Protein 9KV6 (pdb70)

Nearest PDB structures (foldseek):
  7vvn-assembly1_G  TM=9.449E-01  e=5.419E-08  Bos taurus
  7yj4-assembly1_G  TM=9.491E-01  e=1.463E-07  Bos taurus
  7wbj-assembly1_G  TM=9.262E-01  e=2.610E-07  Bos taurus
  6dde-assembly1_C  TM=9.721E-01  e=5.971E-07  Homo sapiens
  6wi9-assembly1_G  TM=8.819E-01  e=1.257E-06  Homo sapiens

Structure (mmCIF, N/CA/C/O backbone):
data_9KV6
#
_entry.id   9KV6
#
_cell.length_a   1.00
_cell.length_b   1.00
_cell.length_c   1.00
_cell.angle_alpha   90.00
_cell.angle_beta   90.00
_cell.angle_gamma   90.00
#
_symmetry.space_group_name_H-M   'P 1'
#
loop_
_entity.id
_entity.type
_entity.pdbx_description
1 polymer 'VGF-derived peptide TLQP-21'
2 polymer 'Muscarinic acetylcholine receptor M4,C3a anaphylatoxin chemotactic receptor'
3 polymer 'Guanine nucleotide-binding protein G(o) subunit alpha'
4 polymer 'Guanine nucleotide-binding protein G(I)/G(S)/G(T) subunit beta-1'
5 polymer 'Guanine nucleotide-binding protein G(I)/G(S)/G(O) subunit gamma-2'
6 polymer 'Antibody fragment - ScFv16'
#
loop_
_atom_site.group_PDB
_atom_site.id
_atom_site.type_symbol
_atom_site.label_atom_id
_atom_site.label_alt_id
_atom_site.label_comp_id
_atom_site.label_asym_id
_atom_site.label_entity_id
_atom_site.label_seq_id
_atom_site.pdbx_PDB_ins_code
_atom_site.Cartn_x
_atom_site.Cartn_y
_atom_site.Cartn_z
_atom_site.occupancy
_atom_site.B_iso_or_equiv
_atom_site.auth_seq_id
_atom_site.auth_comp_id
_atom_site.auth_asym_id
_atom_site.auth_atom_id
_atom_site.pdbx_PDB_model_num
ATOM 1 N N . ARG A 1 9 ? 146.213 154.565 213.199 1.00 158.46 9 ARG D N 1
ATOM 2 C CA . ARG A 1 9 ? 146.075 155.787 212.415 1.00 158.46 9 ARG D CA 1
ATOM 3 C C . ARG A 1 9 ? 147.293 156.006 211.525 1.00 158.46 9 ARG D C 1
ATOM 4 O O . ARG A 1 9 ? 147.190 155.977 210.298 1.00 158.46 9 ARG D O 1
ATOM 6 N N . ARG A 1 10 ? 148.450 156.229 212.154 1.00 161.17 10 ARG D N 1
ATOM 7 C CA . ARG A 1 10 ? 149.678 156.444 211.396 1.00 161.17 10 ARG D CA 1
ATOM 8 C C . ARG A 1 10 ? 150.135 155.166 210.703 1.00 161.17 10 ARG D C 1
ATOM 9 O O . ARG A 1 10 ? 150.675 155.216 209.591 1.00 161.17 10 ARG D O 1
ATOM 11 N N . ARG A 1 11 ? 149.936 154.013 211.345 1.00 162.33 11 ARG D N 1
ATOM 12 C CA . ARG A 1 11 ? 150.334 152.750 210.733 1.00 162.33 11 ARG D CA 1
ATOM 13 C C . ARG A 1 11 ? 149.532 152.462 209.470 1.00 162.33 11 ARG D C 1
ATOM 14 O O . ARG A 1 11 ? 150.062 151.869 208.524 1.00 162.33 11 ARG D O 1
ATOM 16 N N . HIS A 1 12 ? 148.262 152.870 209.436 1.00 160.61 12 HIS D N 1
ATOM 17 C CA . HIS A 1 12 ? 147.460 152.691 208.231 1.00 160.61 12 HIS D CA 1
ATOM 18 C C . HIS A 1 12 ? 148.039 153.480 207.063 1.00 160.61 12 HIS D C 1
ATOM 19 O O . HIS A 1 12 ? 148.093 152.982 205.933 1.00 160.61 12 HIS D O 1
ATOM 26 N N . PHE A 1 13 ? 148.476 154.716 207.317 1.00 160.92 13 PHE D N 1
ATOM 27 C CA . PHE A 1 13 ? 149.139 155.492 206.275 1.00 160.92 13 PHE D CA 1
ATOM 28 C C . PHE A 1 13 ? 150.484 154.888 205.898 1.00 160.92 13 PHE D C 1
ATOM 29 O O . PHE A 1 13 ? 150.881 154.941 204.728 1.00 160.92 13 PHE D O 1
ATOM 37 N N . HIS A 1 14 ? 151.198 154.319 206.871 1.00 155.35 14 HIS D N 1
ATOM 38 C CA . HIS A 1 14 ? 152.471 153.671 206.574 1.00 155.35 14 HIS D CA 1
ATOM 39 C C . HIS A 1 14 ? 152.274 152.490 205.632 1.00 155.35 14 HIS D C 1
ATOM 40 O O . HIS A 1 14 ? 153.045 152.296 204.685 1.00 155.35 14 HIS D O 1
ATOM 47 N N . HIS A 1 15 ? 151.236 151.690 205.876 1.00 154.77 15 HIS D N 1
ATOM 48 C CA . HIS A 1 15 ? 150.988 150.492 205.087 1.00 154.77 15 HIS D CA 1
ATOM 49 C C . HIS A 1 15 ? 150.346 150.793 203.740 1.00 154.77 15 HIS D C 1
ATOM 50 O O . HIS A 1 15 ? 150.299 149.905 202.881 1.00 154.77 15 HIS D O 1
ATOM 57 N N . ALA A 1 16 ? 149.864 152.016 203.534 1.00 144.67 16 ALA D N 1
ATOM 58 C CA . ALA A 1 16 ? 149.323 152.464 202.252 1.00 144.67 16 ALA D CA 1
ATOM 59 C C . ALA A 1 16 ? 150.361 153.250 201.469 1.00 144.67 16 ALA D C 1
ATOM 60 O O . ALA A 1 16 ? 150.044 154.233 200.793 1.00 144.67 16 ALA D O 1
ATOM 62 N N . LEU A 1 17 ? 151.616 152.825 201.565 1.00 131.85 17 LEU D N 1
ATOM 63 C CA . LEU A 1 17 ? 152.726 153.604 201.040 1.00 131.85 17 LEU D CA 1
ATOM 64 C C . LEU A 1 17 ? 152.596 153.772 199.529 1.00 131.85 17 LEU D C 1
ATOM 65 O O . LEU A 1 17 ? 152.373 152.785 198.814 1.00 131.85 17 LEU D O 1
ATOM 70 N N . PRO A 1 18 ? 152.714 154.995 199.012 1.00 119.57 18 PRO D N 1
ATOM 71 C CA . PRO A 1 18 ? 152.470 155.213 197.592 1.00 119.57 18 PRO D CA 1
ATOM 72 C C . PRO A 1 18 ? 153.504 154.496 196.744 1.00 119.57 18 PRO D C 1
ATOM 73 O O . PRO A 1 18 ? 154.648 154.286 197.179 1.00 119.57 18 PRO D O 1
ATOM 77 N N . PRO A 1 19 ? 153.134 154.075 195.535 1.00 119.04 19 PRO D N 1
ATOM 78 C CA . PRO A 1 19 ? 154.125 153.475 194.630 1.00 119.04 19 PRO D CA 1
ATOM 79 C C . PRO A 1 19 ? 155.231 154.428 194.222 1.00 119.04 19 PRO D C 1
ATOM 80 O O . PRO A 1 19 ? 156.329 153.969 193.888 1.00 119.04 19 PRO D O 1
ATOM 84 N N . ALA A 1 20 ? 154.979 155.739 194.231 1.00 105.93 20 ALA D N 1
ATOM 85 C CA . ALA A 1 20 ? 156.013 156.700 193.867 1.00 105.93 20 ALA D CA 1
ATOM 86 C C . ALA A 1 20 ? 157.178 156.694 194.845 1.00 105.93 20 ALA D C 1
ATOM 87 O O . ALA A 1 20 ? 158.325 156.868 194.425 1.00 105.93 20 ALA D O 1
ATOM 89 N N . ARG A 1 21 ? 156.913 156.504 196.130 1.00 107.58 21 ARG D N 1
ATOM 90 C CA . ARG A 1 21 ? 157.968 156.457 197.129 1.00 107.58 21 ARG D CA 1
ATOM 91 C C . ARG A 1 21 ? 158.659 155.098 197.116 1.00 107.58 21 ARG D C 1
ATOM 92 O O . ARG A 1 21 ? 158.077 154.104 196.689 1.00 107.58 21 ARG D O 1
ATOM 101 N N . LEU B 2 74 ? 136.344 161.430 207.360 1.00 156.76 18 LEU E N 1
ATOM 102 C CA . LEU B 2 74 ? 136.516 160.439 206.305 1.00 156.76 18 LEU E CA 1
ATOM 103 C C . LEU B 2 74 ? 137.807 160.691 205.532 1.00 156.76 18 LEU E C 1
ATOM 104 O O . LEU B 2 74 ? 138.403 159.765 204.981 1.00 156.76 18 LEU E O 1
ATOM 109 N N . PHE B 2 75 ? 138.233 161.952 205.497 1.00 153.00 19 PHE E N 1
ATOM 110 C CA . PHE B 2 75 ? 139.454 162.339 204.808 1.00 153.00 19 PHE E CA 1
ATOM 111 C C . PHE B 2 75 ? 140.090 163.512 205.539 1.00 153.00 19 PHE E C 1
ATOM 112 O O . PHE B 2 75 ? 139.407 164.290 206.210 1.00 153.00 19 PHE E O 1
ATOM 120 N N . GLN B 2 76 ? 141.422 163.629 205.400 1.00 143.99 20 GLN E N 1
ATOM 121 C CA . GLN B 2 76 ? 142.183 164.733 205.961 1.00 143.99 20 GLN E CA 1
ATOM 122 C C . GLN B 2 76 ? 142.293 165.868 204.948 1.00 143.99 20 GLN E C 1
ATOM 123 O O . GLN B 2 76 ? 142.366 165.622 203.740 1.00 143.99 20 GLN E O 1
ATOM 129 N N . PRO B 2 77 ? 142.292 167.122 205.410 1.00 144.81 21 PRO E N 1
ATOM 130 C CA . PRO B 2 77 ? 142.402 168.242 204.457 1.00 144.81 21 PRO E CA 1
ATOM 131 C C . PRO B 2 77 ? 143.665 168.185 203.617 1.00 144.81 21 PRO E C 1
ATOM 132 O O . PRO B 2 77 ? 143.625 168.483 202.417 1.00 144.81 21 PRO E O 1
ATOM 136 N N . GLN B 2 78 ? 144.789 167.790 204.219 1.00 144.97 22 GLN E N 1
ATOM 137 C CA . GLN B 2 78 ? 146.022 167.631 203.455 1.00 144.97 22 GLN E CA 1
ATOM 138 C C . GLN B 2 78 ? 145.906 166.495 202.445 1.00 144.97 22 GLN E C 1
ATOM 139 O O . GLN B 2 78 ? 146.434 166.590 201.332 1.00 144.97 22 GLN E O 1
ATOM 145 N N . ASP B 2 79 ? 145.214 165.413 202.811 1.00 141.87 23 ASP E N 1
ATOM 146 C CA . ASP B 2 79 ? 145.011 164.316 201.869 1.00 141.87 23 ASP E CA 1
ATOM 147 C C . ASP B 2 79 ? 144.157 164.753 200.685 1.00 141.87 23 ASP E C 1
ATOM 148 O O . ASP B 2 79 ? 144.435 164.384 199.539 1.00 141.87 23 ASP E O 1
ATOM 153 N N . ILE B 2 80 ? 143.108 165.536 200.942 1.00 143.16 24 ILE E N 1
ATOM 154 C CA . ILE B 2 80 ? 142.267 166.019 199.852 1.00 143.16 24 ILE E CA 1
ATOM 155 C C . ILE B 2 80 ? 143.040 166.999 198.979 1.00 143.16 24 ILE E C 1
ATOM 156 O O . ILE B 2 80 ? 142.878 167.023 197.750 1.00 143.16 24 ILE E O 1
ATOM 161 N N . ALA B 2 81 ? 143.893 167.823 199.595 1.00 134.99 25 ALA E N 1
ATOM 162 C CA . ALA B 2 81 ? 144.753 168.710 198.819 1.00 134.99 25 ALA E CA 1
ATOM 163 C C . ALA B 2 81 ? 145.702 167.914 197.933 1.00 134.99 25 ALA E C 1
ATOM 164 O O . ALA B 2 81 ? 145.908 168.255 196.764 1.00 134.99 25 ALA E O 1
ATOM 166 N N . SER B 2 82 ? 146.283 166.841 198.471 1.00 131.65 26 SER E N 1
ATOM 167 C CA . SER B 2 82 ? 147.153 165.994 197.665 1.00 131.65 26 SER E CA 1
ATOM 168 C C . SER B 2 82 ? 146.384 165.340 196.527 1.00 131.65 26 SER E C 1
ATOM 169 O O . SER B 2 82 ? 146.892 165.237 195.407 1.00 131.65 26 SER E O 1
ATOM 172 N N . MET B 2 83 ? 145.159 164.884 196.797 1.00 135.67 27 MET E N 1
ATOM 173 C CA . MET B 2 83 ? 144.346 164.267 195.752 1.00 135.67 27 MET E CA 1
ATOM 174 C C . MET B 2 83 ? 144.056 165.252 194.627 1.00 135.67 27 MET E C 1
ATOM 175 O O . MET B 2 83 ? 144.204 164.924 193.443 1.00 135.67 27 MET E O 1
ATOM 180 N N . VAL B 2 84 ? 143.645 166.472 194.979 1.00 129.01 28 VAL E N 1
ATOM 181 C CA . VAL B 2 84 ? 143.308 167.444 193.945 1.00 129.01 28 VAL E CA 1
ATOM 182 C C . VAL B 2 84 ? 144.558 167.875 193.186 1.00 129.01 28 VAL E C 1
ATOM 183 O O . VAL B 2 84 ? 144.513 168.082 191.967 1.00 129.01 28 VAL E O 1
ATOM 187 N N . ILE B 2 85 ? 145.698 167.997 193.877 1.00 122.80 29 ILE E N 1
ATOM 188 C CA . ILE B 2 85 ? 146.929 168.367 193.186 1.00 122.80 29 ILE E CA 1
ATOM 189 C C . ILE B 2 85 ? 147.363 167.257 192.240 1.00 122.80 29 ILE E C 1
ATOM 190 O O . ILE B 2 85 ? 147.803 167.523 191.118 1.00 122.80 29 ILE E O 1
ATOM 195 N N . LEU B 2 86 ? 147.240 165.998 192.668 1.00 122.74 30 LEU E N 1
ATOM 196 C CA . LEU B 2 86 ? 147.585 164.881 191.795 1.00 122.74 30 LEU E CA 1
ATOM 197 C C . LEU B 2 86 ? 146.683 164.838 190.569 1.00 122.74 30 LEU E C 1
ATOM 198 O O . LEU B 2 86 ? 147.156 164.608 189.450 1.00 122.74 30 LEU E O 1
ATOM 203 N N . GLY B 2 87 ? 145.379 165.050 190.760 1.00 127.32 31 GLY E N 1
ATOM 204 C CA . GLY B 2 87 ? 144.472 165.059 189.623 1.00 127.32 31 GLY E CA 1
ATOM 205 C C . GLY B 2 87 ? 144.770 166.189 188.656 1.00 127.32 31 GLY E C 1
ATOM 206 O O . GLY B 2 87 ? 144.814 165.989 187.438 1.00 127.32 31 GLY E O 1
ATOM 207 N N . LEU B 2 88 ? 144.985 167.394 189.191 1.00 123.40 32 LEU E N 1
ATOM 208 C CA . LEU B 2 88 ? 145.337 168.529 188.348 1.00 123.40 32 LEU E CA 1
ATOM 209 C C . LEU B 2 88 ? 146.630 168.265 187.592 1.00 123.40 32 LEU E C 1
ATOM 210 O O . LEU B 2 88 ? 146.727 168.543 186.390 1.00 123.40 32 LEU E O 1
ATOM 215 N N . THR B 2 89 ? 147.632 167.719 188.285 1.00 125.92 33 THR E N 1
ATOM 216 C CA . THR B 2 89 ? 148.909 167.422 187.653 1.00 125.92 33 THR E CA 1
ATOM 217 C C . THR B 2 89 ? 148.737 166.421 186.525 1.00 125.92 33 THR E C 1
ATOM 218 O O . THR B 2 89 ? 149.216 166.643 185.414 1.00 125.92 33 THR E O 1
ATOM 222 N N . CYS B 2 90 ? 148.041 165.315 186.788 1.00 124.57 34 CYS E N 1
ATOM 223 C CA . CYS B 2 90 ? 147.844 164.316 185.744 1.00 124.57 34 CYS E CA 1
ATOM 224 C C . CYS B 2 90 ? 147.136 164.923 184.540 1.00 124.57 34 CYS E C 1
ATOM 225 O O . CYS B 2 90 ? 147.627 164.834 183.408 1.00 124.57 34 CYS E O 1
ATOM 228 N N . LEU B 2 91 ? 146.009 165.602 184.777 1.00 125.76 35 LEU E N 1
ATOM 229 C CA . LEU B 2 91 ? 145.210 166.126 183.673 1.00 125.76 35 LEU E CA 1
ATOM 230 C C . LEU B 2 91 ? 145.994 167.136 182.842 1.00 125.76 35 LEU E C 1
ATOM 231 O O . LEU B 2 91 ? 146.044 167.035 181.610 1.00 125.76 35 LEU E O 1
ATOM 236 N N . LEU B 2 92 ? 146.619 168.119 183.495 1.00 128.63 36 LEU E N 1
ATOM 237 C CA . LEU B 2 92 ? 147.316 169.157 182.743 1.00 128.63 36 LEU E CA 1
ATOM 238 C C . LEU B 2 92 ? 148.606 168.630 182.125 1.00 128.63 36 LEU E C 1
ATOM 239 O O . LEU B 2 92 ? 148.908 168.924 180.960 1.00 128.63 36 LEU E O 1
ATOM 241 N N . GLY B 2 93 ? 149.384 167.864 182.893 1.00 124.43 37 GLY E N 1
ATOM 242 C CA . GLY B 2 93 ? 150.668 167.396 182.413 1.00 124.43 37 GLY E CA 1
ATOM 243 C C . GLY B 2 93 ? 150.556 166.411 181.271 1.00 124.43 37 GLY E C 1
ATOM 244 O O . GLY B 2 93 ? 151.385 166.421 180.363 1.00 124.43 37 GLY E O 1
ATOM 245 N N . LEU B 2 94 ? 149.543 165.539 181.294 1.00 126.22 38 LEU E N 1
ATOM 246 C CA . LEU B 2 94 ? 149.380 164.612 180.180 1.00 126.22 38 LEU E CA 1
ATOM 247 C C . LEU B 2 94 ? 149.155 165.369 178.879 1.00 126.22 38 LEU E C 1
ATOM 248 O O . LEU B 2 94 ? 149.815 165.099 177.871 1.00 126.22 38 LEU E O 1
ATOM 253 N N . LEU B 2 95 ? 148.265 166.362 178.900 1.00 129.01 39 LEU E N 1
ATOM 254 C CA . LEU B 2 95 ? 148.008 167.153 177.701 1.00 129.01 39 LEU E CA 1
ATOM 255 C C . LEU B 2 95 ? 149.251 167.922 177.268 1.00 129.01 39 LEU E C 1
ATOM 256 O O . LEU B 2 95 ? 149.626 167.904 176.089 1.00 129.01 39 LEU E O 1
ATOM 258 N N . GLY B 2 96 ? 149.913 168.596 178.212 1.00 125.82 40 GLY E N 1
ATOM 259 C CA . GLY B 2 96 ? 151.072 169.400 177.850 1.00 125.82 40 GLY E CA 1
ATOM 260 C C . GLY B 2 96 ? 152.223 168.567 177.317 1.00 125.82 40 GLY E C 1
ATOM 261 O O . GLY B 2 96 ? 152.819 168.892 176.285 1.00 125.82 40 GLY E O 1
ATOM 262 N N . ASN B 2 97 ? 152.546 167.474 178.011 1.00 123.62 41 ASN E N 1
ATOM 263 C CA . ASN B 2 97 ? 153.640 166.613 177.588 1.00 123.62 41 ASN E CA 1
ATOM 264 C C . ASN B 2 97 ? 153.312 165.900 176.284 1.00 123.62 41 ASN E C 1
ATOM 265 O O . ASN B 2 97 ? 154.195 165.712 175.445 1.00 123.62 41 ASN E O 1
ATOM 270 N N . GLY B 2 98 ? 152.055 165.493 176.090 1.00 126.04 42 GLY E N 1
ATOM 271 C CA . GLY B 2 98 ? 151.676 164.913 174.816 1.00 126.04 42 GLY E CA 1
ATOM 272 C C . GLY B 2 98 ? 151.813 165.898 173.674 1.00 126.04 42 GLY E C 1
ATOM 273 O O . GLY B 2 98 ? 152.316 165.553 172.602 1.00 126.04 42 GLY E O 1
ATOM 274 N N . LEU B 2 99 ? 151.386 167.143 173.893 1.00 130.22 43 LEU E N 1
ATOM 275 C CA . LEU B 2 99 ? 151.551 168.170 172.871 1.00 130.22 43 LEU E CA 1
ATOM 276 C C . LEU B 2 99 ? 153.021 168.376 172.537 1.00 130.22 43 LEU E C 1
ATOM 277 O O . LEU B 2 99 ? 153.409 168.388 171.363 1.00 130.22 43 LEU E O 1
ATOM 282 N N . VAL B 2 100 ? 153.858 168.528 173.565 1.00 129.23 44 VAL E N 1
ATOM 283 C CA . VAL B 2 100 ? 155.275 168.790 173.331 1.00 129.23 44 VAL E CA 1
ATOM 284 C C . VAL B 2 100 ? 155.932 167.608 172.631 1.00 129.23 44 VAL E C 1
ATOM 285 O O . VAL B 2 100 ? 156.706 167.782 171.681 1.00 129.23 44 VAL E O 1
ATOM 289 N N . LEU B 2 101 ? 155.642 166.390 173.091 1.00 125.32 45 LEU E N 1
ATOM 290 C CA . LEU B 2 101 ? 156.237 165.202 172.493 1.00 125.32 45 LEU E CA 1
ATOM 291 C C . LEU B 2 101 ? 155.808 165.041 171.042 1.00 125.32 45 LEU E C 1
ATOM 292 O O . LEU B 2 101 ? 156.640 164.758 170.174 1.00 125.32 45 LEU E O 1
ATOM 297 N N . TRP B 2 102 ? 154.517 165.225 170.755 1.00 137.57 46 TRP E N 1
ATOM 298 C CA . TRP B 2 102 ? 154.050 165.112 169.379 1.00 137.57 46 TRP E CA 1
ATOM 299 C C . TRP B 2 102 ? 154.695 166.168 168.495 1.00 137.57 46 TRP E C 1
ATOM 300 O O . TRP B 2 102 ? 155.135 165.866 167.380 1.00 137.57 46 TRP E O 1
ATOM 311 N N . VAL B 2 103 ? 154.781 167.408 168.982 1.00 137.40 47 VAL E N 1
ATOM 312 C CA . VAL B 2 103 ? 155.385 168.471 168.187 1.00 137.40 47 VAL E CA 1
ATOM 313 C C . VAL B 2 103 ? 156.842 168.144 167.887 1.00 137.40 47 VAL E C 1
ATOM 314 O O . VAL B 2 103 ? 157.275 168.162 166.729 1.00 137.40 47 VAL E O 1
ATOM 318 N N . ALA B 2 104 ? 157.607 167.793 168.923 1.00 134.61 48 ALA E N 1
ATOM 319 C CA . ALA B 2 104 ? 159.035 167.563 168.753 1.00 134.61 48 ALA E CA 1
ATOM 320 C C . ALA B 2 104 ? 159.344 166.255 168.039 1.00 134.61 48 ALA E C 1
ATOM 321 O O . ALA B 2 104 ? 160.469 166.079 167.562 1.00 134.61 48 ALA E O 1
ATOM 323 N N . GLY B 2 105 ? 158.386 165.335 167.954 1.00 129.65 49 GLY E N 1
ATOM 324 C CA . GLY B 2 105 ? 158.637 164.080 167.277 1.00 129.65 49 GLY E CA 1
ATOM 325 C C . GLY B 2 105 ? 158.013 163.965 165.902 1.00 129.65 49 GLY E C 1
ATOM 326 O O . GLY B 2 105 ? 158.291 163.004 165.179 1.00 129.65 49 GLY E O 1
ATOM 327 N N . VAL B 2 106 ? 157.164 164.922 165.522 1.00 135.29 50 VAL E N 1
ATOM 328 C CA . VAL B 2 106 ? 156.509 164.917 164.220 1.00 135.29 50 VAL E CA 1
ATOM 329 C C . VAL B 2 106 ? 156.756 166.216 163.461 1.00 135.29 50 VAL E C 1
ATOM 330 O O . VAL B 2 106 ? 157.243 166.202 162.326 1.00 135.29 50 VAL E O 1
ATOM 334 N N . LYS B 2 107 ? 156.423 167.351 164.071 1.00 138.06 51 LYS E N 1
ATOM 335 C CA . LYS B 2 107 ? 156.452 168.634 163.381 1.00 138.06 51 LYS E CA 1
ATOM 336 C C . LYS B 2 107 ? 157.774 169.373 163.538 1.00 138.06 51 LYS E C 1
ATOM 337 O O . LYS B 2 107 ? 157.898 170.499 163.044 1.00 138.06 51 LYS E O 1
ATOM 339 N N . MET B 2 108 ? 158.759 168.778 164.207 1.00 129.73 52 MET E N 1
ATOM 340 C CA . MET B 2 108 ? 160.040 169.430 164.427 1.00 129.73 52 MET E CA 1
ATOM 341 C C . MET B 2 108 ? 161.162 168.420 164.244 1.00 129.73 52 MET E C 1
ATOM 342 O O . MET B 2 108 ? 160.959 167.208 164.338 1.00 129.73 52 MET E O 1
ATOM 347 N N . LYS B 2 109 ? 162.353 168.942 163.968 1.00 115.89 53 LYS E N 1
ATOM 348 C CA . LYS B 2 109 ? 163.541 168.122 163.793 1.00 115.89 53 LYS E CA 1
ATOM 349 C C . LYS B 2 109 ? 164.249 167.913 165.126 1.00 115.89 53 LYS E C 1
ATOM 350 O O . LYS B 2 109 ? 164.225 168.775 166.009 1.00 115.89 53 LYS E O 1
ATOM 356 N N . THR B 2 110 ? 164.891 166.753 165.260 1.00 115.28 54 THR E N 1
ATOM 357 C CA . THR B 2 110 ? 165.589 166.386 166.492 1.00 115.28 54 THR E CA 1
ATOM 358 C C . THR B 2 110 ? 166.974 167.042 166.555 1.00 115.28 54 THR E C 1
ATOM 359 O O . THR B 2 110 ? 168.016 166.395 166.668 1.00 115.28 54 THR E O 1
ATOM 363 N N . THR B 2 111 ? 166.962 168.373 166.518 1.00 110.82 55 THR E N 1
ATOM 364 C CA . THR B 2 111 ? 168.194 169.145 166.566 1.00 110.82 55 THR E CA 1
ATOM 365 C C . THR B 2 111 ? 168.901 168.941 167.906 1.00 110.82 55 THR E C 1
ATOM 366 O O . THR B 2 111 ? 168.349 168.381 168.855 1.00 110.82 55 THR E O 1
ATOM 370 N N . VAL B 2 112 ? 170.147 169.417 167.973 1.00 106.88 56 VAL E N 1
ATOM 371 C CA . VAL B 2 112 ? 170.970 169.192 169.160 1.00 106.88 56 VAL E CA 1
ATOM 372 C C . VAL B 2 112 ? 170.322 169.811 170.390 1.00 106.88 56 VAL E C 1
ATOM 373 O O . VAL B 2 112 ? 170.378 169.247 171.490 1.00 106.88 56 VAL E O 1
ATOM 377 N N . ASN B 2 113 ? 169.694 170.975 170.228 1.00 100.58 57 ASN E N 1
ATOM 378 C CA . ASN B 2 113 ? 169.085 171.644 171.369 1.00 100.58 57 ASN E CA 1
ATOM 379 C C . ASN B 2 113 ? 167.790 170.968 171.800 1.00 100.58 57 ASN E C 1
ATOM 380 O O . ASN B 2 113 ? 167.462 170.970 172.991 1.00 100.58 57 ASN E O 1
ATOM 385 N N . THR B 2 114 ? 167.048 170.387 170.860 1.00 100.72 58 THR E N 1
ATOM 386 C CA . THR B 2 114 ? 165.737 169.827 171.156 1.00 100.72 58 THR E CA 1
ATOM 387 C C . THR B 2 114 ? 165.784 168.399 171.686 1.00 100.72 58 THR E C 1
ATOM 388 O O . THR B 2 114 ? 164.765 167.914 172.185 1.00 100.72 58 THR E O 1
ATOM 392 N N . VAL B 2 115 ? 166.926 167.715 171.590 1.00 98.58 59 VAL E N 1
ATOM 393 C CA . VAL B 2 115 ? 166.997 166.323 172.026 1.00 98.58 59 VAL E CA 1
ATOM 394 C C . VAL B 2 115 ? 166.782 166.221 173.531 1.00 98.58 59 VAL E C 1
ATOM 395 O O . VAL B 2 115 ? 166.037 165.358 174.014 1.00 98.58 59 VAL E O 1
ATOM 399 N N . TRP B 2 116 ? 167.439 167.097 174.294 1.00 90.49 60 TRP E N 1
ATOM 400 C CA . TRP B 2 116 ? 167.279 167.081 175.743 1.00 90.49 60 TRP E CA 1
ATOM 401 C C . TRP B 2 116 ? 165.840 167.377 176.137 1.00 90.49 60 TRP E C 1
ATOM 402 O O . TRP B 2 116 ? 165.278 166.712 177.016 1.00 90.49 60 TRP E O 1
ATOM 413 N N . PHE B 2 117 ? 165.227 168.372 175.493 1.00 97.73 61 PHE E N 1
ATOM 414 C CA . PHE B 2 117 ? 163.839 168.701 175.795 1.00 97.73 61 PHE E CA 1
ATOM 415 C C . PHE B 2 117 ? 162.921 167.532 175.477 1.00 97.73 61 PHE E C 1
ATOM 416 O O . PHE B 2 117 ? 162.012 167.222 176.252 1.00 97.73 61 PHE E O 1
ATOM 424 N N . LEU B 2 118 ? 163.146 166.868 174.342 1.00 102.78 62 LEU E N 1
ATOM 425 C CA . LEU B 2 118 ? 162.306 165.738 173.961 1.00 102.78 62 LEU E CA 1
ATOM 426 C C . LEU B 2 118 ? 162.431 164.596 174.962 1.00 102.78 62 LEU E C 1
ATOM 427 O O . LEU B 2 118 ? 161.425 164.017 175.386 1.00 102.78 62 LEU E O 1
ATOM 432 N N . HIS B 2 119 ? 163.662 164.264 175.361 1.00 95.49 63 HIS E N 1
ATOM 433 C CA . HIS B 2 119 ? 163.853 163.191 176.334 1.00 95.49 63 HIS E CA 1
ATOM 434 C C . HIS B 2 119 ? 163.207 163.533 177.671 1.00 95.49 63 HIS E C 1
ATOM 435 O O . HIS B 2 119 ? 162.528 162.694 178.281 1.00 95.49 63 HIS E O 1
ATOM 442 N N . LEU B 2 120 ? 163.410 164.765 178.142 1.00 94.62 64 LEU E N 1
ATOM 443 C CA . LEU B 2 120 ? 162.841 165.172 179.420 1.00 94.62 64 LEU E CA 1
ATOM 444 C C . LEU B 2 120 ? 161.320 165.156 179.377 1.00 94.62 64 LEU E C 1
ATOM 445 O O . LEU B 2 120 ? 160.670 164.715 180.332 1.00 94.62 64 LEU E O 1
ATOM 450 N N . THR B 2 121 ? 160.729 165.626 178.276 1.00 102.47 65 THR E N 1
ATOM 451 C CA . THR B 2 121 ? 159.276 165.636 178.182 1.00 102.47 65 THR E CA 1
ATOM 452 C C . THR B 2 121 ? 158.715 164.232 178.036 1.00 102.47 65 THR E C 1
ATOM 453 O O . THR B 2 121 ? 157.614 163.962 178.516 1.00 102.47 65 THR E O 1
ATOM 457 N N . LEU B 2 122 ? 159.449 163.323 177.393 1.00 101.53 66 LEU E N 1
ATOM 458 C CA . LEU B 2 122 ? 159.015 161.931 177.369 1.00 101.53 66 LEU E CA 1
ATOM 459 C C . LEU B 2 122 ? 159.014 161.335 178.771 1.00 101.53 66 LEU E C 1
ATOM 460 O O . LEU B 2 122 ? 158.070 160.631 179.157 1.00 101.53 66 LEU E O 1
ATOM 465 N N . ALA B 2 123 ? 160.059 161.614 179.555 1.00 96.94 67 ALA E N 1
ATOM 466 C CA . ALA B 2 123 ? 160.090 161.127 180.932 1.00 96.94 67 ALA E CA 1
ATOM 467 C C . ALA B 2 123 ? 158.947 161.714 181.752 1.00 96.94 67 ALA E C 1
ATOM 468 O O . ALA B 2 123 ? 158.298 161.006 182.533 1.00 96.94 67 ALA E O 1
ATOM 470 N N . ASP B 2 124 ? 158.686 163.011 181.583 1.00 109.60 68 ASP E N 1
ATOM 471 C CA . ASP B 2 124 ? 157.591 163.655 182.303 1.00 109.60 68 ASP E CA 1
ATOM 472 C C . ASP B 2 124 ? 156.241 163.094 181.879 1.00 109.60 68 ASP E C 1
ATOM 473 O O . ASP B 2 124 ? 155.340 162.938 182.708 1.00 109.60 68 ASP E O 1
ATOM 478 N N . PHE B 2 125 ? 156.075 162.807 180.587 1.00 114.06 69 PHE E N 1
ATOM 479 C CA . PHE B 2 125 ? 154.839 162.201 180.109 1.00 114.06 69 PHE E CA 1
ATOM 480 C C . PHE B 2 125 ? 154.633 160.825 180.720 1.00 114.06 69 PHE E C 1
ATOM 481 O O . PHE B 2 125 ? 153.516 160.476 181.111 1.00 114.06 69 PHE E O 1
ATOM 489 N N . LEU B 2 126 ? 155.696 160.024 180.798 1.00 103.73 70 LEU E N 1
ATOM 490 C CA . LEU B 2 126 ? 155.577 158.711 181.425 1.00 103.73 70 LEU E CA 1
ATOM 491 C C . LEU B 2 126 ? 155.212 158.837 182.898 1.00 103.73 70 LEU E C 1
ATOM 492 O O . LEU B 2 126 ? 154.369 158.085 183.404 1.00 103.73 70 LEU E O 1
ATOM 497 N N . CYS B 2 127 ? 155.822 159.794 183.601 1.00 112.38 71 CYS E N 1
ATOM 498 C CA . CYS B 2 127 ? 155.480 160.004 185.007 1.00 112.38 71 CYS E CA 1
ATOM 499 C C . CYS B 2 127 ? 154.028 160.444 185.171 1.00 112.38 71 CYS E C 1
ATOM 500 O O . CYS B 2 127 ? 153.320 159.957 186.062 1.00 112.38 71 CYS E O 1
ATOM 503 N N . CYS B 2 128 ? 153.564 161.365 184.323 1.00 117.13 72 CYS E N 1
ATOM 504 C CA . CYS B 2 128 ? 152.179 161.821 184.403 1.00 117.13 72 CYS E CA 1
ATOM 505 C C . CYS B 2 128 ? 151.205 160.696 184.076 1.00 117.13 72 CYS E C 1
ATOM 506 O O . CYS B 2 128 ? 150.149 160.579 184.707 1.00 117.13 72 CYS E O 1
ATOM 509 N N . LEU B 2 129 ? 151.539 159.867 183.087 1.00 117.08 73 LEU E N 1
ATOM 510 C CA . LEU B 2 129 ? 150.703 158.724 182.746 1.00 117.08 73 LEU E CA 1
ATOM 511 C C . LEU B 2 129 ? 150.653 157.709 183.878 1.00 117.08 73 LEU E C 1
ATOM 512 O O . LEU B 2 129 ? 149.625 157.052 184.073 1.00 117.08 73 LEU E O 1
ATOM 517 N N . SER B 2 130 ? 151.750 157.550 184.6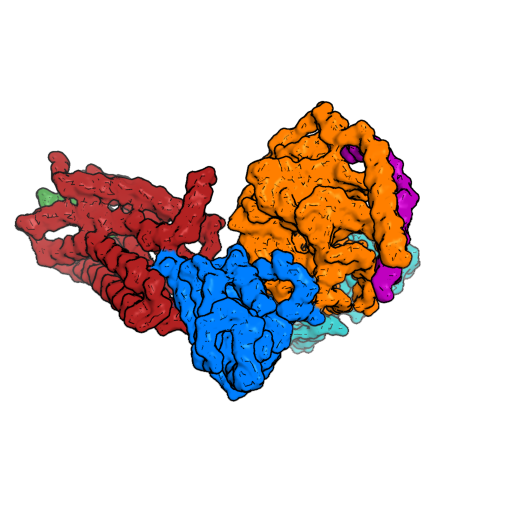18 1.00 113.66 74 SER E N 1
ATOM 518 C CA . SER B 2 130 ? 151.750 156.657 185.770 1.00 113.66 74 SER E CA 1
ATOM 519 C C . SER B 2 130 ? 151.077 157.265 186.993 1.00 113.66 74 SER E C 1
ATOM 520 O O . SER B 2 130 ? 150.689 156.523 187.902 1.00 113.66 74 SER E O 1
ATOM 523 N N . LEU B 2 131 ? 150.942 158.589 187.036 1.00 120.46 75 LEU E N 1
ATOM 524 C CA . LEU B 2 131 ? 150.350 159.245 188.201 1.00 120.46 75 LEU E CA 1
ATOM 525 C C . LEU B 2 131 ? 148.948 158.762 188.568 1.00 120.46 75 LEU E C 1
ATOM 526 O O . LEU B 2 131 ? 148.673 158.639 189.776 1.00 120.46 75 LEU E O 1
ATOM 531 N N . PRO B 2 132 ? 148.024 158.508 187.633 1.00 122.77 76 PRO E N 1
ATOM 532 C CA . PRO B 2 132 ? 146.688 158.051 188.048 1.00 122.77 76 PRO E CA 1
ATOM 533 C C . PRO B 2 132 ? 146.705 156.775 188.865 1.00 122.77 76 PRO E C 1
ATOM 534 O O . PRO B 2 132 ? 145.778 156.557 189.650 1.00 122.77 76 PRO E O 1
ATOM 538 N N . PHE B 2 133 ? 147.724 155.927 188.718 1.00 122.36 77 PHE E N 1
ATOM 539 C CA . PHE B 2 133 ? 147.843 154.770 189.598 1.00 122.36 77 PHE E CA 1
ATOM 540 C C . PHE B 2 133 ? 147.996 155.206 191.050 1.00 122.36 77 PHE E C 1
ATOM 541 O O . PHE B 2 133 ? 147.311 154.693 191.943 1.00 122.36 77 PHE E O 1
ATOM 549 N N . SER B 2 134 ? 148.884 156.171 191.302 1.00 126.77 78 SER E N 1
ATOM 550 C CA . SER B 2 134 ? 149.049 156.692 192.656 1.00 126.77 78 SER E CA 1
ATOM 551 C C . SER B 2 134 ? 147.788 157.402 193.126 1.00 126.77 78 SER E C 1
ATOM 552 O O . SER B 2 134 ? 147.418 157.310 194.303 1.00 126.77 78 SER E O 1
ATOM 555 N N . LEU B 2 135 ? 147.118 158.119 192.221 1.00 130.01 79 LEU E N 1
ATOM 556 C CA . LEU B 2 135 ? 145.870 158.784 192.586 1.00 130.01 79 LEU E CA 1
ATOM 557 C C . LEU B 2 135 ? 144.815 157.777 193.026 1.00 130.01 79 LEU E C 1
ATOM 558 O O . LEU B 2 135 ? 144.132 157.981 194.037 1.00 130.01 79 LEU E O 1
ATOM 563 N N . ALA B 2 136 ? 144.672 156.681 192.279 1.00 136.94 80 ALA E N 1
ATOM 564 C CA . ALA B 2 136 ? 143.712 155.647 192.644 1.00 136.94 80 ALA E CA 1
ATOM 565 C C . ALA B 2 136 ? 144.105 154.967 193.947 1.00 136.94 80 ALA E C 1
ATOM 566 O O . ALA B 2 136 ? 143.240 154.650 194.773 1.00 136.94 80 ALA E O 1
ATOM 568 N N . HIS B 2 137 ? 145.403 154.734 194.150 1.00 140.20 81 HIS E N 1
ATOM 569 C CA . HIS B 2 137 ? 145.857 154.154 195.409 1.00 140.20 81 HIS E CA 1
ATOM 570 C C . HIS B 2 137 ? 145.492 155.048 196.586 1.00 140.20 81 HIS E C 1
ATOM 571 O O . HIS B 2 137 ? 145.049 154.562 197.633 1.00 140.20 81 HIS E O 1
ATOM 578 N N . LEU B 2 138 ? 145.676 156.359 196.431 1.00 139.15 82 LEU E N 1
ATOM 579 C CA . LEU B 2 138 ? 145.293 157.293 197.485 1.00 139.15 82 LEU E CA 1
ATOM 580 C C . LEU B 2 138 ? 143.784 157.295 197.701 1.00 139.15 82 LEU E C 1
ATOM 581 O O . LEU B 2 138 ? 143.316 157.346 198.844 1.00 139.15 82 LEU E O 1
ATOM 586 N N . ILE B 2 139 ? 143.010 157.247 196.616 1.00 144.00 83 ILE E N 1
ATOM 587 C CA . ILE B 2 139 ? 141.555 157.266 196.735 1.00 144.00 83 ILE E CA 1
ATOM 588 C C . ILE B 2 139 ? 141.061 156.001 197.426 1.00 144.00 83 ILE E C 1
ATOM 589 O O . ILE B 2 139 ? 140.235 156.055 198.345 1.00 144.00 83 ILE E O 1
ATOM 594 N N . LEU B 2 140 ? 141.574 154.846 197.011 1.00 146.54 84 LEU E N 1
ATOM 595 C CA . LEU B 2 140 ? 141.157 153.574 197.585 1.00 146.54 84 LEU E CA 1
ATOM 596 C C . LEU B 2 140 ? 141.715 153.343 198.981 1.00 146.54 84 LEU E C 1
ATOM 597 O O . LEU B 2 140 ? 141.341 152.352 199.618 1.00 146.54 84 LEU E O 1
ATOM 602 N N . GLN B 2 141 ? 142.594 154.223 199.464 1.00 148.30 85 GLN E N 1
ATOM 603 C CA . GLN B 2 141 ? 143.194 154.096 200.792 1.00 148.30 85 GLN E CA 1
ATOM 604 C C . GLN B 2 141 ? 143.906 152.754 200.942 1.00 148.30 85 GLN E C 1
ATOM 605 O O . GLN B 2 141 ? 143.849 152.110 201.992 1.00 148.30 85 GLN E O 1
ATOM 611 N N . GLY B 2 142 ? 144.588 152.334 199.880 1.00 147.35 86 GLY E N 1
ATOM 612 C CA . GLY B 2 142 ? 145.183 151.015 199.823 1.00 147.35 86 GLY E CA 1
ATOM 613 C C . GLY B 2 142 ? 144.392 150.099 198.913 1.00 147.35 86 GLY E C 1
ATOM 614 O O . GLY B 2 142 ? 143.930 150.527 197.851 1.00 147.35 86 GLY E O 1
ATOM 615 N N . HIS B 2 143 ? 144.226 148.840 199.321 1.00 149.47 87 HIS E N 1
ATOM 616 C CA . HIS B 2 143 ? 143.402 147.870 198.601 1.00 149.47 87 HIS E CA 1
ATOM 617 C C . HIS B 2 143 ? 143.879 147.714 197.154 1.00 149.47 87 HIS E C 1
ATOM 618 O O . HIS B 2 143 ? 143.175 148.038 196.197 1.00 149.47 87 HIS E O 1
ATOM 625 N N . TRP B 2 144 ? 145.103 147.218 197.017 1.00 148.51 88 TRP E N 1
ATOM 626 C CA . TRP B 2 144 ? 145.708 147.028 195.706 1.00 148.51 88 TRP E CA 1
ATOM 627 C C . TRP B 2 144 ? 144.906 146.010 194.904 1.00 148.51 88 TRP E C 1
ATOM 628 O O . TRP B 2 144 ? 144.747 144.865 195.354 1.00 148.51 88 TRP E O 1
ATOM 639 N N . PRO B 2 145 ? 144.385 146.375 193.731 1.00 151.94 89 PRO E N 1
ATOM 640 C CA . PRO B 2 145 ? 143.562 145.434 192.963 1.00 151.94 89 PRO E CA 1
ATOM 641 C C . PRO B 2 145 ? 144.361 144.672 191.920 1.00 151.94 89 PRO E C 1
ATOM 642 O O . PRO B 2 145 ? 143.857 143.730 191.301 1.00 151.94 89 PRO E O 1
ATOM 646 N N . TYR B 2 146 ? 145.609 145.072 191.722 1.00 148.06 90 TYR E N 1
ATOM 647 C CA . TYR B 2 146 ? 146.435 144.530 190.658 1.00 148.06 90 TYR E CA 1
ATOM 648 C C . TYR B 2 146 ? 147.281 143.366 191.170 1.00 148.06 90 TYR E C 1
ATOM 649 O O . TYR B 2 146 ? 147.330 143.071 192.366 1.00 148.06 90 TYR E O 1
ATOM 658 N N . GLY B 2 147 ? 147.961 142.704 190.236 1.00 142.67 91 GLY E N 1
ATOM 659 C CA . GLY B 2 147 ? 148.741 141.528 190.552 1.00 142.67 91 GLY E CA 1
ATOM 660 C C . GLY B 2 147 ? 150.116 141.856 191.099 1.00 142.67 91 GLY E C 1
ATOM 661 O O . GLY B 2 147 ? 150.482 143.009 191.323 1.00 142.67 91 GLY E O 1
ATOM 662 N N . LEU B 2 148 ? 150.890 140.792 191.324 1.00 136.43 92 LEU E N 1
ATOM 663 C CA . LEU B 2 148 ? 152.231 140.952 191.875 1.00 136.43 92 LEU E CA 1
ATOM 664 C C . LEU B 2 148 ? 153.154 141.658 190.892 1.00 136.43 92 LEU E C 1
ATOM 665 O O . LEU B 2 148 ? 153.985 142.480 191.293 1.00 136.43 92 LEU E O 1
ATOM 670 N N . PHE B 2 149 ? 153.030 141.350 189.600 1.00 130.11 93 PHE E N 1
ATOM 671 C CA . PHE B 2 149 ? 153.909 141.979 188.622 1.00 130.11 93 PHE E CA 1
ATOM 672 C C . PHE B 2 149 ? 153.677 143.481 188.541 1.00 130.11 93 PHE E C 1
ATOM 673 O O . PHE B 2 149 ? 154.618 144.237 188.291 1.00 130.11 93 PHE E O 1
ATOM 681 N N . LEU B 2 150 ? 152.441 143.940 188.749 1.00 133.46 94 LEU E N 1
ATOM 682 C CA . LEU B 2 150 ? 152.205 145.380 188.786 1.00 133.46 94 LEU E CA 1
ATOM 683 C C . LEU B 2 150 ? 152.724 145.992 190.086 1.00 133.46 94 LEU E C 1
ATOM 684 O O . LEU B 2 150 ? 153.389 147.034 190.058 1.00 133.46 94 LEU E O 1
ATOM 689 N N . CYS B 2 151 ? 152.606 145.234 191.176 1.00 133.66 95 CYS E N 1
ATOM 690 C CA . CYS B 2 151 ? 153.133 145.702 192.471 1.00 133.66 95 CYS E CA 1
ATOM 691 C C . CYS B 2 151 ? 154.646 145.653 192.383 1.00 133.66 95 CYS E C 1
ATOM 692 O O . CYS B 2 151 ? 155.284 146.061 193.357 1.00 133.66 95 CYS E O 1
ATOM 695 N N . LYS B 2 152 ? 155.199 145.116 191.293 1.00 128.05 96 LYS E N 1
ATOM 696 C CA . LYS B 2 152 ? 156.638 145.144 191.075 1.00 128.05 96 LYS E CA 1
ATOM 697 C C . LYS B 2 152 ? 157.074 146.197 190.065 1.00 128.05 96 LYS E C 1
ATOM 698 O O . LYS B 2 152 ? 158.146 146.792 190.226 1.00 128.05 96 LYS E O 1
ATOM 704 N N . LEU B 2 153 ? 156.277 146.440 189.029 1.00 118.94 97 LEU E N 1
ATOM 705 C CA . LEU B 2 153 ? 156.692 147.296 187.924 1.00 118.94 97 LEU E CA 1
ATOM 706 C C . LEU B 2 153 ? 156.189 148.727 188.033 1.00 118.94 97 LEU E C 1
ATOM 707 O O . LEU B 2 153 ? 156.932 149.653 187.698 1.00 118.94 97 LEU E O 1
ATOM 712 N N . ILE B 2 154 ? 154.945 148.946 188.471 1.00 118.43 98 ILE E N 1
ATOM 713 C CA . ILE B 2 154 ? 154.425 150.313 188.539 1.00 118.43 98 ILE E CA 1
ATOM 714 C C . ILE B 2 154 ? 155.255 151.187 189.473 1.00 118.43 98 ILE E C 1
ATOM 715 O O . ILE B 2 154 ? 155.681 152.274 189.046 1.00 118.43 98 ILE E O 1
ATOM 720 N N . PRO B 2 155 ? 155.537 150.793 190.721 1.00 113.13 99 PRO E N 1
ATOM 721 C CA . PRO B 2 155 ? 156.425 151.620 191.551 1.00 113.13 99 PRO E CA 1
ATOM 722 C C . PRO B 2 155 ? 157.813 151.782 190.969 1.00 113.13 99 PRO E C 1
ATOM 723 O O . PRO B 2 155 ? 158.454 152.807 191.221 1.00 113.13 99 PRO E O 1
ATOM 727 N N . SER B 2 156 ? 158.301 150.807 190.204 1.00 109.67 100 SER E N 1
ATOM 728 C CA . SER B 2 156 ? 159.599 150.958 189.558 1.00 109.67 100 SER E CA 1
ATOM 729 C C . SER B 2 156 ? 159.535 151.934 188.390 1.00 109.67 100 SER E C 1
ATOM 730 O O . SER B 2 156 ? 160.430 152.770 188.230 1.00 109.67 100 SER E O 1
ATOM 733 N N . ILE B 2 157 ? 158.488 151.843 187.569 1.00 109.67 101 ILE E N 1
ATOM 734 C CA . ILE B 2 157 ? 158.355 152.743 186.426 1.00 109.67 101 ILE E CA 1
ATOM 735 C C . ILE B 2 157 ? 158.186 154.182 186.894 1.00 109.67 101 ILE E C 1
ATOM 736 O O . ILE B 2 157 ? 158.761 155.110 186.312 1.00 109.67 101 ILE E O 1
ATOM 741 N N . ILE B 2 158 ? 157.399 154.393 187.952 1.00 102.48 102 ILE E N 1
ATOM 742 C CA . ILE B 2 158 ? 157.187 155.748 188.457 1.00 102.48 102 ILE E CA 1
ATOM 743 C C . ILE B 2 158 ? 158.509 156.368 188.893 1.00 102.48 102 ILE E C 1
ATOM 744 O O . ILE B 2 158 ? 158.845 157.496 188.507 1.00 102.48 102 ILE E O 1
ATOM 749 N N . ILE B 2 159 ? 159.281 155.638 189.699 1.00 89.21 103 ILE E N 1
ATOM 750 C CA . ILE B 2 159 ? 160.541 156.172 190.203 1.00 89.21 103 ILE E CA 1
ATOM 751 C C . ILE B 2 159 ? 161.533 156.365 189.066 1.00 89.21 103 ILE E C 1
ATOM 752 O O . ILE B 2 159 ? 162.296 157.339 189.049 1.00 89.21 103 ILE E O 1
ATOM 757 N N . LEU B 2 160 ? 161.537 155.452 188.093 1.00 93.07 104 LEU E N 1
ATOM 758 C CA . LEU B 2 160 ? 162.416 155.612 186.942 1.00 93.07 104 LEU E CA 1
ATOM 759 C C . LEU B 2 160 ? 162.096 156.896 186.198 1.00 93.07 104 LEU E C 1
ATOM 760 O O . LEU B 2 160 ? 162.998 157.661 185.852 1.00 93.07 104 LEU E O 1
ATOM 765 N N . ASN B 2 161 ? 160.812 157.159 185.960 1.00 93.72 105 ASN E N 1
ATOM 766 C CA . ASN B 2 161 ? 160.433 158.369 185.239 1.00 93.72 105 ASN E CA 1
ATOM 767 C C . ASN B 2 161 ? 160.793 159.620 186.031 1.00 93.72 105 ASN E C 1
ATOM 768 O O . ASN B 2 161 ? 161.328 160.585 185.472 1.00 93.72 105 ASN E O 1
ATOM 773 N N . MET B 2 162 ? 160.532 159.611 187.340 1.00 86.59 106 MET E N 1
ATOM 774 C CA . MET B 2 162 ? 160.820 160.785 188.160 1.00 86.59 106 MET E CA 1
ATOM 775 C C . MET B 2 162 ? 162.314 161.096 188.181 1.00 86.59 106 MET E C 1
ATOM 776 O O . MET B 2 162 ? 162.735 162.232 187.916 1.00 86.59 106 MET E O 1
ATOM 781 N N . PHE B 2 163 ? 163.140 160.092 188.474 1.00 78.00 107 PHE E N 1
ATOM 782 C CA . PHE B 2 163 ? 164.570 160.352 188.569 1.00 78.00 107 PHE E CA 1
ATOM 783 C C . PHE B 2 163 ? 165.203 160.543 187.198 1.00 78.00 107 PHE E C 1
ATOM 784 O O . PHE B 2 163 ? 166.229 161.220 187.088 1.00 78.00 107 PHE E O 1
ATOM 792 N N . ALA B 2 164 ? 164.606 159.993 186.140 1.00 72.81 108 ALA E N 1
ATOM 793 C CA . ALA B 2 164 ? 165.069 160.314 184.798 1.00 72.81 108 ALA E CA 1
ATOM 794 C C . ALA B 2 164 ? 164.798 161.770 184.471 1.00 72.81 108 ALA E C 1
ATOM 795 O O . ALA B 2 164 ? 165.629 162.433 183.846 1.00 72.81 108 ALA E O 1
ATOM 797 N N . SER B 2 165 ? 163.644 162.288 184.892 1.00 77.29 109 SER E N 1
ATOM 798 C CA . SER B 2 165 ? 163.380 163.712 184.733 1.00 77.29 109 SER E CA 1
ATOM 799 C C . SER B 2 165 ? 164.400 164.543 185.499 1.00 77.29 109 SER E C 1
ATOM 800 O O . SER B 2 165 ? 164.909 165.545 184.984 1.00 77.29 109 SER E O 1
ATOM 803 N N . VAL B 2 166 ? 164.726 164.131 186.725 1.00 66.82 110 VAL E N 1
ATOM 804 C CA . VAL B 2 166 ? 165.708 164.874 187.518 1.00 66.82 110 VAL E CA 1
ATOM 805 C C . VAL B 2 166 ? 167.068 164.884 186.824 1.00 66.82 110 VAL E C 1
ATOM 806 O O . VAL B 2 166 ? 167.701 165.938 186.663 1.00 66.82 110 VAL E O 1
ATOM 810 N N . PHE B 2 167 ? 167.539 163.711 186.395 1.00 63.07 111 PHE E N 1
ATOM 811 C CA . PHE B 2 167 ? 168.859 163.636 185.778 1.00 63.07 111 PHE E CA 1
ATOM 812 C C . PHE B 2 167 ? 168.887 164.328 184.425 1.00 63.07 111 PHE E C 1
ATOM 813 O O . PHE B 2 167 ? 169.928 164.852 184.025 1.00 63.07 111 PHE E O 1
ATOM 821 N N . LEU B 2 168 ? 167.769 164.339 183.700 1.00 59.64 112 LEU E N 1
ATOM 822 C CA . LEU B 2 168 ? 167.734 165.069 182.442 1.00 59.64 112 LEU E CA 1
ATOM 823 C C . LEU B 2 168 ? 167.733 166.570 182.674 1.00 59.64 112 LEU E C 1
ATOM 824 O O . LEU B 2 168 ? 168.313 167.313 181.880 1.00 59.64 112 LEU E O 1
ATOM 829 N N . LEU B 2 169 ? 167.109 167.037 183.758 1.00 63.52 113 LEU E N 1
ATOM 830 C CA . LEU B 2 169 ? 167.269 168.436 184.141 1.00 63.52 113 LEU E CA 1
ATOM 831 C C . LEU B 2 169 ? 168.730 168.755 184.431 1.00 63.52 113 LEU E C 1
ATOM 832 O O . LEU B 2 169 ? 169.253 169.793 184.001 1.00 63.52 113 LEU E O 1
ATOM 837 N N . THR B 2 170 ? 169.405 167.864 185.157 1.00 57.42 114 THR E N 1
ATOM 838 C CA . THR B 2 170 ? 170.828 168.049 185.432 1.00 57.42 114 THR E CA 1
ATOM 839 C C . THR B 2 170 ? 171.647 168.094 184.146 1.00 57.42 114 THR E C 1
ATOM 840 O O . THR B 2 170 ? 172.542 168.934 183.998 1.00 57.42 114 THR E O 1
ATOM 844 N N . ALA B 2 171 ? 171.359 167.193 183.206 1.00 60.08 115 ALA E N 1
ATOM 845 C CA . ALA B 2 171 ? 172.102 167.162 181.951 1.00 60.08 115 ALA E CA 1
ATOM 846 C C . ALA B 2 171 ? 171.823 168.402 181.113 1.00 60.08 115 ALA E C 1
ATOM 847 O O . ALA B 2 171 ? 172.709 168.890 180.406 1.00 60.08 115 ALA E O 1
ATOM 849 N N . ILE B 2 172 ? 170.596 168.921 181.170 1.00 63.14 116 ILE E N 1
ATOM 850 C CA . ILE B 2 172 ? 170.290 170.174 180.488 1.00 63.14 116 ILE E CA 1
ATOM 851 C C . ILE B 2 172 ? 171.108 171.311 181.081 1.00 63.14 116 ILE E C 1
ATOM 852 O O . ILE B 2 172 ? 171.642 172.154 180.354 1.00 63.14 116 ILE E O 1
ATOM 857 N N . SER B 2 173 ? 171.214 171.356 182.410 1.00 59.64 117 SER E N 1
ATOM 858 C CA . SER B 2 173 ? 172.045 172.380 183.037 1.00 59.64 117 SER E CA 1
ATOM 859 C C . SER B 2 173 ? 173.502 172.250 182.608 1.00 59.64 117 SER E C 1
ATOM 860 O O . SER B 2 173 ? 174.165 173.253 182.316 1.00 59.64 117 SER E O 1
ATOM 863 N N . LEU B 2 174 ? 174.017 171.020 182.563 1.00 62.66 118 LEU E N 1
ATOM 864 C CA . LEU B 2 174 ? 175.400 170.814 182.143 1.00 62.66 118 LEU E CA 1
ATOM 865 C C . LEU B 2 174 ? 175.613 171.253 180.701 1.00 62.66 118 LEU E C 1
ATOM 866 O O . LEU B 2 174 ? 176.611 171.909 180.387 1.00 62.66 118 LEU E O 1
ATOM 871 N N . ASP B 2 175 ? 174.680 170.913 179.809 1.00 63.42 119 ASP E N 1
ATOM 872 C CA . ASP B 2 175 ? 174.805 171.318 178.413 1.00 63.42 119 ASP E CA 1
ATOM 873 C C . ASP B 2 175 ? 174.720 172.832 178.259 1.00 63.42 119 ASP E C 1
ATOM 874 O O . ASP B 2 175 ? 175.431 173.418 177.436 1.00 63.42 119 ASP E O 1
ATOM 879 N N . ARG B 2 176 ? 173.838 173.478 179.023 1.00 67.27 120 ARG E N 1
ATOM 880 C CA . ARG B 2 176 ? 173.723 174.929 178.951 1.00 67.27 120 ARG E CA 1
ATOM 881 C C . ARG B 2 176 ? 174.993 175.606 179.442 1.00 67.27 120 ARG E C 1
ATOM 882 O O . ARG B 2 176 ? 175.413 176.627 178.890 1.00 67.27 120 ARG E O 1
ATOM 890 N N . CYS B 2 177 ? 175.614 175.061 180.487 1.00 64.84 121 CYS E N 1
ATOM 891 C CA . CYS B 2 177 ? 176.901 175.594 180.920 1.00 64.84 121 CYS E CA 1
ATOM 892 C C . CYS B 2 177 ? 177.982 175.338 179.877 1.00 64.84 121 CYS E C 1
ATOM 893 O O . CYS B 2 177 ? 178.889 176.159 179.699 1.00 64.84 121 CYS E O 1
ATOM 896 N N . LEU B 2 178 ? 177.902 174.203 179.183 1.00 67.62 122 LEU E N 1
ATOM 897 C CA . LEU B 2 178 ? 178.950 173.832 178.240 1.00 67.62 122 LEU E CA 1
ATOM 898 C C . LEU B 2 178 ? 178.898 174.679 176.974 1.00 67.62 122 LEU E C 1
ATOM 899 O O . LEU B 2 178 ? 179.942 175.054 176.430 1.00 67.62 122 LEU E O 1
ATOM 904 N N . ILE B 2 179 ? 177.699 174.989 176.489 1.00 65.86 123 ILE E N 1
ATOM 905 C CA . ILE B 2 179 ? 177.554 175.741 175.245 1.00 65.86 123 ILE E CA 1
ATOM 906 C C . ILE B 2 179 ? 177.920 177.200 175.475 1.00 65.86 123 ILE E C 1
ATOM 907 O O . ILE B 2 179 ? 177.814 178.028 174.565 1.00 65.86 123 ILE E O 1
ATOM 912 N N . VAL B 2 180 ? 178.338 177.525 176.692 1.00 63.46 124 VAL E N 1
ATOM 913 C CA . VAL B 2 180 ? 178.734 178.875 177.063 1.00 63.46 124 VAL E CA 1
ATOM 914 C C . VAL B 2 180 ? 180.211 178.935 177.434 1.00 63.46 124 VAL E C 1
ATOM 915 O O . VAL B 2 180 ? 180.960 179.758 176.908 1.00 63.46 124 VAL E O 1
ATOM 919 N N . HIS B 2 181 ? 180.646 178.073 178.351 1.00 79.41 125 HIS E N 1
ATOM 920 C CA . HIS B 2 181 ? 182.039 178.092 178.775 1.00 79.41 125 HIS E CA 1
ATOM 921 C C . HIS B 2 181 ? 182.962 177.431 177.762 1.00 79.41 125 HIS E C 1
ATOM 922 O O . HIS B 2 181 ? 184.148 177.769 177.702 1.00 79.41 125 HIS E O 1
ATOM 929 N N . LYS B 2 182 ? 182.450 176.494 176.970 1.00 72.52 126 LYS E N 1
ATOM 930 C CA . LYS B 2 182 ? 183.243 175.766 175.981 1.00 72.52 126 LYS E CA 1
ATOM 931 C C . LYS B 2 182 ? 182.537 175.817 174.632 1.00 72.52 126 LYS E C 1
ATOM 932 O O . LYS B 2 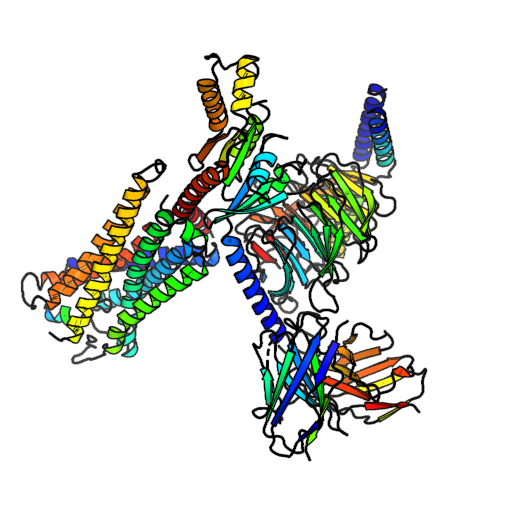182 ? 181.979 174.816 174.169 1.00 72.52 126 LYS E O 1
ATOM 934 N N . PRO B 2 183 ? 182.548 176.976 173.968 1.00 68.47 127 PRO E N 1
ATOM 935 C CA . PRO B 2 183 ? 181.847 177.076 172.681 1.00 68.47 127 PRO E CA 1
ATOM 936 C C . PRO B 2 183 ? 182.568 176.384 171.542 1.00 68.47 127 PRO E C 1
ATOM 937 O O . PRO B 2 183 ? 181.907 175.883 170.625 1.00 68.47 127 PRO E O 1
ATOM 941 N N . ILE B 2 184 ? 183.902 176.355 171.557 1.00 73.37 128 ILE E N 1
ATOM 942 C CA . ILE B 2 184 ? 184.641 175.690 170.489 1.00 73.37 128 ILE E CA 1
ATOM 943 C C . ILE B 2 184 ? 184.379 174.193 170.523 1.00 73.37 128 ILE E C 1
ATOM 944 O O . ILE B 2 184 ? 184.066 173.574 169.500 1.00 73.37 128 ILE E O 1
ATOM 949 N N . TRP B 2 185 ? 184.500 173.590 171.708 1.00 67.15 129 TRP E N 1
ATOM 950 C CA . TRP B 2 185 ? 184.288 172.155 171.842 1.00 67.15 129 TRP E CA 1
ATOM 951 C C . TRP B 2 185 ? 182.859 171.770 171.493 1.00 67.15 129 TRP E C 1
ATOM 952 O O . TRP B 2 185 ? 182.619 170.673 170.979 1.00 67.15 129 TRP E O 1
ATOM 963 N N . CYS B 2 186 ? 181.902 172.656 171.754 1.00 75.84 130 CYS E N 1
ATOM 964 C CA . CYS B 2 186 ? 180.507 172.405 171.424 1.00 75.84 130 CYS E CA 1
ATOM 965 C C . CYS B 2 186 ? 180.208 172.570 169.942 1.00 75.84 130 CYS E C 1
ATOM 966 O O . CYS B 2 186 ? 179.095 172.250 169.513 1.00 75.84 130 CYS E O 1
ATOM 969 N N . GLN B 2 187 ? 181.155 173.070 169.153 1.00 69.02 131 GLN E N 1
ATOM 970 C CA . GLN B 2 187 ? 180.973 173.171 167.712 1.00 69.02 131 GLN E CA 1
ATOM 971 C C . GLN B 2 187 ? 181.502 171.959 166.965 1.00 69.02 131 GLN E C 1
ATOM 972 O O . GLN B 2 187 ? 180.916 171.563 165.954 1.00 69.02 131 GLN E O 1
ATOM 978 N N . ASN B 2 188 ? 182.580 171.351 167.450 1.00 78.17 132 ASN E N 1
ATOM 979 C CA . ASN B 2 188 ? 183.187 170.194 166.808 1.00 78.17 132 ASN E CA 1
ATOM 980 C C . ASN B 2 188 ? 182.706 168.869 167.381 1.00 78.17 132 ASN E C 1
ATOM 981 O O . ASN B 2 188 ? 182.470 167.924 166.622 1.00 78.17 132 ASN E O 1
ATOM 986 N N . HIS B 2 189 ? 182.546 168.774 168.699 1.00 76.57 133 HIS E N 1
ATOM 987 C CA . HIS B 2 189 ? 182.268 167.507 169.363 1.00 76.57 133 HIS E CA 1
ATOM 988 C C . HIS B 2 189 ? 180.925 167.515 170.083 1.00 76.57 133 HIS E C 1
ATOM 989 O O . HIS B 2 189 ? 180.776 166.890 171.132 1.00 76.57 133 HIS E O 1
ATOM 996 N N . ARG B 2 190 ? 179.938 168.220 169.536 1.00 77.38 134 ARG E N 1
ATOM 997 C CA . ARG B 2 190 ? 178.589 168.236 170.104 1.00 77.38 134 ARG E CA 1
ATOM 998 C C . ARG B 2 190 ? 177.603 168.086 168.952 1.00 77.38 134 ARG E C 1
ATOM 999 O O . ARG B 2 190 ? 177.245 169.072 168.301 1.00 77.38 134 ARG E O 1
ATOM 1007 N N . ASN B 2 191 ? 177.171 166.859 168.706 1.00 88.21 135 ASN E N 1
ATOM 1008 C CA . ASN B 2 191 ? 176.273 166.537 167.610 1.00 88.21 135 ASN E CA 1
ATOM 1009 C C . ASN B 2 191 ? 174.983 165.951 168.167 1.00 88.21 135 ASN E C 1
ATOM 1010 O O . ASN B 2 191 ? 174.819 165.784 169.377 1.00 88.21 135 ASN E O 1
ATOM 1015 N N . VAL B 2 192 ? 174.057 165.639 167.260 1.00 93.05 136 VAL E N 1
ATOM 1016 C CA . VAL B 2 192 ? 172.817 164.984 167.660 1.00 93.05 136 VAL E CA 1
ATOM 1017 C C . VAL B 2 192 ? 173.109 163.599 168.220 1.00 93.05 136 VAL E C 1
ATOM 1018 O O . VAL B 2 192 ? 172.495 163.164 169.204 1.00 93.05 136 VAL E O 1
ATOM 1022 N N . ARG B 2 193 ? 174.052 162.884 167.601 1.00 91.60 137 ARG E N 1
ATOM 1023 C CA . ARG B 2 193 ? 174.432 161.569 168.101 1.00 91.60 137 ARG E CA 1
ATOM 1024 C C . ARG B 2 193 ? 174.987 161.658 169.514 1.00 91.60 137 ARG E C 1
ATOM 1025 O O . ARG B 2 193 ? 174.685 160.810 170.359 1.00 91.60 137 ARG E O 1
ATOM 1033 N N . THR B 2 194 ? 175.802 162.677 169.790 1.00 90.90 138 THR E N 1
ATOM 1034 C CA . THR B 2 194 ? 176.338 162.846 171.137 1.00 90.90 138 THR E CA 1
ATOM 1035 C C . THR B 2 194 ? 175.232 163.152 172.139 1.00 90.90 138 THR E C 1
ATOM 1036 O O . THR B 2 194 ? 175.257 162.655 173.273 1.00 90.90 138 THR E O 1
ATOM 1040 N N . ALA B 2 195 ? 174.255 163.972 171.745 1.00 89.54 139 ALA E N 1
ATOM 1041 C CA . ALA B 2 195 ? 173.140 164.269 172.637 1.00 89.54 139 ALA E CA 1
ATOM 1042 C C . ALA B 2 195 ? 172.338 163.014 172.956 1.00 89.54 139 ALA E C 1
ATOM 1043 O O . ALA B 2 195 ? 171.994 162.770 174.119 1.00 89.54 139 ALA E O 1
ATOM 1045 N N . PHE B 2 196 ? 172.036 162.200 171.939 1.00 100.17 140 PHE E N 1
ATOM 1046 C CA . PHE B 2 196 ? 171.349 160.938 172.202 1.00 100.17 140 PHE E CA 1
ATOM 1047 C C . PHE B 2 196 ? 172.193 160.002 173.056 1.00 100.17 140 PHE E C 1
ATOM 1048 O O . PHE B 2 196 ? 171.658 159.287 173.907 1.00 100.17 140 PHE E O 1
ATOM 1056 N N . ALA B 2 197 ? 173.509 159.983 172.845 1.00 99.42 141 ALA E N 1
ATOM 1057 C CA . ALA B 2 197 ? 174.362 159.125 173.660 1.00 99.42 141 ALA E CA 1
ATOM 1058 C C . ALA B 2 197 ? 174.309 159.534 175.126 1.00 99.42 141 ALA E C 1
ATOM 1059 O O . ALA B 2 197 ? 174.169 158.683 176.014 1.00 99.42 141 ALA E O 1
ATOM 1061 N N . ILE B 2 198 ? 174.396 160.836 175.398 1.00 97.77 142 ILE E N 1
ATOM 1062 C CA . ILE B 2 198 ? 174.355 161.302 176.781 1.00 97.77 142 ILE E CA 1
ATOM 1063 C C . ILE B 2 198 ? 172.984 161.044 177.395 1.00 97.77 142 ILE E C 1
ATOM 1064 O O . ILE B 2 198 ? 172.879 160.629 178.556 1.00 97.77 142 ILE E O 1
ATOM 1069 N N . CYS B 2 199 ? 171.912 161.282 176.634 1.00 97.13 143 CYS E N 1
ATOM 1070 C CA . CYS B 2 199 ? 170.573 161.035 177.160 1.00 97.13 143 CYS E CA 1
ATOM 1071 C C . CYS B 2 199 ? 170.357 159.554 177.443 1.00 97.13 143 CYS E C 1
ATOM 1072 O O . CYS B 2 199 ? 169.723 159.190 178.440 1.00 97.13 143 CYS E O 1
ATOM 1075 N N . GLY B 2 200 ? 170.878 158.683 176.578 1.00 98.94 144 GLY E N 1
ATOM 1076 C CA . GLY B 2 200 ? 170.793 157.257 176.837 1.00 98.94 144 GLY E CA 1
ATOM 1077 C C . GLY B 2 200 ? 171.578 156.845 178.065 1.00 98.94 144 GLY E C 1
ATOM 1078 O O . GLY B 2 200 ? 171.139 155.989 178.834 1.00 98.94 144 GLY E O 1
ATOM 1079 N N . CYS B 2 201 ? 172.752 157.447 178.266 1.00 99.93 145 CYS E N 1
ATOM 1080 C CA . CYS B 2 201 ? 173.512 157.175 179.483 1.00 99.93 145 CYS E CA 1
ATOM 1081 C C . CYS B 2 201 ? 172.737 157.617 180.718 1.00 99.93 145 CYS E C 1
ATOM 1082 O O . CYS B 2 201 ? 172.749 156.936 181.751 1.00 99.93 145 CYS E O 1
ATOM 1085 N N . VAL B 2 202 ? 172.056 158.760 180.627 1.00 92.22 146 VAL E N 1
ATOM 1086 C CA . VAL B 2 202 ? 171.226 159.237 181.730 1.00 92.22 146 VAL E CA 1
ATOM 1087 C C . VAL B 2 202 ? 170.093 158.258 182.016 1.00 92.22 146 VAL E C 1
ATOM 1088 O O . VAL B 2 202 ? 169.804 157.939 183.178 1.00 92.22 146 VAL E O 1
ATOM 1092 N N . TRP B 2 203 ? 169.430 157.773 180.964 1.00 95.30 147 TRP E N 1
ATOM 1093 C CA . TRP B 2 203 ? 168.367 156.787 181.146 1.00 95.30 147 TRP E CA 1
ATOM 1094 C C . TRP B 2 203 ? 168.909 155.504 181.767 1.00 95.30 147 TRP E C 1
ATOM 1095 O O . TRP B 2 203 ? 168.245 154.877 182.600 1.00 95.30 147 TRP E O 1
ATOM 1106 N N . VAL B 2 204 ? 170.114 155.097 181.364 1.00 102.53 148 VAL E N 1
ATOM 1107 C CA . VAL B 2 204 ? 170.741 153.907 181.934 1.00 102.53 148 VAL E CA 1
ATOM 1108 C C . VAL B 2 204 ? 171.002 154.101 183.421 1.00 102.53 148 VAL E C 1
ATOM 1109 O O . VAL B 2 204 ? 170.761 153.199 184.233 1.00 102.53 148 VAL E O 1
ATOM 1113 N N . VAL B 2 205 ? 171.508 155.276 183.801 1.00 103.99 149 VAL E N 1
ATOM 1114 C CA . VAL B 2 205 ? 171.747 155.557 185.215 1.00 103.99 149 VAL E CA 1
ATOM 1115 C C . VAL B 2 205 ? 170.435 155.529 185.987 1.00 103.99 149 VAL E C 1
ATOM 1116 O O . VAL B 2 205 ? 170.365 155.005 187.106 1.00 103.99 149 VAL E O 1
ATOM 1120 N N . ALA B 2 206 ? 169.374 156.091 185.401 1.00 107.81 150 ALA E N 1
ATOM 1121 C CA . ALA B 2 206 ? 168.069 156.064 186.054 1.00 107.81 150 ALA E CA 1
ATOM 1122 C C . ALA B 2 206 ? 167.584 154.635 186.257 1.00 107.81 150 ALA E C 1
ATOM 1123 O O . ALA B 2 206 ? 167.066 154.293 187.326 1.00 107.81 150 ALA E O 1
ATOM 1125 N N . PHE B 2 207 ? 167.749 153.783 185.243 1.00 115.70 151 PHE E N 1
ATOM 1126 C CA . PHE B 2 207 ? 167.334 152.388 185.370 1.00 115.70 151 PHE E CA 1
ATOM 1127 C C . PHE B 2 207 ? 168.150 151.660 186.433 1.00 115.70 151 PHE E C 1
ATOM 1128 O O . PHE B 2 207 ? 167.609 150.857 187.203 1.00 115.70 151 PHE E O 1
ATOM 1130 N N . VAL B 2 208 ? 169.456 151.924 186.485 1.00 117.72 152 VAL E N 1
ATOM 1131 C CA . VAL B 2 208 ? 170.302 151.286 187.489 1.00 117.72 152 VAL E CA 1
ATOM 1132 C C . VAL B 2 208 ? 169.894 151.730 188.887 1.00 117.72 152 VAL E C 1
ATOM 1133 O O . VAL B 2 208 ? 169.923 150.942 189.839 1.00 117.72 152 VAL E O 1
ATOM 1135 N N . MET B 2 209 ? 169.514 152.999 189.034 1.00 114.92 153 MET E N 1
ATOM 1136 C CA . MET B 2 209 ? 169.106 153.494 190.344 1.00 114.92 153 MET E CA 1
ATOM 1137 C C . MET B 2 209 ? 167.719 152.998 190.733 1.00 114.92 153 MET E C 1
ATOM 1138 O O . MET B 2 209 ? 167.414 152.889 191.926 1.00 114.92 153 MET E O 1
ATOM 1143 N N . CYS B 2 210 ? 166.865 152.704 189.755 1.00 119.90 154 CYS E N 1
ATOM 1144 C CA . CYS B 2 210 ? 165.484 152.332 190.033 1.00 119.90 154 CYS E CA 1
ATOM 1145 C C . CYS B 2 210 ? 165.218 150.841 189.873 1.00 119.90 154 CYS E C 1
ATOM 1146 O O . CYS B 2 210 ? 164.059 150.421 189.936 1.00 119.90 154 CYS E O 1
ATOM 1149 N N . VAL B 2 211 ? 166.249 150.037 189.644 1.00 121.09 155 VAL E N 1
ATOM 1150 C CA . VAL B 2 211 ? 166.101 148.583 189.708 1.00 121.09 155 VAL E CA 1
ATOM 1151 C C . VAL B 2 211 ? 165.908 148.055 191.134 1.00 121.09 155 VAL E C 1
ATOM 1152 O O . VAL B 2 211 ? 165.262 147.006 191.286 1.00 121.09 155 VAL E O 1
ATOM 1156 N N . PRO B 2 212 ? 166.435 148.681 192.204 1.00 122.24 156 PRO E N 1
ATOM 1157 C CA . PRO B 2 212 ? 166.219 148.091 193.538 1.00 122.24 156 PRO E CA 1
ATOM 1158 C C . PRO B 2 212 ? 164.763 147.983 193.945 1.00 122.24 156 PRO E C 1
ATOM 1159 O O . PRO B 2 212 ? 164.401 147.021 194.630 1.00 122.24 156 PRO E O 1
ATOM 1163 N N . VAL B 2 213 ? 163.912 148.936 193.561 1.00 122.15 157 VAL E N 1
ATOM 1164 C CA . VAL B 2 213 ? 162.501 148.826 193.916 1.00 122.15 157 VAL E CA 1
ATOM 1165 C C . VAL B 2 213 ? 161.860 147.655 193.181 1.00 122.15 157 VAL E C 1
ATOM 1166 O O . VAL B 2 213 ? 161.066 146.905 193.759 1.00 122.15 157 VAL E O 1
ATOM 1170 N N . PHE B 2 214 ? 162.215 147.459 191.909 1.00 128.08 158 PHE E N 1
ATOM 1171 C CA . PHE B 2 214 ? 161.711 146.306 191.171 1.00 128.08 158 PHE E CA 1
ATOM 1172 C C . PHE B 2 214 ? 162.183 145.003 191.801 1.00 128.08 158 PHE E C 1
ATOM 1173 O O . PHE B 2 214 ? 161.431 144.025 191.861 1.00 128.08 158 PHE E O 1
ATOM 1181 N N . VAL B 2 215 ? 163.430 144.969 192.272 1.00 128.17 159 VAL E N 1
ATOM 1182 C CA . VAL B 2 215 ? 163.937 143.772 192.937 1.00 128.17 159 VAL E CA 1
ATOM 1183 C C . VAL B 2 215 ? 163.181 143.521 194.236 1.00 128.17 159 VAL E C 1
ATOM 1184 O O . VAL B 2 215 ? 162.791 142.388 194.539 1.00 128.17 159 VAL E O 1
ATOM 1188 N N . TYR B 2 216 ? 162.939 144.577 195.009 1.00 121.93 160 TYR E N 1
ATOM 1189 C CA . TYR B 2 216 ? 162.459 144.453 196.377 1.00 121.93 160 TYR E CA 1
ATOM 1190 C C . TYR B 2 216 ? 160.969 144.728 196.528 1.00 121.93 160 TYR E C 1
ATOM 1191 O O . TYR B 2 216 ? 160.513 144.973 197.645 1.00 121.93 160 TYR E O 1
ATOM 1200 N N . ARG B 2 217 ? 160.201 144.705 195.445 1.00 132.89 161 ARG E N 1
ATOM 1201 C CA . ARG B 2 217 ? 158.756 144.838 195.568 1.00 132.89 161 ARG E CA 1
ATOM 1202 C C . ARG B 2 217 ? 158.134 143.458 195.757 1.00 132.89 161 ARG E C 1
ATOM 1203 O O . ARG B 2 217 ? 158.524 142.498 195.086 1.00 132.89 161 ARG E O 1
ATOM 1211 N N . ASP B 2 218 ? 157.179 143.355 196.680 1.00 147.84 162 ASP E N 1
ATOM 1212 C CA . ASP B 2 218 ? 156.503 142.090 196.931 1.00 147.84 162 ASP E CA 1
ATOM 1213 C C . ASP B 2 218 ? 155.048 142.354 197.291 1.00 147.84 162 ASP E C 1
ATOM 1214 O O . ASP B 2 218 ? 154.735 143.294 198.027 1.00 147.84 162 ASP E O 1
ATOM 1219 N N . LEU B 2 219 ? 154.160 141.504 196.770 1.00 144.29 163 LEU E N 1
ATOM 1220 C CA . LEU B 2 219 ? 152.719 141.661 196.961 1.00 144.29 163 LEU E CA 1
ATOM 1221 C C . LEU B 2 219 ? 152.268 140.762 198.108 1.00 144.29 163 LEU E C 1
ATOM 1222 O O . LEU B 2 219 ? 151.847 139.621 197.921 1.00 144.29 163 LEU E O 1
ATOM 1227 N N . PHE B 2 220 ? 152.364 141.297 199.319 1.00 150.27 164 PHE E N 1
ATOM 1228 C CA . PHE B 2 220 ? 151.801 140.622 200.474 1.00 150.27 164 PHE E CA 1
ATOM 1229 C C . PHE B 2 220 ? 150.343 141.022 200.662 1.00 150.27 164 PHE E C 1
ATOM 1230 O O . PHE B 2 220 ? 149.864 142.011 200.102 1.00 150.27 164 PHE E O 1
ATOM 1238 N N . ILE B 2 221 ? 149.632 140.229 201.459 1.00 152.37 165 ILE E N 1
ATOM 1239 C CA . ILE B 2 221 ? 148.225 140.496 201.723 1.00 152.37 165 ILE E CA 1
ATOM 1240 C C . ILE B 2 221 ? 148.028 140.717 203.217 1.00 152.37 165 ILE E C 1
ATOM 1241 O O . ILE B 2 221 ? 147.649 141.812 203.647 1.00 152.37 165 ILE E O 1
ATOM 1246 N N . MET B 2 222 ? 148.275 139.678 204.014 1.00 148.55 166 MET E N 1
ATOM 1247 C CA . MET B 2 222 ? 148.312 139.734 205.475 1.00 148.55 166 MET E CA 1
ATOM 1248 C C . MET B 2 222 ? 147.032 140.288 206.094 1.00 148.55 166 MET E C 1
ATOM 1249 O O . MET B 2 222 ? 146.993 140.530 207.307 1.00 148.55 166 MET E O 1
ATOM 1251 N N . ASP B 2 223 ? 145.984 140.488 205.306 1.00 151.39 167 ASP E N 1
ATOM 1252 C CA . ASP B 2 223 ? 144.762 141.152 205.753 1.00 151.39 167 ASP E CA 1
ATOM 1253 C C . ASP B 2 223 ? 143.685 140.884 204.708 1.00 151.39 167 ASP E C 1
ATOM 1254 O O . ASP B 2 223 ? 143.855 140.037 203.823 1.00 151.39 167 ASP E O 1
ATOM 1256 N N . ASN B 2 224 ? 142.560 141.592 204.820 1.00 151.54 168 ASN E N 1
ATOM 1257 C CA . ASN B 2 224 ? 141.495 141.471 203.832 1.00 151.54 168 ASN E CA 1
ATOM 1258 C C . ASN B 2 224 ? 141.850 142.113 202.497 1.00 151.54 168 ASN E C 1
ATOM 1259 O O . ASN B 2 224 ? 141.119 141.913 201.521 1.00 151.54 168 ASN E O 1
ATOM 1261 N N . ARG B 2 225 ? 142.943 142.871 202.430 1.00 152.16 169 ARG E N 1
ATOM 1262 C CA . ARG B 2 225 ? 143.372 143.535 201.209 1.00 152.16 169 ARG E CA 1
ATOM 1263 C C . ARG B 2 225 ? 144.861 143.302 200.995 1.00 152.16 169 ARG E C 1
ATOM 1264 O O . ARG B 2 225 ? 145.595 142.944 201.920 1.00 152.16 169 ARG E O 1
ATOM 1266 N N . SER B 2 226 ? 145.299 143.498 199.753 1.00 152.18 170 SER E N 1
ATOM 1267 C CA . SER B 2 226 ? 146.716 143.391 199.432 1.00 152.18 170 SER E CA 1
ATOM 1268 C C . SER B 2 226 ? 147.495 144.500 200.128 1.00 152.18 170 SER E C 1
ATOM 1269 O O . SER B 2 226 ? 147.044 145.647 200.198 1.00 152.18 170 SER E O 1
ATOM 1272 N N . ILE B 2 227 ? 148.669 144.152 200.651 1.00 149.03 171 ILE E N 1
ATOM 1273 C CA . ILE B 2 227 ? 149.433 145.066 201.492 1.00 149.03 171 ILE E CA 1
ATOM 1274 C C . ILE B 2 227 ? 150.825 145.303 200.904 1.00 149.03 171 ILE E C 1
ATOM 1275 O O . ILE B 2 227 ? 151.801 145.504 201.638 1.00 149.03 171 ILE E O 1
ATOM 1280 N N . CYS B 2 228 ? 150.854 145.487 199.571 1.00 144.27 172 CYS E N 1
ATOM 1281 C CA . CYS B 2 228 ? 152.124 145.726 198.812 1.00 144.27 172 CYS E CA 1
ATOM 1282 C C . CYS B 2 228 ? 152.894 146.902 199.400 1.00 144.27 172 CYS E C 1
ATOM 1283 O O . CYS B 2 228 ? 152.479 148.034 199.157 1.00 144.27 172 CYS E O 1
ATOM 1286 N N . ARG B 2 229 ? 154.014 146.550 200.047 1.00 145.89 173 ARG E N 1
ATOM 1287 C CA . ARG B 2 229 ? 154.894 147.536 200.700 1.00 145.89 173 ARG E CA 1
ATOM 1288 C C . ARG B 2 229 ? 156.293 147.407 200.095 1.00 145.89 173 ARG E C 1
ATOM 1289 O O . ARG B 2 229 ? 156.441 147.516 198.878 1.00 145.89 173 ARG E O 1
ATOM 1297 N N . TYR B 2 230 ? 157.198 146.817 200.861 1.00 30.00 174 TYR E N 1
ATOM 1298 C CA . TYR B 2 230 ? 158.554 146.589 200.322 1.00 30.00 174 TYR E CA 1
ATOM 1299 C C . TYR B 2 230 ? 159.064 145.208 200.734 1.00 30.00 174 TYR E C 1
ATOM 1300 O O . TYR B 2 230 ? 159.425 144.370 199.907 1.00 30.00 174 TYR E O 1
ATOM 1309 N N . VAL B 2 378 ? 165.717 150.119 211.596 1.00 125.29 322 VAL E N 1
ATOM 1310 C CA . VAL B 2 378 ? 165.307 150.213 210.201 1.00 125.29 322 VAL E CA 1
ATOM 1311 C C . VAL B 2 378 ? 166.174 149.301 209.341 1.00 125.29 322 VAL E C 1
ATOM 1312 O O . VAL B 2 378 ? 167.340 149.064 209.663 1.00 125.29 322 VAL E O 1
ATOM 1316 N N . PRO B 2 379 ? 165.602 148.765 208.263 1.00 127.31 323 PRO E N 1
ATOM 1317 C CA . PRO B 2 379 ? 166.389 147.915 207.363 1.00 127.31 323 PRO E CA 1
ATOM 1318 C C . PRO B 2 379 ? 167.553 148.681 206.756 1.00 127.31 323 PRO E C 1
ATOM 1319 O O . PRO B 2 379 ? 167.439 149.858 206.408 1.00 127.31 323 PRO E O 1
ATOM 1323 N N . THR B 2 380 ? 168.688 147.997 206.632 1.00 126.28 324 THR E N 1
ATOM 1324 C CA . THR B 2 380 ? 169.853 148.618 206.013 1.00 126.28 324 THR E CA 1
ATOM 1325 C C . THR B 2 380 ? 169.712 148.791 204.498 1.00 126.28 324 THR E C 1
ATOM 1326 O O . THR B 2 380 ? 170.219 149.788 203.970 1.00 126.28 324 THR E O 1
ATOM 1330 N N . PRO B 2 381 ? 169.041 147.902 203.747 1.00 126.42 325 PRO E N 1
ATOM 1331 C CA . PRO B 2 381 ? 168.893 148.202 202.315 1.00 126.42 325 PRO E CA 1
ATOM 1332 C C . PRO B 2 381 ? 167.839 149.259 202.039 1.00 126.42 325 PRO E C 1
ATOM 1333 O O . PRO B 2 381 ? 167.987 150.032 201.086 1.00 126.42 325 PRO E O 1
ATOM 1337 N N . LEU B 2 382 ? 166.781 149.327 202.851 1.00 121.60 326 LEU E N 1
ATOM 1338 C CA . LEU B 2 382 ? 165.835 150.433 202.733 1.00 121.60 326 LEU E CA 1
ATOM 1339 C C . LEU B 2 382 ? 166.496 151.764 203.069 1.00 121.60 326 LEU E C 1
ATOM 1340 O O . LEU B 2 382 ? 166.289 152.767 202.371 1.00 121.60 326 LEU E O 1
ATOM 1345 N N . MET B 2 383 ? 167.301 151.789 204.132 1.00 119.65 327 MET E N 1
ATOM 1346 C CA . MET B 2 383 ? 168.064 152.990 204.443 1.00 119.65 327 MET E CA 1
ATOM 1347 C C . MET B 2 383 ? 169.003 153.343 203.299 1.00 119.65 327 MET E C 1
ATOM 1348 O O . MET B 2 383 ? 169.130 154.515 202.929 1.00 119.65 327 MET E O 1
ATOM 1353 N N . ALA B 2 384 ? 169.654 152.337 202.712 1.00 115.02 328 ALA E N 1
ATOM 1354 C CA . ALA B 2 384 ? 170.567 152.592 201.605 1.00 115.02 328 ALA E CA 1
ATOM 1355 C C . ALA B 2 384 ? 169.837 153.183 200.407 1.00 115.02 328 ALA E C 1
ATOM 1356 O O . ALA B 2 384 ? 170.310 154.152 199.805 1.00 115.02 328 ALA E O 1
ATOM 1358 N N . ILE B 2 385 ? 168.685 152.615 200.042 1.00 114.44 329 ILE E N 1
ATOM 1359 C CA . ILE B 2 385 ? 167.978 153.111 198.866 1.00 114.44 329 ILE E CA 1
ATOM 1360 C C . ILE B 2 385 ? 167.468 154.527 199.105 1.00 114.44 329 ILE E C 1
ATOM 1361 O O . ILE B 2 385 ? 167.605 155.395 198.237 1.00 114.44 329 ILE E O 1
ATOM 1366 N N . THR B 2 386 ? 166.909 154.805 200.288 1.00 109.93 330 THR E N 1
ATOM 1367 C CA . THR B 2 386 ? 166.402 156.155 200.518 1.00 109.93 330 THR E CA 1
ATOM 1368 C C . THR B 2 386 ? 167.540 157.168 200.604 1.00 109.93 330 THR E C 1
ATOM 1369 O O . THR B 2 386 ? 167.405 158.297 200.116 1.00 109.93 330 THR E O 1
ATOM 1373 N N . ILE B 2 387 ? 168.683 156.778 201.175 1.00 101.23 331 ILE E N 1
ATOM 1374 C CA . ILE B 2 387 ? 169.799 157.709 201.296 1.00 101.23 331 ILE E CA 1
ATOM 1375 C C . ILE B 2 387 ? 170.430 157.980 199.935 1.00 101.23 331 ILE E C 1
ATOM 1376 O O . ILE B 2 387 ? 170.753 159.127 199.608 1.00 101.23 331 ILE E O 1
ATOM 1381 N N . THR B 2 388 ? 170.628 156.938 199.122 1.00 104.15 332 THR E N 1
ATOM 1382 C CA . THR B 2 388 ? 171.182 157.163 197.792 1.00 104.15 332 THR E CA 1
ATOM 1383 C C . THR B 2 388 ? 170.206 157.933 196.915 1.00 104.15 332 THR E C 1
ATOM 1384 O O . THR B 2 388 ? 170.633 158.742 196.084 1.00 104.15 332 THR E O 1
ATOM 1388 N N . ARG B 2 389 ? 168.900 157.724 197.104 1.00 98.04 333 ARG E N 1
ATOM 1389 C CA . ARG B 2 389 ? 167.919 158.520 196.383 1.00 98.04 333 ARG E CA 1
ATOM 1390 C C . ARG B 2 389 ? 168.033 159.985 196.769 1.00 98.04 333 ARG E C 1
ATOM 1391 O O . ARG B 2 389 ? 168.138 160.853 195.899 1.00 98.04 333 ARG E O 1
ATOM 1399 N N . LEU B 2 390 ? 168.056 160.273 198.074 1.00 93.35 334 LEU E N 1
ATOM 1400 C CA . LEU B 2 390 ? 168.305 161.637 198.528 1.00 93.35 334 LEU E CA 1
ATOM 1401 C C . LEU B 2 390 ? 169.547 162.214 197.869 1.00 93.35 334 LEU E C 1
ATOM 1402 O O . LEU B 2 390 ? 169.476 163.232 197.175 1.00 93.35 334 LEU E O 1
ATOM 1407 N N . VAL B 2 391 ? 170.689 161.544 198.037 1.00 89.34 335 VAL E N 1
ATOM 1408 C CA . VAL B 2 391 ? 171.959 162.101 197.579 1.00 89.34 335 VAL E CA 1
ATOM 1409 C C . VAL B 2 391 ? 171.916 162.358 196.079 1.00 89.34 335 VAL E C 1
ATOM 1410 O O . VAL B 2 391 ? 171.908 163.510 195.634 1.00 89.34 335 VAL E O 1
ATOM 1414 N N . VAL B 2 392 ? 171.791 161.292 195.282 1.00 89.76 336 VAL E N 1
ATOM 1415 C CA . VAL B 2 392 ? 171.959 161.419 193.836 1.00 89.76 336 VAL E CA 1
ATOM 1416 C C . VAL B 2 392 ? 170.693 161.890 193.135 1.00 89.76 336 VAL E C 1
ATOM 1417 O O . VAL B 2 392 ? 170.682 161.993 191.904 1.00 89.76 336 VAL E O 1
ATOM 1421 N N . GLY B 2 393 ? 169.635 162.228 193.867 1.00 82.24 337 GLY E N 1
ATOM 1422 C CA . GLY B 2 393 ? 168.475 162.788 193.214 1.00 82.24 337 GLY E CA 1
ATOM 1423 C C . GLY B 2 393 ? 168.242 164.229 193.601 1.00 82.24 337 GLY E C 1
ATOM 1424 O O . GLY B 2 393 ? 167.610 164.980 192.854 1.00 82.24 337 GLY E O 1
ATOM 1425 N N . PHE B 2 394 ? 168.750 164.639 194.762 1.00 73.26 338 PHE E N 1
ATOM 1426 C CA . PHE B 2 394 ? 168.626 166.018 195.202 1.00 73.26 338 PHE E CA 1
ATOM 1427 C C . PHE B 2 394 ? 169.979 166.704 195.299 1.00 73.26 338 PHE E C 1
ATOM 1428 O O . PHE B 2 394 ? 170.206 167.691 194.599 1.00 73.26 338 PHE E O 1
ATOM 1436 N N . LEU B 2 395 ? 170.907 166.185 196.105 1.00 78.66 339 LEU E N 1
ATOM 1437 C CA . LEU B 2 395 ? 172.102 166.956 196.421 1.00 78.66 339 LEU E CA 1
ATOM 1438 C C . LEU B 2 395 ? 172.995 167.118 195.199 1.00 78.66 339 LEU E C 1
ATOM 1439 O O . LEU B 2 395 ? 173.415 168.233 194.872 1.00 78.66 339 LEU E O 1
ATOM 1444 N N . VAL B 2 396 ? 173.293 166.025 194.506 1.00 72.32 340 VAL E N 1
ATOM 1445 C CA . VAL B 2 396 ? 174.118 166.102 193.302 1.00 72.32 340 VAL E CA 1
ATOM 1446 C C . VAL B 2 396 ? 173.392 166.868 192.198 1.00 72.32 340 VAL E C 1
ATOM 1447 O O . VAL B 2 396 ? 173.980 167.797 191.626 1.00 72.32 340 VAL E O 1
ATOM 1451 N N . PRO B 2 397 ? 172.139 166.539 191.851 1.00 74.47 341 PRO E N 1
ATOM 1452 C CA . PRO B 2 397 ? 171.463 167.332 190.810 1.00 74.47 341 PRO E CA 1
ATOM 1453 C C . PRO B 2 397 ? 171.269 168.792 191.176 1.00 74.47 341 PRO E C 1
ATOM 1454 O O . PRO B 2 397 ? 171.482 169.665 190.327 1.00 74.47 341 PRO E O 1
ATOM 1458 N N . PHE B 2 398 ? 170.873 169.091 192.415 1.00 72.22 342 PHE E N 1
ATOM 1459 C CA . PHE B 2 398 ? 170.660 170.485 192.789 1.00 72.22 342 PHE E CA 1
ATOM 1460 C C . PHE B 2 398 ? 171.965 171.264 192.770 1.00 72.22 342 PHE E C 1
ATOM 1461 O O . PHE B 2 398 ? 172.012 172.391 192.267 1.00 72.22 342 PHE E O 1
ATOM 1469 N N . PHE B 2 399 ? 173.040 170.683 193.307 1.00 73.55 343 PHE E N 1
ATOM 1470 C CA . PHE B 2 399 ? 174.327 171.370 193.272 1.00 73.55 343 PHE E CA 1
ATOM 1471 C C . PHE B 2 399 ? 174.819 171.565 191.846 1.00 73.55 343 PHE E C 1
ATOM 1472 O O . PHE B 2 399 ? 175.328 172.637 191.509 1.00 73.55 343 PHE E O 1
ATOM 1480 N N . ILE B 2 400 ? 174.678 170.549 190.993 1.00 65.33 344 ILE E N 1
ATOM 1481 C CA . ILE B 2 400 ? 175.112 170.701 189.607 1.00 65.33 344 ILE E CA 1
ATOM 1482 C C . ILE B 2 400 ? 174.324 171.807 188.924 1.00 65.33 344 ILE E C 1
ATOM 1483 O O . ILE B 2 400 ? 174.888 172.633 188.201 1.00 65.33 344 ILE E O 1
ATOM 1488 N N . MET B 2 401 ? 173.009 171.840 189.137 1.00 68.99 345 MET E N 1
ATOM 1489 C CA . MET B 2 401 ? 172.184 172.857 188.497 1.00 68.99 345 MET E CA 1
ATOM 1490 C C . MET B 2 401 ? 172.537 174.254 188.994 1.00 68.99 345 MET E C 1
ATOM 1491 O O . MET B 2 401 ? 172.659 175.193 188.196 1.00 68.99 345 MET E O 1
ATOM 1496 N N . VAL B 2 402 ? 172.721 174.407 190.308 1.00 66.73 346 VAL E N 1
ATOM 1497 C CA . VAL B 2 402 ? 173.088 175.706 190.862 1.00 66.73 346 VAL E CA 1
ATOM 1498 C C . VAL B 2 402 ? 174.441 176.148 190.325 1.00 66.73 346 VAL E C 1
ATOM 1499 O O . VAL B 2 402 ? 174.618 177.302 189.928 1.00 66.73 346 VAL E O 1
ATOM 1503 N N . ILE B 2 403 ? 175.412 175.234 190.294 1.00 65.96 347 ILE E N 1
ATOM 1504 C CA . ILE B 2 403 ? 176.748 175.584 189.824 1.00 65.96 347 ILE E CA 1
ATOM 1505 C C . ILE B 2 403 ? 176.716 175.966 188.351 1.00 65.96 347 ILE E C 1
ATOM 1506 O O . ILE B 2 403 ? 177.326 176.958 187.943 1.00 65.96 347 ILE E O 1
ATOM 1511 N N . CYS B 2 404 ? 175.995 175.198 187.531 1.00 70.55 348 CYS E N 1
ATOM 1512 C CA . CYS B 2 404 ? 175.953 175.478 186.100 1.00 70.55 348 CYS E CA 1
ATOM 1513 C C . CYS B 2 404 ? 175.285 176.816 185.817 1.00 70.55 348 CYS E C 1
ATOM 1514 O O . CYS B 2 404 ? 175.795 177.622 185.032 1.00 70.55 348 CYS E O 1
ATOM 1517 N N . TYR B 2 405 ? 174.145 177.081 186.456 1.00 71.68 349 TYR E N 1
ATOM 1518 C CA . TYR B 2 405 ? 173.460 178.340 186.185 1.00 71.68 349 TYR E CA 1
ATOM 1519 C C . TYR B 2 405 ? 174.200 179.525 186.794 1.00 71.68 349 TYR E C 1
ATOM 1520 O O . TYR B 2 405 ? 174.225 180.610 186.199 1.00 71.68 349 TYR E O 1
ATOM 1529 N N . SER B 2 406 ? 174.832 179.336 187.953 1.00 77.94 350 SER E N 1
ATOM 1530 C CA . SER B 2 406 ? 175.668 180.381 188.525 1.00 77.94 350 SER E CA 1
ATOM 1531 C C . SER B 2 406 ? 176.847 180.696 187.617 1.00 77.94 350 SER E C 1
ATOM 1532 O O . SER B 2 406 ? 177.207 181.864 187.440 1.00 77.94 350 SER E O 1
ATOM 1535 N N . LEU B 2 407 ? 177.462 179.668 187.030 1.00 75.78 351 LEU E N 1
ATOM 1536 C CA . LEU B 2 407 ? 178.568 179.892 186.108 1.00 75.78 351 LEU E CA 1
ATOM 1537 C C . LEU B 2 407 ? 178.098 180.573 184.830 1.00 75.78 351 LEU E C 1
ATOM 1538 O O . LEU B 2 407 ? 178.815 181.406 184.268 1.00 75.78 351 LEU E O 1
ATOM 1543 N N . ILE B 2 408 ? 176.902 180.230 184.350 1.00 80.94 352 ILE E N 1
ATOM 1544 C CA . ILE B 2 408 ? 176.359 180.908 183.175 1.00 80.94 352 ILE E CA 1
ATOM 1545 C C . ILE B 2 408 ? 176.140 182.386 183.472 1.00 80.94 352 ILE E C 1
ATOM 1546 O O . ILE B 2 408 ? 176.468 183.256 182.655 1.00 80.94 352 ILE E O 1
ATOM 1551 N N . VAL B 2 409 ? 175.591 182.694 184.648 1.00 88.53 353 VAL E N 1
ATOM 1552 C CA . VAL B 2 409 ? 175.394 184.090 185.034 1.00 88.53 353 VAL E CA 1
ATOM 1553 C C . VAL B 2 409 ? 176.734 184.806 185.164 1.00 88.53 353 VAL E C 1
ATOM 1554 O O . VAL B 2 409 ? 176.903 185.930 184.677 1.00 88.53 353 VAL E O 1
ATOM 1558 N N . PHE B 2 410 ? 177.708 184.163 185.812 1.00 88.98 354 PHE E N 1
ATOM 1559 C CA . PHE B 2 410 ? 179.015 184.781 186.015 1.00 88.98 354 PHE E CA 1
ATOM 1560 C C . PHE B 2 410 ? 179.719 185.042 184.690 1.00 88.98 354 PHE E C 1
ATOM 1561 O O . PHE B 2 410 ? 180.377 186.074 184.522 1.00 88.98 354 PHE E O 1
ATOM 1569 N N . ARG B 2 411 ? 179.605 184.111 183.741 1.00 96.34 355 ARG E N 1
ATOM 1570 C CA . ARG B 2 411 ? 180.169 184.331 182.414 1.00 96.34 355 ARG E CA 1
ATOM 1571 C C . ARG B 2 411 ? 179.439 185.449 181.683 1.00 96.34 355 ARG E C 1
ATOM 1572 O O . ARG B 2 411 ? 180.066 186.250 180.981 1.00 96.34 355 ARG E O 1
ATOM 1580 N N . MET B 2 412 ? 178.115 185.524 181.830 1.00 98.74 356 MET E N 1
ATOM 1581 C CA . MET B 2 412 ? 177.375 186.600 181.184 1.00 98.74 356 MET E CA 1
ATOM 1582 C C . MET B 2 412 ? 177.647 187.955 181.819 1.00 98.74 356 MET E C 1
ATOM 1583 O O . MET B 2 412 ? 177.317 188.983 181.218 1.00 98.74 356 MET E O 1
ATOM 1588 N N . ARG B 2 413 ? 178.238 187.984 183.008 1.00 102.14 357 ARG E N 1
ATOM 1589 C CA . ARG B 2 413 ? 178.557 189.237 183.675 1.00 102.14 357 ARG E CA 1
ATOM 1590 C C . ARG B 2 413 ? 179.863 189.851 183.189 1.00 102.14 357 ARG E C 1
ATOM 1591 O O . ARG B 2 413 ? 180.393 190.741 183.863 1.00 102.14 357 ARG E O 1
ATOM 1599 N N . LYS B 2 414 ? 180.401 189.402 182.055 1.00 112.68 358 LYS E N 1
ATOM 1600 C CA . LYS B 2 414 ? 181.664 189.947 181.568 1.00 112.68 358 LYS E CA 1
ATOM 1601 C C . LYS B 2 414 ? 181.457 191.067 180.551 1.00 112.68 358 LYS E C 1
ATOM 1602 O O . LYS B 2 414 ? 181.806 192.222 180.814 1.00 112.68 358 LYS E O 1
ATOM 1608 N N . THR B 2 415 ? 180.870 190.746 179.399 1.00 114.19 359 THR E N 1
ATOM 1609 C CA . THR B 2 415 ? 180.716 191.672 178.278 1.00 114.19 359 THR E CA 1
ATOM 1610 C C . THR B 2 415 ? 179.917 190.950 177.201 1.00 114.19 359 THR E C 1
ATOM 1611 O O . THR B 2 415 ? 179.867 189.717 177.172 1.00 114.19 359 THR E O 1
ATOM 1615 N N . ASN B 2 416 ? 179.277 191.731 176.329 1.00 115.38 360 ASN E N 1
ATOM 1616 C CA . ASN B 2 416 ? 178.590 191.282 175.120 1.00 115.38 360 ASN E CA 1
ATOM 1617 C C . ASN B 2 416 ? 177.308 190.517 175.412 1.00 115.38 360 ASN E C 1
ATOM 1618 O O . ASN B 2 416 ? 176.638 190.080 174.469 1.00 115.38 360 ASN E O 1
ATOM 1623 N N . PHE B 2 417 ? 176.939 190.339 176.676 1.00 109.10 361 PHE E N 1
ATOM 1624 C CA . PHE B 2 417 ? 175.705 189.666 177.059 1.00 109.10 361 PHE E CA 1
ATOM 1625 C C . PHE B 2 417 ? 174.661 190.671 177.536 1.00 109.10 361 PHE E C 1
ATOM 1626 O O . PHE B 2 417 ? 173.905 190.408 178.471 1.00 109.10 361 PHE E O 1
ATOM 1634 N N . THR B 2 418 ? 174.623 191.845 176.901 1.00 115.54 362 THR E N 1
ATOM 1635 C CA . THR B 2 418 ? 173.681 192.882 177.311 1.00 115.54 362 THR E CA 1
ATOM 1636 C C . THR B 2 418 ? 172.239 192.443 177.092 1.00 115.54 362 THR E C 1
ATOM 1637 O O . THR B 2 418 ? 171.375 192.677 177.946 1.00 115.54 362 THR E O 1
ATOM 1641 N N . LYS B 2 419 ? 171.956 191.813 175.950 1.00 113.16 363 LYS E N 1
ATOM 1642 C CA . LYS B 2 419 ? 170.607 191.317 175.700 1.00 113.16 363 LYS E CA 1
ATOM 1643 C C . LYS B 2 419 ? 170.249 190.193 176.662 1.00 113.16 363 LYS E C 1
ATOM 1644 O O . LYS B 2 419 ? 169.103 190.097 177.118 1.00 113.16 363 LYS E O 1
ATOM 1650 N N . SER B 2 420 ? 171.212 189.335 176.978 1.00 111.18 364 SER E N 1
ATOM 1651 C CA . SER B 2 420 ? 171.012 188.252 177.925 1.00 111.18 364 SER E CA 1
ATOM 1652 C C . SER B 2 420 ? 171.334 188.749 179.335 1.00 111.18 364 SER E C 1
ATOM 1653 O O . SER B 2 420 ? 171.391 189.955 179.589 1.00 111.18 364 SER E O 1
ATOM 1656 N N . ARG B 2 421 ? 171.490 187.812 180.275 1.00 107.20 365 ARG E N 1
ATOM 1657 C CA . ARG B 2 421 ? 171.836 188.087 181.669 1.00 107.20 365 ARG E CA 1
ATOM 1658 C C . ARG B 2 421 ? 170.652 188.703 182.408 1.00 107.20 365 ARG E C 1
ATOM 1659 O O . ARG B 2 421 ? 170.703 188.908 183.624 1.00 107.20 365 ARG E O 1
ATOM 1667 N N . ASN B 2 422 ? 169.573 188.983 181.684 1.00 106.67 366 ASN E N 1
ATOM 1668 C CA . ASN B 2 422 ? 168.329 189.441 182.285 1.00 106.67 366 ASN E CA 1
ATOM 1669 C C . ASN B 2 422 ? 167.203 188.444 182.083 1.00 106.67 366 ASN E C 1
ATOM 1670 O O . ASN B 2 422 ? 166.526 188.075 183.049 1.00 106.67 366 ASN E O 1
ATOM 1675 N N . LYS B 2 423 ? 166.980 187.995 180.847 1.00 103.18 367 LYS E N 1
ATOM 1676 C CA . LYS B 2 423 ? 166.069 186.879 180.629 1.00 103.18 367 LYS E CA 1
ATOM 1677 C C . LYS B 2 423 ? 166.705 185.568 181.070 1.00 103.18 367 LYS E C 1
ATOM 1678 O O . LYS B 2 423 ? 166.025 184.693 181.616 1.00 103.18 367 LYS E O 1
ATOM 1684 N N . THR B 2 424 ? 168.012 185.417 180.840 1.00 98.02 368 THR E N 1
ATOM 1685 C CA . THR B 2 424 ? 168.707 184.210 181.273 1.00 98.02 368 THR E CA 1
ATOM 1686 C C . THR B 2 424 ? 168.717 184.090 182.791 1.00 98.02 368 THR E C 1
ATOM 1687 O O . THR B 2 424 ? 168.493 183.004 183.335 1.00 98.02 368 THR E O 1
ATOM 1691 N N . PHE B 2 425 ? 168.987 185.192 183.492 1.00 93.12 369 PHE E N 1
ATOM 1692 C CA . PHE B 2 425 ? 169.003 185.147 184.950 1.00 93.12 369 PHE E CA 1
ATOM 1693 C C . PHE B 2 425 ? 167.626 184.797 185.495 1.00 93.12 369 PHE E C 1
ATOM 1694 O O . PHE B 2 425 ? 167.501 183.985 186.421 1.00 93.12 369 PHE E O 1
ATOM 1702 N N . ARG B 2 426 ? 166.578 185.394 184.922 1.00 93.52 370 ARG E N 1
ATOM 1703 C CA . ARG B 2 426 ? 165.221 185.082 185.353 1.00 93.52 370 ARG E CA 1
ATOM 1704 C C . ARG B 2 426 ? 164.881 183.624 185.087 1.00 93.52 370 ARG E C 1
ATOM 1705 O O . ARG B 2 426 ? 164.296 182.953 185.943 1.00 93.52 370 ARG E O 1
ATOM 1707 N N . VAL B 2 427 ? 165.255 183.109 183.914 1.00 92.74 371 VAL E N 1
ATOM 1708 C CA . VAL B 2 427 ? 164.985 181.709 183.596 1.00 92.74 371 VAL E CA 1
ATOM 1709 C C . VAL B 2 427 ? 165.705 180.791 184.573 1.00 92.74 371 VAL E C 1
ATOM 1710 O O . VAL B 2 427 ? 165.128 179.822 185.081 1.00 92.74 371 VAL E O 1
ATOM 1714 N N . ALA B 2 428 ? 166.975 181.083 184.854 1.00 83.31 372 ALA E N 1
ATOM 1715 C CA . ALA B 2 428 ? 167.756 180.231 185.742 1.00 83.31 372 ALA E CA 1
ATOM 1716 C C . ALA B 2 428 ? 167.174 180.220 187.148 1.00 83.31 372 ALA E C 1
ATOM 1717 O O . ALA B 2 428 ? 166.987 179.152 187.747 1.00 83.31 372 ALA E O 1
ATOM 1719 N N . VAL B 2 429 ? 166.874 181.401 187.695 1.00 83.69 373 VAL E N 1
ATOM 1720 C CA . VAL B 2 429 ? 166.345 181.440 189.053 1.00 83.69 373 VAL E CA 1
ATOM 1721 C C . VAL B 2 429 ? 164.968 180.794 189.102 1.00 83.69 373 VAL E C 1
ATOM 1722 O O . VAL B 2 429 ? 164.646 180.075 190.054 1.00 83.69 373 VAL E O 1
ATOM 1726 N N . ALA B 2 430 ? 164.153 180.993 188.063 1.00 80.85 374 ALA E N 1
ATOM 1727 C CA . ALA B 2 430 ? 162.830 180.385 188.036 1.00 80.85 374 ALA E CA 1
ATOM 1728 C C . ALA B 2 430 ? 162.925 178.868 188.031 1.00 80.85 374 ALA E C 1
ATOM 1729 O O . ALA B 2 430 ? 162.236 178.192 188.801 1.00 80.85 374 ALA E O 1
ATOM 1731 N N . VAL B 2 431 ? 163.788 178.312 187.180 1.00 80.38 375 VAL E N 1
ATOM 1732 C CA . VAL B 2 431 ? 163.842 176.860 187.054 1.00 80.38 375 VAL E CA 1
ATOM 1733 C C . VAL B 2 431 ? 164.451 176.230 188.302 1.00 80.38 375 VAL E C 1
ATOM 1734 O O . VAL B 2 431 ? 163.985 175.184 188.772 1.00 80.38 375 VAL E O 1
ATOM 1738 N N . VAL B 2 432 ? 165.479 176.859 188.880 1.00 73.64 376 VAL E N 1
ATOM 1739 C CA . VAL B 2 432 ? 166.072 176.304 190.092 1.00 73.64 376 VAL E CA 1
ATOM 1740 C C . VAL B 2 432 ? 165.091 176.391 191.256 1.00 73.64 376 VAL E C 1
ATOM 1741 O O . VAL B 2 432 ? 164.976 175.457 192.058 1.00 73.64 376 VAL E O 1
ATOM 1745 N N . THR B 2 433 ? 164.359 177.504 191.365 1.00 78.75 377 THR E N 1
ATOM 1746 C CA . THR B 2 433 ? 163.367 177.629 192.425 1.00 78.75 377 THR E CA 1
ATOM 1747 C C . THR B 2 433 ? 162.239 176.623 192.248 1.00 78.75 377 THR E C 1
ATOM 1748 O O . THR B 2 433 ? 161.747 176.060 193.232 1.00 78.75 377 THR E O 1
ATOM 1752 N N . VAL B 2 434 ? 161.807 176.390 191.008 1.00 78.79 378 VAL E N 1
ATOM 1753 C CA . VAL B 2 434 ? 160.761 175.401 190.764 1.00 78.79 378 VAL E CA 1
ATOM 1754 C C . VAL B 2 434 ? 161.244 174.018 191.171 1.00 78.79 378 VAL E C 1
ATOM 1755 O O . VAL B 2 434 ? 160.532 173.268 191.847 1.00 78.79 378 VAL E O 1
ATOM 1759 N N . PHE B 2 435 ? 162.471 173.666 190.777 1.00 70.56 379 PHE E N 1
ATOM 1760 C CA . PHE B 2 435 ? 163.032 172.377 191.168 1.00 70.56 379 PHE E CA 1
ATOM 1761 C C . PHE B 2 435 ? 163.067 172.244 192.684 1.00 70.56 379 PHE E C 1
ATOM 1762 O O . PHE B 2 435 ? 162.638 171.226 193.239 1.00 70.56 379 PHE E O 1
ATOM 1770 N N . PHE B 2 436 ? 163.553 173.279 193.370 1.00 68.78 380 PHE E N 1
ATOM 1771 C CA . PHE B 2 436 ? 163.665 173.223 194.824 1.00 68.78 380 PHE E CA 1
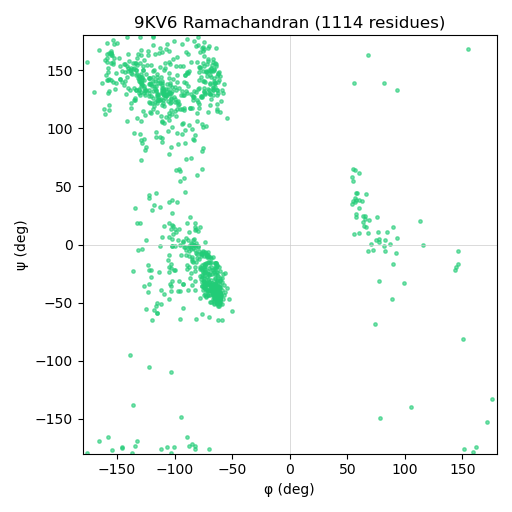ATOM 1772 C C . PHE B 2 436 ? 162.301 173.047 195.474 1.00 68.78 380 PHE E C 1
ATOM 1773 O O . PHE B 2 436 ? 162.093 172.122 196.267 1.00 68.78 380 PHE E O 1
ATOM 1781 N N . ILE B 2 437 ? 161.347 173.911 195.125 1.00 77.51 381 ILE E N 1
ATOM 1782 C CA . ILE B 2 437 ? 160.027 173.864 195.746 1.00 77.51 381 ILE E CA 1
ATOM 1783 C C . ILE B 2 437 ? 159.358 172.525 195.477 1.00 77.51 381 ILE E C 1
ATOM 1784 O O . ILE B 2 437 ? 158.737 171.934 196.367 1.00 77.51 381 ILE E O 1
ATOM 1789 N N . CYS B 2 438 ? 159.487 172.016 194.252 1.00 82.61 382 CYS E N 1
ATOM 1790 C CA . CYS B 2 438 ? 158.767 170.808 193.879 1.00 82.61 382 CYS E CA 1
ATOM 1791 C C . CYS B 2 438 ? 159.380 169.565 194.509 1.00 82.61 382 CYS E C 1
ATOM 1792 O O . CYS B 2 438 ? 158.652 168.647 194.905 1.00 82.61 382 CYS E O 1
ATOM 1795 N N . TRP B 2 439 ? 160.708 169.510 194.624 1.00 75.29 383 TRP E N 1
ATOM 1796 C CA . TRP B 2 439 ? 161.351 168.269 195.029 1.00 75.29 383 TRP E CA 1
ATOM 1797 C C . TRP B 2 439 ? 161.758 168.220 196.494 1.00 75.29 383 TRP E C 1
ATOM 1798 O O . TRP B 2 439 ? 161.909 167.118 197.029 1.00 75.29 383 TRP E O 1
ATOM 1809 N N . THR B 2 440 ? 161.933 169.360 197.162 1.00 75.07 384 THR E N 1
ATOM 1810 C CA . THR B 2 440 ? 162.380 169.332 198.553 1.00 75.07 384 THR E CA 1
ATOM 1811 C C . THR B 2 440 ? 161.421 168.616 199.495 1.00 75.07 384 THR E C 1
ATOM 1812 O O . THR B 2 440 ? 161.898 167.845 200.345 1.00 75.07 384 THR E O 1
ATOM 1816 N N . PRO B 2 441 ? 160.099 168.840 199.452 1.00 84.24 385 PRO E N 1
ATOM 1817 C CA . PRO B 2 441 ? 159.232 168.155 200.426 1.00 84.24 385 PRO E CA 1
ATOM 1818 C C . PRO B 2 441 ? 159.279 166.642 200.322 1.00 84.24 385 PRO E C 1
ATOM 1819 O O . PRO B 2 441 ? 159.232 165.953 201.349 1.00 84.24 385 PRO E O 1
ATOM 1823 N N . TYR B 2 442 ? 159.397 166.104 199.106 1.00 86.10 386 TYR E N 1
ATOM 1824 C CA . TYR B 2 442 ? 159.436 164.656 198.938 1.00 86.10 386 TYR E CA 1
ATOM 1825 C C . TYR B 2 442 ? 160.644 164.052 199.641 1.00 86.10 386 TYR E C 1
ATOM 1826 O O . TYR B 2 442 ? 160.507 163.128 200.450 1.00 86.10 386 TYR E O 1
ATOM 1835 N N . HIS B 2 443 ? 161.838 164.574 199.356 1.00 83.42 387 HIS E N 1
ATOM 1836 C CA . HIS B 2 443 ? 163.040 164.038 199.981 1.00 83.42 387 HIS E CA 1
ATOM 1837 C C . HIS B 2 443 ? 163.083 164.340 201.470 1.00 83.42 387 HIS E C 1
ATOM 1838 O O . HIS B 2 443 ? 163.567 163.513 202.249 1.00 83.42 387 HIS E O 1
ATOM 1845 N N . LEU B 2 444 ? 162.574 165.499 201.887 1.00 91.45 388 LEU E N 1
ATOM 1846 C CA . LEU B 2 444 ? 162.524 165.810 203.311 1.00 91.45 388 LEU E CA 1
ATOM 1847 C C . LEU B 2 444 ? 161.674 164.793 204.062 1.00 91.45 388 LEU E C 1
ATOM 1848 O O . LEU B 2 444 ? 162.084 164.272 205.108 1.00 91.45 388 LEU E O 1
ATOM 1853 N N . VAL B 2 445 ? 160.488 164.485 203.534 1.00 98.41 389 VAL E N 1
ATOM 1854 C CA . VAL B 2 445 ? 159.639 163.485 204.171 1.00 98.41 389 VAL E CA 1
ATOM 1855 C C . VAL B 2 445 ? 160.309 162.120 204.128 1.00 98.41 389 VAL E C 1
ATOM 1856 O O . VAL B 2 445 ? 160.308 161.381 205.119 1.00 98.41 389 VAL E O 1
ATOM 1860 N N . GLY B 2 446 ? 160.905 161.771 202.986 1.00 93.99 390 GLY E N 1
ATOM 1861 C CA . GLY B 2 446 ? 161.533 160.467 202.860 1.00 93.99 390 GLY E CA 1
ATOM 1862 C C . GLY B 2 446 ? 162.656 160.253 203.854 1.00 93.99 390 GLY E C 1
ATOM 1863 O O . GLY B 2 446 ? 162.847 159.145 204.360 1.00 93.99 390 GLY E O 1
ATOM 1864 N N . VAL B 2 447 ? 163.415 161.306 204.150 1.00 99.33 391 VAL E N 1
ATOM 1865 C CA . VAL B 2 447 ? 164.525 161.143 205.081 1.00 99.33 391 VAL E CA 1
ATOM 1866 C C . VAL B 2 447 ? 164.042 161.218 206.525 1.00 99.33 391 VAL E C 1
ATOM 1867 O O . VAL B 2 447 ? 164.503 160.455 207.384 1.00 99.33 391 VAL E O 1
ATOM 1871 N N . LEU B 2 448 ? 163.090 162.107 206.823 1.00 109.96 392 LEU E N 1
ATOM 1872 C CA . LEU B 2 448 ? 162.680 162.264 208.213 1.00 109.96 392 LEU E CA 1
ATOM 1873 C C . LEU B 2 448 ? 161.826 161.091 208.679 1.00 109.96 392 LEU E C 1
ATOM 1874 O O . LEU B 2 448 ? 161.872 160.729 209.860 1.00 109.96 392 LEU E O 1
ATOM 1879 N N . LEU B 2 449 ? 161.047 160.484 207.779 1.00 120.47 393 LEU E N 1
ATOM 1880 C CA . LEU B 2 449 ? 160.257 159.320 208.160 1.00 120.47 393 LEU E CA 1
ATOM 1881 C C . LEU B 2 449 ? 161.151 158.175 208.616 1.00 120.47 393 LEU E C 1
ATOM 1882 O O . LEU B 2 449 ? 160.858 157.505 209.613 1.00 120.47 393 LEU E O 1
ATOM 1887 N N . LEU B 2 450 ? 162.248 157.935 207.899 1.00 118.29 394 LEU E N 1
ATOM 1888 C CA . LEU B 2 450 ? 163.216 156.949 208.358 1.00 118.29 394 LEU E CA 1
ATOM 1889 C C . LEU B 2 450 ? 163.913 157.421 209.628 1.00 118.29 394 LEU E C 1
ATOM 1890 O O . LEU B 2 450 ? 164.232 156.613 210.507 1.00 118.29 394 LEU E O 1
ATOM 1895 N N . ILE B 2 451 ? 164.159 158.728 209.741 1.00 123.89 395 ILE E N 1
ATOM 1896 C CA . ILE B 2 451 ? 164.858 159.246 210.913 1.00 123.89 395 ILE E CA 1
ATOM 1897 C C . ILE B 2 451 ? 163.983 159.203 212.163 1.00 123.89 395 ILE E C 1
ATOM 1898 O O . ILE B 2 451 ? 164.469 158.867 213.250 1.00 123.89 395 ILE E O 1
ATOM 1900 N N . THR B 2 452 ? 162.697 159.525 212.042 1.00 127.35 396 THR E N 1
ATOM 1901 C CA . THR B 2 452 ? 161.822 159.721 213.191 1.00 127.35 396 THR E CA 1
ATOM 1902 C C . THR B 2 452 ? 160.802 158.595 213.270 1.00 127.35 396 THR E C 1
ATOM 1903 O O . THR B 2 452 ? 160.149 158.270 212.274 1.00 127.35 396 THR E O 1
ATOM 1907 N N . ASP B 2 453 ? 160.671 158.007 214.457 1.00 138.37 397 ASP E N 1
ATOM 1908 C CA . ASP B 2 453 ? 159.713 156.935 214.664 1.00 138.37 397 ASP E CA 1
ATOM 1909 C C . ASP B 2 453 ? 158.285 157.471 214.580 1.00 138.37 397 ASP E C 1
ATOM 1910 O O . ASP B 2 453 ? 158.035 158.644 214.869 1.00 138.37 397 ASP E O 1
ATOM 1915 N N . PRO B 2 454 ? 157.329 156.628 214.185 1.00 146.71 398 PRO E N 1
ATOM 1916 C CA . PRO B 2 454 ? 155.935 157.084 214.089 1.00 146.71 398 PRO E CA 1
ATOM 1917 C C . PRO B 2 454 ? 155.305 157.345 215.448 1.00 146.71 398 PRO E C 1
ATOM 1918 O O . PRO B 2 454 ? 155.974 157.252 216.483 1.00 146.71 398 PRO E O 1
ATOM 1922 N N . GLU B 2 455 ? 154.014 157.680 215.444 1.00 148.29 399 GLU E N 1
ATOM 1923 C CA . GLU B 2 455 ? 153.254 157.980 216.658 1.00 148.29 399 GLU E CA 1
ATOM 1924 C C . GLU B 2 455 ? 153.865 159.167 217.405 1.00 148.29 399 GLU E C 1
ATOM 1925 O O . GLU B 2 455 ? 154.314 159.063 218.549 1.00 148.29 399 GLU E O 1
ATOM 1931 N N . SER B 2 456 ? 153.879 160.308 216.722 1.00 143.48 400 SER E N 1
ATOM 1932 C CA . SER B 2 456 ? 154.338 161.559 217.304 1.00 143.48 400 SER E CA 1
ATOM 1933 C C . SER B 2 456 ? 153.634 162.703 216.589 1.00 143.48 400 SER E C 1
ATOM 1934 O O . SER B 2 456 ? 152.918 162.500 215.605 1.00 143.48 400 SER E O 1
ATOM 1937 N N . SER B 2 457 ? 153.835 163.917 217.104 1.00 141.39 401 SER E N 1
ATOM 1938 C CA . SER B 2 457 ? 153.241 165.093 216.479 1.00 141.39 401 SER E CA 1
ATOM 1939 C C . SER B 2 457 ? 153.764 165.276 215.060 1.00 141.39 401 SER E C 1
ATOM 1940 O O . SER B 2 457 ? 153.014 165.162 214.079 1.00 141.39 401 SER E O 1
ATOM 1943 N N . LEU B 2 458 ? 155.061 165.539 214.927 1.00 146.31 402 LEU E N 1
ATOM 1944 C CA . LEU B 2 458 ? 155.657 165.635 213.599 1.00 146.31 402 LEU E CA 1
ATOM 1945 C C . LEU B 2 458 ? 156.183 164.280 213.142 1.00 146.31 402 LEU E C 1
ATOM 1946 O O . LEU B 2 458 ? 157.294 164.149 212.634 1.00 146.31 402 LEU E O 1
ATOM 1948 N N . GLY B 2 459 ? 155.362 163.254 213.343 1.00 140.93 403 GLY E N 1
ATOM 1949 C CA . GLY B 2 459 ? 155.439 162.032 212.575 1.00 140.93 403 GLY E CA 1
ATOM 1950 C C . GLY B 2 459 ? 154.085 161.836 211.937 1.00 140.93 403 GLY E C 1
ATOM 1951 O O . GLY B 2 459 ? 153.969 161.392 210.792 1.00 140.93 403 GLY E O 1
ATOM 1952 N N . GLU B 2 460 ? 153.047 162.256 212.666 1.00 142.15 404 GLU E N 1
ATOM 1953 C CA . GLU B 2 460 ? 151.707 162.294 212.096 1.00 142.15 404 GLU E CA 1
ATOM 1954 C C . GLU B 2 460 ? 151.609 163.371 211.027 1.00 142.15 404 GLU E C 1
ATOM 1955 O O . GLU B 2 460 ? 151.043 163.138 209.952 1.00 142.15 404 GLU E O 1
ATOM 1957 N N . ALA B 2 461 ? 152.176 164.551 211.296 1.00 137.77 405 ALA E N 1
ATOM 1958 C CA . ALA B 2 461 ? 152.222 165.589 210.272 1.00 137.77 405 ALA E CA 1
ATOM 1959 C C . ALA B 2 461 ? 153.045 165.138 209.073 1.00 137.77 405 ALA E C 1
ATOM 1960 O O . ALA B 2 461 ? 152.716 165.459 207.925 1.00 137.77 405 ALA E O 1
ATOM 1962 N N . VAL B 2 462 ? 154.119 164.386 209.320 1.00 131.49 406 VAL E N 1
ATOM 1963 C CA . VAL B 2 462 ? 154.972 163.913 208.235 1.00 131.49 406 VAL E CA 1
ATOM 1964 C C . VAL B 2 462 ? 154.224 162.919 207.355 1.00 131.49 406 VAL E C 1
ATOM 1965 O O . VAL B 2 462 ? 154.264 163.005 206.121 1.00 131.49 406 VAL E O 1
ATOM 1969 N N . MET B 2 463 ? 153.541 161.954 207.973 1.00 130.34 407 MET E N 1
ATOM 1970 C CA . MET B 2 463 ? 152.712 161.036 207.204 1.00 130.34 407 MET E CA 1
ATOM 1971 C C . MET B 2 463 ? 151.605 161.767 206.462 1.00 130.34 407 MET E C 1
ATOM 1972 O O . MET B 2 463 ? 151.281 161.394 205.330 1.00 130.34 407 MET E O 1
ATOM 1977 N N . SER B 2 464 ? 151.031 162.806 207.069 1.00 133.46 408 SER E N 1
ATOM 1978 C CA . SER B 2 464 ? 150.002 163.592 206.403 1.00 133.46 408 SER E CA 1
ATOM 1979 C C . SER B 2 464 ? 150.544 164.301 205.170 1.00 133.46 408 SER E C 1
ATOM 1980 O O . SER B 2 464 ? 149.879 164.340 204.130 1.00 133.46 408 SER E O 1
ATOM 1983 N N . TRP B 2 465 ? 151.745 164.859 205.264 1.00 123.66 409 TRP E N 1
ATOM 1984 C CA . TRP B 2 465 ? 152.293 165.672 204.190 1.00 123.66 409 TRP E CA 1
ATOM 1985 C C . TRP B 2 465 ? 153.103 164.870 203.182 1.00 123.66 409 TRP E C 1
ATOM 1986 O O . TRP B 2 465 ? 153.557 165.441 202.186 1.00 123.66 409 TRP E O 1
ATOM 1997 N N . ASP B 2 466 ? 153.303 163.572 203.423 1.00 112.24 410 ASP E N 1
ATOM 1998 C CA . ASP B 2 466 ? 153.929 162.711 202.421 1.00 112.24 410 ASP E CA 1
ATOM 1999 C C . ASP B 2 466 ? 153.224 162.819 201.075 1.00 112.24 410 ASP E C 1
ATOM 2000 O O . ASP B 2 466 ? 153.871 162.965 200.027 1.00 112.24 410 ASP E O 1
ATOM 2005 N N . HIS B 2 467 ? 151.895 162.743 201.090 1.00 120.57 411 HIS E N 1
ATOM 2006 C CA . HIS B 2 467 ? 151.136 162.717 199.849 1.00 120.57 411 HIS E CA 1
ATOM 2007 C C . HIS B 2 467 ? 151.197 164.061 199.135 1.00 120.57 411 HIS E C 1
ATOM 2008 O O . HIS B 2 467 ? 151.308 164.110 197.907 1.00 120.57 411 HIS E O 1
ATOM 2015 N N . MET B 2 468 ? 151.146 165.164 199.887 1.00 110.34 412 MET E N 1
ATOM 2016 C CA . MET B 2 468 ? 151.316 166.480 199.277 1.00 110.34 412 MET E CA 1
ATOM 2017 C C . MET B 2 468 ? 152.722 166.661 198.717 1.00 110.34 412 MET E C 1
ATOM 2018 O O . MET B 2 468 ? 152.898 167.326 197.690 1.00 110.34 412 MET E O 1
ATOM 2020 N N . SER B 2 469 ? 153.730 166.088 199.378 1.00 102.61 413 SER E N 1
ATOM 2021 C CA . SER B 2 469 ? 155.093 166.151 198.859 1.00 102.61 413 SER E CA 1
ATOM 2022 C C . SER B 2 469 ? 155.199 165.437 197.519 1.00 102.61 413 SER E C 1
ATOM 2023 O O . SER B 2 469 ? 155.785 165.960 196.562 1.00 102.61 413 SER E O 1
ATOM 2026 N N . ILE B 2 470 ? 154.627 164.234 197.434 1.00 99.03 414 ILE E N 1
ATOM 2027 C CA . ILE B 2 470 ? 154.610 163.523 196.158 1.00 99.03 414 ILE E CA 1
ATOM 2028 C C . ILE B 2 470 ? 153.802 164.299 195.129 1.00 99.03 414 ILE E C 1
ATOM 2029 O O . ILE B 2 470 ? 154.143 164.317 193.941 1.00 99.03 414 ILE E O 1
ATOM 2034 N N . ALA B 2 471 ? 152.731 164.962 195.566 1.00 99.23 415 ALA E N 1
ATOM 2035 C CA . ALA B 2 471 ? 151.919 165.757 194.655 1.00 99.23 415 ALA E CA 1
ATOM 2036 C C . ALA B 2 471 ? 152.727 166.895 194.045 1.00 99.23 415 ALA E C 1
ATOM 2037 O O . ALA B 2 471 ? 152.654 167.146 192.839 1.00 99.23 415 ALA E O 1
ATOM 2039 N N . LEU B 2 472 ? 153.507 167.596 194.869 1.00 98.68 416 LEU E N 1
ATOM 2040 C CA . LEU B 2 472 ? 154.339 168.682 194.356 1.00 98.68 416 LEU E CA 1
ATOM 2041 C C . LEU B 2 472 ? 155.442 168.155 193.444 1.00 98.68 416 LEU E C 1
ATOM 2042 O O . LEU B 2 472 ? 155.708 168.733 192.379 1.00 98.68 416 LEU E O 1
ATOM 2047 N N . ALA B 2 473 ? 156.100 167.062 193.842 1.00 78.53 417 ALA E N 1
ATOM 2048 C CA . ALA B 2 473 ? 157.147 166.499 192.997 1.00 78.53 417 ALA E CA 1
ATOM 2049 C C . ALA B 2 473 ? 156.593 166.037 191.657 1.00 78.53 417 ALA E C 1
ATOM 2050 O O . ALA B 2 473 ? 157.294 166.091 190.642 1.00 78.53 417 ALA E O 1
ATOM 2052 N N . SER B 2 474 ? 155.343 165.577 191.633 1.00 97.39 418 SER E N 1
ATOM 2053 C CA . SER B 2 474 ? 154.716 165.188 190.377 1.00 97.39 418 SER E CA 1
ATOM 2054 C C . SER B 2 474 ? 154.279 166.404 189.568 1.00 97.39 418 SER E C 1
ATOM 2055 O O . SER B 2 474 ? 154.349 166.389 188.335 1.00 97.39 418 SER E O 1
ATOM 2058 N N . ALA B 2 475 ? 153.822 167.462 190.242 1.00 98.81 419 ALA E N 1
ATOM 2059 C CA . ALA B 2 475 ? 153.503 168.709 189.559 1.00 98.81 419 ALA E CA 1
ATOM 2060 C C . ALA B 2 475 ? 154.732 169.333 188.923 1.00 98.81 419 ALA E C 1
ATOM 2061 O O . ALA B 2 475 ? 154.600 170.135 187.993 1.00 98.81 419 ALA E O 1
ATOM 2063 N N . ASN B 2 476 ? 155.920 169.000 189.426 1.00 95.81 420 ASN E N 1
ATOM 2064 C CA . ASN B 2 476 ? 157.144 169.368 188.719 1.00 95.81 420 ASN E CA 1
ATOM 2065 C C . ASN B 2 476 ? 157.113 168.868 187.278 1.00 95.81 420 ASN E C 1
ATOM 2066 O O . ASN B 2 476 ? 157.591 169.550 186.362 1.00 95.81 420 ASN E O 1
ATOM 2071 N N . SER B 2 477 ? 156.549 167.677 187.061 1.00 103.68 421 SER E N 1
ATOM 2072 C CA . SER B 2 477 ? 156.496 167.108 185.718 1.00 103.68 421 SER E CA 1
ATOM 2073 C C . SER B 2 477 ? 155.624 167.943 184.792 1.00 103.68 421 SER E C 1
ATOM 2074 O O . SER B 2 477 ? 155.957 168.127 183.617 1.00 103.68 421 SER E O 1
ATOM 2077 N N . CYS B 2 478 ? 154.491 168.440 185.290 1.00 109.35 422 CYS E N 1
ATOM 2078 C CA . CYS B 2 478 ? 153.653 169.296 184.460 1.00 109.35 422 CYS E CA 1
ATOM 2079 C C . CYS B 2 478 ? 154.253 170.685 184.300 1.00 109.35 422 CYS E C 1
ATOM 2080 O O . CYS B 2 478 ? 154.021 171.343 183.281 1.00 109.35 422 CYS E O 1
ATOM 2083 N N . PHE B 2 479 ? 155.016 171.146 185.293 1.00 102.39 423 PHE E N 1
ATOM 2084 C CA . PHE B 2 479 ? 155.686 172.437 185.177 1.00 102.39 423 PHE E CA 1
ATOM 2085 C C . PHE B 2 479 ? 156.759 172.411 184.095 1.00 102.39 423 PHE E C 1
ATOM 2086 O O . PHE B 2 479 ? 156.893 173.368 183.325 1.00 102.39 423 PHE E O 1
ATOM 2094 N N . ASN B 2 480 ? 157.524 171.321 184.023 1.00 102.30 424 ASN E N 1
ATOM 2095 C CA . ASN B 2 480 ? 158.738 171.311 183.208 1.00 102.30 424 ASN E CA 1
ATOM 2096 C C . ASN B 2 480 ? 158.533 171.643 181.733 1.00 102.30 424 ASN E C 1
ATOM 2097 O O . ASN B 2 480 ? 159.375 172.373 181.181 1.00 102.30 424 ASN E O 1
ATOM 2102 N N . PRO B 2 481 ? 157.513 171.134 181.029 1.00 106.74 425 PRO E N 1
ATOM 2103 C CA . PRO B 2 481 ? 157.372 171.516 179.612 1.00 106.74 425 PRO E CA 1
ATOM 2104 C C . PRO B 2 481 ? 157.214 173.010 179.409 1.00 106.74 425 PRO E C 1
ATOM 2105 O O . PRO B 2 481 ? 157.663 173.545 178.388 1.00 106.74 425 PRO E O 1
ATOM 2109 N N . PHE B 2 482 ? 156.584 173.704 180.357 1.00 107.93 426 PHE E N 1
ATOM 2110 C CA . PHE B 2 482 ? 156.447 175.150 180.247 1.00 107.93 426 PHE E CA 1
ATOM 2111 C C . PHE B 2 482 ? 157.761 175.875 180.494 1.00 107.93 426 PHE E C 1
ATOM 2112 O O . PHE B 2 482 ? 158.016 176.902 179.855 1.00 107.93 426 PHE E O 1
ATOM 2120 N N . LEU B 2 483 ? 158.600 175.368 181.398 1.00 96.58 427 LEU E N 1
ATOM 2121 C CA . LEU B 2 483 ? 159.868 176.013 181.708 1.00 96.58 427 LEU E CA 1
ATOM 2122 C C . LEU B 2 483 ? 160.970 175.681 180.716 1.00 96.58 427 LEU E C 1
ATOM 2123 O O . LEU B 2 483 ? 161.936 176.444 180.612 1.00 96.58 427 LEU E O 1
ATOM 2128 N N . TYR B 2 484 ? 160.862 174.565 179.998 1.00 93.83 428 TYR E N 1
ATOM 2129 C CA . TYR B 2 484 ? 161.930 174.132 179.106 1.00 93.83 428 TYR E CA 1
ATOM 2130 C C . TYR B 2 484 ? 161.512 174.139 177.643 1.00 93.83 428 TYR E C 1
ATOM 2131 O O . TYR B 2 484 ? 162.136 174.833 176.834 1.00 93.83 428 TYR E O 1
ATOM 2140 N N . ALA B 2 485 ? 160.469 173.396 177.276 1.00 110.31 429 ALA E N 1
ATOM 2141 C CA . ALA B 2 485 ? 160.086 173.319 175.872 1.00 110.31 429 ALA E CA 1
ATOM 2142 C C . ALA B 2 485 ? 159.322 174.559 175.431 1.00 110.31 429 ALA E C 1
ATOM 2143 O O . ALA B 2 485 ? 159.616 175.129 174.376 1.00 110.31 429 ALA E O 1
ATOM 2145 N N . LEU B 2 486 ? 158.351 174.998 176.231 1.00 117.83 430 LEU E N 1
ATOM 2146 C CA . LEU B 2 486 ? 157.580 176.191 175.907 1.00 117.83 430 LEU E CA 1
ATOM 2147 C C . LEU B 2 486 ? 158.374 177.473 176.089 1.00 117.83 430 LEU E C 1
ATOM 2148 O O . LEU B 2 486 ? 157.868 178.544 175.740 1.00 117.83 430 LEU E O 1
ATOM 2153 N N . LEU B 2 487 ? 159.586 177.399 176.641 1.00 113.60 431 LEU E N 1
ATOM 2154 C CA . LEU B 2 487 ? 160.419 178.590 176.751 1.00 113.60 431 LEU E CA 1
ATOM 2155 C C . LEU B 2 487 ? 160.822 179.112 175.376 1.00 113.60 431 LEU E C 1
ATOM 2156 O O . LEU B 2 487 ? 160.823 180.327 175.143 1.00 113.60 431 LEU E O 1
ATOM 2161 N N . GLY B 2 488 ? 161.168 178.214 174.458 1.00 123.50 432 GLY E N 1
ATOM 2162 C CA . GLY B 2 488 ? 161.560 178.610 173.120 1.00 123.50 432 GLY E CA 1
ATOM 2163 C C . GLY B 2 488 ? 160.459 179.306 172.349 1.00 123.50 432 GLY E C 1
ATOM 2164 O O . GLY B 2 488 ? 159.340 178.796 172.252 1.00 123.50 432 GLY E O 1
ATOM 2165 N N . LYS B 2 489 ? 160.770 180.480 171.794 1.00 134.58 433 LYS E N 1
ATOM 2166 C CA . LYS B 2 489 ? 159.783 181.215 171.011 1.00 134.58 433 LYS E CA 1
ATOM 2167 C C . LYS B 2 489 ? 159.399 180.451 169.750 1.00 134.58 433 LYS E C 1
ATOM 2168 O O . LYS B 2 489 ? 158.224 180.428 169.360 1.00 134.58 433 LYS E O 1
ATOM 2174 N N . ASP B 2 490 ? 160.380 179.824 169.096 1.00 138.21 434 ASP E N 1
ATOM 2175 C CA . ASP B 2 490 ? 160.082 179.010 167.923 1.00 138.21 434 ASP E CA 1
ATOM 2176 C C . ASP B 2 490 ? 159.184 177.836 168.288 1.00 138.21 434 ASP E C 1
ATOM 2177 O O . ASP B 2 490 ? 158.254 177.500 167.545 1.00 138.21 434 ASP E O 1
ATOM 2179 N N . PHE B 2 491 ? 159.446 177.197 169.430 1.00 131.43 435 PHE E N 1
ATOM 2180 C CA . PHE B 2 491 ? 158.565 176.125 169.878 1.00 131.43 435 PHE E CA 1
ATOM 2181 C C . PHE B 2 491 ? 157.180 176.655 170.219 1.00 131.43 435 PHE E C 1
ATOM 2182 O O . PHE B 2 491 ? 156.180 175.965 170.003 1.00 131.43 435 PHE E O 1
ATOM 2190 N N . ARG B 2 492 ? 157.100 177.870 170.766 1.00 137.62 436 ARG E N 1
ATOM 2191 C CA . ARG B 2 492 ? 155.794 178.472 171.013 1.00 137.62 436 ARG E CA 1
ATOM 2192 C C . ARG B 2 492 ? 155.021 178.654 169.714 1.00 137.62 436 ARG E C 1
ATOM 2193 O O . ARG B 2 492 ? 153.825 178.344 169.643 1.00 137.62 436 ARG E O 1
ATOM 2201 N N . LYS B 2 493 ? 155.692 179.151 168.672 1.00 144.62 437 LYS E N 1
ATOM 2202 C CA . LYS B 2 493 ? 155.035 179.311 167.379 1.00 144.62 437 LYS E CA 1
ATOM 2203 C C . LYS B 2 493 ? 154.608 177.964 166.808 1.00 144.62 437 LYS E C 1
ATOM 2204 O O . LYS B 2 493 ? 153.507 177.834 166.260 1.00 144.62 437 LYS E O 1
ATOM 2206 N N . LYS B 2 494 ? 155.469 176.950 166.927 1.00 145.38 438 LYS E N 1
ATOM 2207 C CA . LYS B 2 494 ? 155.126 175.626 166.418 1.00 145.38 438 LYS E CA 1
ATOM 2208 C C . LYS B 2 494 ? 153.924 175.045 167.152 1.00 145.38 438 LYS E C 1
ATOM 2209 O O . LYS B 2 494 ? 153.031 174.461 166.529 1.00 145.38 438 LYS E O 1
ATOM 2211 N N . ALA B 2 495 ? 153.886 175.194 168.478 1.00 147.36 439 ALA E N 1
ATOM 2212 C CA . ALA B 2 495 ? 152.756 174.697 169.254 1.00 147.36 439 ALA E CA 1
ATOM 2213 C C . ALA B 2 495 ? 151.474 175.442 168.907 1.00 147.36 439 ALA E C 1
ATOM 2214 O O . ALA B 2 495 ? 150.402 174.833 168.817 1.00 147.36 439 ALA E O 1
ATOM 2216 N N . ARG B 2 496 ? 151.560 176.761 168.717 1.00 149.91 440 ARG E N 1
ATOM 2217 C CA . ARG B 2 496 ? 150.381 177.523 168.318 1.00 149.91 440 ARG E CA 1
ATOM 2218 C C . ARG B 2 496 ? 149.875 177.075 166.953 1.00 149.91 440 ARG E C 1
ATOM 2219 O O . ARG B 2 496 ? 148.663 176.954 166.740 1.00 149.91 440 ARG E O 1
ATOM 2221 N N . GLN B 2 497 ? 150.791 176.826 166.014 1.00 153.49 441 GLN E N 1
ATOM 2222 C CA . GLN B 2 497 ? 150.389 176.347 164.695 1.00 153.49 441 GLN E CA 1
ATOM 2223 C C . GLN B 2 497 ? 149.764 174.959 164.773 1.00 153.49 441 GLN E C 1
ATOM 2224 O O . GLN B 2 497 ? 148.782 174.674 164.079 1.00 153.49 441 GLN E O 1
ATOM 2226 N N . SER B 2 498 ? 150.316 174.084 165.610 1.00 150.22 442 SER E N 1
ATOM 2227 C CA . SER B 2 498 ? 149.829 172.718 165.740 1.00 150.22 442 SER E CA 1
ATOM 2228 C C . SER B 2 498 ? 148.625 172.599 166.664 1.00 150.22 442 SER E C 1
ATOM 2229 O O . SER B 2 498 ? 148.072 171.503 166.798 1.00 150.22 442 SER E O 1
ATOM 2232 N N . ILE B 2 499 ? 148.215 173.692 167.312 1.00 155.02 443 ILE E N 1
ATOM 2233 C CA . ILE B 2 499 ? 147.020 173.654 168.147 1.00 155.02 443 ILE E CA 1
ATOM 2234 C C . ILE B 2 499 ? 145.742 173.664 167.321 1.00 155.02 443 ILE E C 1
ATOM 2235 O O . ILE B 2 499 ? 144.690 173.242 167.817 1.00 155.02 443 ILE E O 1
ATOM 2237 N N . LYS B 2 500 ? 145.800 174.134 166.077 1.00 158.79 444 LYS E N 1
ATOM 2238 C CA . LYS B 2 500 ? 144.640 174.185 165.198 1.00 158.79 444 LYS E CA 1
ATOM 2239 C C . LYS B 2 500 ? 144.568 172.993 164.253 1.00 158.79 444 LYS E C 1
ATOM 2240 O O . LYS B 2 500 ? 143.671 172.941 163.406 1.00 158.79 444 LYS E O 1
ATOM 2242 N N . GLY B 2 501 ? 145.485 172.039 164.378 1.00 156.70 445 GLY E N 1
ATOM 2243 C CA . GLY B 2 501 ? 145.491 170.870 163.520 1.00 156.70 445 GLY E CA 1
ATOM 2244 C C . GLY B 2 501 ? 144.585 169.763 164.018 1.00 156.70 445 GLY E C 1
ATOM 2245 O O . GLY B 2 501 ? 144.165 169.764 165.175 1.00 156.70 445 GLY E O 1
ATOM 2246 N N . SER C 3 18 ? 160.765 140.178 148.184 1.00 76.66 6 SER A N 1
ATOM 2247 C CA . SER C 3 18 ? 161.777 140.110 149.228 1.00 76.66 6 SER A CA 1
ATOM 2248 C C . SER C 3 18 ? 162.858 139.101 148.872 1.00 76.66 6 SER A C 1
ATOM 2249 O O . SER C 3 18 ? 163.475 138.501 149.749 1.00 76.66 6 SER A O 1
ATOM 2252 N N . ALA C 3 19 ? 163.084 138.912 147.573 1.00 64.92 7 ALA A N 1
ATOM 2253 C CA . ALA C 3 19 ? 164.144 138.014 147.132 1.00 64.92 7 ALA A CA 1
ATOM 2254 C C . ALA C 3 19 ? 165.500 138.706 147.177 1.00 64.92 7 ALA A C 1
ATOM 2255 O O . ALA C 3 19 ? 166.389 138.320 147.943 1.00 64.92 7 ALA A O 1
ATOM 2257 N N . GLU C 3 20 ? 165.664 139.738 146.355 1.00 67.89 8 GLU A N 1
ATOM 2258 C CA . GLU C 3 20 ? 166.817 140.617 146.399 1.00 67.89 8 GLU A CA 1
ATOM 2259 C C . GLU C 3 20 ? 166.436 142.019 146.838 1.00 67.89 8 GLU A C 1
ATOM 2260 O O . GLU C 3 20 ? 167.312 142.883 146.941 1.00 67.89 8 GLU A O 1
ATOM 2266 N N . GLU C 3 21 ? 165.150 142.269 147.094 1.00 69.73 9 GLU A N 1
ATOM 2267 C CA . GLU C 3 21 ? 164.733 143.518 147.713 1.00 69.73 9 GLU A CA 1
ATOM 2268 C C . GLU C 3 21 ? 165.247 143.640 149.139 1.00 69.73 9 GLU A C 1
ATOM 2269 O O . GLU C 3 21 ? 165.375 144.758 149.644 1.00 69.73 9 GLU A O 1
ATOM 2271 N N . ARG C 3 22 ? 165.544 142.518 149.797 1.00 63.66 10 ARG A N 1
ATOM 2272 C CA . ARG C 3 22 ? 166.243 142.582 151.075 1.00 63.66 10 ARG A CA 1
ATOM 2273 C C . ARG C 3 22 ? 167.614 143.223 150.911 1.00 63.66 10 ARG A C 1
ATOM 2274 O O . ARG C 3 22 ? 168.023 144.057 151.727 1.00 63.66 10 ARG A O 1
ATOM 2282 N N . ALA C 3 23 ? 168.338 142.852 149.855 1.00 63.94 11 ALA A N 1
ATOM 2283 C CA . ALA C 3 23 ? 169.644 143.448 149.611 1.00 63.94 11 ALA A CA 1
ATOM 2284 C C . ALA C 3 23 ? 169.526 144.899 149.165 1.00 63.94 11 ALA A C 1
ATOM 2285 O O . ALA C 3 23 ? 170.395 145.717 149.485 1.00 63.94 11 ALA A O 1
ATOM 2287 N N . ALA C 3 24 ? 168.463 145.240 148.436 1.00 63.32 12 ALA A N 1
ATOM 2288 C CA . ALA C 3 24 ? 168.220 146.641 148.110 1.00 63.32 12 ALA A CA 1
ATOM 2289 C C . ALA C 3 24 ? 167.969 147.456 149.370 1.00 63.32 12 ALA A C 1
ATOM 2290 O O . ALA C 3 24 ? 168.460 148.582 149.499 1.00 63.32 12 ALA A O 1
ATOM 2292 N N . LEU C 3 25 ? 167.210 146.900 150.315 1.00 62.58 13 LEU A N 1
ATOM 2293 C CA . LEU C 3 25 ? 166.990 147.583 151.585 1.00 62.58 13 LEU A CA 1
ATOM 2294 C C . LEU C 3 25 ? 168.283 147.699 152.381 1.00 62.58 13 LEU A C 1
ATOM 2295 O O . LEU C 3 25 ? 168.516 148.709 153.051 1.00 62.58 13 LEU A O 1
ATOM 2300 N N . GLU C 3 26 ? 169.132 146.672 152.327 1.00 62.66 14 GLU A N 1
ATOM 2301 C CA . GLU C 3 26 ? 170.427 146.750 152.996 1.00 62.66 14 GLU A CA 1
ATOM 2302 C C . GLU C 3 26 ? 171.288 147.862 152.410 1.00 62.66 14 GLU A C 1
ATOM 2303 O O . GLU C 3 26 ? 171.927 148.618 153.150 1.00 62.66 14 GLU A O 1
ATOM 2309 N N . ARG C 3 27 ? 171.313 147.979 151.081 1.00 57.24 15 ARG A N 1
ATOM 2310 C CA . ARG C 3 27 ? 172.049 149.067 150.439 1.00 57.24 15 ARG A CA 1
ATOM 2311 C C . ARG C 3 27 ? 171.466 150.425 150.812 1.00 57.24 15 ARG A C 1
ATOM 2312 O O . ARG C 3 27 ? 172.208 151.391 151.044 1.00 57.24 15 ARG A O 1
ATOM 2320 N N . SER C 3 28 ? 170.136 150.520 150.864 1.00 55.17 16 SER A N 1
ATOM 2321 C CA . SER C 3 28 ? 169.493 151.768 151.257 1.00 55.17 16 SER A CA 1
ATOM 2322 C C . SER C 3 28 ? 169.879 152.166 152.673 1.00 55.17 16 SER A C 1
ATOM 2323 O O . SER C 3 28 ? 170.176 153.335 152.937 1.00 55.17 16 SER A O 1
ATOM 2326 N N . LYS C 3 29 ? 169.887 151.203 153.595 1.00 68.30 17 LYS A N 1
ATOM 2327 C CA . LYS C 3 29 ? 170.298 151.486 154.967 1.00 68.30 17 LYS A CA 1
ATOM 2328 C C . LYS C 3 29 ? 171.765 151.889 155.031 1.00 68.30 17 LYS A C 1
ATOM 2329 O O . LYS C 3 29 ? 172.135 152.797 155.785 1.00 68.30 17 LYS A O 1
ATOM 2335 N N . ALA C 3 30 ? 172.616 151.230 154.242 1.00 63.99 18 ALA A N 1
ATOM 2336 C CA . ALA C 3 30 ? 174.034 151.570 154.236 1.00 63.99 18 ALA A CA 1
ATOM 2337 C C . ALA C 3 30 ? 174.252 153.011 153.797 1.00 63.99 18 ALA A C 1
ATOM 2338 O O . ALA C 3 30 ? 174.982 153.771 154.447 1.00 63.99 18 ALA A O 1
ATOM 2340 N N . ILE C 3 31 ? 173.609 153.419 152.702 1.00 62.78 19 ILE A N 1
ATOM 2341 C CA . ILE C 3 31 ? 173.849 154.780 152.234 1.00 62.78 19 ILE A CA 1
ATOM 2342 C C . ILE C 3 31 ? 173.078 155.812 153.048 1.00 62.78 19 ILE A C 1
ATOM 2343 O O . ILE C 3 31 ? 173.492 156.973 153.096 1.00 62.78 19 ILE A O 1
ATOM 2348 N N . GLU C 3 32 ? 172.009 155.420 153.747 1.00 55.47 20 GLU A N 1
ATOM 2349 C CA . GLU C 3 32 ? 171.411 156.325 154.727 1.00 55.47 20 GLU A CA 1
ATOM 2350 C C . GLU C 3 32 ? 172.357 156.574 155.897 1.00 55.47 20 GLU A C 1
ATOM 2351 O O . GLU C 3 32 ? 172.483 157.709 156.374 1.00 55.47 20 GLU A O 1
ATOM 2353 N N . LYS C 3 33 ? 173.031 155.524 156.370 1.00 68.39 21 LYS A N 1
ATOM 2354 C CA . LYS C 3 33 ? 174.040 155.702 157.410 1.00 68.39 21 LYS A CA 1
ATOM 2355 C C . LYS C 3 33 ? 175.175 156.593 156.924 1.00 68.39 21 LYS A C 1
ATOM 2356 O O . LYS C 3 33 ? 175.680 157.440 157.673 1.00 68.39 21 LYS A O 1
ATOM 2362 N N . ASN C 3 34 ? 175.594 156.408 155.672 1.00 65.16 22 ASN A N 1
ATOM 2363 C CA . ASN C 3 34 ? 176.637 157.265 155.117 1.00 65.16 22 ASN A CA 1
ATOM 2364 C C . ASN C 3 34 ? 176.180 158.718 155.041 1.00 65.16 22 ASN A C 1
ATOM 2365 O O . ASN C 3 34 ? 176.961 159.636 155.317 1.00 65.16 22 ASN A O 1
ATOM 2370 N N . LEU C 3 35 ? 174.919 158.948 154.665 1.00 72.43 23 LEU A N 1
ATOM 2371 C CA . LEU C 3 35 ? 174.389 160.309 154.647 1.00 72.43 23 LEU A CA 1
ATOM 2372 C C . LEU C 3 35 ? 174.389 160.918 156.041 1.00 72.43 23 LEU A C 1
ATOM 2373 O O . LEU C 3 35 ? 174.716 162.098 156.210 1.00 72.43 23 LEU A O 1
ATOM 2378 N N . LYS C 3 36 ? 174.008 160.133 157.051 1.00 69.65 24 LYS A N 1
ATOM 2379 C CA . LYS C 3 36 ? 174.013 160.639 158.421 1.00 69.65 24 LYS A CA 1
ATOM 2380 C C . LYS C 3 36 ? 175.422 161.019 158.864 1.00 69.65 24 LYS A C 1
ATOM 2381 O O . LYS C 3 36 ? 175.632 162.091 159.448 1.00 69.65 24 LYS A O 1
ATOM 2383 N N . GLU C 3 37 ? 176.401 160.157 158.583 1.00 64.02 25 GLU A N 1
ATOM 2384 C CA . GLU C 3 37 ? 177.780 160.463 158.952 1.00 64.02 25 GLU A CA 1
ATOM 2385 C C . GLU C 3 37 ? 178.282 161.710 158.235 1.00 64.02 25 GLU A C 1
ATOM 2386 O O . GLU C 3 37 ? 178.946 162.560 158.841 1.00 64.02 25 GLU A O 1
ATOM 2388 N N . ASP C 3 38 ? 177.973 161.838 156.942 1.00 75.58 26 ASP A N 1
ATOM 2389 C CA . ASP C 3 38 ? 178.423 163.002 156.185 1.00 75.58 26 ASP A CA 1
ATOM 2390 C C . ASP C 3 38 ? 177.782 164.284 156.700 1.00 75.58 26 ASP A C 1
ATOM 2391 O O . ASP C 3 38 ? 178.445 165.323 156.784 1.00 75.58 26 ASP A O 1
ATOM 2396 N N . GLY C 3 39 ? 176.494 164.236 157.044 1.00 74.59 27 GLY A N 1
ATOM 2397 C CA . GLY C 3 39 ? 175.848 165.413 157.602 1.00 74.59 27 GLY A CA 1
ATOM 2398 C C . GLY C 3 39 ? 176.422 165.811 158.946 1.00 74.59 27 GLY A C 1
ATOM 2399 O O . GLY C 3 39 ? 176.614 166.998 159.224 1.00 74.59 27 GLY A O 1
ATOM 2400 N N . ILE C 3 40 ? 176.710 164.824 159.798 1.00 73.81 28 ILE A N 1
ATOM 2401 C CA . ILE C 3 40 ? 177.345 165.120 161.079 1.00 73.81 28 ILE A CA 1
ATOM 2402 C C . ILE C 3 40 ? 178.705 165.770 160.861 1.00 73.81 28 ILE A C 1
ATOM 2403 O O . ILE C 3 40 ? 179.052 166.756 161.521 1.00 73.81 28 ILE A O 1
ATOM 2408 N N . SER C 3 41 ? 179.491 165.237 159.922 1.00 72.21 29 SER A N 1
ATOM 2409 C CA . SER C 3 41 ? 180.805 165.810 159.651 1.00 72.21 29 SER A CA 1
ATOM 2410 C C . SER C 3 41 ? 180.693 167.224 159.093 1.00 72.21 29 SER A C 1
ATOM 2411 O O . SER C 3 41 ? 181.529 168.084 159.390 1.00 72.21 29 SER A O 1
ATOM 2413 N N . ALA C 3 42 ? 179.675 167.481 158.269 1.00 68.01 30 ALA A N 1
ATOM 2414 C CA . ALA C 3 42 ? 179.518 168.805 157.678 1.00 68.01 30 ALA A CA 1
ATOM 2415 C C . ALA C 3 42 ? 178.987 169.819 158.681 1.00 68.01 30 ALA A C 1
ATOM 2416 O O . ALA C 3 42 ? 179.189 171.025 158.504 1.00 68.01 30 ALA A O 1
ATOM 2418 N N . ALA C 3 43 ? 178.293 169.358 159.724 1.00 70.53 31 ALA A N 1
ATOM 2419 C CA . ALA C 3 43 ? 177.783 170.278 160.736 1.00 70.53 31 ALA A CA 1
ATOM 2420 C C . ALA C 3 43 ? 178.891 170.935 161.552 1.00 70.53 31 ALA A C 1
ATOM 2421 O O . ALA C 3 43 ? 178.660 171.997 162.138 1.00 70.53 31 ALA A O 1
ATOM 2423 N N . LYS C 3 44 ? 180.082 170.333 161.606 1.00 68.16 32 LYS A N 1
ATOM 2424 C CA . LYS C 3 44 ? 181.160 170.893 162.416 1.00 68.16 32 LYS A CA 1
ATOM 2425 C C . LYS C 3 44 ? 181.700 172.190 161.832 1.00 68.16 32 LYS A C 1
ATOM 2426 O O . LYS C 3 44 ? 182.137 173.068 162.583 1.00 68.16 32 LYS A O 1
ATOM 2432 N N . ASP C 3 45 ? 181.692 172.326 160.510 1.00 68.22 33 ASP A N 1
ATOM 2433 C CA . ASP C 3 45 ? 182.272 173.500 159.875 1.00 68.22 33 ASP A CA 1
ATOM 2434 C C . ASP C 3 45 ? 181.445 174.746 160.169 1.00 68.22 33 ASP A C 1
ATOM 2435 O O . ASP C 3 45 ? 180.228 174.685 160.355 1.00 68.22 33 ASP A O 1
ATOM 2437 N N . VAL C 3 46 ? 182.127 175.884 160.218 1.00 59.93 34 VAL A N 1
ATOM 2438 C CA . VAL C 3 46 ? 181.495 177.180 160.424 1.00 59.93 34 VAL A CA 1
ATOM 2439 C C . VAL C 3 46 ? 181.370 177.858 159.069 1.00 59.93 34 VAL A C 1
ATOM 2440 O O . VAL C 3 46 ? 182.380 178.188 158.438 1.00 59.93 34 VAL A O 1
ATOM 2444 N N . LYS C 3 47 ? 180.138 178.071 158.620 1.00 63.02 35 LYS A N 1
ATOM 2445 C CA . LYS C 3 47 ? 179.890 178.678 157.321 1.00 63.02 35 LYS A CA 1
ATOM 2446 C C . LYS C 3 47 ? 179.905 180.193 157.457 1.00 63.02 35 LYS A C 1
ATOM 2447 O O . LYS C 3 47 ? 179.231 180.751 158.326 1.00 63.02 35 LYS A O 1
ATOM 2453 N N . LEU C 3 48 ? 180.678 180.854 156.603 1.00 53.20 36 LEU A N 1
ATOM 2454 C CA . LEU C 3 48 ? 180.766 182.305 156.589 1.00 53.20 36 LEU A CA 1
ATOM 2455 C C . LEU C 3 48 ? 180.525 182.807 155.177 1.00 53.20 36 LEU A C 1
ATOM 2456 O O . LEU C 3 48 ? 180.935 182.169 154.206 1.00 53.20 36 LEU A O 1
ATOM 2461 N N . LEU C 3 49 ? 179.866 183.953 155.066 1.00 52.96 37 LEU A N 1
ATOM 2462 C CA . LEU C 3 49 ? 179.539 184.544 153.777 1.00 52.96 37 LEU A CA 1
ATOM 2463 C C . LE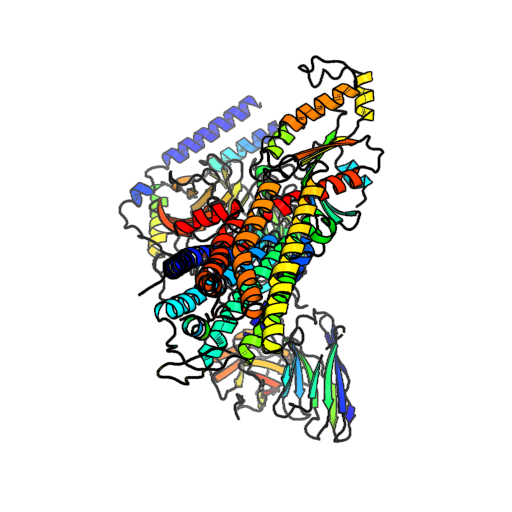U C 3 49 ? 180.279 185.866 153.633 1.00 52.96 37 LEU A C 1
ATOM 2464 O O . LEU C 3 49 ? 180.116 186.765 154.462 1.00 52.96 37 LEU A O 1
ATOM 2469 N N . LEU C 3 50 ? 181.089 185.979 152.584 1.00 58.58 38 LEU A N 1
ATOM 2470 C CA . LEU C 3 50 ? 181.801 187.212 152.280 1.00 58.58 38 LEU A CA 1
ATOM 2471 C C . LEU C 3 50 ? 180.951 188.082 151.368 1.00 58.58 38 LEU A C 1
ATOM 2472 O O . LEU C 3 50 ? 180.419 187.605 150.362 1.00 58.58 38 LEU A O 1
ATOM 2477 N N . LEU C 3 51 ? 180.829 189.357 151.721 1.00 50.24 39 LEU A N 1
ATOM 2478 C CA . LEU C 3 51 ? 180.076 190.311 150.928 1.00 50.24 39 LEU A CA 1
ATOM 2479 C C . LEU C 3 51 ? 180.778 191.657 150.984 1.00 50.24 39 LEU A C 1
ATOM 2480 O O . LEU C 3 51 ? 181.523 191.945 151.921 1.00 50.24 39 LEU A O 1
ATOM 2485 N N . GLY C 3 52 ? 180.544 192.471 149.970 1.00 72.03 40 GLY A N 1
ATOM 2486 C CA . GLY C 3 52 ? 181.160 193.778 149.909 1.00 72.03 40 GLY A CA 1
ATOM 2487 C C . GLY C 3 52 ? 181.116 194.326 148.500 1.00 72.03 40 GLY A C 1
ATOM 2488 O O . GLY C 3 52 ? 180.517 193.745 147.596 1.00 72.03 40 GLY A O 1
ATOM 2489 N N . ALA C 3 53 ? 181.767 195.473 148.336 1.00 81.73 41 ALA A N 1
ATOM 2490 C CA . ALA C 3 53 ? 181.849 196.108 147.034 1.00 81.73 41 ALA A CA 1
ATOM 2491 C C . ALA C 3 53 ? 182.921 195.437 146.179 1.00 81.73 41 ALA A C 1
ATOM 2492 O O . ALA C 3 53 ? 183.686 194.586 146.642 1.00 81.73 41 ALA A O 1
ATOM 2494 N N . ASP C 3 54 ? 182.966 195.827 144.908 1.00 84.97 42 ASP A N 1
ATOM 2495 C CA . ASP C 3 54 ? 183.978 195.300 144.004 1.00 84.97 42 ASP A CA 1
ATOM 2496 C C . ASP C 3 54 ? 185.350 195.840 144.387 1.00 84.97 42 ASP A C 1
ATOM 2497 O O . ASP C 3 54 ? 185.528 197.050 144.553 1.00 84.97 42 ASP A O 1
ATOM 2499 N N . ASN C 3 55 ? 186.321 194.933 144.524 1.00 92.37 43 ASN A N 1
ATOM 2500 C CA . ASN C 3 55 ? 187.682 195.276 144.939 1.00 92.37 43 ASN A CA 1
ATOM 2501 C C . ASN C 3 55 ? 187.693 196.033 146.263 1.00 92.37 43 ASN A C 1
ATOM 2502 O O . ASN C 3 55 ? 188.494 196.950 146.462 1.00 92.37 43 ASN A O 1
ATOM 2504 N N . SER C 3 56 ? 186.805 195.655 147.177 1.00 92.15 44 SER A N 1
ATOM 2505 C CA . SER C 3 56 ? 186.682 196.314 148.468 1.00 92.15 44 SER A CA 1
ATOM 2506 C C . SER C 3 56 ? 187.524 195.661 149.554 1.00 92.15 44 SER A C 1
ATOM 2507 O O . SER C 3 56 ? 187.479 196.109 150.703 1.00 92.15 44 SER A O 1
ATOM 2510 N N . GLY C 3 57 ? 188.286 194.623 149.225 1.00 95.36 45 GLY A N 1
ATOM 2511 C CA . GLY C 3 57 ? 189.147 193.960 150.190 1.00 95.36 45 GLY A CA 1
ATOM 2512 C C . GLY C 3 57 ? 188.789 192.518 150.482 1.00 95.36 45 GLY A C 1
ATOM 2513 O O . GLY C 3 57 ? 189.477 191.885 151.294 1.00 95.36 45 GLY A O 1
ATOM 2514 N N . LYS C 3 58 ? 187.737 191.969 149.870 1.00 94.14 46 LYS A N 1
ATOM 2515 C CA . LYS C 3 58 ? 187.406 190.564 150.077 1.00 94.14 46 LYS A CA 1
ATOM 2516 C C . LYS C 3 58 ? 188.535 189.662 149.602 1.00 94.14 46 LYS A C 1
ATOM 2517 O O . LYS C 3 58 ? 188.939 188.727 150.307 1.00 94.14 46 LYS A O 1
ATOM 2523 N N . SER C 3 59 ? 189.066 189.939 148.411 1.00 102.76 47 SER A N 1
ATOM 2524 C CA . SER C 3 59 ? 190.183 189.159 147.897 1.00 102.76 47 SER A CA 1
ATOM 2525 C C . SER C 3 59 ? 191.403 189.295 148.796 1.00 102.76 47 SER A C 1
ATOM 2526 O O . SER C 3 59 ? 192.110 188.314 149.049 1.00 102.76 47 SER A O 1
ATOM 2529 N N . THR C 3 60 ? 191.659 190.505 149.297 1.00 104.61 48 THR A N 1
ATOM 2530 C CA . THR C 3 60 ? 192.829 190.726 150.140 1.00 104.61 48 THR A CA 1
ATOM 2531 C C . THR C 3 60 ? 192.766 189.886 151.411 1.00 104.61 48 THR A C 1
ATOM 2532 O O . THR C 3 6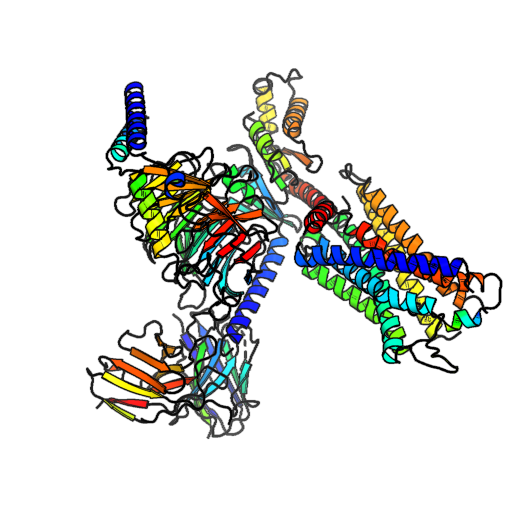0 ? 193.747 189.233 151.783 1.00 104.61 48 THR A O 1
ATOM 2536 N N . ILE C 3 61 ? 191.617 189.885 152.092 1.00 101.38 49 ILE A N 1
ATOM 2537 C CA . ILE C 3 61 ? 191.519 189.120 153.331 1.00 101.38 49 ILE A CA 1
ATOM 2538 C C . ILE C 3 61 ? 191.516 187.626 153.039 1.00 101.38 49 ILE A C 1
ATOM 2539 O O . ILE C 3 61 ? 192.126 186.841 153.774 1.00 101.38 49 ILE A O 1
ATOM 2544 N N . VAL C 3 62 ? 190.839 187.201 151.967 1.00 107.89 50 VAL A N 1
ATOM 2545 C CA . VAL C 3 62 ? 190.767 185.767 151.707 1.00 107.89 50 VAL A CA 1
ATOM 2546 C C . VAL C 3 62 ? 192.121 185.231 151.257 1.00 107.89 50 VAL A C 1
ATOM 2547 O O . VAL C 3 62 ? 192.419 184.045 151.444 1.00 107.89 50 VAL A O 1
ATOM 2551 N N . LYS C 3 63 ? 192.968 186.084 150.675 1.00 110.48 51 LYS A N 1
ATOM 2552 C CA . LYS C 3 63 ? 194.306 185.669 150.275 1.00 110.48 51 LYS A CA 1
ATOM 2553 C C . LYS C 3 63 ? 195.317 185.766 151.407 1.00 110.48 51 LYS A C 1
ATOM 2554 O O . LYS C 3 63 ? 196.225 184.930 151.487 1.00 110.48 51 LYS A O 1
ATOM 2556 N N . GLN C 3 64 ? 195.184 186.764 152.285 1.00 116.81 52 GLN A N 1
ATOM 2557 C CA . GLN C 3 64 ? 196.096 186.890 153.415 1.00 116.81 52 GLN A CA 1
ATOM 2558 C C . GLN C 3 64 ? 195.902 185.782 154.440 1.00 116.81 52 GLN A C 1
ATOM 2559 O O . GLN C 3 64 ? 196.775 185.580 155.291 1.00 116.81 52 GLN A O 1
ATOM 2561 N N . MET C 3 65 ? 194.778 185.070 154.383 1.00 105.07 53 MET A N 1
ATOM 2562 C CA . MET C 3 65 ? 194.520 183.927 155.246 1.00 105.07 53 MET A CA 1
ATOM 2563 C C . MET C 3 65 ? 194.664 182.604 154.503 1.00 105.07 53 MET A C 1
ATOM 2564 O O . MET C 3 65 ? 194.145 181.581 154.964 1.00 105.07 53 MET A O 1
ATOM 2569 N N . LYS C 3 66 ? 195.340 182.619 153.351 1.00 105.98 54 LYS A N 1
ATOM 2570 C CA . LYS C 3 66 ? 195.659 181.434 152.560 1.00 105.98 54 LYS A CA 1
ATOM 2571 C C . LYS C 3 66 ? 194.422 180.794 151.941 1.00 105.98 54 LYS A C 1
ATOM 2572 O O . LYS C 3 66 ? 193.290 181.073 152.352 1.00 105.98 54 LYS A O 1
ATOM 2574 N N . ILE C 3 67 ? 194.645 179.943 150.941 1.00 101.06 55 ILE A N 1
ATOM 2575 C CA . ILE C 3 67 ? 193.592 179.198 150.254 1.00 101.06 55 ILE A CA 1
ATOM 2576 C C . ILE C 3 67 ? 192.526 180.128 149.692 1.00 101.06 55 ILE A C 1
ATOM 2577 O O . ILE C 3 67 ? 192.088 179.965 148.552 1.00 101.06 55 ILE A O 1
ATOM 2582 N N . THR C 3 79 ? 183.152 182.255 136.429 1.00 81.22 183 THR A N 1
ATOM 2583 C CA . THR C 3 79 ? 183.241 183.013 137.671 1.00 81.22 183 THR A CA 1
ATOM 2584 C C . THR C 3 79 ? 182.052 182.719 138.573 1.00 81.22 183 THR A C 1
ATOM 2585 O O . THR C 3 79 ? 181.117 183.513 138.657 1.00 81.22 183 THR A O 1
ATOM 2589 N N . GLY C 3 80 ? 182.091 181.578 139.244 1.00 70.19 184 GLY A N 1
ATOM 2590 C CA . GLY C 3 80 ? 181.028 181.161 140.133 1.00 70.19 184 GLY A CA 1
ATOM 2591 C C . GLY C 3 80 ? 181.286 181.546 141.569 1.00 70.19 184 GLY A C 1
ATOM 2592 O O . GLY C 3 80 ? 181.908 182.571 141.864 1.00 70.19 184 GLY A O 1
ATOM 2593 N N . ILE C 3 81 ? 180.793 180.717 142.478 1.00 59.29 185 ILE A N 1
ATOM 2594 C CA . ILE C 3 81 ? 181.060 180.896 143.898 1.00 59.29 185 ILE A CA 1
ATOM 2595 C C . ILE C 3 81 ? 182.459 180.372 144.198 1.00 59.29 185 ILE A C 1
ATOM 2596 O O . ILE C 3 81 ? 182.859 179.313 143.702 1.00 59.29 185 ILE A O 1
ATOM 2601 N N . VAL C 3 82 ? 183.228 181.141 144.967 1.00 63.81 186 VAL A N 1
ATOM 2602 C CA . VAL C 3 82 ? 184.599 180.759 145.289 1.00 63.81 186 VAL A CA 1
ATOM 2603 C C . VAL C 3 82 ? 184.707 180.401 146.763 1.00 63.81 186 VAL A C 1
ATOM 2604 O O . VAL C 3 82 ? 184.966 181.267 147.604 1.00 63.81 186 VAL A O 1
ATOM 2608 N N . GLU C 3 83 ? 184.530 179.124 147.088 1.00 65.83 187 GLU A N 1
ATOM 2609 C CA . GLU C 3 83 ? 184.609 178.689 148.473 1.00 65.83 187 GLU A CA 1
ATOM 2610 C C . GLU C 3 83 ? 186.055 178.667 148.944 1.00 65.83 187 GLU A C 1
ATOM 2611 O O . GLU C 3 83 ? 186.962 178.283 148.203 1.00 65.83 187 GLU A O 1
ATOM 2617 N N . THR C 3 84 ? 186.264 179.092 150.186 1.00 76.11 188 THR A N 1
ATOM 2618 C CA . THR C 3 84 ? 187.569 179.058 150.828 1.00 76.11 188 THR A CA 1
ATOM 2619 C C . THR C 3 84 ? 187.400 178.481 152.222 1.00 76.11 188 THR A C 1
ATOM 2620 O O . THR C 3 84 ? 186.498 178.890 152.957 1.00 76.11 188 THR A O 1
ATOM 2624 N N . HIS C 3 85 ? 188.258 177.536 152.583 1.00 81.42 189 HIS A N 1
ATOM 2625 C CA . HIS C 3 85 ? 188.177 176.882 153.876 1.00 81.42 189 HIS A CA 1
ATOM 2626 C C . HIS C 3 85 ? 189.553 176.843 154.518 1.00 81.42 189 HIS A C 1
ATOM 2627 O O . HIS C 3 85 ? 190.571 176.719 153.836 1.00 81.42 189 HIS A O 1
ATOM 2634 N N . PHE C 3 86 ? 189.568 176.947 155.842 1.00 82.72 190 PHE A N 1
ATOM 2635 C CA . PHE C 3 86 ? 190.799 176.828 156.609 1.00 82.72 190 PHE A CA 1
ATOM 2636 C C . PHE C 3 86 ? 190.432 176.471 158.040 1.00 82.72 190 PHE A C 1
ATOM 2637 O O . PHE C 3 86 ? 189.258 176.435 158.411 1.00 82.72 190 PHE A O 1
ATOM 2645 N N . THR C 3 87 ? 191.455 176.193 158.838 1.00 77.12 191 THR A N 1
ATOM 2646 C CA . THR C 3 87 ? 191.287 175.893 160.251 1.00 77.12 191 THR A CA 1
ATOM 2647 C C . THR C 3 87 ? 192.039 176.931 161.067 1.00 77.12 191 THR A C 1
ATOM 2648 O O . THR C 3 87 ? 193.233 177.155 160.846 1.00 77.12 191 THR A O 1
ATOM 2652 N N . PHE C 3 88 ? 191.339 177.564 162.002 1.00 77.77 192 PHE A N 1
ATOM 2653 C CA . PHE C 3 88 ? 191.924 178.574 162.874 1.00 77.77 192 PHE A CA 1
ATOM 2654 C C . PHE C 3 88 ? 191.502 178.267 164.301 1.00 77.77 192 PHE A C 1
ATOM 2655 O O . PHE C 3 88 ? 190.335 178.453 164.657 1.00 77.77 192 PHE A O 1
ATOM 2663 N N . LYS C 3 89 ? 192.449 177.802 165.113 1.00 75.72 193 LYS A N 1
ATOM 2664 C CA . LYS C 3 89 ? 192.194 177.482 166.514 1.00 75.72 193 LYS A CA 1
ATOM 2665 C C . LYS C 3 89 ? 191.042 176.488 166.649 1.00 75.72 193 LYS A C 1
ATOM 2666 O O . LYS C 3 89 ? 190.054 176.734 167.341 1.00 75.72 193 LYS A O 1
ATOM 2672 N N . ASN C 3 90 ? 191.174 175.360 165.951 1.00 80.56 194 ASN A N 1
ATOM 2673 C CA . ASN C 3 90 ? 190.273 174.212 166.006 1.00 80.56 194 ASN A CA 1
ATOM 2674 C C . ASN C 3 90 ? 188.896 174.487 165.419 1.00 80.56 194 ASN A C 1
ATOM 2675 O O . ASN C 3 90 ? 187.995 173.655 165.573 1.00 80.56 194 ASN A O 1
ATOM 2680 N N . LEU C 3 91 ? 188.700 175.615 164.746 1.00 72.28 195 LEU A N 1
ATOM 2681 C CA . LEU C 3 91 ? 187.451 175.905 164.055 1.00 72.28 195 LEU A CA 1
ATOM 2682 C C . LEU C 3 91 ? 187.680 175.843 162.555 1.00 72.28 195 LEU A C 1
ATOM 2683 O O . LEU C 3 91 ? 188.602 176.481 162.039 1.00 72.28 195 LEU A O 1
ATOM 2688 N N . HIS C 3 92 ? 186.844 175.078 161.859 1.00 67.04 196 HIS A N 1
ATOM 2689 C CA . HIS C 3 92 ? 186.928 174.973 160.406 1.00 67.04 196 HIS A CA 1
ATOM 2690 C C . HIS C 3 92 ? 185.977 175.993 159.803 1.00 67.04 196 HIS A C 1
ATOM 2691 O O . HIS C 3 92 ? 184.762 175.791 159.783 1.00 67.04 196 HIS A O 1
ATOM 2698 N N . PHE C 3 93 ? 186.529 177.095 159.310 1.00 65.40 197 PHE A N 1
ATOM 2699 C CA . PHE C 3 93 ? 185.735 178.126 158.665 1.00 65.40 197 PHE A CA 1
ATOM 2700 C C . PHE C 3 93 ? 185.592 177.836 157.180 1.00 65.40 197 PHE A C 1
ATOM 2701 O O . PHE C 3 93 ? 186.488 177.278 156.546 1.00 65.40 197 PHE A O 1
ATOM 2709 N N . ARG C 3 94 ? 184.447 178.225 156.630 1.00 59.04 198 ARG A N 1
ATOM 2710 C CA . ARG C 3 94 ? 184.157 178.073 155.207 1.00 59.04 198 ARG A CA 1
ATOM 2711 C C . ARG C 3 94 ? 183.691 179.428 154.689 1.00 59.04 198 ARG A C 1
ATOM 2712 O O . ARG C 3 94 ? 182.571 179.855 154.980 1.00 59.04 198 ARG A O 1
ATOM 2720 N N . LEU C 3 95 ? 184.542 180.103 153.931 1.00 57.88 199 LEU A N 1
ATOM 2721 C CA . LEU C 3 95 ? 184.244 181.429 153.411 1.00 57.88 199 LEU A CA 1
ATOM 2722 C C . LEU C 3 95 ? 183.730 181.298 151.985 1.00 57.88 199 LEU A C 1
ATOM 2723 O O . LEU C 3 95 ? 184.443 180.800 151.108 1.00 57.88 199 LEU A O 1
ATOM 2728 N N . PHE C 3 96 ? 182.505 181.754 151.751 1.00 52.57 200 PHE A N 1
ATOM 2729 C CA . PHE C 3 96 ? 181.879 181.678 150.436 1.00 52.57 200 PHE A CA 1
ATOM 2730 C C . PHE C 3 96 ? 181.879 183.070 149.820 1.00 52.57 200 PHE A C 1
ATOM 2731 O O . PHE C 3 96 ? 181.000 183.884 150.104 1.00 52.57 200 PHE A O 1
ATOM 2739 N N . ASP C 3 97 ? 182.859 183.341 148.966 1.00 58.65 201 ASP A N 1
ATOM 2740 C CA . ASP C 3 97 ? 182.875 184.588 148.214 1.00 58.65 201 ASP A CA 1
ATOM 2741 C C . ASP C 3 97 ? 181.946 184.454 147.016 1.00 58.65 201 ASP A C 1
ATOM 2742 O O . ASP C 3 97 ? 182.104 183.539 146.201 1.00 58.65 201 ASP A O 1
ATOM 2747 N N . VAL C 3 98 ? 180.982 185.363 146.907 1.00 65.85 202 VAL A N 1
ATOM 2748 C CA . VAL C 3 98 ? 179.980 185.294 145.851 1.00 65.85 202 VAL A CA 1
ATOM 2749 C C . VAL C 3 98 ? 180.062 186.544 144.988 1.00 65.85 202 VAL A C 1
ATOM 2750 O O . VAL C 3 98 ? 179.060 186.986 144.418 1.00 65.85 202 VAL A O 1
ATOM 2754 N N . GLY C 3 99 ? 181.259 187.121 144.885 1.00 68.67 203 GLY A N 1
ATOM 2755 C CA . GLY C 3 99 ? 181.436 188.322 144.089 1.00 68.67 203 GLY A CA 1
ATOM 2756 C C . GLY C 3 99 ? 181.345 188.094 142.596 1.00 68.67 203 GLY A C 1
ATOM 2757 O O . GLY C 3 99 ? 181.058 189.037 141.853 1.00 68.67 203 GLY A O 1
ATOM 2758 N N . GLY C 3 100 ? 181.586 186.867 142.139 1.00 75.90 204 GLY A N 1
ATOM 2759 C CA . GLY C 3 100 ? 181.485 186.569 140.724 1.00 75.90 204 GLY A CA 1
ATOM 2760 C C . GLY C 3 100 ? 180.076 186.410 140.205 1.00 75.90 204 GLY A C 1
ATOM 2761 O O . GLY C 3 100 ? 179.880 186.334 138.989 1.00 75.90 204 GLY A O 1
ATOM 2762 N N . GLN C 3 101 ? 179.091 186.362 141.097 1.00 73.93 205 GLN A N 1
ATOM 2763 C CA . GLN C 3 101 ? 177.689 186.221 140.716 1.00 73.93 205 GLN A CA 1
ATOM 2764 C C . GLN C 3 101 ? 177.142 187.603 140.392 1.00 73.93 205 GLN A C 1
ATOM 2765 O O . GLN C 3 101 ? 176.636 188.315 141.259 1.00 73.93 205 GLN A O 1
ATOM 2771 N N . ARG C 3 102 ? 177.243 187.988 139.122 1.00 80.73 206 ARG A N 1
ATOM 2772 C CA . ARG C 3 102 ? 176.747 189.286 138.663 1.00 80.73 206 ARG A CA 1
ATOM 2773 C C . ARG C 3 102 ? 175.304 189.164 138.168 1.00 80.73 206 ARG A C 1
ATOM 2774 O O . ARG C 3 102 ? 174.968 189.499 137.034 1.00 80.73 206 ARG A O 1
ATOM 2776 N N . SER C 3 103 ? 174.442 188.677 139.058 1.00 74.34 207 SER A N 1
ATOM 2777 C CA . SER C 3 103 ? 173.038 188.446 138.741 1.00 74.34 207 SER A CA 1
ATOM 2778 C C . SER C 3 103 ? 172.191 188.996 139.884 1.00 74.34 207 SER A C 1
ATOM 2779 O O . SER C 3 103 ? 172.698 189.643 140.805 1.00 74.34 207 SER A O 1
ATOM 2782 N N . GLU C 3 104 ? 170.887 188.737 139.823 1.00 86.42 208 GLU A N 1
ATOM 2783 C CA . GLU C 3 104 ? 169.964 189.202 140.855 1.00 86.42 208 GLU A CA 1
ATOM 2784 C C . GLU C 3 104 ? 170.190 188.406 142.135 1.00 86.42 208 GLU A C 1
ATOM 2785 O O . GLU C 3 104 ? 169.930 187.200 142.179 1.00 86.42 208 GLU A O 1
ATOM 2787 N N . ARG C 3 105 ? 170.664 189.085 143.182 1.00 73.09 209 ARG A N 1
ATOM 2788 C CA . ARG C 3 105 ? 170.973 188.400 144.432 1.00 73.09 209 ARG A CA 1
ATOM 2789 C C . ARG C 3 105 ? 169.736 187.777 145.058 1.00 73.09 209 ARG A C 1
ATOM 2790 O O . ARG C 3 105 ? 169.836 186.744 145.728 1.00 73.09 209 ARG A O 1
ATOM 2798 N N . LYS C 3 106 ? 168.564 188.379 144.849 1.00 86.50 210 LYS A N 1
ATOM 2799 C CA . LYS C 3 106 ? 167.357 187.907 145.516 1.00 86.50 210 LYS A CA 1
ATOM 2800 C C . LYS C 3 106 ? 166.976 186.492 145.101 1.00 86.50 210 LYS A C 1
ATOM 2801 O O . LYS C 3 106 ? 166.170 185.855 145.788 1.00 86.50 210 LYS A O 1
ATOM 2807 N N . LYS C 3 107 ? 167.533 185.985 144.003 1.00 76.80 211 LYS A N 1
ATOM 2808 C CA . LYS C 3 107 ? 167.189 184.654 143.527 1.00 76.80 211 LYS A CA 1
ATOM 2809 C C . LYS C 3 107 ? 168.069 183.558 144.109 1.00 76.80 211 LYS A C 1
ATOM 2810 O O . LYS C 3 107 ? 167.681 182.387 144.060 1.00 76.80 211 LYS A O 1
ATOM 2816 N N . TRP C 3 108 ? 169.231 183.900 144.663 1.00 72.89 212 TRP A N 1
ATOM 2817 C CA . TRP C 3 108 ? 170.110 182.889 145.232 1.00 72.89 212 TRP A CA 1
ATOM 2818 C C . TRP C 3 108 ? 170.626 183.229 146.623 1.00 72.89 212 TRP A C 1
ATOM 2819 O O . TRP C 3 108 ? 171.294 182.387 147.229 1.00 72.89 212 TRP A O 1
ATOM 2830 N N . ILE C 3 109 ? 170.338 184.420 147.154 1.00 77.18 213 ILE A N 1
ATOM 2831 C CA . ILE C 3 109 ? 170.824 184.771 148.481 1.00 77.18 213 ILE A CA 1
ATOM 2832 C C . ILE C 3 109 ? 170.157 183.938 149.565 1.00 77.18 213 ILE A C 1
ATOM 2833 O O . ILE C 3 109 ? 170.688 183.836 150.676 1.00 77.18 213 ILE A O 1
ATOM 2838 N N . HIS C 3 110 ? 169.008 183.330 149.274 1.00 68.38 214 HIS A N 1
ATOM 2839 C CA . HIS C 3 110 ? 168.355 182.460 150.242 1.00 68.38 214 HIS A CA 1
ATOM 2840 C C . HIS C 3 110 ? 169.107 181.156 150.452 1.00 68.38 214 HIS A C 1
ATOM 2841 O O . HIS C 3 110 ? 168.777 180.414 151.382 1.00 68.38 214 HIS A O 1
ATOM 2848 N N . CYS C 3 111 ? 170.098 180.860 149.610 1.00 70.21 215 CYS A N 1
ATOM 2849 C CA . CYS C 3 111 ? 170.874 179.638 149.771 1.00 70.21 215 CYS A CA 1
ATOM 2850 C C . CYS C 3 111 ? 171.751 179.688 151.013 1.00 70.21 215 CYS A C 1
ATOM 2851 O O . CYS C 3 111 ? 172.103 178.639 151.563 1.00 70.21 215 CYS A O 1
ATOM 2854 N N . PHE C 3 112 ? 172.109 180.889 151.468 1.00 66.85 216 PHE A N 1
ATOM 2855 C CA . PHE C 3 112 ? 173.033 181.074 152.578 1.00 66.85 216 PHE A CA 1
ATOM 2856 C C . PHE C 3 112 ? 172.320 181.418 153.879 1.00 66.85 216 PHE A C 1
ATOM 2857 O O . PHE C 3 112 ? 172.901 182.070 154.750 1.00 66.85 216 PHE A O 1
ATOM 2865 N N . GLU C 3 113 ? 171.069 180.986 154.030 1.00 74.63 217 GLU A N 1
ATOM 2866 C CA . GLU C 3 113 ? 170.315 181.277 155.241 1.00 74.63 217 GLU A CA 1
ATOM 2867 C C . GLU C 3 113 ? 170.926 180.626 156.476 1.00 74.63 217 GLU A C 1
ATOM 2868 O O . GLU C 3 113 ? 170.667 181.081 157.594 1.00 74.63 217 GLU A O 1
ATOM 2874 N N . ASP C 3 114 ? 171.745 179.592 156.302 1.00 77.43 218 ASP A N 1
ATOM 2875 C CA . ASP C 3 114 ? 172.285 178.827 157.416 1.00 77.43 218 ASP A CA 1
ATOM 2876 C C . ASP C 3 114 ? 173.722 179.199 157.764 1.00 77.43 218 ASP A C 1
ATOM 2877 O O . ASP C 3 114 ? 174.350 178.502 158.567 1.00 77.43 218 ASP A O 1
ATOM 2882 N N . VAL C 3 115 ? 174.262 180.270 157.181 1.00 63.10 219 VAL A N 1
ATOM 2883 C CA . VAL C 3 115 ? 175.634 180.656 157.482 1.00 63.10 219 VAL A CA 1
ATOM 2884 C C . VAL C 3 115 ? 175.726 181.160 158.916 1.00 63.10 219 VAL A C 1
ATOM 2885 O O . VAL C 3 115 ? 174.769 181.716 159.469 1.00 63.10 219 VAL A O 1
ATOM 2889 N N . THR C 3 116 ? 176.888 180.946 159.534 1.00 59.95 220 THR A N 1
ATOM 2890 C CA . THR C 3 116 ? 177.087 181.401 160.905 1.00 59.95 220 THR A CA 1
ATOM 2891 C C . THR C 3 116 ? 177.116 182.921 160.985 1.00 59.95 220 THR A C 1
ATOM 2892 O O . THR C 3 116 ? 176.534 183.510 161.903 1.00 59.95 220 THR A O 1
ATOM 2896 N N . ALA C 3 117 ? 177.773 183.574 160.032 1.00 55.10 221 ALA A N 1
ATOM 2897 C CA . ALA C 3 117 ? 177.854 185.027 160.030 1.00 55.10 221 ALA A CA 1
ATOM 2898 C C . ALA C 3 117 ? 178.097 185.509 158.610 1.00 55.10 221 ALA A C 1
ATOM 2899 O O . ALA C 3 117 ? 178.501 184.741 157.735 1.00 55.10 221 ALA A O 1
ATOM 2901 N N . ILE C 3 118 ? 177.849 186.795 158.397 1.00 51.63 222 ILE A N 1
ATOM 2902 C CA . ILE C 3 118 ? 178.056 187.443 157.109 1.00 51.63 222 ILE A CA 1
ATOM 2903 C C . ILE C 3 118 ? 179.228 188.398 157.265 1.00 51.63 222 ILE A C 1
ATOM 2904 O O . ILE C 3 118 ? 179.091 189.467 157.869 1.00 51.63 222 ILE A O 1
ATOM 2909 N N . ILE C 3 119 ? 180.381 188.027 156.724 1.00 48.94 223 ILE A N 1
ATOM 2910 C CA . ILE C 3 119 ? 181.549 188.894 156.795 1.00 48.94 223 ILE A CA 1
ATOM 2911 C C . ILE C 3 119 ? 181.404 189.974 155.736 1.00 48.94 223 ILE A C 1
ATOM 2912 O O . ILE C 3 119 ? 181.357 189.680 154.538 1.00 48.94 223 ILE A O 1
ATOM 2917 N N . PHE C 3 120 ? 181.326 191.223 156.173 1.00 58.83 224 PHE A N 1
ATOM 2918 C CA . PHE C 3 120 ? 181.178 192.360 155.280 1.00 58.83 224 PHE A CA 1
ATOM 2919 C C . PHE C 3 120 ? 182.466 193.166 155.277 1.00 58.83 224 PHE A C 1
ATOM 2920 O O . PHE C 3 120 ? 182.929 193.604 156.333 1.00 58.83 224 PHE A O 1
ATOM 2928 N N . CYS C 3 121 ? 183.033 193.367 154.096 1.00 67.27 225 CYS A N 1
ATOM 2929 C CA . CYS C 3 121 ? 184.294 194.075 153.941 1.00 67.27 225 CYS A CA 1
ATOM 2930 C C . CYS C 3 121 ? 184.052 195.370 153.182 1.00 67.27 225 CYS A C 1
ATOM 2931 O O . CYS C 3 121 ? 183.436 195.360 152.113 1.00 67.27 225 CYS A O 1
ATOM 2934 N N . VAL C 3 122 ? 184.538 196.480 153.733 1.00 70.80 226 VAL A N 1
ATOM 2935 C CA . VAL C 3 122 ? 184.340 197.801 153.150 1.00 70.80 226 VAL A CA 1
ATOM 2936 C C . VAL C 3 122 ? 185.695 198.474 152.988 1.00 70.80 226 VAL A C 1
ATOM 2937 O O . VAL C 3 122 ? 186.523 198.441 153.905 1.00 70.80 226 VAL A O 1
ATOM 2941 N N . ASP C 3 123 ? 185.923 199.073 151.823 1.00 83.12 227 ASP A N 1
ATOM 2942 C CA . ASP C 3 123 ? 187.141 199.833 151.562 1.00 83.12 227 ASP A CA 1
ATOM 2943 C C . ASP C 3 123 ? 186.881 201.291 151.915 1.00 83.12 227 ASP A C 1
ATOM 2944 O O . ASP C 3 123 ? 186.021 201.940 151.312 1.00 83.12 227 ASP A O 1
ATOM 2946 N N . LEU C 3 124 ? 187.621 201.805 152.895 1.00 92.46 228 LEU A N 1
ATOM 2947 C CA . LEU C 3 124 ? 187.493 203.200 153.289 1.00 92.46 228 LEU A CA 1
ATOM 2948 C C . LEU C 3 124 ? 188.218 204.147 152.344 1.00 92.46 228 LEU A C 1
ATOM 2949 O O . LEU C 3 124 ? 188.114 205.365 152.514 1.00 92.46 228 LEU A O 1
ATOM 2954 N N . SER C 3 125 ? 188.953 203.622 151.363 1.00 95.94 229 SER A N 1
ATOM 2955 C CA . SER C 3 125 ? 189.641 204.488 150.413 1.00 95.94 229 SER A CA 1
ATOM 2956 C C . SER C 3 125 ? 188.685 205.075 149.382 1.00 95.94 229 SER A C 1
ATOM 2957 O O . SER C 3 125 ? 189.023 206.064 148.722 1.00 95.94 229 SER A O 1
ATOM 2959 N N . ASP C 3 126 ? 187.501 204.490 149.225 1.00 89.42 230 ASP A N 1
ATOM 2960 C CA . ASP C 3 126 ? 186.556 204.942 148.207 1.00 89.42 230 ASP A CA 1
ATOM 2961 C C . ASP C 3 126 ? 185.430 205.773 148.811 1.00 89.42 230 ASP A C 1
ATOM 2962 O O . ASP C 3 126 ? 184.774 206.545 148.111 1.00 89.42 230 ASP A O 1
ATOM 2964 N N . HIS C 3 141 ? 179.015 205.117 149.929 1.00 94.04 245 HIS A N 1
ATOM 2965 C CA . HIS C 3 141 ? 177.593 205.172 149.608 1.00 94.04 245 HIS A CA 1
ATOM 2966 C C . HIS C 3 141 ? 177.191 203.991 148.738 1.00 94.04 245 HIS A C 1
ATOM 2967 O O . HIS C 3 141 ? 176.062 203.509 148.810 1.00 94.04 245 HIS A O 1
ATOM 2969 N N . GLU C 3 142 ? 178.127 203.532 147.904 1.00 92.98 246 GLU A N 1
ATOM 2970 C CA . GLU C 3 142 ? 177.855 202.380 147.053 1.00 92.98 246 GLU A CA 1
ATOM 2971 C C . GLU C 3 142 ? 177.696 201.106 147.872 1.00 92.98 246 GLU A C 1
ATOM 2972 O O . GLU C 3 142 ? 176.911 200.226 147.501 1.00 92.98 246 GLU A O 1
ATOM 2978 N N . SER C 3 143 ? 178.426 200.989 148.981 1.00 88.78 247 SER A N 1
ATOM 2979 C CA . SER C 3 143 ? 178.323 199.832 149.856 1.00 88.78 247 SER A CA 1
ATOM 2980 C C . SER C 3 143 ? 177.269 200.001 150.937 1.00 88.78 247 SER A C 1
ATOM 2981 O O . SER C 3 143 ? 176.813 199.000 151.498 1.00 88.78 247 SER A O 1
ATOM 2984 N N . LEU C 3 144 ? 176.884 201.239 151.250 1.00 88.95 248 LEU A N 1
ATOM 2985 C CA . LEU C 3 144 ? 175.891 201.464 152.295 1.00 88.95 248 LEU A CA 1
ATOM 2986 C C . LEU C 3 144 ? 174.538 200.884 151.905 1.00 88.95 248 LEU A C 1
ATOM 2987 O O . LEU C 3 144 ? 173.863 200.251 152.726 1.00 88.95 248 LEU A O 1
ATOM 2992 N N . MET C 3 145 ? 174.125 201.086 150.652 1.00 89.91 249 MET A N 1
ATOM 2993 C CA . MET C 3 145 ? 172.857 200.531 150.193 1.00 89.91 249 MET A CA 1
ATOM 2994 C C . MET C 3 145 ? 172.888 199.010 150.211 1.00 89.91 249 MET A C 1
ATOM 2995 O O . MET C 3 145 ? 171.900 198.367 150.582 1.00 89.91 249 MET A O 1
ATOM 2997 N N . LEU C 3 146 ? 174.014 198.416 149.811 1.00 83.87 250 LEU A N 1
ATOM 2998 C CA . LEU C 3 146 ? 174.125 196.962 149.822 1.00 83.87 250 LEU A CA 1
ATOM 2999 C C . LEU C 3 146 ? 174.076 196.422 151.247 1.00 83.87 250 LEU A C 1
ATOM 3000 O O . LEU C 3 146 ? 173.447 195.389 151.504 1.00 83.87 250 LEU A O 1
ATOM 3005 N N . PHE C 3 147 ? 174.739 197.102 152.185 1.00 76.80 251 PHE A N 1
ATOM 3006 C CA . PHE C 3 147 ? 174.679 196.690 153.584 1.00 76.80 251 PHE A CA 1
ATOM 3007 C C . PHE C 3 147 ? 173.262 196.798 154.125 1.00 76.80 251 PHE A C 1
ATOM 3008 O O . PHE C 3 147 ? 172.813 195.934 154.885 1.00 76.80 251 PHE A O 1
ATOM 3016 N N . ASP C 3 148 ? 172.548 197.863 153.758 1.00 84.32 252 ASP A N 1
ATOM 3017 C CA . ASP C 3 148 ? 171.158 198.003 154.182 1.00 84.32 252 ASP A CA 1
ATOM 3018 C C . ASP C 3 148 ? 170.291 196.892 153.604 1.00 84.32 252 ASP A C 1
ATOM 3019 O O . ASP C 3 148 ? 169.403 196.368 154.285 1.00 84.32 252 ASP A O 1
ATOM 3024 N N . SER C 3 149 ? 170.522 196.534 152.341 1.00 79.70 253 SER A N 1
ATOM 3025 C CA . SER C 3 149 ? 169.756 195.461 151.718 1.00 79.70 253 SER A CA 1
ATOM 3026 C C . SER C 3 149 ? 170.033 194.119 152.381 1.00 79.70 253 SER A C 1
ATOM 3027 O O . SER C 3 149 ? 169.109 193.333 152.614 1.00 79.70 253 SER A O 1
ATOM 3030 N N . ILE C 3 150 ? 171.298 193.840 152.697 1.00 79.00 254 ILE A N 1
ATOM 3031 C CA . ILE C 3 150 ? 171.656 192.529 153.225 1.00 79.00 254 ILE A CA 1
ATOM 3032 C C . ILE C 3 150 ? 171.402 192.423 154.724 1.00 79.00 254 ILE A C 1
ATOM 3033 O O . ILE C 3 150 ? 171.290 191.310 155.250 1.00 79.00 254 ILE A O 1
ATOM 3038 N N . CYS C 3 151 ? 171.296 193.548 155.427 1.00 83.43 255 CYS A N 1
ATOM 3039 C CA . CYS C 3 151 ? 171.055 193.530 156.862 1.00 83.43 255 CYS A CA 1
ATOM 3040 C C . CYS C 3 151 ? 169.575 193.464 157.200 1.00 83.43 255 CYS A C 1
ATOM 3041 O O . CYS C 3 151 ? 169.208 192.927 158.251 1.00 83.43 255 CYS A O 1
ATOM 3044 N N . ASN C 3 152 ? 168.718 193.992 156.331 1.00 92.69 256 ASN A N 1
ATOM 3045 C CA . ASN C 3 152 ? 167.275 193.928 156.505 1.00 92.69 256 ASN A CA 1
ATOM 3046 C C . ASN C 3 152 ? 166.643 192.812 155.684 1.00 92.69 256 ASN A C 1
ATOM 3047 O O . ASN C 3 152 ? 165.417 192.770 155.552 1.00 92.69 256 ASN A O 1
ATOM 3052 N N . ASN C 3 153 ? 167.454 191.922 155.119 1.00 82.49 257 ASN A N 1
ATOM 3053 C CA . ASN C 3 153 ? 166.930 190.796 154.362 1.00 82.49 257 ASN A CA 1
ATOM 3054 C C . ASN C 3 153 ? 166.162 189.853 155.280 1.00 82.49 257 ASN A C 1
ATOM 3055 O O . ASN C 3 153 ? 166.566 189.603 156.418 1.00 82.49 257 ASN A O 1
ATOM 3060 N N . LYS C 3 154 ? 165.041 189.330 154.777 1.00 80.13 258 LYS A N 1
ATOM 3061 C CA . LYS C 3 154 ? 164.193 188.464 155.588 1.00 80.13 258 LYS A CA 1
ATOM 3062 C C . LYS C 3 154 ? 164.883 187.163 155.968 1.00 80.13 258 LYS A C 1
ATOM 3063 O O . LYS C 3 154 ? 164.517 186.552 156.978 1.00 80.13 258 LYS A O 1
ATOM 3069 N N . PHE C 3 155 ? 165.861 186.721 155.182 1.00 77.40 259 PHE A N 1
ATOM 3070 C CA . PHE C 3 155 ? 166.613 185.515 155.491 1.00 77.40 259 PHE A CA 1
ATOM 3071 C C . PHE C 3 155 ? 167.773 185.764 156.442 1.00 77.40 259 PHE A C 1
ATOM 3072 O O . PHE C 3 155 ? 168.319 184.803 156.992 1.00 77.40 259 PHE A O 1
ATOM 3080 N N . PHE C 3 156 ? 168.151 187.020 156.657 1.00 79.72 260 PHE A N 1
ATOM 3081 C CA . PHE C 3 156 ? 169.326 187.379 157.438 1.00 79.72 260 PHE A CA 1
ATOM 3082 C C . PHE C 3 156 ? 168.960 188.288 158.603 1.00 79.72 260 PHE A C 1
ATOM 3083 O O . PHE C 3 156 ? 169.672 189.243 158.917 1.00 79.72 260 PHE A O 1
ATOM 3091 N N . ILE C 3 157 ? 167.834 188.006 159.258 1.00 85.33 261 ILE A N 1
ATOM 3092 C CA . ILE C 3 157 ? 167.449 188.789 160.426 1.00 85.33 261 ILE A CA 1
ATOM 3093 C C . ILE C 3 157 ? 168.062 188.245 161.708 1.00 85.33 261 ILE A C 1
ATOM 3094 O O . ILE C 3 157 ? 168.142 188.973 162.704 1.00 85.33 261 ILE A O 1
ATOM 3099 N N . ASP C 3 158 ? 168.498 186.988 161.714 1.00 85.82 262 ASP A N 1
ATOM 3100 C CA . ASP C 3 158 ? 169.109 186.392 162.894 1.00 85.82 262 ASP A CA 1
ATOM 3101 C C . ASP C 3 158 ? 170.619 186.256 162.786 1.00 85.82 262 ASP A C 1
ATOM 3102 O O . ASP C 3 158 ? 171.297 186.192 163.816 1.00 85.82 262 ASP A O 1
ATOM 3104 N N . THR C 3 159 ? 171.161 186.207 161.572 1.00 78.25 263 THR A N 1
ATOM 3105 C CA . THR C 3 159 ? 172.595 186.023 161.40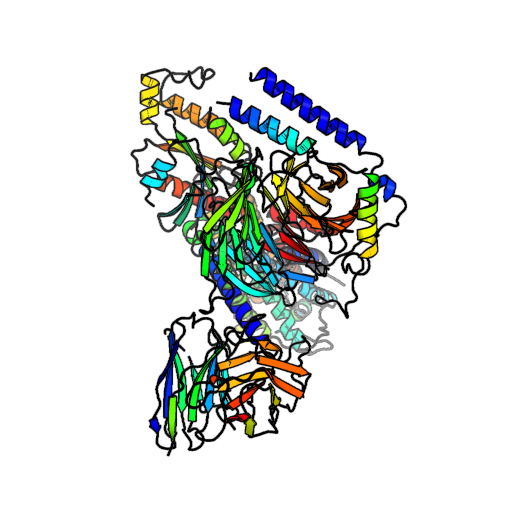0 1.00 78.25 263 THR A CA 1
ATOM 3106 C C . THR C 3 159 ? 173.330 187.328 161.673 1.00 78.25 263 THR A C 1
ATOM 3107 O O . THR C 3 159 ? 173.000 188.371 161.101 1.00 78.25 263 THR A O 1
ATOM 3111 N N . SER C 3 160 ? 174.330 187.266 162.545 1.00 66.96 264 SER A N 1
ATOM 3112 C CA . SER C 3 160 ? 175.138 188.433 162.856 1.00 66.96 264 SER A CA 1
ATOM 3113 C C . SER C 3 160 ? 176.040 188.772 161.681 1.00 66.96 264 SER A C 1
ATOM 3114 O O . SER C 3 160 ? 176.475 187.888 160.940 1.00 66.96 264 SER A O 1
ATOM 3117 N N . ILE C 3 161 ? 176.320 190.057 161.512 1.00 56.74 265 ILE A N 1
ATOM 3118 C CA . ILE C 3 161 ? 177.179 190.539 160.441 1.00 56.74 265 ILE A CA 1
ATOM 3119 C C . ILE C 3 161 ? 178.491 191.006 161.049 1.00 56.74 265 ILE A C 1
ATOM 3120 O O . ILE C 3 161 ? 178.497 191.723 162.055 1.00 56.74 265 ILE A O 1
ATOM 3122 N N . ILE C 3 162 ? 179.601 190.583 160.456 1.00 60.64 266 ILE A N 1
ATOM 3123 C CA . ILE C 3 162 ? 180.926 191.056 160.833 1.00 60.64 266 ILE A CA 1
ATOM 3124 C C . ILE C 3 162 ? 181.367 192.053 159.776 1.00 60.64 266 ILE A C 1
ATOM 3125 O O . ILE C 3 162 ? 181.543 191.691 158.608 1.00 60.64 266 ILE A O 1
ATOM 3130 N N . LEU C 3 163 ? 181.543 193.307 160.174 1.00 64.45 267 LEU A N 1
ATOM 3131 C CA . LEU C 3 163 ? 181.868 194.379 159.244 1.00 64.45 267 LEU A CA 1
ATOM 3132 C C . LEU C 3 163 ? 183.350 194.714 159.354 1.00 64.45 267 LEU A C 1
ATOM 3133 O O . LEU C 3 163 ? 183.837 195.048 160.437 1.00 64.45 267 LEU A O 1
ATOM 3138 N N . PHE C 3 164 ? 184.061 194.620 158.236 1.00 68.60 268 PHE A N 1
ATOM 3139 C CA . PHE C 3 164 ? 185.474 194.958 158.165 1.00 68.60 268 PHE A CA 1
ATOM 3140 C C . PHE C 3 164 ? 185.625 196.259 157.397 1.00 68.60 268 PHE A C 1
ATOM 3141 O O . PHE C 3 164 ? 185.096 196.393 156.288 1.00 68.60 268 PHE A O 1
ATOM 3149 N N . LEU C 3 165 ? 186.336 197.212 157.981 1.00 80.56 269 LEU A N 1
ATOM 3150 C CA . LEU C 3 165 ? 186.608 198.493 157.339 1.00 80.56 269 LEU A CA 1
ATOM 3151 C C . LEU C 3 165 ? 188.101 198.526 157.028 1.00 80.56 269 LEU A C 1
ATOM 3152 O O . LEU C 3 165 ? 188.908 199.003 157.825 1.00 80.56 269 LEU A O 1
ATOM 3157 N N . ASN C 3 166 ? 188.459 198.011 155.857 1.00 95.66 270 ASN A N 1
ATOM 3158 C CA . ASN C 3 166 ? 189.850 197.907 155.453 1.00 95.66 270 ASN A CA 1
ATOM 3159 C C . ASN C 3 166 ? 190.359 199.249 154.933 1.00 95.66 270 ASN A C 1
ATOM 3160 O O . ASN C 3 166 ? 189.628 200.240 154.856 1.00 95.66 270 ASN A O 1
ATOM 3165 N N . LYS C 3 167 ? 191.643 199.271 154.568 1.00 99.59 271 LYS A N 1
ATOM 3166 C CA . LYS C 3 167 ? 192.293 200.451 153.998 1.00 99.59 271 LYS A CA 1
ATOM 3167 C C . LYS C 3 167 ? 192.218 201.650 154.940 1.00 99.59 271 LYS A C 1
ATOM 3168 O O . LYS C 3 167 ? 191.932 202.772 154.524 1.00 99.59 271 LYS A O 1
ATOM 3174 N N . LYS C 3 168 ? 192.478 201.408 156.227 1.00 101.15 272 LYS A N 1
ATOM 3175 C CA . LYS C 3 168 ? 192.508 202.503 157.191 1.00 101.15 272 LYS A CA 1
ATOM 3176 C C . LYS C 3 168 ? 193.628 203.488 156.875 1.00 101.15 272 LYS A C 1
ATOM 3177 O O . LYS C 3 168 ? 193.425 204.706 156.919 1.00 101.15 272 LYS A O 1
ATOM 3179 N N . ASP C 3 169 ? 194.822 202.978 156.560 1.00 110.12 273 ASP A N 1
ATOM 3180 C CA . ASP C 3 169 ? 195.930 203.854 156.195 1.00 110.12 273 ASP A CA 1
ATOM 3181 C C . ASP C 3 169 ? 195.651 204.590 154.889 1.00 110.12 273 ASP A C 1
ATOM 3182 O O . ASP C 3 169 ? 195.963 205.782 154.759 1.00 110.12 273 ASP A O 1
ATOM 3187 N N . LEU C 3 170 ? 195.066 203.898 153.909 1.00 109.27 274 LEU A N 1
ATOM 3188 C CA . LEU C 3 170 ? 194.646 204.574 152.688 1.00 109.27 274 LEU A CA 1
ATOM 3189 C C . LEU C 3 170 ? 193.572 205.612 152.975 1.00 109.27 274 LEU A C 1
ATOM 3190 O O . LEU C 3 170 ? 193.534 206.660 152.325 1.00 109.27 274 LEU A O 1
ATOM 3195 N N . PHE C 3 171 ? 192.693 205.337 153.941 1.00 109.56 275 PHE A N 1
ATOM 3196 C CA . PHE C 3 171 ? 191.694 206.321 154.342 1.00 109.56 275 PHE A CA 1
ATOM 3197 C C . PHE C 3 171 ? 192.349 207.560 154.934 1.00 109.56 275 PHE A C 1
ATOM 3198 O O . PHE C 3 171 ? 191.938 208.689 154.641 1.00 109.56 275 PHE A O 1
ATOM 3206 N N . GLY C 3 172 ? 193.365 207.370 155.776 1.00 111.96 276 GLY A N 1
ATOM 3207 C CA . GLY C 3 172 ? 194.083 208.513 156.316 1.00 111.96 276 GLY A CA 1
ATOM 3208 C C . GLY C 3 172 ? 194.782 209.315 155.236 1.00 111.96 276 GLY A C 1
ATOM 3209 O O . GLY C 3 172 ? 194.762 210.549 155.250 1.00 111.96 276 GLY A O 1
ATOM 3210 N N . GLU C 3 173 ? 195.397 208.623 154.276 1.00 120.35 277 GLU A N 1
ATOM 3211 C CA . GLU C 3 173 ? 196.045 209.315 153.166 1.00 120.35 277 GLU A CA 1
ATOM 3212 C C . GLU C 3 173 ? 195.031 210.089 152.327 1.00 120.35 277 GLU A C 1
ATOM 3213 O O . GLU C 3 173 ? 195.300 211.219 151.901 1.00 120.35 277 GLU A O 1
ATOM 3219 N N . LYS C 3 174 ? 193.859 209.497 152.079 1.00 113.77 278 LYS A N 1
ATOM 3220 C CA . LYS C 3 174 ? 192.824 210.188 151.317 1.00 113.77 278 LYS A CA 1
ATOM 3221 C C . LYS C 3 174 ? 192.317 211.413 152.064 1.00 113.77 278 LYS A C 1
ATOM 3222 O O . LYS C 3 174 ? 192.082 212.463 151.456 1.00 113.77 278 LYS A O 1
ATOM 3228 N N . ILE C 3 175 ? 192.136 211.297 153.383 1.00 114.52 279 ILE A N 1
ATOM 3229 C CA . ILE C 3 175 ? 191.696 212.446 154.172 1.00 114.52 279 ILE A CA 1
ATOM 3230 C C . ILE C 3 175 ? 192.739 213.552 154.121 1.00 114.52 279 ILE A C 1
ATOM 3231 O O . ILE C 3 175 ? 192.405 214.738 154.005 1.00 114.52 279 ILE A O 1
ATOM 3236 N N . LYS C 3 176 ? 194.018 213.184 154.205 1.00 123.16 280 LYS A N 1
ATOM 3237 C CA . LYS C 3 176 ? 195.071 214.183 154.063 1.00 123.16 280 LYS A CA 1
ATOM 3238 C C . LYS C 3 176 ? 195.009 214.850 152.694 1.00 123.16 280 LYS A C 1
ATOM 3239 O O . LYS C 3 176 ? 195.165 216.071 152.582 1.00 123.16 280 LYS A O 1
ATOM 3241 N N . LYS C 3 177 ? 194.772 214.063 151.642 1.00 123.01 281 LYS A N 1
ATOM 3242 C CA . LYS C 3 177 ? 194.705 214.624 150.295 1.00 123.01 281 LYS A CA 1
ATOM 3243 C C . LYS C 3 177 ? 193.470 215.500 150.118 1.00 123.01 281 LYS A C 1
ATOM 3244 O O . LYS C 3 177 ? 193.566 216.634 149.635 1.00 123.01 281 LYS A O 1
ATOM 3246 N N . SER C 3 178 ? 192.301 214.995 150.502 1.00 127.54 282 SER A N 1
ATOM 3247 C CA . SER C 3 178 ? 191.051 215.726 150.367 1.00 127.54 282 SER A CA 1
ATOM 3248 C C . SER C 3 178 ? 190.161 215.441 151.566 1.00 127.54 282 SER A C 1
ATOM 3249 O O . SER C 3 178 ? 190.202 214.338 152.124 1.00 127.54 282 SER A O 1
ATOM 3252 N N . PRO C 3 179 ? 189.335 216.403 151.971 1.00 128.11 283 PRO A N 1
ATOM 3253 C CA . PRO C 3 179 ? 188.468 216.186 153.135 1.00 128.11 283 PRO A CA 1
ATOM 3254 C C . PRO C 3 179 ? 187.462 215.071 152.890 1.00 128.11 283 PRO A C 1
ATOM 3255 O O . PRO C 3 179 ? 187.090 214.775 151.753 1.00 128.11 283 PRO A O 1
ATOM 3259 N N . LEU C 3 180 ? 187.029 214.447 153.985 1.00 129.75 284 LEU A N 1
ATOM 3260 C CA . LEU C 3 180 ? 186.143 213.291 153.932 1.00 129.75 284 LEU A CA 1
ATOM 3261 C C . LEU C 3 180 ? 184.683 213.660 153.709 1.00 129.75 284 LEU A C 1
ATOM 3262 O O . LEU C 3 180 ? 183.841 212.760 153.628 1.00 129.75 284 LEU A O 1
ATOM 3264 N N . THR C 3 181 ? 184.359 214.949 153.618 1.00 137.05 285 THR A N 1
ATOM 3265 C CA . THR C 3 181 ? 182.979 215.363 153.398 1.00 137.05 285 THR A CA 1
ATOM 3266 C C . THR C 3 181 ? 182.518 215.154 151.962 1.00 137.05 285 THR A C 1
ATOM 3267 O O . THR C 3 181 ? 181.335 215.368 151.677 1.00 137.05 285 THR A O 1
ATOM 3271 N N . ILE C 3 182 ? 183.416 214.762 151.054 1.00 136.60 286 ILE A N 1
ATOM 3272 C CA . ILE C 3 182 ? 183.020 214.542 149.665 1.00 136.60 286 ILE A CA 1
ATOM 3273 C C . ILE C 3 182 ? 182.011 213.405 149.573 1.00 136.60 286 ILE A C 1
ATOM 3274 O O . ILE C 3 182 ? 180.943 213.545 148.966 1.00 136.60 286 ILE A O 1
ATOM 3279 N N . CYS C 3 183 ? 182.331 212.261 150.181 1.00 134.83 287 CYS A N 1
ATOM 3280 C CA . CYS C 3 183 ? 181.415 211.127 150.153 1.00 134.83 287 CYS A CA 1
ATOM 3281 C C . CYS C 3 183 ? 180.246 211.313 151.112 1.00 134.83 287 CYS A C 1
ATOM 3282 O O . CYS C 3 183 ? 179.171 210.747 150.887 1.00 134.83 287 CYS A O 1
ATOM 3285 N N . PHE C 3 184 ? 180.433 212.095 152.176 1.00 130.42 288 PHE A N 1
ATOM 3286 C CA . PHE C 3 184 ? 179.389 212.382 153.160 1.00 130.42 288 PHE A CA 1
ATOM 3287 C C . PHE C 3 184 ? 179.238 213.892 153.279 1.00 130.42 288 PHE A C 1
ATOM 3288 O O . PHE C 3 184 ? 179.842 214.517 154.165 1.00 130.42 288 PHE A O 1
ATOM 3296 N N . PRO C 3 185 ? 178.458 214.525 152.400 1.00 129.71 289 PRO A N 1
ATOM 3297 C CA . PRO C 3 185 ? 178.218 215.969 152.551 1.00 129.71 289 PRO A CA 1
ATOM 3298 C C . PRO C 3 185 ? 177.556 216.330 153.867 1.00 129.71 289 PRO A C 1
ATOM 3299 O O . PRO C 3 185 ? 177.806 217.418 154.402 1.00 129.71 289 PRO A O 1
ATOM 3303 N N . GLU C 3 186 ? 176.719 215.446 154.409 1.00 128.12 290 GLU A N 1
ATOM 3304 C CA . GLU C 3 186 ? 176.034 215.696 155.670 1.00 128.12 290 GLU A CA 1
ATOM 3305 C C . GLU C 3 186 ? 176.950 215.579 156.880 1.00 128.12 290 GLU A C 1
ATOM 3306 O O . GLU C 3 186 ? 176.536 215.941 157.986 1.00 128.12 290 GLU A O 1
ATOM 3312 N N . TYR C 3 187 ? 178.175 215.083 156.700 1.00 123.93 291 TYR A N 1
ATOM 3313 C CA . TYR C 3 187 ? 179.126 214.930 157.799 1.00 123.93 291 TYR A CA 1
ATOM 3314 C C . TYR C 3 187 ? 179.688 216.306 158.143 1.00 123.93 291 TYR A C 1
ATOM 3315 O O . TYR C 3 187 ? 180.786 216.694 157.736 1.00 123.93 291 TYR A O 1
ATOM 3324 N N . THR C 3 188 ? 178.903 217.062 158.909 1.00 127.53 292 THR A N 1
ATOM 3325 C CA . THR C 3 188 ? 179.331 218.370 159.402 1.00 127.53 292 THR A CA 1
ATOM 3326 C C . THR C 3 188 ? 180.111 218.146 160.695 1.00 127.53 292 THR A C 1
ATOM 3327 O O . THR C 3 188 ? 179.639 218.399 161.805 1.00 127.53 292 THR A O 1
ATOM 3331 N N . GLY C 3 189 ? 181.333 217.649 160.534 1.00 122.13 293 GLY A N 1
ATOM 3332 C CA . GLY C 3 189 ? 182.181 217.336 161.656 1.00 122.13 293 GLY A CA 1
ATOM 3333 C C . GLY C 3 189 ? 183.641 217.590 161.352 1.00 122.13 293 GLY A C 1
ATOM 3334 O O . GLY C 3 189 ? 183.995 218.119 160.294 1.00 122.13 293 GLY A O 1
ATOM 3335 N N . PRO C 3 190 ? 184.519 217.224 162.282 1.00 122.47 294 PRO A N 1
ATOM 3336 C CA . PRO C 3 190 ? 185.951 217.455 162.074 1.00 122.47 294 PRO A CA 1
ATOM 3337 C C . PRO C 3 190 ? 186.496 216.626 160.923 1.00 122.47 294 PRO A C 1
ATOM 3338 O O . PRO C 3 190 ? 186.001 215.539 160.613 1.00 122.47 294 PRO A O 1
ATOM 3342 N N . ASN C 3 191 ? 187.528 217.162 160.282 1.00 120.83 295 ASN A N 1
ATOM 3343 C CA . ASN C 3 191 ? 188.197 216.483 159.173 1.00 120.83 295 ASN A CA 1
ATOM 3344 C C . ASN C 3 191 ? 189.419 215.717 159.681 1.00 120.83 295 ASN A C 1
ATOM 3345 O O . ASN C 3 191 ? 190.565 216.000 159.330 1.00 120.83 295 ASN A O 1
ATOM 3350 N N . THR C 3 192 ? 189.152 214.727 160.529 1.00 119.96 296 THR A N 1
ATOM 3351 C CA . THR C 3 192 ? 190.189 213.907 161.135 1.00 119.96 296 THR A CA 1
ATOM 3352 C C . THR C 3 192 ? 189.840 212.434 160.979 1.00 119.96 296 THR A C 1
ATOM 3353 O O . THR C 3 192 ? 188.671 212.046 161.034 1.00 119.96 296 THR A O 1
ATOM 3357 N N . TYR C 3 193 ? 190.875 211.613 160.786 1.00 112.99 297 TYR A N 1
ATOM 3358 C CA . TYR C 3 193 ? 190.661 210.190 160.541 1.00 112.99 297 TYR A CA 1
ATOM 3359 C C . TYR C 3 193 ? 190.045 209.497 161.750 1.00 112.99 297 TYR A C 1
ATOM 3360 O O . TYR C 3 193 ? 189.198 208.609 161.596 1.00 112.99 297 TYR A O 1
ATOM 3369 N N . GLU C 3 194 ? 190.452 209.893 162.958 1.00 109.11 298 GLU A N 1
ATOM 3370 C CA . GLU C 3 194 ? 189.954 209.236 164.162 1.00 109.11 298 GLU A CA 1
ATOM 3371 C C . GLU C 3 194 ? 188.441 209.369 164.285 1.00 109.11 298 GLU A C 1
ATOM 3372 O O . GLU C 3 194 ? 187.752 208.403 164.630 1.00 109.11 298 GLU A O 1
ATOM 3374 N N . ASP C 3 195 ? 187.905 210.558 164.008 1.00 112.91 299 ASP A N 1
ATOM 3375 C CA . ASP C 3 195 ? 186.459 210.743 164.061 1.00 112.91 299 ASP A CA 1
ATOM 3376 C C . ASP C 3 195 ? 185.771 210.281 162.784 1.00 112.91 299 ASP A C 1
ATOM 3377 O O . ASP C 3 195 ? 184.621 209.834 162.837 1.00 112.91 299 ASP A O 1
ATOM 3382 N N . ALA C 3 196 ? 186.445 210.391 161.638 1.00 106.09 300 ALA A N 1
ATOM 3383 C CA . ALA C 3 196 ? 185.838 209.958 160.384 1.00 106.09 300 ALA A CA 1
ATOM 3384 C C . ALA C 3 196 ? 185.568 208.460 160.388 1.00 106.09 300 ALA A C 1
ATOM 3385 O O . ALA C 3 196 ? 184.516 208.011 159.918 1.00 106.09 300 ALA A O 1
ATOM 3387 N N . ALA C 3 197 ? 186.509 207.669 160.907 1.00 103.19 301 ALA A N 1
ATOM 3388 C CA . ALA C 3 197 ? 186.296 206.228 160.971 1.00 103.19 301 ALA A CA 1
ATOM 3389 C C . ALA C 3 197 ? 185.105 205.890 161.856 1.00 103.19 301 ALA A C 1
ATOM 3390 O O . ALA C 3 197 ? 184.285 205.034 161.506 1.00 103.19 301 ALA A O 1
ATOM 3392 N N . ALA C 3 198 ? 184.990 206.557 163.006 1.00 96.34 302 ALA A N 1
ATOM 3393 C CA . ALA C 3 198 ? 183.863 206.304 163.896 1.00 96.34 302 ALA A CA 1
ATOM 3394 C C . ALA C 3 198 ? 182.548 206.711 163.249 1.00 96.34 302 ALA A C 1
ATOM 3395 O O . ALA C 3 198 ? 181.538 206.011 163.385 1.00 96.34 302 ALA A O 1
ATOM 3397 N N . TYR C 3 199 ? 182.539 207.841 162.541 1.00 104.88 303 TYR A N 1
ATOM 3398 C CA . TYR C 3 199 ? 181.317 208.280 161.875 1.00 104.88 303 TYR A CA 1
ATOM 3399 C C . TYR C 3 199 ? 180.897 207.302 160.789 1.00 104.88 303 TYR A C 1
ATOM 3400 O O . TYR C 3 199 ? 179.710 206.990 160.652 1.00 104.88 303 TYR A O 1
ATOM 3409 N N . ILE C 3 200 ? 181.854 206.811 160.001 1.00 92.56 304 ILE A N 1
ATOM 3410 C CA . ILE C 3 200 ? 181.521 205.863 158.944 1.00 92.56 304 ILE A CA 1
ATOM 3411 C C . ILE C 3 200 ? 181.043 204.544 159.539 1.00 92.56 304 ILE A C 1
ATOM 3412 O O . ILE C 3 200 ? 180.099 203.924 159.031 1.00 92.56 304 ILE A O 1
ATOM 3417 N N . GLN C 3 201 ? 181.674 204.096 160.627 1.00 92.33 305 GLN A N 1
ATOM 3418 C CA . GLN C 3 201 ? 181.207 202.888 161.299 1.00 92.33 305 GLN A CA 1
ATOM 3419 C C . GLN C 3 201 ? 179.785 203.058 161.812 1.00 92.33 305 GLN A C 1
ATOM 3420 O O . GLN C 3 201 ? 178.959 202.149 161.681 1.00 92.33 305 GLN A O 1
ATOM 3426 N N . ALA C 3 202 ? 179.482 204.211 162.412 1.00 93.81 306 ALA A N 1
ATOM 3427 C CA . ALA C 3 202 ? 178.130 204.452 162.902 1.00 93.81 306 ALA A CA 1
ATOM 3428 C C . ALA C 3 202 ? 177.131 204.508 161.754 1.00 93.81 306 ALA A C 1
ATOM 3429 O O . ALA C 3 202 ? 176.014 203.993 161.868 1.00 93.81 306 ALA A O 1
ATOM 3431 N N . GLN C 3 203 ? 177.518 205.127 160.637 1.00 88.08 307 GLN A N 1
ATOM 3432 C CA . GLN C 3 203 ? 176.638 205.176 159.476 1.00 88.08 307 GLN A CA 1
ATOM 3433 C C . GLN C 3 203 ? 176.323 203.777 158.969 1.00 88.08 307 GLN A C 1
ATOM 3434 O O . GLN C 3 203 ? 175.168 203.464 158.666 1.00 88.08 307 GLN A O 1
ATOM 3440 N N . PHE C 3 204 ? 177.340 202.919 158.872 1.00 87.08 308 PHE A N 1
ATOM 3441 C CA . PHE C 3 204 ? 177.101 201.554 158.415 1.00 87.08 308 PHE A CA 1
ATOM 3442 C C . PHE C 3 204 ? 176.258 200.774 159.415 1.00 87.08 308 PHE A C 1
ATOM 3443 O O . PHE C 3 204 ? 175.330 200.058 159.026 1.00 87.08 308 PHE A O 1
ATOM 3451 N N . GLU C 3 205 ? 176.555 200.911 160.708 1.00 90.61 309 GLU A N 1
ATOM 3452 C CA . GLU C 3 205 ? 175.863 200.131 161.724 1.00 90.61 309 GLU A CA 1
ATOM 3453 C C . GLU C 3 205 ? 174.436 200.609 161.952 1.00 90.61 309 GLU A C 1
ATOM 3454 O O . GLU C 3 205 ? 173.624 199.856 162.498 1.00 90.61 309 GLU A O 1
ATOM 3460 N N . SER C 3 206 ? 174.107 201.837 161.543 1.00 93.34 310 SER A N 1
ATOM 3461 C CA . SER C 3 206 ? 172.750 202.333 161.725 1.00 93.34 310 SER A CA 1
ATOM 3462 C C . SER C 3 206 ? 171.728 201.519 160.947 1.00 93.34 310 SER A C 1
ATOM 3463 O O . SER C 3 206 ? 170.532 201.601 161.244 1.00 93.34 310 SER A O 1
ATOM 3465 N N . LYS C 3 207 ? 172.169 200.735 159.961 1.00 86.72 311 LYS A N 1
ATOM 3466 C CA . LYS C 3 207 ? 171.259 199.921 159.167 1.00 86.72 311 LYS A CA 1
ATOM 3467 C C . LYS C 3 207 ? 170.720 198.719 159.927 1.00 86.72 311 LYS A C 1
ATOM 3468 O O . LYS C 3 207 ? 169.825 198.039 159.416 1.00 86.72 311 LYS A O 1
ATOM 3474 N N . ASN C 3 208 ? 171.241 198.431 161.116 1.00 85.44 312 ASN A N 1
ATOM 3475 C CA . ASN C 3 208 ? 170.720 197.328 161.909 1.00 85.44 312 ASN A CA 1
ATOM 3476 C C . ASN C 3 208 ? 169.414 197.731 162.578 1.00 85.44 312 ASN A C 1
ATOM 3477 O O . ASN C 3 208 ? 169.348 198.749 163.273 1.00 85.44 312 ASN A O 1
ATOM 3482 N N . ARG C 3 209 ? 168.373 196.924 162.373 1.00 91.00 313 ARG A N 1
ATOM 3483 C CA . ARG C 3 209 ? 167.086 197.146 163.017 1.00 91.00 313 ARG A CA 1
ATOM 3484 C C . ARG C 3 209 ? 166.633 195.985 163.885 1.00 91.00 313 ARG A C 1
ATOM 3485 O O . ARG C 3 209 ? 165.807 196.198 164.779 1.00 91.00 313 ARG A O 1
ATOM 3493 N N . SER C 3 210 ? 167.140 194.784 163.664 1.00 90.32 314 SER A N 1
ATOM 3494 C CA . SER C 3 210 ? 166.744 193.633 164.463 1.00 90.32 314 SER A CA 1
ATOM 3495 C C . SER C 3 210 ? 167.570 193.578 165.739 1.00 90.32 314 SER A C 1
ATOM 3496 O O . SER C 3 210 ? 168.804 193.578 165.669 1.00 90.32 314 SER A O 1
ATOM 3498 N N . PRO C 3 211 ? 166.938 193.544 166.914 1.00 101.02 315 PRO A N 1
ATOM 3499 C CA . PRO C 3 211 ? 167.715 193.412 168.156 1.00 101.02 315 PRO A CA 1
ATOM 3500 C C . PRO C 3 211 ? 168.456 192.092 168.271 1.00 101.02 315 PRO A C 1
ATOM 3501 O O . PRO C 3 211 ? 169.412 192.007 169.050 1.00 101.02 315 PRO A O 1
ATOM 3505 N N . ASN C 3 212 ? 168.056 191.069 167.520 1.00 100.28 316 ASN A N 1
ATOM 3506 C CA . ASN C 3 212 ? 168.624 189.734 167.647 1.00 100.28 316 ASN A CA 1
ATOM 3507 C C . ASN C 3 212 ? 169.891 189.536 166.827 1.00 100.28 316 ASN A C 1
ATOM 3508 O O . ASN C 3 212 ? 170.500 188.465 166.911 1.00 100.28 316 ASN A O 1
ATOM 3510 N N . LYS C 3 213 ? 170.304 190.526 166.042 1.00 84.98 317 LYS A N 1
ATOM 3511 C CA . LYS C 3 213 ? 171.516 190.433 165.243 1.00 84.98 317 LYS A CA 1
ATOM 3512 C C . LYS C 3 213 ? 172.468 191.556 165.631 1.00 84.98 317 LYS A C 1
ATOM 3513 O O . LYS C 3 213 ? 172.048 192.696 165.854 1.00 84.98 317 LYS A O 1
ATOM 3519 N N . GLU C 3 214 ? 173.750 191.220 165.731 1.00 78.29 318 GLU A N 1
ATOM 3520 C CA . GLU C 3 214 ? 174.777 192.148 166.173 1.00 78.29 318 GLU A CA 1
ATOM 3521 C C . GLU C 3 214 ? 175.775 192.374 165.050 1.00 78.29 318 GLU A C 1
ATOM 3522 O O . GLU C 3 214 ? 176.132 191.439 164.328 1.00 78.29 318 GLU A O 1
ATOM 3528 N N . ILE C 3 215 ? 176.220 193.615 164.905 1.00 70.77 319 ILE A N 1
ATOM 3529 C CA . ILE C 3 215 ? 177.188 193.993 163.886 1.00 70.77 319 ILE A CA 1
ATOM 3530 C C . ILE C 3 215 ? 178.527 194.205 164.575 1.00 70.77 319 ILE A C 1
ATOM 3531 O O . ILE C 3 215 ? 178.687 195.137 165.368 1.00 70.77 319 ILE A O 1
ATOM 3536 N N . TYR C 3 216 ? 179.493 193.342 164.278 1.00 71.61 320 TYR A N 1
ATOM 3537 C CA . TYR C 3 216 ? 180.857 193.511 164.761 1.00 71.61 320 TYR A CA 1
ATOM 3538 C C . TYR C 3 216 ? 181.642 194.302 163.723 1.00 71.61 320 TYR A C 1
ATOM 3539 O O . TYR C 3 216 ? 181.843 193.830 162.599 1.00 71.61 320 TYR A O 1
ATOM 3548 N N . CYS C 3 217 ? 182.081 195.497 164.094 1.00 80.89 321 CYS A N 1
ATOM 3549 C CA . CYS C 3 217 ? 182.829 196.367 163.202 1.00 80.89 321 CYS A CA 1
ATOM 3550 C C . CYS C 3 217 ? 184.295 196.364 163.604 1.00 80.89 321 CYS A C 1
ATOM 3551 O O . CYS C 3 217 ? 184.624 196.486 164.787 1.00 80.89 321 CYS A O 1
ATOM 3554 N N . HIS C 3 218 ? 185.173 196.215 162.615 1.00 81.79 322 HIS A N 1
ATOM 3555 C CA . HIS C 3 218 ? 186.601 196.154 162.874 1.00 81.79 322 HIS A CA 1
ATOM 3556 C C . HIS C 3 218 ? 187.333 196.977 161.827 1.00 81.79 322 HIS A C 1
ATOM 3557 O O . HIS C 3 218 ? 186.865 197.132 160.698 1.00 81.79 322 HIS A O 1
ATOM 3564 N N . MET C 3 219 ? 188.487 197.503 162.222 1.00 90.42 323 MET A N 1
ATOM 3565 C CA . MET C 3 219 ? 189.324 198.336 161.373 1.00 90.42 323 MET A CA 1
ATOM 3566 C C . MET C 3 219 ? 190.586 197.571 161.003 1.00 90.42 323 MET A C 1
ATOM 3567 O O . MET C 3 219 ? 191.219 196.950 161.862 1.00 90.42 323 MET A O 1
ATOM 3572 N N . THR C 3 220 ? 190.953 197.617 159.725 1.00 103.26 324 THR A N 1
ATOM 3573 C CA . THR C 3 220 ? 192.132 196.912 159.248 1.00 103.26 324 THR A CA 1
ATOM 3574 C C . THR C 3 220 ? 192.888 197.791 158.262 1.00 103.26 324 THR A C 1
ATOM 3575 O O . THR C 3 220 ? 192.299 198.618 157.564 1.00 103.26 324 THR A O 1
ATOM 3577 N N . CYS C 3 221 ? 194.207 197.597 158.212 1.00 115.54 325 CYS A N 1
ATOM 3578 C CA . CYS C 3 221 ? 195.091 198.394 157.372 1.00 115.54 325 CYS A CA 1
ATOM 3579 C C . CYS C 3 221 ? 195.651 197.604 156.195 1.00 115.54 325 CYS A C 1
ATOM 3580 O O . CYS C 3 221 ? 196.638 198.031 155.586 1.00 115.54 325 CYS A O 1
ATOM 3582 N N . ALA C 3 222 ? 195.054 196.457 155.875 1.00 116.98 326 ALA A N 1
ATOM 3583 C CA . ALA C 3 222 ? 195.453 195.588 154.770 1.00 116.98 326 ALA A CA 1
ATOM 3584 C C . ALA C 3 222 ? 196.885 195.084 154.897 1.00 116.98 326 ALA A C 1
ATOM 3585 O O . ALA C 3 222 ? 197.416 194.496 153.948 1.00 116.98 326 ALA A O 1
ATOM 3587 N N . THR C 3 223 ? 197.526 195.297 156.047 1.00 116.05 327 THR A N 1
ATOM 3588 C CA . THR C 3 223 ? 198.872 194.800 156.296 1.00 116.05 327 THR A CA 1
ATOM 3589 C C . THR C 3 223 ? 198.963 194.150 157.670 1.00 116.05 327 THR A C 1
ATOM 3590 O O . THR C 3 223 ? 200.015 194.197 158.316 1.00 116.05 327 THR A O 1
ATOM 3592 N N . ASP C 3 224 ? 197.871 193.548 158.129 1.00 106.24 328 ASP A N 1
ATOM 3593 C CA . ASP C 3 224 ? 197.798 192.944 159.448 1.00 106.24 328 ASP A CA 1
ATOM 3594 C C . ASP C 3 224 ? 197.301 191.510 159.338 1.00 106.24 328 ASP A C 1
ATOM 3595 O O . ASP C 3 224 ? 196.585 191.151 158.399 1.00 106.24 328 ASP A O 1
ATOM 3597 N N . THR C 3 225 ? 197.695 190.691 160.310 1.00 99.29 329 THR A N 1
ATOM 3598 C CA . THR C 3 225 ? 197.253 189.308 160.404 1.00 99.29 329 THR A CA 1
ATOM 3599 C C . THR C 3 225 ? 196.154 189.121 161.442 1.00 99.29 329 THR A C 1
ATOM 3600 O O . THR C 3 225 ? 195.884 187.987 161.848 1.00 99.29 329 THR A O 1
ATOM 3602 N N . ASN C 3 226 ? 195.520 190.204 161.880 1.00 95.16 330 ASN A N 1
ATOM 3603 C CA . ASN C 3 226 ? 194.513 190.148 162.929 1.00 95.16 330 ASN A CA 1
ATOM 3604 C C . ASN C 3 226 ? 193.110 189.870 162.407 1.00 95.16 330 ASN A C 1
ATOM 3605 O O . ASN C 3 226 ? 192.180 189.769 163.213 1.00 95.16 330 ASN A O 1
ATOM 3610 N N . ASN C 3 227 ? 192.926 189.751 161.091 1.00 86.41 331 ASN A N 1
ATOM 3611 C CA . ASN C 3 227 ? 191.593 189.475 160.563 1.00 86.41 331 ASN A CA 1
ATOM 3612 C C . ASN C 3 227 ? 191.085 188.116 161.024 1.00 86.41 331 ASN A C 1
ATOM 3613 O O . ASN C 3 227 ? 189.908 187.970 161.377 1.00 86.41 331 ASN A O 1
ATOM 3618 N N . ALA C 3 228 ? 191.959 187.108 161.031 1.00 73.35 332 ALA A N 1
ATOM 3619 C CA . ALA C 3 228 ? 191.549 185.772 161.450 1.00 73.35 332 ALA A CA 1
ATOM 3620 C C . ALA C 3 228 ? 191.127 185.754 162.911 1.00 73.35 332 ALA A C 1
ATOM 3621 O O . ALA C 3 228 ? 190.139 185.106 163.270 1.00 73.35 332 ALA A O 1
ATOM 3623 N N . GLN C 3 229 ? 191.863 186.457 163.772 1.00 77.86 333 GLN A N 1
ATOM 3624 C CA . GLN C 3 229 ? 191.509 186.486 165.187 1.00 77.86 333 GLN A CA 1
ATOM 3625 C C . GLN C 3 229 ? 190.179 187.196 165.410 1.00 77.86 333 GLN A C 1
ATOM 3626 O O . GLN C 3 229 ? 189.377 186.771 166.249 1.00 77.86 333 GLN A O 1
ATOM 3632 N N . VAL C 3 230 ? 189.928 188.279 164.671 1.00 75.35 334 VAL A N 1
ATOM 3633 C CA . VAL C 3 230 ? 188.654 188.984 164.791 1.00 75.35 334 VAL A CA 1
ATOM 3634 C C . VAL C 3 230 ? 187.507 188.092 164.338 1.00 75.35 334 VAL A C 1
ATOM 3635 O O . VAL C 3 230 ? 186.455 188.022 164.989 1.00 75.35 334 VAL A O 1
ATOM 3639 N N . ILE C 3 231 ? 187.688 187.403 163.210 1.00 66.78 335 ILE A N 1
ATOM 3640 C CA . ILE C 3 231 ? 186.662 186.484 162.731 1.00 66.78 335 ILE A CA 1
ATOM 3641 C C . ILE C 3 231 ? 186.405 185.398 163.764 1.00 66.78 335 ILE A C 1
ATOM 3642 O O . ILE C 3 231 ? 185.256 185.044 164.037 1.00 66.78 335 ILE A O 1
ATOM 3647 N N . PHE C 3 232 ? 187.471 184.861 164.360 1.00 67.27 336 PHE A N 1
ATOM 3648 C CA . PHE C 3 232 ? 187.321 183.806 165.356 1.00 67.27 336 PHE A CA 1
ATOM 3649 C C . PHE C 3 232 ? 186.571 184.298 166.586 1.00 67.27 336 PHE A C 1
ATOM 3650 O O . PHE C 3 232 ? 185.704 183.594 167.115 1.00 67.27 336 PHE A O 1
ATOM 3658 N N . ASP C 3 233 ? 186.896 185.501 167.064 1.00 71.49 337 ASP A N 1
ATOM 3659 C CA . ASP C 3 233 ? 186.213 186.044 168.235 1.00 71.49 337 ASP A CA 1
ATOM 3660 C C . ASP C 3 233 ? 184.731 186.252 167.955 1.00 71.49 337 ASP A C 1
ATOM 3661 O O . ASP C 3 233 ? 183.866 185.837 168.742 1.00 71.49 337 ASP A O 1
ATOM 3666 N N . ALA C 3 234 ? 184.419 186.886 166.824 1.00 64.56 338 ALA A N 1
ATOM 3667 C CA . ALA C 3 234 ? 183.024 187.116 166.478 1.00 64.56 338 ALA A CA 1
ATOM 3668 C C . ALA C 3 234 ? 182.285 185.801 166.280 1.00 64.56 338 ALA A C 1
ATOM 3669 O O . ALA C 3 234 ? 181.117 185.681 166.656 1.00 64.56 338 ALA A O 1
ATOM 3671 N N . VAL C 3 235 ? 182.950 184.799 165.704 1.00 68.55 339 VAL A N 1
ATOM 3672 C CA . VAL C 3 235 ? 182.302 183.517 165.457 1.00 68.55 339 VAL A CA 1
ATOM 3673 C C . VAL C 3 235 ? 182.034 182.781 166.762 1.00 68.55 339 VAL A C 1
ATOM 3674 O O . VAL C 3 235 ? 180.987 182.148 166.922 1.00 68.55 339 VAL A O 1
ATOM 3678 N N . THR C 3 236 ? 182.961 182.844 167.718 1.00 71.01 340 THR A N 1
ATOM 3679 C CA . THR C 3 236 ? 182.685 182.247 169.021 1.00 71.01 340 THR A CA 1
ATOM 3680 C C . THR C 3 236 ? 181.506 182.936 169.694 1.00 71.01 340 THR A C 1
ATOM 3681 O O . THR C 3 236 ? 180.630 182.273 170.266 1.00 71.01 340 THR A O 1
ATOM 3685 N N . ASP C 3 237 ? 181.455 184.268 169.619 1.00 68.45 341 ASP A N 1
ATOM 3686 C CA . ASP C 3 237 ? 180.328 184.988 170.206 1.00 68.45 341 ASP A CA 1
ATOM 3687 C C . ASP C 3 237 ? 179.013 184.604 169.534 1.00 68.45 341 ASP A C 1
ATOM 3688 O O . ASP C 3 237 ? 177.996 184.390 170.207 1.00 68.45 341 ASP A O 1
ATOM 3693 N N . ILE C 3 238 ? 179.020 184.498 168.205 1.00 65.64 342 ILE A N 1
ATOM 3694 C CA . ILE C 3 238 ? 177.813 184.153 167.463 1.00 65.64 342 ILE A CA 1
ATOM 3695 C C . ILE C 3 238 ? 177.381 182.728 167.774 1.00 65.64 342 ILE A C 1
ATOM 3696 O O . ILE C 3 238 ? 176.187 182.440 167.885 1.00 65.64 342 ILE A O 1
ATOM 3701 N N . ILE C 3 239 ? 178.341 181.815 167.912 1.00 67.94 343 ILE A N 1
ATOM 3702 C CA . ILE C 3 239 ? 178.017 180.435 168.254 1.00 67.94 343 ILE A CA 1
ATOM 3703 C C . ILE C 3 239 ? 177.370 180.371 169.628 1.00 67.94 343 ILE A C 1
ATOM 3704 O O . ILE C 3 239 ? 176.367 179.675 169.825 1.00 67.94 343 ILE A O 1
ATOM 3709 N N . ILE C 3 240 ? 177.928 181.098 170.598 1.00 62.78 344 ILE A N 1
ATOM 3710 C CA . ILE C 3 240 ? 177.342 181.114 171.936 1.00 62.78 344 ILE A CA 1
ATOM 3711 C C . ILE C 3 240 ? 175.919 181.653 171.883 1.00 62.78 344 ILE A C 1
ATOM 3712 O O . ILE C 3 240 ? 174.990 181.069 172.456 1.00 62.78 344 ILE A O 1
ATOM 3717 N N . ALA C 3 241 ? 175.725 182.769 171.174 1.00 73.95 345 ALA A N 1
ATOM 3718 C CA . ALA C 3 241 ? 174.401 183.378 171.099 1.00 73.95 345 ALA A CA 1
ATOM 3719 C C . ALA C 3 241 ? 173.396 182.454 170.422 1.00 73.95 345 ALA A C 1
ATOM 3720 O O . ALA C 3 241 ? 172.259 182.317 170.886 1.00 73.95 345 ALA A O 1
ATOM 3722 N N . ASN C 3 242 ? 173.796 181.810 169.324 1.00 75.99 346 ASN A N 1
ATOM 3723 C CA . ASN C 3 242 ? 172.885 180.931 168.601 1.00 75.99 346 ASN A CA 1
ATOM 3724 C C . ASN C 3 242 ? 172.541 179.693 169.417 1.00 75.99 346 ASN A C 1
ATOM 3725 O O . ASN C 3 242 ? 171.387 179.252 169.425 1.00 75.99 346 ASN A O 1
ATOM 3727 N N . ASN C 3 243 ? 173.526 179.111 170.104 1.00 77.34 347 ASN A N 1
ATOM 3728 C CA . ASN C 3 243 ? 173.250 177.951 170.942 1.00 77.34 347 ASN A CA 1
ATOM 3729 C C . ASN C 3 243 ? 172.317 178.314 172.088 1.00 77.34 347 ASN A C 1
ATOM 3730 O O . ASN C 3 243 ? 171.412 177.543 172.428 1.00 77.34 347 ASN A O 1
ATOM 3735 N N . LEU C 3 244 ? 172.524 179.481 172.701 1.00 82.70 348 LEU A N 1
ATOM 3736 C CA . LEU C 3 244 ? 171.635 179.912 173.774 1.00 82.70 348 LEU A CA 1
ATOM 3737 C C . LEU C 3 244 ? 170.224 180.162 173.261 1.00 82.70 348 LEU A C 1
ATOM 3738 O O . LEU C 3 244 ? 169.246 179.775 173.910 1.00 82.70 348 LEU A O 1
ATOM 3743 N N . ARG C 3 245 ? 170.096 180.809 172.102 1.00 83.89 349 ARG A N 1
ATOM 3744 C CA . ARG C 3 245 ? 168.776 181.076 171.542 1.00 83.89 349 ARG A CA 1
ATOM 3745 C C . ARG C 3 245 ? 168.058 179.782 171.182 1.00 83.89 349 ARG A C 1
ATOM 3746 O O . ARG C 3 245 ? 166.847 179.656 171.391 1.00 83.89 349 ARG A O 1
ATOM 3754 N N . GLY C 3 246 ? 168.789 178.809 170.637 1.00 84.45 350 GLY A N 1
ATOM 3755 C CA . GLY C 3 246 ? 168.185 177.527 170.323 1.00 84.45 350 GLY A CA 1
ATOM 3756 C C . GLY C 3 246 ? 167.718 176.770 171.549 1.00 84.45 350 GLY A C 1
ATOM 3757 O O . GLY C 3 246 ? 166.703 176.070 171.501 1.00 84.45 350 GLY A O 1
ATOM 3758 N N . CYS C 3 247 ? 168.444 176.892 172.657 1.00 91.44 351 CYS A N 1
ATOM 3759 C CA . CYS C 3 247 ? 168.035 176.275 173.912 1.00 91.44 351 CYS A CA 1
ATOM 3760 C C . CYS C 3 247 ? 166.965 177.078 174.637 1.00 91.44 351 CYS A C 1
ATOM 3761 O O . CYS C 3 247 ? 166.507 176.650 175.701 1.00 91.44 351 CYS A O 1
ATOM 3764 N N . GLY C 3 248 ? 166.574 178.231 174.098 1.00 100.01 352 GLY A N 1
ATOM 3765 C CA . GLY C 3 248 ? 165.536 179.053 174.678 1.00 100.01 352 GLY A CA 1
ATOM 3766 C C . GLY C 3 248 ? 165.988 179.954 175.802 1.00 100.01 352 GLY A C 1
ATOM 3767 O O . GLY C 3 248 ? 165.192 180.775 176.272 1.00 100.01 352 GLY A O 1
ATOM 3768 N N . LEU C 3 249 ? 167.241 179.840 176.235 1.00 89.84 353 LEU A N 1
ATOM 3769 C CA . LEU C 3 249 ? 167.761 180.596 177.364 1.00 89.84 353 LEU A CA 1
ATOM 3770 C C . LEU C 3 249 ? 168.159 182.019 176.985 1.00 89.84 353 LEU A C 1
ATOM 3771 O O . LEU C 3 249 ? 168.393 182.842 177.876 1.00 89.84 353 LEU A O 1
ATOM 3776 N N . TYR C 3 250 ? 168.226 182.328 175.694 1.00 102.80 354 TYR A N 1
ATOM 3777 C CA . TYR C 3 250 ? 168.532 183.672 175.215 1.00 102.80 354 TYR A CA 1
ATOM 3778 C C . TYR C 3 250 ? 167.290 184.347 174.652 1.00 102.80 354 TYR A C 1
ATOM 3779 O O . TYR C 3 250 ? 166.539 183.739 173.892 1.00 102.80 354 TYR A O 1
ATOM 3789 N N . GLU D 4 13 ? 167.800 207.170 113.660 1.00 133.14 3 GLU B N 1
ATOM 3790 C CA . GLU D 4 13 ? 168.796 206.313 114.292 1.00 133.14 3 GLU B CA 1
ATOM 3791 C C . GLU D 4 13 ? 168.199 205.571 115.483 1.00 133.14 3 GLU B C 1
ATOM 3792 O O . GLU D 4 13 ? 167.348 204.697 115.317 1.00 133.14 3 GLU B O 1
ATOM 3794 N N . LEU D 4 14 ? 168.659 205.923 116.686 1.00 133.24 4 LEU B N 1
ATOM 3795 C CA . LEU D 4 14 ? 168.129 205.295 117.892 1.00 133.24 4 LEU B CA 1
ATOM 3796 C C . LEU D 4 14 ? 166.656 205.632 118.089 1.00 133.24 4 LEU B C 1
ATOM 3797 O O . LEU D 4 14 ? 165.861 204.769 118.477 1.00 133.24 4 LEU B O 1
ATOM 3799 N N . ASP D 4 15 ? 166.275 206.886 117.832 1.00 131.61 5 ASP B N 1
ATOM 3800 C CA . ASP D 4 15 ? 164.873 207.272 117.959 1.00 131.61 5 ASP B CA 1
ATOM 3801 C C . ASP D 4 15 ? 164.001 206.519 116.962 1.00 131.61 5 ASP B C 1
ATOM 3802 O O . ASP D 4 15 ? 162.912 206.048 117.310 1.00 131.61 5 ASP B O 1
ATOM 3804 N N . GLN D 4 16 ? 164.465 206.397 115.716 1.00 131.62 6 GLN B N 1
ATOM 3805 C CA . GLN D 4 16 ? 163.698 205.669 114.710 1.00 131.62 6 GLN B CA 1
ATOM 3806 C C . GLN D 4 16 ? 163.556 204.199 115.083 1.00 131.62 6 GLN B C 1
ATOM 3807 O O . GLN D 4 16 ? 162.481 203.610 114.918 1.00 131.62 6 GLN B O 1
ATOM 3809 N N . LEU D 4 17 ? 164.631 203.590 115.587 1.00 126.35 7 LEU B N 1
ATOM 3810 C CA . LEU D 4 17 ? 164.566 202.190 115.994 1.00 126.35 7 LEU B CA 1
ATOM 3811 C C . LEU D 4 17 ? 163.625 201.997 117.176 1.00 126.35 7 LEU B C 1
ATOM 3812 O O . LEU D 4 17 ? 162.871 201.019 117.222 1.00 126.35 7 LEU B O 1
ATOM 3814 N N . ARG D 4 18 ? 163.653 202.917 118.144 1.00 125.11 8 ARG B N 1
ATOM 3815 C CA . ARG D 4 18 ? 162.731 202.828 119.272 1.00 125.11 8 ARG B CA 1
ATOM 3816 C C . ARG D 4 18 ? 161.285 202.978 118.815 1.00 125.11 8 ARG B C 1
ATOM 3817 O O . ARG D 4 18 ? 160.395 202.263 119.294 1.00 125.11 8 ARG B O 1
ATOM 3819 N N . GLN D 4 19 ? 161.030 203.907 117.890 1.00 123.00 9 GLN B N 1
ATOM 3820 C CA . GLN D 4 19 ? 159.681 204.075 117.359 1.00 123.00 9 GLN B CA 1
ATOM 3821 C C . GLN D 4 19 ? 159.223 202.826 116.617 1.00 123.00 9 GLN B C 1
ATOM 3822 O O . GLN D 4 19 ? 158.066 202.409 116.744 1.00 123.00 9 GLN B O 1
ATOM 3824 N N . GLU D 4 20 ? 160.117 202.217 115.834 1.00 120.51 10 GLU B N 1
ATOM 3825 C CA . GLU D 4 20 ? 159.768 200.987 115.130 1.00 120.51 10 GLU B CA 1
ATOM 3826 C C . GLU D 4 20 ? 159.475 199.856 116.106 1.00 120.51 10 GLU B C 1
ATOM 3827 O O . GLU D 4 20 ? 158.539 199.076 115.900 1.00 120.51 10 GLU B O 1
ATOM 3829 N N . ALA D 4 21 ? 160.269 199.748 117.175 1.00 121.13 11 ALA B N 1
ATOM 3830 C CA . ALA D 4 21 ? 160.021 198.720 118.180 1.00 121.13 11 ALA B CA 1
ATOM 3831 C C . ALA D 4 21 ? 158.677 198.932 118.867 1.00 121.13 11 ALA B C 1
ATOM 3832 O O . ALA D 4 21 ? 157.930 197.973 119.097 1.00 121.13 11 ALA B O 1
ATOM 3834 N N . GLU D 4 22 ? 158.352 200.183 119.204 1.00 117.27 12 GLU B N 1
ATOM 3835 C CA . GLU D 4 22 ? 157.057 200.467 119.815 1.00 117.27 12 GLU B CA 1
ATOM 3836 C C . GLU D 4 22 ? 155.914 200.143 118.861 1.00 117.27 12 GLU B C 1
ATOM 3837 O O . GLU D 4 22 ? 154.888 199.591 119.275 1.00 117.27 12 GLU B O 1
ATOM 3839 N N . GLN D 4 23 ? 156.072 200.479 117.578 1.00 117.47 13 GLN B N 1
ATOM 3840 C CA . GLN D 4 23 ? 155.039 200.164 116.598 1.00 117.47 13 GLN B CA 1
ATOM 3841 C C . GLN D 4 23 ? 154.855 198.659 116.454 1.00 117.47 13 GLN B C 1
ATOM 3842 O O . GLN D 4 23 ? 153.724 198.171 116.348 1.00 117.47 13 GLN B O 1
ATOM 3844 N N . LEU D 4 24 ? 155.957 197.905 116.443 1.00 107.17 14 LEU B N 1
ATOM 3845 C CA . LEU D 4 24 ? 155.860 196.452 116.350 1.00 107.17 14 LEU B CA 1
ATOM 3846 C C . LEU D 4 24 ? 155.187 195.862 117.583 1.00 107.17 14 LEU B C 1
ATOM 3847 O O . LEU D 4 24 ? 154.375 194.937 117.471 1.00 107.17 14 LEU B O 1
ATOM 3849 N N . LYS D 4 25 ? 155.511 196.382 118.769 1.00 107.12 15 LYS B N 1
ATOM 3850 C CA . LYS D 4 25 ? 154.859 195.908 119.986 1.00 107.12 15 LYS B CA 1
ATOM 3851 C C . LYS D 4 25 ? 153.365 196.210 119.964 1.00 107.12 15 LYS B C 1
ATOM 3852 O O . LYS D 4 25 ? 152.547 195.378 120.376 1.00 107.12 15 LYS B O 1
ATOM 3854 N N . ASN D 4 26 ? 152.989 197.400 119.489 1.00 107.05 16 ASN B N 1
ATOM 3855 C CA . ASN D 4 26 ? 151.573 197.737 119.384 1.00 107.05 16 ASN B CA 1
ATOM 3856 C C . ASN D 4 26 ? 150.865 196.839 118.378 1.00 107.05 16 ASN B C 1
ATOM 3857 O O . ASN D 4 26 ? 149.721 196.427 118.602 1.00 107.05 16 ASN B O 1
ATOM 3862 N N . GLN D 4 27 ? 151.526 196.531 117.260 1.00 104.62 17 GLN B N 1
ATOM 3863 C CA . GLN D 4 27 ? 150.939 195.618 116.285 1.00 104.62 17 GLN B CA 1
ATOM 3864 C C . GLN D 4 27 ? 150.746 194.229 116.879 1.00 104.62 17 GLN B C 1
ATOM 3865 O O . GLN D 4 27 ? 149.720 193.581 116.641 1.00 104.62 17 GLN B O 1
ATOM 3867 N N . ILE D 4 28 ? 151.723 193.756 117.656 1.00 100.79 18 ILE B N 1
ATOM 3868 C CA . ILE D 4 28 ? 151.593 192.456 118.311 1.00 100.79 18 ILE B CA 1
ATOM 3869 C C . ILE D 4 28 ? 150.424 192.465 119.285 1.00 100.79 18 ILE B C 1
ATOM 3870 O O . ILE D 4 28 ? 149.630 191.517 119.335 1.00 100.79 18 ILE B O 1
ATOM 3875 N N . ARG D 4 29 ? 150.301 193.532 120.079 1.00 100.28 19 ARG B N 1
ATOM 3876 C CA . ARG D 4 29 ? 149.195 193.622 121.028 1.00 100.28 19 ARG B CA 1
ATOM 3877 C C . ARG D 4 29 ? 147.852 193.639 120.311 1.00 100.28 19 ARG B C 1
ATOM 3878 O O . ARG D 4 29 ? 146.906 192.965 120.732 1.00 100.28 19 ARG B O 1
ATOM 3880 N N . ASP D 4 30 ? 147.751 194.401 119.220 1.00 98.44 20 ASP B N 1
ATOM 3881 C CA . ASP D 4 30 ? 146.501 194.463 118.470 1.00 98.44 20 ASP B CA 1
ATOM 3882 C C . ASP D 4 30 ? 146.157 193.113 117.854 1.00 98.44 20 ASP B C 1
ATOM 3883 O O . ASP D 4 30 ? 144.991 192.702 117.852 1.00 98.44 20 ASP B O 1
ATOM 3885 N N . ALA D 4 31 ? 147.157 192.411 117.317 1.00 95.64 21 ALA B N 1
ATOM 3886 C CA . ALA D 4 31 ? 146.903 191.105 116.720 1.00 95.64 21 ALA B CA 1
ATOM 3887 C C . ALA D 4 31 ? 146.483 190.088 117.773 1.00 95.64 21 ALA B C 1
ATOM 3888 O O . ALA D 4 31 ? 145.612 189.249 117.518 1.00 95.64 21 ALA B O 1
ATOM 3890 N N . ARG D 4 32 ? 147.098 190.135 118.956 1.00 86.23 22 ARG B N 1
ATOM 3891 C CA . ARG D 4 32 ? 146.674 189.250 120.036 1.00 86.23 22 ARG B CA 1
ATOM 3892 C C . ARG D 4 32 ? 145.262 189.588 120.497 1.00 86.23 22 ARG B C 1
ATOM 3893 O O . ARG D 4 32 ? 144.489 188.692 120.854 1.00 86.23 22 ARG B O 1
ATOM 3895 N N . LYS D 4 33 ? 144.911 190.876 120.508 1.00 86.93 23 LYS B N 1
ATOM 3896 C CA . LYS D 4 33 ? 143.557 191.276 120.878 1.00 86.93 23 LYS B CA 1
ATOM 3897 C C . LYS D 4 33 ? 142.535 190.789 119.859 1.00 86.93 23 LYS B C 1
ATOM 3898 O O . LYS D 4 33 ? 141.427 190.384 120.229 1.00 86.93 23 LYS B O 1
ATOM 3900 N N . ALA D 4 34 ? 142.882 190.834 118.571 1.00 86.15 24 ALA B N 1
ATOM 3901 C CA . ALA D 4 34 ? 141.957 190.374 117.539 1.00 86.15 24 ALA B CA 1
ATOM 3902 C C . ALA D 4 34 ? 141.653 188.891 117.693 1.00 86.15 24 ALA B C 1
ATOM 3903 O O . ALA D 4 34 ? 140.513 188.458 117.492 1.00 86.15 24 ALA B O 1
ATOM 3905 N N . CYS D 4 35 ? 142.662 188.094 118.047 1.00 79.82 25 CYS B N 1
ATOM 3906 C CA . CYS D 4 35 ? 142.466 186.666 118.257 1.00 79.82 25 CYS B CA 1
ATOM 3907 C C . CYS D 4 35 ? 141.643 186.357 119.501 1.00 79.82 25 CYS B C 1
ATOM 3908 O O . CYS D 4 35 ? 141.234 185.207 119.678 1.00 79.82 25 CYS B O 1
ATOM 3910 N N . ALA D 4 36 ? 141.394 187.341 120.360 1.00 82.57 26 ALA B N 1
ATOM 3911 C CA . ALA D 4 36 ? 140.656 187.123 121.600 1.00 82.57 26 ALA B CA 1
ATOM 3912 C C . ALA D 4 36 ? 139.168 187.268 121.310 1.00 82.57 26 ALA B C 1
ATOM 3913 O O . ALA D 4 36 ? 138.653 188.380 121.177 1.00 82.57 26 ALA B O 1
ATOM 3915 N N . ASP D 4 37 ? 138.474 186.135 121.214 1.00 82.57 27 ASP B N 1
ATOM 3916 C CA . ASP D 4 37 ? 137.032 186.114 121.013 1.00 82.57 27 ASP B CA 1
ATOM 3917 C C . ASP D 4 37 ? 136.255 185.771 122.272 1.00 82.57 27 ASP B C 1
ATOM 3918 O O . ASP D 4 37 ? 135.152 186.285 122.461 1.00 82.57 27 ASP B O 1
ATOM 3920 N N . ALA D 4 38 ? 136.804 184.915 123.128 1.00 83.18 28 ALA B N 1
ATOM 3921 C CA . ALA D 4 38 ? 136.200 184.589 124.411 1.00 83.18 28 ALA B CA 1
ATOM 3922 C C . ALA D 4 38 ? 137.291 184.042 125.315 1.00 83.18 28 ALA B C 1
ATOM 3923 O O . ALA D 4 38 ? 138.342 183.600 124.847 1.00 83.18 28 ALA B O 1
ATOM 3925 N N . THR D 4 39 ? 137.034 184.077 126.615 1.00 73.36 29 THR B N 1
ATOM 3926 C CA . THR D 4 39 ? 138.015 183.604 127.576 1.00 73.36 29 THR B CA 1
ATOM 3927 C C . THR D 4 39 ? 137.811 182.122 127.865 1.00 73.36 29 THR B C 1
ATOM 3928 O O . THR D 4 39 ? 136.784 181.531 127.530 1.00 73.36 29 THR B O 1
ATOM 3932 N N . LEU D 4 40 ? 138.825 181.519 128.487 1.00 71.74 30 LEU B N 1
ATOM 3933 C CA . LEU D 4 40 ? 138.717 180.124 128.895 1.00 71.74 30 LEU B CA 1
ATOM 3934 C C . LEU D 4 40 ? 137.627 179.932 129.940 1.00 71.74 30 LEU B C 1
ATOM 3935 O O . LEU D 4 40 ? 136.935 178.908 129.928 1.00 71.74 30 LEU B O 1
ATOM 3940 N N . SER D 4 41 ? 137.463 180.897 130.847 1.00 76.35 31 SER B N 1
ATOM 3941 C CA . SER D 4 41 ? 136.459 180.764 131.897 1.00 76.35 31 SER B CA 1
ATOM 3942 C C . SER D 4 41 ? 135.055 180.688 131.316 1.00 76.35 31 SER B C 1
ATOM 3943 O O . SER D 4 41 ? 134.228 179.895 131.780 1.00 76.35 31 SER B O 1
ATOM 3946 N N . GLN D 4 42 ? 134.764 181.502 130.298 1.00 69.29 32 GLN B N 1
ATOM 3947 C CA . GLN D 4 42 ? 133.438 181.476 129.691 1.00 69.29 32 GLN B CA 1
ATOM 3948 C C . GLN D 4 42 ? 133.145 180.123 129.057 1.00 69.29 32 GLN B C 1
ATOM 3949 O O . GLN D 4 42 ? 132.044 179.582 129.210 1.00 69.29 32 GLN B O 1
ATOM 3955 N N . ILE D 4 43 ? 134.119 179.561 128.343 1.00 72.08 33 ILE B N 1
ATOM 3956 C CA . ILE D 4 43 ? 133.897 178.302 127.640 1.00 72.08 33 ILE B CA 1
ATOM 3957 C C . ILE D 4 43 ? 133.785 177.143 128.623 1.00 72.08 33 ILE B C 1
ATOM 3958 O O . ILE D 4 43 ? 132.908 176.281 128.490 1.00 72.08 33 ILE B O 1
ATOM 3963 N N . THR D 4 44 ? 134.658 177.102 129.628 1.00 73.96 34 THR B N 1
ATOM 3964 C CA . THR D 4 44 ? 134.630 176.027 130.609 1.00 73.96 34 THR B CA 1
ATOM 3965 C C . THR D 4 44 ? 133.683 176.313 131.766 1.00 73.96 34 THR B C 1
ATOM 3966 O O . THR D 4 44 ? 133.714 175.598 132.773 1.00 73.96 34 THR B O 1
ATOM 3970 N N . ASN D 4 45 ? 132.858 177.353 131.653 1.00 83.70 35 ASN B N 1
ATOM 3971 C CA . ASN D 4 45 ? 131.857 177.622 132.676 1.00 83.70 35 ASN B CA 1
ATOM 3972 C C . ASN D 4 45 ? 130.785 176.543 132.726 1.00 83.70 35 ASN B C 1
ATOM 3973 O O . ASN D 4 45 ? 130.303 176.205 133.812 1.00 83.70 35 ASN B O 1
ATOM 3978 N N . ASN D 4 46 ? 130.406 175.991 131.573 1.00 75.99 36 ASN B N 1
ATOM 3979 C CA . ASN D 4 46 ? 129.311 175.030 131.527 1.00 75.99 36 ASN B CA 1
ATOM 3980 C C . ASN D 4 46 ? 129.704 173.665 132.077 1.00 75.99 36 ASN B C 1
ATOM 3981 O O . ASN D 4 46 ? 128.855 172.968 132.644 1.00 75.99 36 ASN B O 1
ATOM 3983 N N . ILE D 4 47 ? 130.966 173.263 131.924 1.00 72.83 37 ILE B N 1
ATOM 3984 C CA . ILE D 4 47 ? 131.362 171.913 132.302 1.00 72.83 37 ILE B CA 1
ATOM 3985 C C . ILE D 4 47 ? 131.377 171.775 133.818 1.00 72.83 37 ILE B C 1
ATOM 3986 O O . ILE D 4 47 ? 131.527 172.756 134.557 1.00 72.83 37 ILE B O 1
ATOM 3991 N N . ASP D 4 48 ? 131.215 170.540 134.284 1.00 76.55 38 ASP B N 1
ATOM 3992 C CA . ASP D 4 48 ? 131.103 170.280 135.709 1.00 76.55 38 ASP B CA 1
ATOM 3993 C C . ASP D 4 48 ? 132.468 170.387 136.387 1.00 76.55 38 ASP B C 1
ATOM 3994 O O . ASP D 4 48 ? 133.500 170.111 135.771 1.00 76.55 38 ASP B O 1
ATOM 3996 N N . PRO D 4 49 ? 132.499 170.790 137.652 1.00 78.15 39 PRO B N 1
ATOM 3997 C CA . PRO D 4 49 ? 133.769 170.873 138.377 1.00 78.15 39 PRO B CA 1
ATOM 3998 C C . PRO D 4 49 ? 134.270 169.494 138.782 1.00 78.15 39 PRO B C 1
ATOM 3999 O O . PRO D 4 49 ? 133.576 168.485 138.663 1.00 78.15 39 PRO B O 1
ATOM 4003 N N . VAL D 4 50 ? 135.515 169.470 139.267 1.00 76.32 40 VAL B N 1
ATOM 4004 C CA . VAL D 4 50 ? 136.115 168.233 139.759 1.00 76.32 40 VAL B CA 1
ATOM 4005 C C . VAL D 4 50 ? 135.813 167.978 141.227 1.00 76.32 40 VAL B C 1
ATOM 4006 O O . VAL D 4 50 ? 136.097 166.877 141.726 1.00 76.32 40 VAL B O 1
ATOM 4010 N N . GLY D 4 51 ? 135.243 168.948 141.935 1.00 77.69 41 GLY B N 1
ATOM 4011 C CA . GLY D 4 51 ? 134.986 168.772 143.349 1.00 77.69 41 GLY B CA 1
ATOM 4012 C C . GLY D 4 51 ? 136.247 168.956 144.177 1.00 77.69 41 GLY B C 1
ATOM 4013 O O . GLY D 4 51 ? 137.152 169.711 143.822 1.00 77.69 41 GLY B O 1
ATOM 4014 N N . ARG D 4 52 ? 136.299 168.247 145.299 1.00 72.12 42 ARG B N 1
ATOM 4015 C CA . ARG D 4 52 ? 137.433 168.308 146.210 1.00 72.12 42 ARG B CA 1
ATOM 4016 C C . ARG D 4 52 ? 138.386 167.166 145.887 1.00 72.12 42 ARG B C 1
ATOM 4017 O O . ARG D 4 52 ? 138.021 165.992 146.014 1.00 72.12 42 ARG B O 1
ATOM 4019 N N . ILE D 4 53 ? 139.600 167.512 145.465 1.00 65.24 43 ILE B N 1
ATOM 4020 C CA . ILE D 4 53 ? 140.634 166.521 145.167 1.00 65.24 43 ILE B CA 1
ATOM 4021 C C . ILE D 4 53 ? 141.452 166.364 146.444 1.00 65.24 43 ILE B C 1
ATOM 4022 O O . ILE D 4 53 ? 142.388 167.115 146.709 1.00 65.24 43 ILE B O 1
ATOM 4024 N N . GLN D 4 54 ? 141.089 165.366 147.246 1.00 74.49 44 GLN B N 1
ATOM 4025 C CA . GLN D 4 54 ? 141.755 165.105 148.521 1.00 74.49 44 GLN B CA 1
ATOM 4026 C C . GLN D 4 54 ? 142.871 164.098 148.285 1.00 74.49 44 GLN B C 1
ATOM 4027 O O . GLN D 4 54 ? 142.633 162.906 148.088 1.00 74.49 44 GLN B O 1
ATOM 4033 N N . MET D 4 55 ? 144.105 164.590 148.287 1.00 71.08 45 MET B N 1
ATOM 4034 C CA . MET D 4 55 ? 145.281 163.744 148.156 1.00 71.08 45 MET B CA 1
ATOM 4035 C C . MET D 4 55 ? 145.956 163.581 149.508 1.00 71.08 45 MET B C 1
ATOM 4036 O O . MET D 4 55 ? 146.069 164.538 150.278 1.00 71.08 45 MET B O 1
ATOM 4041 N N . ARG D 4 56 ? 146.409 162.366 149.789 1.00 71.93 46 ARG B N 1
ATOM 4042 C CA . ARG D 4 56 ? 147.015 162.028 151.067 1.00 71.93 46 ARG B CA 1
ATOM 4043 C C . ARG D 4 56 ? 148.448 161.574 150.846 1.00 71.93 46 ARG B C 1
ATOM 4044 O O . ARG D 4 56 ? 148.741 160.867 149.878 1.00 71.93 46 ARG B O 1
ATOM 4052 N N . THR D 4 57 ? 149.338 161.987 151.741 1.00 59.05 47 THR B N 1
ATOM 4053 C CA . THR D 4 57 ? 150.737 161.605 151.634 1.00 59.05 47 THR B CA 1
ATOM 4054 C C . THR D 4 57 ? 150.876 160.098 151.757 1.00 59.05 47 THR B C 1
ATOM 4055 O O . THR D 4 57 ? 150.583 159.523 152.809 1.00 59.05 47 THR B O 1
ATOM 4059 N N . ARG D 4 58 ? 151.324 159.457 150.681 1.00 58.75 48 ARG B N 1
ATOM 4060 C CA . ARG D 4 58 ? 151.533 158.017 150.704 1.00 58.75 48 ARG B CA 1
ATOM 4061 C C . ARG D 4 58 ? 152.925 157.652 151.189 1.00 58.75 48 ARG B C 1
ATOM 4062 O O . ARG D 4 58 ? 153.085 156.677 151.928 1.00 58.75 48 ARG B O 1
ATOM 4070 N N . ARG D 4 59 ? 153.935 158.414 150.787 1.00 50.02 49 ARG B N 1
ATOM 4071 C CA . ARG D 4 59 ? 155.310 158.158 151.177 1.00 50.02 49 ARG B CA 1
ATOM 4072 C C . ARG D 4 59 ? 155.959 159.458 151.623 1.00 50.02 49 ARG B C 1
ATOM 4073 O O . ARG D 4 59 ? 155.534 160.551 151.246 1.00 50.02 49 ARG B O 1
ATOM 4081 N N . THR D 4 60 ? 156.999 159.323 152.438 1.00 55.73 50 THR B N 1
ATOM 4082 C CA . THR D 4 60 ? 157.803 160.457 152.871 1.00 55.73 50 THR B CA 1
ATOM 4083 C C . THR D 4 60 ? 159.264 160.065 152.744 1.00 55.73 50 THR B C 1
ATOM 4084 O O . THR D 4 60 ? 159.678 159.032 153.276 1.00 55.73 50 THR B O 1
ATOM 4088 N N . LEU D 4 61 ? 160.040 160.874 152.032 1.00 57.98 51 LEU B N 1
ATOM 4089 C CA . LEU D 4 61 ? 161.444 160.569 151.776 1.00 57.98 51 LEU B CA 1
ATOM 4090 C C . LEU D 4 61 ? 162.296 161.328 152.786 1.00 57.98 51 LEU B C 1
ATOM 4091 O O . LEU D 4 61 ? 162.615 162.502 152.590 1.00 57.98 51 LEU B O 1
ATOM 4093 N N . ARG D 4 62 ? 162.669 160.655 153.868 1.00 59.63 52 ARG B N 1
ATOM 4094 C CA . ARG D 4 62 ? 163.437 161.272 154.950 1.00 59.63 52 ARG B CA 1
ATOM 4095 C C . ARG D 4 62 ? 164.923 160.946 154.819 1.00 59.63 52 ARG B C 1
ATOM 4096 O O . ARG D 4 62 ? 165.515 160.275 155.662 1.00 59.63 52 ARG B O 1
ATOM 4104 N N . GLY D 4 63 ? 165.534 161.423 153.740 1.00 52.64 53 GLY B N 1
ATOM 4105 C CA . GLY D 4 63 ? 166.952 161.189 153.553 1.00 52.64 53 GLY B CA 1
ATOM 4106 C C . GLY D 4 63 ? 167.833 162.417 153.653 1.00 52.64 53 GLY B C 1
ATOM 4107 O O . GLY D 4 63 ? 168.932 162.354 154.210 1.00 52.64 53 GLY B O 1
ATOM 4108 N N . HIS D 4 64 ? 167.360 163.540 153.124 1.00 54.16 54 HIS B N 1
ATOM 4109 C CA . HIS D 4 64 ? 168.183 164.732 153.016 1.00 54.16 54 HIS B CA 1
ATOM 4110 C C . HIS D 4 64 ? 168.327 165.421 154.368 1.00 54.16 54 HIS B C 1
ATOM 4111 O O . HIS D 4 64 ? 167.644 165.096 155.341 1.00 54.16 54 HIS B O 1
ATOM 4118 N N . LEU D 4 65 ? 169.247 166.385 154.418 1.00 58.31 55 LEU B N 1
ATOM 4119 C CA . LEU D 4 65 ? 169.523 167.133 155.633 1.00 58.31 55 LEU B CA 1
ATOM 4120 C C . LEU D 4 65 ? 169.485 168.642 155.450 1.00 58.31 55 LEU B C 1
ATOM 4121 O O . LEU D 4 65 ? 169.632 169.368 156.439 1.00 58.31 55 LEU B O 1
ATOM 4126 N N . ALA D 4 66 ? 169.299 169.136 154.229 1.00 61.65 56 ALA B N 1
ATOM 4127 C CA . ALA D 4 66 ? 169.222 170.570 153.986 1.00 61.65 56 ALA B CA 1
ATOM 4128 C C . ALA D 4 66 ? 168.022 170.888 153.107 1.00 61.65 56 ALA B C 1
ATOM 4129 O O . ALA D 4 66 ? 167.165 170.028 152.887 1.00 61.65 56 ALA B O 1
ATOM 4131 N N . LYS D 4 67 ? 167.943 172.118 152.610 1.00 68.11 57 LYS B N 1
ATOM 4132 C CA . LYS D 4 67 ? 166.838 172.493 151.740 1.00 68.11 57 LYS B CA 1
ATOM 4133 C C . LYS D 4 67 ? 166.910 171.729 150.427 1.00 68.11 57 LYS B C 1
ATOM 4134 O O . LYS D 4 67 ? 167.945 171.715 149.758 1.00 68.11 57 LYS B O 1
ATOM 4140 N N . ILE D 4 68 ? 165.799 171.101 150.055 1.00 65.09 58 ILE B N 1
ATOM 4141 C CA . ILE D 4 68 ? 165.682 170.404 148.781 1.00 65.09 58 ILE B CA 1
ATOM 4142 C C . ILE D 4 68 ? 165.247 171.416 147.732 1.00 65.09 58 ILE B C 1
ATOM 4143 O O . ILE D 4 68 ? 164.165 172.001 147.834 1.00 65.09 58 ILE B O 1
ATOM 4148 N N . TYR D 4 69 ? 166.090 171.632 146.724 1.00 62.58 59 TYR B N 1
ATOM 4149 C CA . TYR D 4 69 ? 165.842 172.684 145.750 1.00 62.58 59 TYR B CA 1
ATOM 4150 C C . TYR D 4 69 ? 165.236 172.186 144.447 1.00 62.58 59 TYR B C 1
ATOM 4151 O O . TYR D 4 69 ? 164.617 172.980 143.732 1.00 62.58 59 TYR B O 1
ATOM 4160 N N . ALA D 4 70 ? 165.394 170.907 144.119 1.00 53.10 60 ALA B N 1
ATOM 4161 C CA . ALA D 4 70 ? 164.784 170.369 142.913 1.00 53.10 60 ALA B CA 1
ATOM 4162 C C . ALA D 4 70 ? 164.579 168.873 143.085 1.00 53.10 60 ALA B C 1
ATOM 4163 O O . ALA D 4 70 ? 165.263 168.220 143.876 1.00 53.10 60 ALA B O 1
ATOM 4165 N N . MET D 4 71 ? 163.623 168.342 142.327 1.00 54.99 61 MET B N 1
ATOM 4166 C CA . MET D 4 71 ? 163.314 166.919 142.354 1.00 54.99 61 MET B CA 1
ATOM 4167 C C . MET D 4 71 ? 162.648 166.549 141.041 1.00 54.99 61 MET B C 1
ATOM 4168 O O . MET D 4 71 ? 161.585 167.085 140.714 1.00 54.99 61 MET B O 1
ATOM 4170 N N . HIS D 4 72 ? 163.261 165.626 140.305 1.00 46.13 62 HIS B N 1
ATOM 4171 C CA . HIS D 4 72 ? 162.781 165.221 138.993 1.00 46.13 62 HIS B CA 1
ATOM 4172 C C . HIS D 4 72 ? 162.455 163.735 138.997 1.00 46.13 62 HIS B C 1
ATOM 4173 O O . HIS D 4 72 ? 163.202 162.926 139.552 1.00 46.13 62 HIS B O 1
ATOM 4180 N N . TRP D 4 73 ? 161.324 163.389 138.391 1.00 52.03 63 TRP B N 1
ATOM 4181 C CA . TRP D 4 73 ? 160.870 162.012 138.299 1.00 52.03 63 TRP B CA 1
ATOM 4182 C C . TRP D 4 73 ? 161.635 161.263 137.214 1.00 52.03 63 TRP B C 1
ATOM 4183 O O . TRP D 4 73 ? 162.096 161.842 136.229 1.00 52.03 63 TRP B O 1
ATOM 4194 N N . GLY D 4 74 ? 161.749 159.956 137.394 1.00 50.26 64 GLY B N 1
ATOM 4195 C CA . GLY D 4 74 ? 162.212 159.117 136.317 1.00 50.26 64 GLY B CA 1
ATOM 4196 C C . GLY D 4 74 ? 161.146 158.924 135.260 1.00 50.26 64 GLY B C 1
ATOM 4197 O O . GLY D 4 74 ? 159.960 159.163 135.483 1.00 50.26 64 GLY B O 1
ATOM 4198 N N . THR D 4 75 ? 161.577 158.488 134.077 1.00 55.94 65 THR B N 1
ATOM 4199 C CA . THR D 4 75 ? 160.622 158.239 133.006 1.00 55.94 65 THR B CA 1
ATOM 4200 C C . THR D 4 75 ? 159.802 156.981 133.248 1.00 55.94 65 THR B C 1
ATOM 4201 O O . THR D 4 75 ? 158.754 156.810 132.619 1.00 55.94 65 THR B O 1
ATOM 4203 N N . ASP D 4 76 ? 160.247 156.105 134.144 1.00 58.62 66 ASP B N 1
ATOM 4204 C CA . ASP D 4 76 ? 159.510 154.895 134.471 1.00 58.62 66 ASP B CA 1
ATOM 4205 C C . ASP D 4 76 ? 158.444 155.127 135.529 1.00 58.62 66 ASP B C 1
ATOM 4206 O O . ASP D 4 76 ? 157.765 154.172 135.918 1.00 58.62 66 ASP B O 1
ATOM 4211 N N . SER D 4 77 ? 158.298 156.360 136.011 1.00 61.76 67 SER B N 1
ATOM 4212 C CA . SER D 4 77 ? 157.303 156.764 136.998 1.00 61.76 67 SER B CA 1
ATOM 4213 C C . SER D 4 77 ? 157.529 156.135 138.362 1.00 61.76 67 SER B C 1
ATOM 4214 O O . SER D 4 77 ? 156.622 156.152 139.199 1.00 61.76 67 SER B O 1
ATOM 4217 N N . ARG D 4 78 ? 158.703 155.578 138.613 1.00 56.35 68 ARG B N 1
ATOM 4218 C CA . ARG D 4 78 ? 159.009 154.981 139.904 1.00 56.35 68 ARG B CA 1
ATOM 4219 C C . ARG D 4 78 ? 160.238 155.580 140.562 1.00 56.35 68 ARG B C 1
ATOM 4220 O O . ARG D 4 78 ? 160.235 155.803 141.773 1.00 56.35 68 ARG B O 1
ATOM 4228 N N . LEU D 4 79 ? 161.286 155.856 139.797 1.00 47.43 69 LEU B N 1
ATOM 4229 C CA . LEU D 4 79 ? 162.502 156.433 140.345 1.00 47.43 69 LEU B CA 1
ATOM 4230 C C . LEU D 4 79 ? 162.418 157.952 140.326 1.00 47.43 69 LEU B C 1
ATOM 4231 O O . LEU D 4 79 ? 161.795 158.549 139.446 1.00 47.43 69 LEU B O 1
ATOM 4236 N N . LEU D 4 80 ? 163.044 158.575 141.320 1.00 50.60 70 LEU B N 1
ATOM 4237 C CA . LEU D 4 80 ? 163.063 160.024 141.440 1.00 50.60 70 LEU B CA 1
ATOM 4238 C C . LEU D 4 80 ? 164.420 160.459 141.965 1.00 50.60 70 LEU B C 1
ATOM 4239 O O . LEU D 4 80 ? 164.995 159.802 142.835 1.00 50.60 70 LEU B O 1
ATOM 4241 N N . VAL D 4 81 ? 164.928 161.566 141.433 1.00 61.09 71 VAL B N 1
ATOM 4242 C CA . VAL D 4 81 ? 166.188 162.152 141.873 1.00 61.09 71 VAL B CA 1
ATOM 4243 C C . VAL D 4 81 ? 165.875 163.449 142.603 1.00 61.09 71 VAL B C 1
ATOM 4244 O O . VAL D 4 81 ? 165.072 164.259 142.127 1.00 61.09 71 VAL B O 1
ATOM 4248 N N . SER D 4 82 ? 166.484 163.631 143.770 1.00 48.35 72 SER B N 1
ATOM 4249 C CA . SER D 4 82 ? 166.282 164.813 144.593 1.00 48.35 72 SER B CA 1
ATOM 4250 C C . SER D 4 82 ? 167.623 165.484 144.831 1.00 48.35 72 SER B C 1
ATOM 4251 O O . SER D 4 82 ? 168.604 164.813 145.162 1.00 48.35 72 SER B O 1
ATOM 4253 N N . ALA D 4 83 ? 167.668 166.799 144.656 1.00 59.08 73 ALA B N 1
ATOM 4254 C CA . ALA D 4 83 ? 168.878 167.581 144.867 1.00 59.08 73 ALA B CA 1
ATOM 4255 C C . ALA D 4 83 ? 168.659 168.524 146.038 1.00 59.08 73 ALA B C 1
ATOM 4256 O O . ALA D 4 83 ? 167.717 169.322 146.029 1.00 59.08 73 ALA B O 1
ATOM 4258 N N . SER D 4 84 ? 169.530 168.436 147.035 1.00 61.20 74 SER B N 1
ATOM 4259 C CA . SER D 4 84 ? 169.514 169.331 148.178 1.00 61.20 74 SER B CA 1
ATOM 4260 C C . SER D 4 84 ? 170.864 170.016 148.294 1.00 61.20 74 SER B C 1
ATOM 4261 O O . SER D 4 84 ? 171.859 169.573 147.715 1.00 61.20 74 SER B O 1
ATOM 4263 N N . GLN D 4 85 ? 170.895 171.108 149.053 1.00 73.37 75 GLN B N 1
ATOM 4264 C CA . GLN D 4 85 ? 172.144 171.814 149.291 1.00 73.37 75 GLN B CA 1
ATOM 4265 C C . GLN D 4 85 ? 172.962 171.193 150.404 1.00 73.37 75 GLN B C 1
ATOM 4266 O O . GLN D 4 85 ? 173.853 171.852 150.951 1.00 73.37 75 GLN B O 1
ATOM 4272 N N . ASP D 4 86 ? 172.682 169.940 150.746 1.00 63.20 76 ASP B N 1
ATOM 4273 C CA . ASP D 4 86 ? 173.557 169.161 151.606 1.00 63.20 76 ASP B CA 1
ATOM 4274 C C . ASP D 4 86 ? 174.715 168.546 150.837 1.00 63.20 76 ASP B C 1
ATOM 4275 O O . ASP D 4 86 ? 175.553 167.872 151.444 1.00 63.20 76 ASP B O 1
ATOM 4277 N N . GLY D 4 87 ? 174.778 168.761 149.527 1.00 59.78 77 GLY B N 1
ATOM 4278 C CA . GLY D 4 87 ? 175.837 168.209 148.712 1.00 59.78 77 GLY B CA 1
ATOM 4279 C C . GLY D 4 87 ? 175.557 166.843 148.137 1.00 59.78 77 GLY B C 1
ATOM 4280 O O . GLY D 4 87 ? 176.489 166.185 147.664 1.00 59.78 77 GLY B O 1
ATOM 4281 N N . LYS D 4 88 ? 174.306 166.393 148.157 1.00 53.38 78 LYS B N 1
ATOM 4282 C CA . LYS D 4 88 ? 173.946 165.058 147.706 1.00 53.38 78 LYS B CA 1
ATOM 4283 C C . LYS D 4 88 ? 172.807 165.138 146.703 1.00 53.38 78 LYS B C 1
ATOM 4284 O O . LYS D 4 88 ? 171.890 165.949 146.856 1.00 53.38 78 LYS B O 1
ATOM 4290 N N . LEU D 4 89 ? 172.872 164.294 145.679 1.00 56.54 79 LEU B N 1
ATOM 4291 C CA . LEU D 4 89 ? 171.770 164.070 144.748 1.00 56.54 79 LEU B CA 1
ATOM 4292 C C . LEU D 4 89 ? 171.366 162.612 144.930 1.00 56.54 79 LEU B C 1
ATOM 4293 O O . LEU D 4 89 ? 171.928 161.717 144.299 1.00 56.54 79 LEU B O 1
ATOM 4295 N N . ILE D 4 90 ? 170.403 162.375 145.811 1.00 55.85 80 ILE B N 1
ATOM 4296 C CA . ILE D 4 90 ? 169.974 161.024 146.152 1.00 55.85 80 ILE B CA 1
ATOM 4297 C C . ILE D 4 90 ? 168.865 160.602 145.201 1.00 55.85 80 ILE B C 1
ATOM 4298 O O . ILE D 4 90 ? 167.897 161.341 144.993 1.00 55.85 80 ILE B O 1
ATOM 4300 N N . ILE D 4 91 ? 169.008 159.418 144.617 1.00 56.76 81 ILE B N 1
ATOM 4301 C CA . ILE D 4 91 ? 167.991 158.855 143.736 1.00 56.76 81 ILE B CA 1
ATOM 4302 C C . ILE D 4 91 ? 167.072 157.970 144.567 1.00 56.76 81 ILE B C 1
ATOM 4303 O O . ILE D 4 91 ? 167.538 157.146 145.361 1.00 56.76 81 ILE B O 1
ATOM 4305 N N . TRP D 4 92 ? 165.766 158.149 144.394 1.00 48.64 82 TRP B N 1
ATOM 4306 C CA . TRP D 4 92 ? 164.764 157.561 145.268 1.00 48.64 82 TRP B CA 1
ATOM 4307 C C . TRP D 4 92 ? 163.967 156.495 144.532 1.00 48.64 82 TRP B C 1
ATOM 4308 O O . TRP D 4 92 ? 163.687 156.628 143.337 1.00 48.64 82 TRP B O 1
ATOM 4319 N N . ASP D 4 93 ? 163.603 155.441 145.252 1.00 59.51 83 ASP B N 1
ATOM 4320 C CA . ASP D 4 93 ? 162.655 154.439 144.774 1.00 59.51 83 ASP B CA 1
ATOM 4321 C C . ASP D 4 93 ? 161.320 154.731 145.447 1.00 59.51 83 ASP B C 1
ATOM 4322 O O . ASP D 4 93 ? 161.111 154.381 146.609 1.00 59.51 83 ASP B O 1
ATOM 4327 N N . SER D 4 94 ? 160.410 155.368 144.708 1.00 56.80 84 SER B N 1
ATOM 4328 C CA . SER D 4 94 ? 159.179 155.867 145.310 1.00 56.80 84 SER B CA 1
ATOM 4329 C C . SER D 4 94 ? 158.286 154.746 145.823 1.00 56.80 84 SER B C 1
ATOM 4330 O O . SER D 4 94 ? 157.537 154.950 146.783 1.00 56.80 84 SER B O 1
ATOM 4333 N N . TYR D 4 95 ? 158.335 153.569 145.199 1.00 57.96 85 TYR B N 1
ATOM 4334 C CA . TYR D 4 95 ? 157.433 152.497 145.603 1.00 57.96 85 TYR B CA 1
ATOM 4335 C C . TYR D 4 95 ? 157.816 151.916 146.956 1.00 57.96 85 TYR B C 1
ATOM 4336 O O . TYR D 4 95 ? 156.953 151.396 147.670 1.00 57.96 85 TYR B O 1
ATOM 4345 N N . THR D 4 96 ? 159.094 151.981 147.324 1.00 59.43 86 THR B N 1
ATOM 4346 C CA . THR D 4 96 ? 159.560 151.445 148.593 1.00 59.43 86 THR B CA 1
ATOM 4347 C C . THR D 4 96 ? 160.312 152.457 149.444 1.00 59.43 86 THR B C 1
ATOM 4348 O O . THR D 4 96 ? 160.803 152.089 150.517 1.00 59.43 86 THR B O 1
ATOM 4352 N N . THR D 4 97 ? 160.412 153.714 149.007 1.00 58.87 87 THR B N 1
ATOM 4353 C CA . THR D 4 97 ? 161.167 154.749 149.719 1.00 58.87 87 THR B CA 1
ATOM 4354 C C . THR D 4 97 ? 162.605 154.314 149.977 1.00 58.87 87 THR B C 1
ATOM 4355 O O . THR D 4 97 ? 163.198 154.652 151.003 1.00 58.87 87 THR B O 1
ATOM 4359 N N . ASN D 4 98 ? 163.175 153.561 149.043 1.00 54.91 88 ASN B N 1
ATOM 4360 C CA . ASN D 4 98 ? 164.544 153.090 149.155 1.00 54.91 88 ASN B CA 1
ATOM 4361 C C . ASN D 4 98 ? 165.491 154.071 148.482 1.00 54.91 88 ASN B C 1
ATOM 4362 O O . ASN D 4 98 ? 165.186 154.610 147.415 1.00 54.91 88 ASN B O 1
ATOM 4367 N N . LYS D 4 99 ? 166.641 154.300 149.109 1.00 56.37 89 LYS B N 1
ATOM 4368 C CA . LYS D 4 99 ? 167.707 155.073 148.486 1.00 56.37 89 LYS B CA 1
ATOM 4369 C C . LYS D 4 99 ? 168.470 154.163 147.531 1.00 56.37 89 LYS B C 1
ATOM 4370 O O . LYS D 4 99 ? 169.143 153.223 147.967 1.00 56.37 89 LYS B O 1
ATOM 4376 N N . VAL D 4 100 ? 168.375 154.443 146.234 1.00 54.46 90 VAL B N 1
ATOM 4377 C CA . VAL D 4 100 ? 169.090 153.630 145.258 1.00 54.46 90 VAL B CA 1
ATOM 4378 C C . VAL D 4 100 ? 170.470 154.203 144.929 1.00 54.46 90 VAL B C 1
ATOM 4379 O O . VAL D 4 100 ? 171.413 153.441 144.691 1.00 54.46 90 VAL B O 1
ATOM 4383 N N . HIS D 4 101 ? 170.624 155.524 144.929 1.00 56.77 91 HIS B N 1
ATOM 4384 C CA . HIS D 4 101 ? 171.915 156.160 144.711 1.00 56.77 91 HIS B CA 1
ATOM 4385 C C . HIS D 4 101 ? 172.033 157.366 145.627 1.00 56.77 91 HIS B C 1
ATOM 4386 O O . HIS D 4 101 ? 171.029 157.960 146.023 1.00 56.77 91 HIS B O 1
ATOM 4393 N N . ALA D 4 102 ? 173.270 157.723 145.961 1.00 50.58 92 ALA B N 1
ATOM 4394 C CA . ALA D 4 102 ? 173.564 158.952 146.698 1.00 50.58 92 ALA B CA 1
ATOM 4395 C C . ALA D 4 102 ? 174.842 159.522 146.094 1.00 50.58 92 ALA B C 1
ATOM 4396 O O . ALA D 4 102 ? 175.930 158.987 146.319 1.00 50.58 92 ALA B O 1
ATOM 4398 N N . ILE D 4 103 ? 174.706 160.595 145.322 1.00 52.69 93 ILE B N 1
ATOM 4399 C CA . ILE D 4 103 ? 175.803 161.138 144.528 1.00 52.69 93 ILE B CA 1
ATOM 4400 C C . ILE D 4 103 ? 176.348 162.368 145.250 1.00 52.69 93 ILE B C 1
ATOM 4401 O O . ILE D 4 103 ? 175.636 163.379 145.345 1.00 52.69 93 ILE B O 1
ATOM 4406 N N . PRO D 4 104 ? 177.573 162.330 145.770 1.00 60.50 94 PRO B N 1
ATOM 4407 C CA . PRO D 4 104 ? 178.193 163.558 146.274 1.00 60.50 94 PRO B CA 1
ATOM 4408 C C . PRO D 4 104 ? 178.479 164.526 145.139 1.00 60.50 94 PRO B C 1
ATOM 4409 O O . PRO D 4 104 ? 178.749 164.128 144.005 1.00 60.50 94 PRO B O 1
ATOM 4413 N N . LEU D 4 105 ? 178.422 165.813 145.458 1.00 65.47 95 LEU B N 1
ATOM 4414 C CA . LEU D 4 105 ? 178.549 166.864 144.463 1.00 65.47 95 LEU B CA 1
ATOM 4415 C C . LEU D 4 105 ? 179.804 167.690 144.708 1.00 65.47 95 LEU B C 1
ATOM 4416 O O . LEU D 4 105 ? 180.228 167.887 145.850 1.00 65.47 95 LEU B O 1
ATOM 4421 N N . ARG D 4 106 ? 180.400 168.161 143.612 1.00 76.87 96 ARG B N 1
ATOM 4422 C CA . ARG D 4 106 ? 181.569 169.026 143.719 1.00 76.87 96 ARG B CA 1
ATOM 4423 C C . ARG D 4 106 ? 181.217 170.339 144.406 1.00 76.87 96 ARG B C 1
ATOM 4424 O O . ARG D 4 106 ? 181.972 170.825 145.256 1.00 76.87 96 ARG B O 1
ATOM 4432 N N . SER D 4 107 ? 180.075 170.924 144.055 1.00 63.01 97 SER B N 1
ATOM 4433 C CA . SER D 4 107 ? 179.610 172.174 144.641 1.00 63.01 97 SER B CA 1
ATOM 4434 C C . SER D 4 107 ? 178.253 171.941 145.284 1.00 63.01 97 SER B C 1
ATOM 4435 O O . SER D 4 107 ? 177.304 171.533 144.607 1.00 63.01 97 SER B O 1
ATOM 4438 N N . SER D 4 108 ? 178.160 172.214 146.585 1.00 62.86 98 SER B N 1
ATOM 4439 C CA . SER D 4 108 ? 176.927 171.996 147.331 1.00 62.86 98 SER B CA 1
ATOM 4440 C C . SER D 4 108 ? 175.828 172.982 146.971 1.00 62.86 98 SER B C 1
ATOM 4441 O O . SER D 4 108 ? 174.688 172.792 147.403 1.00 62.86 98 SER B O 1
ATOM 4444 N N . TRP D 4 109 ? 176.137 174.027 146.205 1.00 62.85 99 TRP B N 1
ATOM 4445 C CA . TRP D 4 109 ? 175.161 175.061 145.868 1.00 62.85 99 TRP B CA 1
ATOM 4446 C C . TRP D 4 109 ? 174.461 174.664 144.575 1.00 62.85 99 TRP B C 1
ATOM 4447 O O . TRP D 4 109 ? 174.690 175.224 143.502 1.00 62.85 99 TRP B O 1
ATOM 4458 N N . VAL D 4 110 ? 173.582 173.674 144.692 1.00 63.68 100 VAL B N 1
ATOM 4459 C CA . VAL D 4 110 ? 172.853 173.120 143.560 1.00 63.68 100 VAL B CA 1
ATOM 4460 C C . VAL D 4 110 ? 171.397 173.533 143.678 1.00 63.68 100 VAL B C 1
ATOM 4461 O O . VAL D 4 110 ? 170.782 173.384 144.741 1.00 63.68 100 VAL B O 1
ATOM 4465 N N . MET D 4 111 ? 170.851 174.063 142.588 1.00 63.06 101 MET B N 1
ATOM 4466 C CA . MET D 4 111 ? 169.494 174.589 142.575 1.00 63.06 101 MET B CA 1
ATOM 4467 C C . MET D 4 111 ? 168.684 174.042 141.405 1.00 63.06 101 MET B C 1
ATOM 4468 O O . MET D 4 111 ? 167.655 174.620 141.045 1.00 63.06 101 MET B O 1
ATOM 4473 N N . THR D 4 112 ? 169.129 172.935 140.812 1.00 59.39 102 THR B N 1
ATOM 4474 C CA . THR D 4 112 ? 168.373 172.230 139.787 1.00 59.39 102 THR B CA 1
ATOM 4475 C C . THR D 4 112 ? 168.894 170.805 139.685 1.00 59.39 102 THR B C 1
ATOM 4476 O O . THR D 4 112 ? 170.017 170.506 140.095 1.00 59.39 102 THR B O 1
ATOM 4480 N N . CYS D 4 113 ? 168.058 169.928 139.136 1.00 54.72 103 CYS B N 1
ATOM 4481 C CA . CYS D 4 113 ? 168.469 168.567 138.824 1.00 54.72 103 CYS B CA 1
ATOM 4482 C C . CYS D 4 113 ? 167.546 168.020 137.748 1.00 54.72 103 CYS B C 1
ATOM 4483 O O . CYS D 4 113 ? 166.386 168.425 137.646 1.00 54.72 103 CYS B O 1
ATOM 4486 N N . ALA D 4 114 ? 168.075 167.101 136.947 1.00 44.47 104 ALA B N 1
ATOM 4487 C CA . ALA D 4 114 ? 167.315 166.489 135.870 1.00 44.47 104 ALA B CA 1
ATOM 4488 C C . ALA D 4 114 ? 167.563 164.992 135.871 1.00 44.47 104 ALA B C 1
ATOM 4489 O O . ALA D 4 114 ? 168.619 164.524 136.295 1.00 44.47 104 ALA B O 1
ATOM 4491 N N . TYR D 4 115 ? 166.579 164.244 135.390 1.00 46.72 105 TYR B N 1
ATOM 4492 C CA . TYR D 4 115 ? 166.702 162.804 135.253 1.00 46.72 105 TYR B CA 1
ATOM 4493 C C . TYR D 4 115 ? 166.512 162.473 133.782 1.00 46.72 105 TYR B C 1
ATOM 4494 O O . TYR D 4 115 ? 165.524 162.897 133.175 1.00 46.72 105 TYR B O 1
ATOM 4503 N N . ALA D 4 116 ? 167.455 161.736 133.209 1.00 50.14 106 ALA B N 1
ATOM 4504 C CA . ALA D 4 116 ? 167.403 161.453 131.784 1.00 50.14 106 ALA B CA 1
ATOM 4505 C C . ALA D 4 116 ? 166.195 160.577 131.461 1.00 50.14 106 ALA B C 1
ATOM 4506 O O . ALA D 4 116 ? 165.835 159.699 132.250 1.00 50.14 106 ALA B O 1
ATOM 4508 N N . PRO D 4 117 ? 165.544 160.797 130.317 1.00 50.13 107 PRO B N 1
ATOM 4509 C CA . PRO D 4 117 ? 164.433 159.914 129.932 1.00 50.13 107 PRO B CA 1
ATOM 4510 C C . PRO D 4 117 ? 164.853 158.466 129.772 1.00 50.13 107 PRO B C 1
ATOM 4511 O O . PRO D 4 117 ? 164.039 157.564 130.001 1.00 50.13 107 PRO B O 1
ATOM 4515 N N . SER D 4 118 ? 166.102 158.214 129.379 1.00 56.25 108 SER B N 1
ATOM 4516 C CA . SER D 4 118 ? 166.600 156.849 129.302 1.00 56.25 108 SER B CA 1
ATOM 4517 C C . SER D 4 118 ? 166.892 156.261 130.673 1.00 56.25 108 SER B C 1
ATOM 4518 O O . SER D 4 118 ? 166.927 155.035 130.813 1.00 56.25 108 SER B O 1
ATOM 4521 N N . GLY D 4 119 ? 167.091 157.101 131.683 1.00 53.34 109 GLY B N 1
ATOM 4522 C CA . GLY D 4 119 ? 167.437 156.645 133.008 1.00 53.34 109 GLY B CA 1
ATOM 4523 C C . GLY D 4 119 ? 168.914 156.444 133.251 1.00 53.34 109 GLY B C 1
ATOM 4524 O O . GLY D 4 119 ? 169.293 156.044 134.359 1.00 53.34 109 GLY B O 1
ATOM 4525 N N . ASN D 4 120 ? 169.762 156.703 132.257 1.00 47.33 110 ASN B N 1
ATOM 4526 C CA . ASN D 4 120 ? 171.196 156.491 132.402 1.00 47.33 110 ASN B CA 1
ATOM 4527 C C . ASN D 4 120 ? 171.916 157.677 133.024 1.00 47.33 110 ASN B C 1
ATOM 4528 O O . ASN D 4 120 ? 172.984 157.496 133.618 1.00 47.33 110 ASN B O 1
ATOM 4533 N N . TYR D 4 121 ? 171.362 158.880 132.905 1.00 50.51 111 TYR B N 1
ATOM 4534 C CA . TYR D 4 121 ? 172.076 160.098 133.251 1.00 50.51 111 TYR B CA 1
ATOM 4535 C C . TYR D 4 121 ? 171.271 160.947 134.221 1.00 50.51 111 TYR B C 1
ATOM 4536 O O . TYR D 4 121 ? 170.038 160.931 134.219 1.00 50.51 111 TYR B O 1
ATOM 4545 N N . VAL D 4 122 ? 171.996 161.688 135.053 1.00 53.37 112 VAL B N 1
ATOM 4546 C CA . VAL D 4 122 ? 171.434 162.653 135.987 1.00 53.37 112 VAL B CA 1
ATOM 4547 C C . VAL D 4 122 ? 172.250 163.930 135.873 1.00 53.37 112 VAL B C 1
ATOM 4548 O O . VAL D 4 122 ? 173.484 163.880 135.872 1.00 53.37 112 VAL B O 1
ATOM 4552 N N . ALA D 4 123 ? 171.574 165.066 135.767 1.00 42.28 113 ALA B N 1
ATOM 4553 C CA . ALA D 4 123 ? 172.237 166.356 135.703 1.00 42.28 113 ALA B CA 1
ATOM 4554 C C . ALA D 4 123 ? 172.019 167.117 137.002 1.00 42.28 113 ALA B C 1
ATOM 4555 O O . ALA D 4 123 ? 171.013 166.926 137.688 1.00 42.28 113 ALA B O 1
ATOM 4557 N N . CYS D 4 124 ? 172.974 167.981 137.338 1.00 65.07 114 CYS B N 1
ATOM 4558 C CA . CYS D 4 124 ? 172.908 168.741 138.584 1.00 65.07 114 CYS B CA 1
ATOM 4559 C C . CYS D 4 124 ? 173.753 169.994 138.437 1.00 65.07 114 CYS B C 1
ATOM 4560 O O . CYS D 4 124 ? 174.974 169.898 138.287 1.00 65.07 114 CYS B O 1
ATOM 4563 N N . GLY D 4 125 ? 173.114 171.164 138.487 1.00 51.32 115 GLY B N 1
ATOM 4564 C CA . GLY D 4 125 ? 173.809 172.428 138.368 1.00 51.32 115 GLY B CA 1
ATOM 4565 C C . GLY D 4 125 ? 173.405 173.376 139.479 1.00 51.32 115 GLY B C 1
ATOM 4566 O O . GLY D 4 125 ? 172.574 173.047 140.325 1.00 51.32 115 GLY B O 1
ATOM 4567 N N . GLY D 4 126 ? 174.012 174.560 139.466 1.00 52.81 116 GLY B N 1
ATOM 4568 C CA . GLY D 4 126 ? 173.708 175.547 140.482 1.00 52.81 116 GLY B CA 1
ATOM 4569 C C . GLY D 4 126 ? 174.532 176.816 140.424 1.00 52.81 116 GLY B C 1
ATOM 4570 O O . GLY D 4 126 ? 174.690 177.416 139.359 1.00 52.81 116 GLY B O 1
ATOM 4571 N N . LEU D 4 127 ? 175.050 177.241 141.578 1.00 55.12 117 LEU B N 1
ATOM 4572 C CA . LEU D 4 127 ? 175.796 178.489 141.679 1.00 55.12 117 LEU B CA 1
ATOM 4573 C C . LEU D 4 127 ? 177.214 178.380 141.143 1.00 55.12 117 LEU B C 1
ATOM 4574 O O . LEU D 4 127 ? 177.896 179.403 141.044 1.00 55.12 117 LEU B O 1
ATOM 4579 N N . ASP D 4 128 ? 177.675 177.180 140.804 1.00 52.69 118 ASP B N 1
ATOM 4580 C CA . ASP D 4 128 ? 179.017 177.000 140.270 1.00 52.69 118 ASP B CA 1
ATOM 4581 C C . ASP D 4 128 ? 179.100 177.277 138.777 1.00 52.69 118 ASP B C 1
ATOM 4582 O O . ASP D 4 128 ? 180.189 177.160 138.207 1.00 52.69 118 ASP B O 1
ATOM 4587 N N . ASN D 4 129 ? 177.982 177.630 138.142 1.00 53.38 119 ASN B N 1
ATOM 4588 C CA . ASN D 4 129 ? 177.899 177.952 136.718 1.00 53.38 119 ASN B CA 1
ATOM 4589 C C . ASN D 4 129 ? 178.204 176.752 135.834 1.00 53.38 119 ASN B C 1
ATOM 4590 O O . ASN D 4 129 ? 178.572 176.918 134.668 1.00 53.38 119 ASN B O 1
ATOM 4595 N N . ILE D 4 130 ? 178.064 175.541 136.363 1.00 57.33 120 ILE B N 1
ATOM 4596 C CA . ILE D 4 130 ? 178.446 174.324 135.660 1.00 57.33 120 ILE B CA 1
ATOM 4597 C C . ILE D 4 130 ? 177.296 173.334 135.749 1.00 57.33 120 ILE B C 1
ATOM 4598 O O . ILE D 4 130 ? 176.729 173.133 136.827 1.00 57.33 120 ILE B O 1
ATOM 4603 N N . CYS D 4 131 ? 176.946 172.726 134.618 1.00 62.32 121 CYS B N 1
ATOM 4604 C CA . CYS D 4 131 ? 175.969 171.646 134.576 1.00 62.32 121 CYS B CA 1
ATOM 4605 C C . CYS D 4 131 ? 176.722 170.322 134.553 1.00 62.32 121 CYS B C 1
ATOM 4606 O O . CYS D 4 131 ? 177.458 170.041 133.602 1.00 62.32 121 CYS B O 1
ATOM 4609 N N . SER D 4 132 ? 176.539 169.516 135.593 1.00 55.17 122 SER B N 1
ATOM 4610 C CA . SER D 4 132 ? 177.290 168.282 135.770 1.00 55.17 122 SER B CA 1
ATOM 4611 C C . SER D 4 132 ? 176.422 167.089 135.402 1.00 55.17 122 SER B C 1
ATOM 4612 O O . SER D 4 132 ? 175.326 166.926 135.943 1.00 55.17 122 SER B O 1
ATOM 4615 N N . ILE D 4 133 ? 176.916 166.258 134.488 1.00 58.70 123 ILE B N 1
ATOM 4616 C CA . ILE D 4 133 ? 176.199 165.079 134.018 1.00 58.70 123 ILE B CA 1
ATOM 4617 C C . ILE D 4 133 ? 176.810 163.851 134.671 1.00 58.70 123 ILE B C 1
ATOM 4618 O O . ILE D 4 133 ? 178.024 163.636 134.589 1.00 58.70 123 ILE B O 1
ATOM 4623 N N . TYR D 4 134 ? 175.975 163.044 135.313 1.00 42.52 124 TYR B N 1
ATOM 4624 C CA . TYR D 4 134 ? 176.416 161.860 136.031 1.00 42.52 124 TYR B CA 1
ATOM 4625 C C . TYR D 4 134 ? 175.899 160.612 135.334 1.00 42.52 124 TYR B C 1
ATOM 4626 O O . TYR D 4 134 ? 174.755 160.576 134.876 1.00 42.52 124 TYR B O 1
ATOM 4635 N N . ASN D 4 135 ? 176.748 159.595 135.251 1.00 53.23 125 ASN B N 1
ATOM 4636 C CA . ASN D 4 135 ? 176.419 158.344 134.578 1.00 53.23 125 ASN B CA 1
ATOM 4637 C C . ASN D 4 135 ? 175.997 157.327 135.630 1.00 53.23 125 ASN B C 1
ATOM 4638 O O . ASN D 4 135 ? 176.822 156.869 136.426 1.00 53.23 125 ASN B O 1
ATOM 4643 N N . LEU D 4 136 ? 174.711 156.975 135.633 1.00 48.79 126 LEU B N 1
ATOM 4644 C CA . LEU D 4 136 ? 174.194 156.038 136.622 1.00 48.79 126 LEU B CA 1
ATOM 4645 C C . LEU D 4 136 ? 174.569 154.596 136.307 1.00 48.79 126 LEU B C 1
ATOM 4646 O O . LEU D 4 136 ? 174.688 153.777 137.225 1.00 48.79 126 LEU B O 1
ATOM 4651 N N . LYS D 4 137 ? 174.767 154.269 135.032 1.00 53.26 127 LYS B N 1
ATOM 4652 C CA . LYS D 4 137 ? 175.014 152.899 134.586 1.00 53.26 127 LYS B CA 1
ATOM 4653 C C . LYS D 4 137 ? 176.484 152.653 134.285 1.00 53.26 127 LYS B C 1
ATOM 4654 O O . LYS D 4 137 ? 176.816 151.960 133.322 1.00 53.26 127 LYS B O 1
ATOM 4660 N N . THR D 4 138 ? 177.388 153.222 135.076 1.00 61.61 128 THR B N 1
ATOM 4661 C CA . THR D 4 138 ? 178.808 152.974 134.878 1.00 61.61 128 THR B CA 1
ATOM 4662 C C . THR D 4 138 ? 179.132 151.509 135.139 1.00 61.61 128 THR B C 1
ATOM 4663 O O . THR D 4 138 ? 178.608 150.896 136.073 1.00 61.61 128 THR B O 1
ATOM 4665 N N . ARG D 4 139 ? 179.998 150.941 134.297 1.00 65.99 129 ARG B N 1
ATOM 4666 C CA . ARG D 4 139 ? 180.370 149.541 134.454 1.00 65.99 129 ARG B CA 1
ATOM 4667 C C . ARG D 4 139 ? 181.175 149.299 135.723 1.00 65.99 129 ARG B C 1
ATOM 4668 O O . ARG D 4 139 ? 181.160 148.182 136.248 1.00 65.99 129 ARG B O 1
ATOM 4676 N N . GLU D 4 140 ? 181.867 150.320 136.228 1.00 72.46 130 GLU B N 1
ATOM 4677 C CA . GLU D 4 140 ? 182.610 150.194 137.475 1.00 72.46 130 GLU B CA 1
ATOM 4678 C C . GLU D 4 140 ? 181.701 150.103 138.693 1.00 72.46 130 GLU B C 1
ATOM 4679 O O . GLU D 4 140 ? 182.196 149.838 139.792 1.00 72.46 130 GLU B O 1
ATOM 4681 N N . GLY D 4 141 ? 180.401 150.333 138.533 1.00 63.71 131 GLY B N 1
ATOM 4682 C CA . GLY D 4 141 ? 179.470 150.156 139.627 1.00 63.71 131 GLY B CA 1
ATOM 4683 C C . GLY D 4 141 ? 179.088 151.436 140.338 1.00 63.71 131 GLY B C 1
ATOM 4684 O O . GLY D 4 141 ? 177.963 151.565 140.828 1.00 63.71 131 GLY B O 1
ATOM 4685 N N . ASN D 4 142 ? 180.015 152.383 140.413 1.00 67.44 132 ASN B N 1
ATOM 4686 C CA . ASN D 4 142 ? 179.771 153.647 141.089 1.00 67.44 132 ASN B CA 1
ATOM 4687 C C . ASN D 4 142 ? 179.390 154.732 140.086 1.00 67.44 132 ASN B C 1
ATOM 4688 O O . ASN D 4 142 ? 179.646 154.623 138.886 1.00 67.44 132 ASN B O 1
ATOM 4693 N N . VAL D 4 143 ? 178.775 155.791 140.599 1.00 54.28 133 VAL B N 1
ATOM 4694 C CA . VAL D 4 143 ? 178.355 156.922 139.781 1.00 54.28 133 VAL B CA 1
ATOM 4695 C C . VAL D 4 143 ? 179.535 157.868 139.613 1.00 54.28 133 VAL B C 1
ATOM 4696 O O . VAL D 4 143 ? 180.158 158.279 140.598 1.00 54.28 133 VAL B O 1
ATOM 4700 N N . ARG D 4 144 ? 179.847 158.211 138.366 1.00 55.78 134 ARG B N 1
ATOM 4701 C CA . ARG D 4 144 ? 180.964 159.084 138.049 1.00 55.78 134 ARG B CA 1
ATOM 4702 C C . ARG D 4 144 ? 180.490 160.228 137.166 1.00 55.78 134 ARG B C 1
ATOM 4703 O O . ARG D 4 144 ? 179.545 160.081 136.388 1.00 55.78 134 ARG B O 1
ATOM 4705 N N . VAL D 4 145 ? 181.164 161.369 137.289 1.00 58.61 135 VAL B N 1
ATOM 4706 C CA . VAL D 4 145 ? 180.830 162.565 136.518 1.00 58.61 135 VAL B CA 1
ATOM 4707 C C . VAL D 4 145 ? 181.329 162.343 135.094 1.00 58.61 135 VAL B C 1
ATOM 4708 O O . VAL D 4 145 ? 182.520 162.486 134.814 1.00 58.61 135 VAL B O 1
ATOM 4712 N N . SER D 4 146 ? 180.418 161.992 134.186 1.00 59.40 136 SER B N 1
ATOM 4713 C CA . SER D 4 146 ? 180.817 161.765 132.802 1.00 59.40 136 SER B CA 1
ATOM 4714 C C . SER D 4 146 ? 181.115 163.071 132.080 1.00 59.40 136 SER B C 1
ATOM 4715 O O . SER D 4 146 ? 181.850 163.072 131.087 1.00 59.40 136 SER B O 1
ATOM 4718 N N . ARG D 4 147 ? 180.557 164.182 132.551 1.00 66.86 137 ARG B N 1
ATOM 4719 C CA . ARG D 4 147 ? 180.768 165.471 131.908 1.00 66.86 137 ARG B CA 1
ATOM 4720 C C . ARG D 4 147 ? 180.493 166.581 132.910 1.00 66.86 137 ARG B C 1
ATOM 4721 O O . ARG D 4 147 ? 179.653 166.436 133.800 1.00 66.86 137 ARG B O 1
ATOM 4729 N N . GLU D 4 148 ? 181.214 167.691 132.752 1.00 71.45 138 GLU B N 1
ATOM 4730 C CA . GLU D 4 148 ? 181.010 168.903 133.546 1.00 71.45 138 GLU B CA 1
ATOM 4731 C C . GLU D 4 148 ? 180.875 170.055 132.556 1.00 71.45 138 GLU B C 1
ATOM 4732 O O . GLU D 4 148 ? 181.862 170.708 132.211 1.00 71.45 138 GLU B O 1
ATOM 4734 N N . LEU D 4 149 ? 179.650 170.297 132.097 1.00 68.10 139 LEU B N 1
ATOM 4735 C CA . LEU D 4 149 ? 179.403 171.333 131.102 1.00 68.10 139 LEU B CA 1
ATOM 4736 C C . LEU D 4 149 ? 179.648 172.704 131.714 1.00 68.10 139 LEU B C 1
ATOM 4737 O O . LEU D 4 149 ? 179.058 173.045 132.743 1.00 68.10 139 LEU B O 1
ATOM 4742 N N . ALA D 4 150 ? 180.509 173.493 131.081 1.00 62.74 140 ALA B N 1
ATOM 4743 C CA . ALA D 4 150 ? 180.859 174.815 131.573 1.00 62.74 140 ALA B CA 1
ATOM 4744 C C . ALA D 4 150 ? 180.807 175.815 130.430 1.00 62.74 140 ALA B C 1
ATOM 4745 O O . ALA D 4 150 ? 181.063 175.474 129.273 1.00 62.74 140 ALA B O 1
ATOM 4747 N N . GLY D 4 151 ? 180.499 177.063 130.770 1.00 58.51 141 GLY B N 1
ATOM 4748 C CA . GLY D 4 151 ? 180.345 178.097 129.769 1.00 58.51 141 GLY B CA 1
ATOM 4749 C C . GLY D 4 151 ? 179.296 179.140 130.093 1.00 58.51 141 GLY B C 1
ATOM 4750 O O . GLY D 4 151 ? 179.293 180.216 129.490 1.00 58.51 141 GLY B O 1
ATOM 4751 N N . HIS D 4 152 ? 178.400 178.852 131.034 1.00 53.37 142 HIS B N 1
ATOM 4752 C CA . HIS D 4 152 ? 177.473 179.875 131.498 1.00 53.37 142 HIS B CA 1
ATOM 4753 C C . HIS D 4 152 ? 178.183 180.870 132.405 1.00 53.37 142 HIS B C 1
ATOM 4754 O O . HIS D 4 152 ? 178.948 180.485 133.293 1.00 53.37 142 HIS B O 1
ATOM 4761 N N . THR D 4 153 ? 177.923 182.157 132.179 1.00 56.52 143 THR B N 1
ATOM 4762 C CA . THR D 4 153 ? 178.474 183.201 133.033 1.00 56.52 143 THR B CA 1
ATOM 4763 C C . THR D 4 153 ? 177.747 183.291 134.370 1.00 56.52 143 THR B C 1
ATOM 4764 O O . THR D 4 153 ? 178.379 183.561 135.396 1.00 56.52 143 THR B O 1
ATOM 4768 N N . GLY D 4 154 ? 176.433 183.063 134.381 1.00 62.89 144 GLY B N 1
ATOM 4769 C CA . GLY D 4 154 ? 175.644 183.097 135.591 1.00 62.89 144 GLY B CA 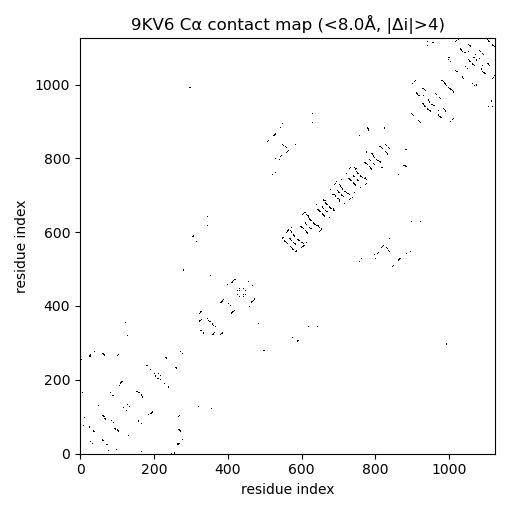1
ATOM 4770 C C . GLY D 4 154 ? 175.237 181.705 136.044 1.00 62.89 144 GLY B C 1
ATOM 4771 O O . GLY D 4 154 ? 175.460 180.708 135.355 1.00 62.89 144 GLY B O 1
ATOM 4772 N N . TYR D 4 155 ? 174.637 181.661 137.231 1.00 58.03 145 TYR B N 1
ATOM 4773 C CA . TYR D 4 155 ? 174.279 180.389 137.846 1.00 58.03 145 TYR B CA 1
ATOM 4774 C C . TYR D 4 155 ? 173.277 179.630 136.986 1.00 58.03 145 TYR B C 1
ATOM 4775 O O . TYR D 4 155 ? 172.355 180.215 136.415 1.00 58.03 145 TYR B O 1
ATOM 4784 N N . LEU D 4 156 ? 173.468 178.316 136.892 1.00 56.03 146 LEU B N 1
ATOM 4785 C CA . LEU D 4 156 ? 172.552 177.464 136.147 1.00 56.03 146 LEU B CA 1
ATOM 4786 C C . LEU D 4 156 ? 171.323 177.195 137.003 1.00 56.03 146 LEU B C 1
ATOM 4787 O O . LEU D 4 156 ? 171.435 176.646 138.103 1.00 56.03 146 LEU B O 1
ATOM 4789 N N . SER D 4 157 ? 170.152 177.583 136.502 1.00 54.53 147 SER B N 1
ATOM 4790 C CA . SER D 4 157 ? 168.920 177.468 137.266 1.00 54.53 147 SER B CA 1
ATOM 4791 C C . SER D 4 157 ? 168.042 176.305 136.835 1.00 54.53 147 SER B C 1
ATOM 4792 O O . SER D 4 157 ? 167.181 175.885 137.611 1.00 54.53 147 SER B O 1
ATOM 4795 N N . CYS D 4 158 ? 168.228 175.785 135.625 1.00 53.18 148 CYS B N 1
ATOM 4796 C CA . CYS D 4 158 ? 167.475 174.627 135.172 1.00 53.18 148 CYS B CA 1
ATOM 4797 C C . CYS D 4 158 ? 168.287 173.888 134.121 1.00 53.18 148 CYS B C 1
ATOM 4798 O O . CYS D 4 158 ? 169.172 174.456 133.478 1.00 53.18 148 CYS B O 1
ATOM 4801 N N . CYS D 4 159 ? 167.973 172.606 133.959 1.00 58.91 149 CYS B N 1
ATOM 4802 C CA . CYS D 4 159 ? 168.581 171.783 132.923 1.00 58.91 149 CYS B CA 1
ATOM 4803 C C . CYS D 4 159 ? 167.659 170.606 132.660 1.00 58.91 149 CYS B C 1
ATOM 4804 O O . CYS D 4 159 ? 167.219 169.948 133.604 1.00 58.91 149 CYS B O 1
ATOM 4807 N N . ARG D 4 160 ? 167.358 170.353 131.388 1.00 54.71 150 ARG B N 1
ATOM 4808 C CA . ARG D 4 160 ? 166.462 169.275 130.997 1.00 54.71 150 ARG B CA 1
ATOM 4809 C C . ARG D 4 160 ? 167.108 168.429 129.912 1.00 54.71 150 ARG B C 1
ATOM 4810 O O . ARG D 4 160 ? 167.744 168.957 128.997 1.00 54.71 150 ARG B O 1
ATOM 4818 N N . PHE D 4 161 ? 166.926 167.116 130.013 1.00 54.97 151 PHE B N 1
ATOM 4819 C CA . PHE D 4 161 ? 167.527 166.168 129.086 1.00 54.97 151 PHE B CA 1
ATOM 4820 C C . PHE D 4 161 ? 166.625 165.995 127.871 1.00 54.97 151 PHE B C 1
ATOM 4821 O O . PHE D 4 161 ? 165.480 165.553 128.004 1.00 54.97 151 PHE B O 1
ATOM 4829 N N . LEU D 4 162 ? 167.130 166.357 126.691 1.00 53.06 152 LEU B N 1
ATOM 4830 C CA . LEU D 4 162 ? 166.441 165.971 125.465 1.00 53.06 152 LEU B CA 1
ATOM 4831 C C . LEU D 4 162 ? 166.645 164.493 125.166 1.00 53.06 152 LEU B C 1
ATOM 4832 O O . LEU D 4 162 ? 165.698 163.791 124.797 1.00 53.06 152 LEU B O 1
ATOM 4837 N N . ASP D 4 163 ? 167.872 164.013 125.323 1.00 65.99 153 ASP B N 1
ATOM 4838 C CA . ASP D 4 163 ? 168.214 162.605 125.183 1.00 65.99 153 ASP B CA 1
ATOM 4839 C C . ASP D 4 163 ? 169.505 162.377 125.959 1.00 65.99 153 ASP B C 1
ATOM 4840 O O . ASP D 4 163 ? 169.922 163.221 126.757 1.00 65.99 153 ASP B O 1
ATOM 4845 N N . ASP D 4 164 ? 170.146 161.234 125.727 1.00 62.66 154 ASP B N 1
ATOM 4846 C CA . ASP D 4 164 ? 171.366 160.928 126.461 1.00 62.66 154 ASP B CA 1
ATOM 4847 C C . ASP D 4 164 ? 172.548 161.791 126.040 1.00 62.66 154 ASP B C 1
ATOM 4848 O O . ASP D 4 164 ? 173.548 161.828 126.763 1.00 62.66 154 ASP B O 1
ATOM 4853 N N . ASN D 4 165 ? 172.463 162.484 124.907 1.00 71.93 155 ASN B N 1
ATOM 4854 C CA . ASN D 4 165 ? 173.562 163.297 124.406 1.00 71.93 155 ASN B CA 1
ATOM 4855 C C . ASN D 4 165 ? 173.293 164.791 124.500 1.00 71.93 155 ASN B C 1
ATOM 4856 O O . ASN D 4 165 ? 174.186 165.557 124.871 1.00 71.93 155 ASN B O 1
ATOM 4861 N N . GLN D 4 166 ? 172.087 165.230 124.166 1.00 56.32 156 GLN B N 1
ATOM 4862 C CA . GLN D 4 166 ? 171.746 166.642 124.204 1.00 56.32 156 GLN B CA 1
ATOM 4863 C C . GLN D 4 166 ? 171.141 167.012 125.549 1.00 56.32 156 GLN B C 1
ATOM 4864 O O . GLN D 4 166 ? 170.564 166.174 126.244 1.00 56.32 156 GLN B O 1
ATOM 4870 N N . ILE D 4 167 ? 171.287 168.282 125.913 1.00 52.63 157 ILE B N 1
ATOM 4871 C CA . ILE D 4 167 ? 170.692 168.810 127.134 1.00 52.63 157 ILE B CA 1
ATOM 4872 C C . ILE D 4 167 ? 170.584 170.319 126.984 1.00 52.63 157 ILE B C 1
ATOM 4873 O O . ILE D 4 167 ? 171.470 170.967 126.421 1.00 52.63 157 ILE B O 1
ATOM 4878 N N . VAL D 4 168 ? 169.482 170.874 127.477 1.00 55.29 158 VAL B N 1
ATOM 4879 C CA . VAL D 4 168 ? 169.230 172.308 127.439 1.00 55.29 158 VAL B CA 1
ATOM 4880 C C . VAL D 4 168 ? 169.289 172.841 128.863 1.00 55.29 158 VAL B C 1
ATOM 4881 O O . VAL D 4 168 ? 168.675 172.273 129.773 1.00 55.29 158 VAL B O 1
ATOM 4885 N N . THR D 4 169 ? 170.053 173.911 129.060 1.00 55.19 159 THR B N 1
ATOM 4886 C CA . THR D 4 169 ? 170.281 174.488 130.375 1.00 55.19 159 THR B CA 1
ATOM 4887 C C . THR D 4 169 ? 169.767 175.916 130.402 1.00 55.19 159 THR B C 1
ATOM 4888 O O . THR D 4 169 ? 169.861 176.638 129.407 1.00 55.19 159 THR B O 1
ATOM 4892 N N . SER D 4 170 ? 169.224 176.318 131.544 1.00 57.64 160 SER B N 1
ATOM 4893 C CA . SER D 4 170 ? 168.749 177.675 131.765 1.00 57.64 160 SER B CA 1
ATOM 4894 C C . SER D 4 170 ? 169.601 178.301 132.858 1.00 57.64 160 SER B C 1
ATOM 4895 O O . SER D 4 170 ? 169.702 177.749 133.957 1.00 57.64 160 SER B O 1
ATOM 4898 N N . SER D 4 171 ? 170.209 179.443 132.562 1.00 55.33 161 SER B N 1
ATOM 4899 C CA . SER D 4 171 ? 171.184 180.037 133.461 1.00 55.33 161 SER B CA 1
ATOM 4900 C C . SER D 4 171 ? 170.791 181.453 133.852 1.00 55.33 161 SER B C 1
ATOM 4901 O O . SER D 4 171 ? 169.912 182.076 133.254 1.00 55.33 161 SER B O 1
ATOM 4904 N N . GLY D 4 172 ? 171.477 181.957 134.872 1.00 55.38 162 GLY B N 1
ATOM 4905 C CA . GLY D 4 172 ? 171.304 183.300 135.373 1.00 55.38 162 GLY B CA 1
ATOM 4906 C C . GLY D 4 172 ? 172.031 184.378 134.609 1.00 55.38 162 GLY B C 1
ATOM 4907 O O . GLY D 4 172 ? 171.970 185.544 135.001 1.00 55.38 162 GLY B O 1
ATOM 4908 N N . ASP D 4 173 ? 172.739 184.033 133.535 1.00 65.46 163 ASP B N 1
ATOM 4909 C CA . ASP D 4 173 ? 173.300 185.032 132.640 1.00 65.46 163 ASP B CA 1
ATOM 4910 C C . ASP D 4 173 ? 172.313 185.449 131.563 1.00 65.46 163 ASP B C 1
ATOM 4911 O O . ASP D 4 173 ? 172.731 185.917 130.498 1.00 65.46 163 ASP B O 1
ATOM 4916 N N . THR D 4 174 ? 171.016 185.273 131.819 1.00 63.69 164 THR B N 1
ATOM 4917 C CA . THR D 4 174 ? 169.929 185.631 130.911 1.00 63.69 164 THR B CA 1
ATOM 4918 C C . THR D 4 174 ? 169.962 184.833 129.613 1.00 63.69 164 THR B C 1
ATOM 4919 O O . THR D 4 174 ? 169.360 185.244 128.618 1.00 63.69 164 THR B O 1
ATOM 4923 N N . THR D 4 175 ? 170.650 183.694 129.594 1.00 65.46 165 THR B N 1
ATOM 4924 C CA . THR D 4 175 ? 170.754 182.874 128.396 1.00 65.46 165 THR B CA 1
ATOM 4925 C C . THR D 4 175 ? 170.442 181.422 128.715 1.00 65.46 165 THR B C 1
ATOM 4926 O O . THR D 4 175 ? 170.808 180.914 129.779 1.00 65.46 165 THR B O 1
ATOM 4930 N N . CYS D 4 176 ? 169.761 180.764 127.783 1.00 68.10 166 CYS B N 1
ATOM 4931 C CA . CYS D 4 176 ? 169.605 179.320 127.771 1.00 68.10 166 CYS B CA 1
ATOM 4932 C C . CYS D 4 176 ? 170.518 178.755 126.694 1.00 68.10 166 CYS B C 1
ATOM 4933 O O . CYS D 4 176 ? 170.702 179.374 125.643 1.00 68.10 166 CYS B O 1
ATOM 4936 N N . ALA D 4 177 ? 171.100 177.592 126.952 1.00 65.49 167 ALA B N 1
ATOM 4937 C CA . ALA D 4 177 ? 172.056 177.004 126.027 1.00 65.49 167 ALA B CA 1
ATOM 4938 C C . ALA D 4 177 ? 171.719 175.544 125.779 1.00 65.49 167 ALA B C 1
ATOM 4939 O O . ALA D 4 177 ? 171.284 174.833 126.689 1.00 65.49 167 ALA B O 1
ATOM 4941 N N . LEU D 4 178 ? 171.924 175.106 124.541 1.00 71.83 168 LEU B N 1
ATOM 4942 C CA . LEU D 4 178 ? 171.768 173.710 124.160 1.00 71.83 168 LEU B CA 1
ATOM 4943 C C . LEU D 4 178 ? 173.150 173.101 123.980 1.00 71.83 168 LEU B C 1
ATOM 4944 O O . LEU D 4 178 ? 174.002 173.679 123.298 1.00 71.83 168 LEU B O 1
ATOM 4949 N N . TRP D 4 179 ? 173.369 171.941 124.586 1.00 68.82 169 TRP B N 1
ATOM 4950 C CA . TRP D 4 179 ? 174.699 171.367 124.693 1.00 68.82 169 TRP B CA 1
ATOM 4951 C C . TRP D 4 179 ? 174.778 170.022 123.987 1.00 68.82 169 TRP B C 1
ATOM 4952 O O . TRP D 4 179 ? 173.779 169.465 123.530 1.00 68.82 169 TRP B O 1
ATOM 4963 N N . ASP D 4 180 ? 176.006 169.517 123.895 1.00 75.84 170 ASP B N 1
ATOM 4964 C CA . ASP D 4 180 ? 176.292 168.149 123.480 1.00 75.84 170 ASP B CA 1
ATOM 4965 C C . ASP D 4 180 ? 177.145 167.523 124.571 1.00 75.84 170 ASP B C 1
ATOM 4966 O O . ASP D 4 180 ? 178.299 167.918 124.757 1.00 75.84 170 ASP B O 1
ATOM 4971 N N . ILE D 4 181 ? 176.585 166.550 125.292 1.00 72.08 171 ILE B N 1
ATOM 4972 C CA . ILE D 4 181 ? 177.289 165.978 126.433 1.00 72.08 171 ILE B CA 1
ATOM 4973 C C . ILE D 4 181 ? 178.552 165.240 126.012 1.00 72.08 171 ILE B C 1
ATOM 4974 O O . ILE D 4 181 ? 179.443 165.026 126.839 1.00 72.08 171 ILE B O 1
ATOM 4976 N N . GLU D 4 182 ? 178.654 164.841 124.742 1.00 72.34 172 GLU B N 1
ATOM 4977 C CA . GLU D 4 182 ? 179.866 164.178 124.267 1.00 72.34 172 GLU B CA 1
ATOM 4978 C C . GLU D 4 182 ? 180.992 165.182 124.056 1.00 72.34 172 GLU B C 1
ATOM 4979 O O . GLU D 4 182 ? 182.059 165.077 124.670 1.00 72.34 172 GLU B O 1
ATOM 4981 N N . THR D 4 183 ? 180.773 166.167 123.185 1.00 75.14 173 THR B N 1
ATOM 4982 C CA . THR D 4 183 ? 181.774 167.201 122.959 1.00 75.14 173 THR B CA 1
ATOM 4983 C C . THR D 4 183 ? 181.855 168.197 124.106 1.00 75.14 173 THR B C 1
ATOM 4984 O O . THR D 4 183 ? 182.849 168.923 124.208 1.00 75.14 173 THR B O 1
ATOM 4988 N N . GLY D 4 184 ? 180.843 168.245 124.966 1.00 85.13 174 GLY B N 1
ATOM 4989 C CA . GLY D 4 184 ? 180.847 169.180 126.079 1.00 85.13 174 GLY B CA 1
ATOM 4990 C C . GLY D 4 184 ? 180.849 170.628 125.647 1.00 85.13 174 GLY B C 1
ATOM 4991 O O . GLY D 4 184 ? 181.502 171.463 126.286 1.00 85.13 174 GLY B O 1
ATOM 4992 N N . GLN D 4 185 ? 180.125 170.951 124.581 1.00 87.67 175 GLN B N 1
ATOM 4993 C CA . GLN D 4 185 ? 180.144 172.288 124.013 1.00 87.67 175 GLN B CA 1
ATOM 4994 C C . GLN D 4 185 ? 178.726 172.765 123.749 1.00 87.67 175 GLN B C 1
ATOM 4995 O O . GLN D 4 185 ? 177.810 171.965 123.547 1.00 87.67 175 GLN B O 1
ATOM 5001 N N . GLN D 4 186 ? 178.557 174.083 123.749 1.00 79.29 176 GLN B N 1
ATOM 5002 C CA . GLN D 4 186 ? 177.257 174.698 123.507 1.00 79.29 176 GLN B CA 1
ATOM 5003 C C . GLN D 4 186 ? 176.912 174.552 122.035 1.00 79.29 176 GLN B C 1
ATOM 5004 O O . GLN D 4 186 ? 177.429 175.283 121.188 1.00 79.29 176 GLN B O 1
ATOM 5010 N N . THR D 4 187 ? 176.037 173.597 121.720 1.00 75.12 177 THR B N 1
ATOM 5011 C CA . THR D 4 187 ? 175.587 173.445 120.342 1.00 75.12 177 THR B CA 1
ATOM 5012 C C . THR D 4 187 ? 174.841 174.686 119.875 1.00 75.12 177 THR B C 1
ATOM 5013 O O . THR D 4 187 ? 175.028 175.145 118.743 1.00 75.12 177 THR B O 1
ATOM 5017 N N . THR D 4 188 ? 173.999 175.247 120.738 1.00 71.63 178 THR B N 1
ATOM 5018 C CA . THR D 4 188 ? 173.215 176.427 120.406 1.00 71.63 178 THR B CA 1
ATOM 5019 C C . THR D 4 188 ? 172.946 177.203 121.684 1.00 71.63 178 THR B C 1
ATOM 5020 O O . THR D 4 188 ? 172.574 176.611 122.700 1.00 71.63 178 THR B O 1
ATOM 5024 N N . THR D 4 189 ? 173.145 178.516 121.636 1.00 68.50 179 THR B N 1
ATOM 5025 C CA . THR D 4 189 ? 172.825 179.399 122.747 1.00 68.50 179 THR B CA 1
ATOM 5026 C C . THR D 4 189 ? 171.644 180.282 122.364 1.00 68.50 179 THR B C 1
ATOM 5027 O O . THR D 4 189 ? 171.605 180.834 121.259 1.00 68.50 179 THR B O 1
ATOM 5031 N N . PHE D 4 190 ? 170.671 180.386 123.261 1.00 56.89 180 PHE B N 1
ATOM 5032 C CA . PHE D 4 190 ? 169.476 181.185 123.031 1.00 56.89 180 PHE B CA 1
ATOM 5033 C C . PHE D 4 190 ? 169.584 182.472 123.836 1.00 56.89 180 PHE B C 1
ATOM 5034 O O . PHE D 4 190 ? 169.720 182.430 125.063 1.00 56.89 180 PHE B O 1
ATOM 5042 N N . THR D 4 191 ? 169.514 183.608 123.150 1.00 62.33 181 THR B N 1
ATOM 5043 C CA . THR D 4 191 ? 169.611 184.912 123.785 1.00 62.33 181 THR B CA 1
ATOM 5044 C C . THR D 4 191 ? 168.346 185.714 123.520 1.00 62.33 181 THR B C 1
ATOM 5045 O O . THR D 4 191 ? 167.648 185.496 122.526 1.00 62.33 181 THR B O 1
ATOM 5049 N N . GLY D 4 192 ? 168.062 186.650 124.418 1.00 60.36 182 GLY B N 1
ATOM 5050 C CA . GLY D 4 192 ? 166.917 187.522 124.263 1.00 60.36 182 GLY B CA 1
ATOM 5051 C C . GLY D 4 192 ? 166.231 187.864 125.567 1.00 60.36 182 GLY B C 1
ATOM 5052 O O . GLY D 4 192 ? 165.541 188.882 125.657 1.00 60.36 182 GLY B O 1
ATOM 5053 N N . HIS D 4 193 ? 166.414 187.036 126.590 1.00 60.05 183 HIS B N 1
ATOM 5054 C CA . HIS D 4 193 ? 165.902 187.366 127.910 1.00 60.05 183 HIS B CA 1
ATOM 5055 C C . HIS D 4 193 ? 166.778 188.436 128.543 1.00 60.05 183 HIS B C 1
ATOM 5056 O O . HIS D 4 193 ? 168.001 188.428 128.388 1.00 60.05 183 HIS B O 1
ATOM 5063 N N . THR D 4 194 ? 166.145 189.372 129.242 1.00 59.03 184 THR B N 1
ATOM 5064 C CA . THR D 4 194 ? 166.846 190.478 129.876 1.00 59.03 184 THR B CA 1
ATOM 5065 C C . THR D 4 194 ? 166.996 190.294 131.380 1.00 59.03 184 THR B C 1
ATOM 5066 O O . THR D 4 194 ? 167.338 191.250 132.080 1.00 59.03 184 THR B O 1
ATOM 5070 N N . GLY D 4 195 ? 166.747 189.092 131.890 1.00 47.55 185 GLY B N 1
ATOM 5071 C CA . GLY D 4 195 ? 166.894 188.811 133.301 1.00 47.55 185 GLY B CA 1
ATOM 5072 C C . GLY D 4 195 ? 167.183 187.341 133.492 1.00 47.55 185 GLY B C 1
ATOM 5073 O O . GLY D 4 195 ? 167.195 186.565 132.537 1.00 47.55 185 GLY B O 1
ATOM 5074 N N . ASP D 4 196 ? 167.421 186.961 134.745 1.00 49.10 186 ASP B N 1
ATOM 5075 C CA . ASP D 4 196 ? 167.763 185.580 135.050 1.00 49.10 186 ASP B CA 1
ATOM 5076 C C . ASP D 4 196 ? 166.656 184.651 134.576 1.00 49.10 186 ASP B C 1
ATOM 5077 O O . ASP D 4 196 ? 165.478 184.882 134.855 1.00 49.10 186 ASP B O 1
ATOM 5082 N N . VAL D 4 197 ? 167.035 183.601 133.852 1.00 41.37 187 VAL B N 1
ATOM 5083 C CA . VAL D 4 197 ? 166.089 182.590 133.394 1.00 41.37 187 VAL B CA 1
ATOM 5084 C C . VAL D 4 197 ? 166.057 181.514 134.472 1.00 41.37 187 VAL B C 1
ATOM 5085 O O . VAL D 4 197 ? 166.926 180.647 134.528 1.00 41.37 187 VAL B O 1
ATOM 5087 N N . MET D 4 198 ? 165.051 181.577 135.338 1.00 53.25 188 MET B N 1
ATOM 5088 C CA . MET D 4 198 ? 165.006 180.760 136.542 1.00 53.25 188 MET B CA 1
ATOM 5089 C C . MET D 4 198 ? 164.292 179.430 136.347 1.00 53.25 188 MET B C 1
ATOM 5090 O O . MET D 4 198 ? 164.240 178.631 137.287 1.00 53.25 188 MET B O 1
ATOM 5092 N N . SER D 4 199 ? 163.754 179.164 135.159 1.00 49.87 189 SER B N 1
ATOM 5093 C CA . SER D 4 199 ? 162.993 177.946 134.934 1.00 49.87 189 SER B CA 1
ATOM 5094 C C . SER D 4 199 ? 163.043 177.577 133.462 1.00 49.87 189 SER B C 1
ATOM 5095 O O . SER D 4 199 ? 163.361 178.401 132.602 1.00 49.87 189 SER B O 1
ATOM 5098 N N . LEU D 4 200 ? 162.700 176.324 133.182 1.00 49.49 190 LEU B N 1
ATOM 5099 C CA . LEU D 4 200 ? 162.723 175.802 131.825 1.00 49.49 190 LEU B CA 1
ATOM 5100 C C . LEU D 4 200 ? 161.778 174.615 131.746 1.00 49.49 190 LEU B C 1
ATOM 5101 O O . LEU D 4 200 ? 161.692 173.823 132.686 1.00 49.49 190 LEU B O 1
ATOM 5106 N N . SER D 4 201 ? 161.077 174.497 130.622 1.00 43.37 191 SER B N 1
ATOM 5107 C CA . SER D 4 201 ? 160.238 173.338 130.360 1.00 43.37 191 SER B CA 1
ATOM 5108 C C . SER D 4 201 ? 160.382 172.957 128.898 1.00 43.37 191 SER B C 1
ATOM 5109 O O . SER D 4 201 ? 160.347 173.828 128.026 1.00 43.37 191 SER B O 1
ATOM 5112 N N . LEU D 4 202 ? 160.546 171.666 128.635 1.00 54.50 192 LEU B N 1
ATOM 5113 C CA . LEU D 4 202 ? 160.695 171.157 127.280 1.00 54.50 192 LEU B CA 1
ATOM 5114 C C . LEU D 4 202 ? 159.380 170.552 126.812 1.00 54.50 192 LEU B C 1
ATOM 5115 O O . LEU D 4 202 ? 158.668 169.910 127.587 1.00 54.50 192 LEU B O 1
ATOM 5117 N N . ALA D 4 203 ? 159.066 170.757 125.538 1.00 60.52 193 ALA B N 1
ATOM 5118 C CA . ALA D 4 203 ? 157.828 170.252 124.980 1.00 60.52 193 ALA B CA 1
ATOM 5119 C C . ALA D 4 203 ? 157.847 168.726 124.949 1.00 60.52 193 ALA B C 1
ATOM 5120 O O . ALA D 4 203 ? 158.911 168.108 125.035 1.00 60.52 193 ALA B O 1
ATOM 5122 N N . PRO D 4 204 ? 156.675 168.091 124.861 1.00 68.03 194 PRO B N 1
ATOM 5123 C CA . PRO D 4 204 ? 156.653 166.623 124.761 1.00 68.03 194 PRO B CA 1
ATOM 5124 C C . PRO D 4 204 ? 157.435 166.082 123.578 1.00 68.03 194 PRO B C 1
ATOM 5125 O O . PRO D 4 204 ? 158.038 165.008 123.689 1.00 68.03 194 PRO B O 1
ATOM 5129 N N . ASP D 4 205 ? 157.448 166.788 122.447 1.00 71.16 195 ASP B N 1
ATOM 5130 C CA . ASP D 4 205 ? 158.228 166.354 121.296 1.00 71.16 195 ASP B CA 1
ATOM 5131 C C . ASP D 4 205 ? 159.697 166.741 121.395 1.00 71.16 195 ASP B C 1
ATOM 5132 O O . ASP D 4 205 ? 160.488 166.313 120.549 1.00 71.16 195 ASP B O 1
ATOM 5137 N N . THR D 4 206 ? 160.071 167.538 122.395 1.00 64.30 196 THR B N 1
ATOM 5138 C CA . THR D 4 206 ? 161.444 167.986 122.625 1.00 64.30 196 THR B CA 1
ATOM 5139 C C . THR D 4 206 ? 162.029 168.721 121.425 1.00 64.30 196 THR B C 1
ATOM 5140 O O . THR D 4 206 ? 163.248 168.740 121.239 1.00 64.30 196 THR B O 1
ATOM 5144 N N . ARG D 4 207 ? 161.180 169.329 120.598 1.00 66.79 197 ARG B N 1
ATOM 5145 C CA . ARG D 4 207 ? 161.638 170.195 119.520 1.00 66.79 197 ARG B CA 1
ATOM 5146 C C . ARG D 4 207 ? 161.431 171.670 119.827 1.00 66.79 197 ARG B C 1
ATOM 5147 O O . ARG D 4 207 ? 162.068 172.516 119.192 1.00 66.79 197 ARG B O 1
ATOM 5149 N N . LEU D 4 208 ? 160.553 171.985 120.776 1.00 59.25 198 LEU B N 1
ATOM 5150 C CA . LEU D 4 208 ? 160.310 173.336 121.251 1.00 59.25 198 LEU B CA 1
ATOM 5151 C C . LEU D 4 208 ? 160.456 173.336 122.764 1.00 59.25 198 LEU B C 1
ATOM 5152 O O . LEU D 4 208 ? 160.369 172.290 123.409 1.00 59.25 198 LEU B O 1
ATOM 5157 N N . PHE D 4 209 ? 160.694 174.512 123.335 1.00 55.75 199 PHE B N 1
ATOM 5158 C CA . PHE D 4 209 ? 160.704 174.628 124.786 1.00 55.75 199 PHE B CA 1
ATOM 5159 C C . PHE D 4 209 ? 160.479 176.081 125.169 1.00 55.75 199 PHE B C 1
ATOM 5160 O O . PHE D 4 209 ? 160.606 176.987 124.344 1.00 55.75 199 PHE B O 1
ATOM 5168 N N . VAL D 4 210 ? 160.132 176.286 126.437 1.00 57.21 200 VAL B N 1
ATOM 5169 C CA . VAL D 4 210 ? 159.856 177.611 126.968 1.00 57.21 200 VAL B CA 1
ATOM 5170 C C . VAL D 4 210 ? 160.758 177.848 128.168 1.00 57.21 200 VAL B C 1
ATOM 5171 O O . VAL D 4 210 ? 161.206 176.914 128.837 1.00 57.21 200 VAL B O 1
ATOM 5175 N N . SER D 4 211 ? 161.019 179.121 128.439 1.00 59.07 201 SER B N 1
ATOM 5176 C CA . SER D 4 211 ? 161.846 179.522 129.566 1.00 59.07 201 SER B CA 1
ATOM 5177 C C . SER D 4 211 ? 161.125 180.594 130.365 1.00 59.07 201 SER B C 1
ATOM 5178 O O . SER D 4 211 ? 160.420 181.433 129.799 1.00 59.07 201 SER B O 1
ATOM 5181 N N . GLY D 4 212 ? 161.292 180.551 131.682 1.00 49.90 202 GLY B N 1
ATOM 5182 C CA . GLY D 4 212 ? 160.698 181.547 132.550 1.00 49.90 202 GLY B CA 1
ATOM 5183 C C . GLY D 4 212 ? 161.750 182.425 133.188 1.00 49.90 202 GLY B C 1
ATOM 5184 O O . GLY D 4 212 ? 162.510 181.969 134.047 1.00 49.90 202 GLY B O 1
ATOM 5185 N N . ALA D 4 213 ? 161.805 183.685 132.782 1.00 50.40 203 ALA B N 1
ATOM 5186 C CA . ALA D 4 213 ? 162.862 184.588 133.202 1.00 50.40 203 ALA B CA 1
ATOM 5187 C C . ALA D 4 213 ? 162.387 185.508 134.318 1.00 50.40 203 ALA B C 1
ATOM 5188 O O . ALA D 4 213 ? 161.217 185.520 134.700 1.00 50.40 203 ALA B O 1
ATOM 5190 N N . CYS D 4 214 ? 163.325 186.292 134.837 1.00 58.83 204 CYS B N 1
ATOM 5191 C CA . CYS D 4 214 ? 163.045 187.266 135.880 1.00 58.83 204 CYS B CA 1
ATOM 5192 C C . CYS D 4 214 ? 162.667 188.633 135.329 1.00 58.83 204 CYS B C 1
ATOM 5193 O O . CYS D 4 214 ? 162.515 189.576 136.109 1.00 58.83 204 CYS B O 1
ATOM 5196 N N . ASP D 4 215 ? 162.527 188.768 134.011 1.00 56.21 205 ASP B N 1
ATOM 5197 C CA . ASP D 4 215 ? 162.002 189.984 133.410 1.00 56.21 205 ASP B CA 1
ATOM 5198 C C . ASP D 4 215 ? 160.486 189.950 133.265 1.00 56.21 205 ASP B C 1
ATOM 5199 O O . ASP D 4 215 ? 159.933 190.719 132.472 1.00 56.21 205 ASP B O 1
ATOM 5204 N N . ALA D 4 216 ? 159.812 189.068 134.006 1.00 53.32 206 ALA B N 1
ATOM 5205 C CA . ALA D 4 216 ? 158.359 188.914 133.940 1.00 53.32 206 ALA B CA 1
ATOM 5206 C C . ALA D 4 216 ? 157.896 188.590 132.523 1.00 53.32 206 ALA B C 1
ATOM 5207 O O . ALA D 4 216 ? 156.862 189.073 132.062 1.00 53.32 206 ALA B O 1
ATOM 5209 N N . SER D 4 217 ? 158.672 187.765 131.824 1.00 54.70 207 SER B N 1
ATOM 5210 C CA . SER D 4 217 ? 158.320 187.322 130.485 1.00 54.70 207 SER B CA 1
ATOM 5211 C C . SER D 4 217 ? 158.743 185.874 130.311 1.00 54.70 207 SER B C 1
ATOM 5212 O O . SER D 4 217 ? 159.653 185.390 130.987 1.00 54.70 207 SER B O 1
ATOM 5215 N N . ALA D 4 218 ? 158.066 185.186 129.398 1.00 61.30 208 ALA B N 1
ATOM 5216 C CA . ALA D 4 218 ? 158.395 183.819 129.030 1.00 61.30 208 ALA B CA 1
ATOM 5217 C C . ALA D 4 218 ? 158.557 183.749 127.523 1.00 61.30 208 ALA B C 1
ATOM 5218 O O . ALA D 4 218 ? 157.760 184.327 126.779 1.00 61.30 208 ALA B O 1
ATOM 5220 N N . LYS D 4 219 ? 159.589 183.046 127.077 1.00 55.64 209 LYS B N 1
ATOM 5221 C CA . LYS D 4 219 ? 159.923 182.955 125.665 1.00 55.64 209 LYS B CA 1
ATOM 5222 C C . LYS D 4 219 ? 159.932 181.498 125.239 1.00 55.64 209 LYS B C 1
ATOM 5223 O O . LYS D 4 219 ? 160.348 180.622 126.001 1.00 55.64 209 LYS B O 1
ATOM 5229 N N . LEU D 4 220 ? 159.470 181.244 124.021 1.00 54.92 210 LEU B N 1
ATOM 5230 C CA . LEU D 4 220 ? 159.453 179.908 123.446 1.00 54.92 210 LEU B CA 1
ATOM 5231 C C . LEU D 4 220 ? 160.500 179.829 122.345 1.00 54.92 210 LEU B C 1
ATOM 5232 O O . LEU D 4 220 ? 160.418 180.558 121.351 1.00 54.92 210 LEU B O 1
ATOM 5237 N N . TRP D 4 221 ? 161.469 178.937 122.515 1.00 56.70 211 TRP B N 1
ATOM 5238 C CA . TRP D 4 221 ? 162.552 178.758 121.565 1.00 56.70 211 TRP B CA 1
ATOM 5239 C C . TRP D 4 221 ? 162.388 177.441 120.821 1.00 56.70 211 TRP B C 1
ATOM 5240 O O . TRP D 4 221 ? 161.744 176.507 121.302 1.00 56.70 211 TRP B O 1
ATOM 5251 N N . ASP D 4 222 ? 162.989 177.376 119.638 1.00 76.86 212 ASP B N 1
ATOM 5252 C CA . ASP D 4 222 ? 163.086 176.142 118.874 1.00 76.86 212 ASP B CA 1
ATOM 5253 C C . ASP D 4 222 ? 164.479 175.564 119.064 1.00 76.86 212 ASP B C 1
ATOM 5254 O O . ASP D 4 222 ? 165.475 176.262 118.855 1.00 76.86 212 ASP B O 1
ATOM 5259 N N . VAL D 4 223 ? 164.547 174.296 119.469 1.00 63.26 213 VAL B N 1
ATOM 5260 C CA . VAL D 4 223 ? 165.837 173.690 119.782 1.00 63.26 213 VAL B CA 1
ATOM 5261 C C . VAL D 4 223 ? 166.714 173.610 118.539 1.00 63.26 213 VAL B C 1
ATOM 5262 O O . VAL D 4 223 ? 167.917 173.888 118.591 1.00 63.26 213 VAL B O 1
ATOM 5266 N N . ARG D 4 224 ? 166.128 173.240 117.401 1.00 77.56 214 ARG B N 1
ATOM 5267 C CA . ARG D 4 224 ? 166.920 173.034 116.193 1.00 77.56 214 ARG B CA 1
ATOM 5268 C C . ARG D 4 224 ? 167.447 174.354 115.643 1.00 77.56 214 ARG B C 1
ATOM 5269 O O . ARG D 4 224 ? 168.662 174.567 115.566 1.00 77.56 214 ARG B O 1
ATOM 5271 N N . GLU D 4 225 ? 166.547 175.260 115.256 1.00 87.16 215 GLU B N 1
ATOM 5272 C CA . GLU D 4 225 ? 166.974 176.512 114.643 1.00 87.16 215 GLU B CA 1
ATOM 5273 C C . GLU D 4 225 ? 167.556 177.495 115.649 1.00 87.16 215 GLU B C 1
ATOM 5274 O O . GLU D 4 225 ? 168.275 178.415 115.248 1.00 87.16 215 GLU B O 1
ATOM 5280 N N . GLY D 4 226 ? 167.268 177.325 116.934 1.00 77.38 216 GLY B N 1
ATOM 5281 C CA . GLY D 4 226 ? 167.852 178.177 117.955 1.00 77.38 216 GLY B CA 1
ATOM 5282 C C . GLY D 4 226 ? 167.425 179.628 117.915 1.00 77.38 216 GLY B C 1
ATOM 5283 O O . GLY D 4 226 ? 168.268 180.520 118.071 1.00 77.38 216 GLY B O 1
ATOM 5284 N N . MET D 4 227 ? 166.137 179.891 117.714 1.00 72.51 217 MET B N 1
ATOM 5285 C CA . MET D 4 227 ? 165.613 181.248 117.685 1.00 72.51 217 MET B CA 1
ATOM 5286 C C . MET D 4 227 ? 164.320 181.314 118.481 1.00 72.51 217 MET B C 1
ATOM 5287 O O . MET D 4 227 ? 163.587 180.327 118.575 1.00 72.51 217 MET B O 1
ATOM 5289 N N . CYS D 4 228 ? 164.047 182.483 119.054 1.00 67.81 218 CYS B N 1
ATOM 5290 C CA . CYS D 4 228 ? 162.821 182.683 119.815 1.00 67.81 218 CYS B CA 1
ATOM 5291 C C . CYS D 4 228 ? 161.630 182.804 118.877 1.00 67.81 218 CYS B C 1
ATOM 5292 O O . CYS D 4 228 ? 161.672 183.553 117.897 1.00 67.81 218 CYS B O 1
ATOM 5295 N N . ARG D 4 229 ? 160.559 182.074 119.182 1.00 67.93 219 ARG B N 1
ATOM 5296 C CA . ARG D 4 229 ? 159.354 182.116 118.362 1.00 67.93 219 ARG B CA 1
ATOM 5297 C C . ARG D 4 229 ? 158.365 183.157 118.876 1.00 67.93 219 ARG B C 1
ATOM 5298 O O . ARG D 4 229 ? 157.939 184.041 118.128 1.00 67.93 219 ARG B O 1
ATOM 5306 N N . GLN D 4 230 ? 157.992 183.060 120.149 1.00 62.30 220 GLN B N 1
ATOM 5307 C CA . GLN D 4 230 ? 157.000 183.947 120.732 1.00 62.30 220 GLN B CA 1
ATOM 5308 C C . GLN D 4 230 ? 157.445 184.367 122.123 1.00 62.30 220 GLN B C 1
ATOM 5309 O O . GLN D 4 230 ? 158.131 183.621 122.823 1.00 62.30 220 GLN B O 1
ATOM 5315 N N . THR D 4 231 ? 157.041 185.571 122.518 1.00 57.68 221 THR B N 1
ATOM 5316 C CA . THR D 4 231 ? 157.302 186.103 123.849 1.00 57.68 221 THR B CA 1
ATOM 5317 C C . THR D 4 231 ? 155.977 186.296 124.569 1.00 57.68 221 THR B C 1
ATOM 5318 O O . THR D 4 231 ? 155.065 186.935 124.034 1.00 57.68 221 THR B O 1
ATOM 5322 N N . PHE D 4 232 ? 155.872 185.747 125.774 1.00 63.37 222 PHE B N 1
ATOM 5323 C CA . PHE D 4 232 ? 154.630 185.750 126.537 1.00 63.37 222 PHE B CA 1
ATOM 5324 C C . PHE D 4 232 ? 154.799 186.623 127.771 1.00 63.37 222 PHE B C 1
ATOM 5325 O O . PHE D 4 232 ? 155.695 186.385 128.586 1.00 63.37 222 PHE B O 1
ATOM 5333 N N . THR D 4 233 ? 153.924 187.613 127.916 1.00 64.57 223 THR B N 1
ATOM 5334 C CA . THR D 4 233 ? 153.986 188.565 129.011 1.00 64.57 223 THR B CA 1
ATOM 5335 C C . THR D 4 233 ? 152.624 188.659 129.682 1.00 64.57 223 THR B C 1
ATOM 5336 O O . THR D 4 233 ? 151.610 188.190 129.158 1.00 64.57 223 THR B O 1
ATOM 5340 N N . GLY D 4 234 ? 152.611 189.284 130.855 1.00 69.77 224 GLY B N 1
ATOM 5341 C CA . GLY D 4 234 ? 151.398 189.414 131.634 1.00 69.77 224 GLY B CA 1
ATOM 5342 C C . GLY D 4 234 ? 151.654 189.322 133.122 1.00 69.77 224 GLY B C 1
ATOM 5343 O O . GLY D 4 234 ? 150.829 189.757 133.929 1.00 69.77 224 GLY B O 1
ATOM 5344 N N . HIS D 4 235 ? 152.798 188.762 133.497 1.00 59.83 225 HIS B N 1
ATOM 5345 C CA . HIS D 4 235 ? 153.168 188.667 134.899 1.00 59.83 225 HIS B CA 1
ATOM 5346 C C . HIS D 4 235 ? 153.697 190.003 135.405 1.00 59.83 225 HIS B C 1
ATOM 5347 O O . HIS D 4 235 ? 154.231 190.813 134.643 1.00 59.83 225 HIS B O 1
ATOM 5354 N N . GLU D 4 236 ? 153.540 190.229 136.707 1.00 70.31 226 GLU B N 1
ATOM 5355 C CA . GLU D 4 236 ? 154.014 191.444 137.355 1.00 70.31 226 GLU B CA 1
ATOM 5356 C C . GLU D 4 236 ? 155.301 191.231 138.136 1.00 70.31 226 GLU B C 1
ATOM 5357 O O . GLU D 4 236 ? 155.762 192.156 138.811 1.00 70.31 226 GLU B O 1
ATOM 5363 N N . SER D 4 237 ? 155.890 190.043 138.069 1.00 65.15 227 SER B N 1
ATOM 5364 C CA . SER D 4 237 ? 157.081 189.745 138.846 1.00 65.15 227 SER B CA 1
ATOM 5365 C C . SER D 4 237 ? 157.868 188.647 138.146 1.00 65.15 227 SER B C 1
ATOM 5366 O O . SER D 4 237 ? 157.508 188.188 137.060 1.00 65.15 227 SER B O 1
ATOM 5369 N N . ASP D 4 238 ? 158.956 188.230 138.783 1.00 62.63 228 ASP B N 1
ATOM 5370 C CA . ASP D 4 238 ? 159.817 187.207 138.213 1.00 62.63 228 ASP B CA 1
ATOM 5371 C C . ASP D 4 238 ? 159.094 185.869 138.154 1.00 62.63 228 ASP B C 1
ATOM 5372 O O . ASP D 4 238 ? 158.444 185.454 139.115 1.00 62.63 228 ASP B O 1
ATOM 5374 N N . ILE D 4 239 ? 159.211 185.193 137.016 1.00 49.70 229 ILE B N 1
ATOM 5375 C CA . ILE D 4 239 ? 158.646 183.858 136.859 1.00 49.70 229 ILE B CA 1
ATOM 5376 C C . ILE D 4 239 ? 159.621 182.842 137.433 1.00 49.70 229 ILE B C 1
ATOM 5377 O O . ILE D 4 239 ? 160.803 182.827 137.075 1.00 49.70 229 ILE B O 1
ATOM 5382 N N . ASN D 4 240 ? 159.131 181.996 138.334 1.00 41.11 230 ASN B N 1
ATOM 5383 C CA . ASN D 4 240 ? 159.968 181.010 138.993 1.00 41.11 230 ASN B CA 1
ATOM 5384 C C . ASN D 4 240 ? 159.748 179.591 138.496 1.00 41.11 230 ASN B C 1
ATOM 5385 O O . ASN D 4 240 ? 160.567 178.718 138.800 1.00 41.11 230 ASN B O 1
ATOM 5390 N N . ALA D 4 241 ? 158.676 179.330 137.755 1.00 41.75 231 ALA B N 1
ATOM 5391 C CA . ALA D 4 241 ? 158.425 177.981 137.276 1.00 41.75 231 ALA B CA 1
ATOM 5392 C C . ALA D 4 241 ? 157.560 178.036 136.030 1.00 41.75 231 ALA B C 1
ATOM 5393 O O . ALA D 4 241 ? 156.643 178.852 135.939 1.00 41.75 231 ALA B O 1
ATOM 5395 N N . ILE D 4 242 ? 157.857 177.153 135.081 1.00 39.81 232 ILE B N 1
ATOM 5396 C CA . ILE D 4 242 ? 157.097 177.031 133.847 1.00 39.81 232 ILE B CA 1
ATOM 5397 C C . ILE D 4 242 ? 156.927 175.548 133.547 1.00 39.81 232 ILE B C 1
ATOM 5398 O O . ILE D 4 242 ? 157.776 174.725 133.901 1.00 39.81 232 ILE B O 1
ATOM 5403 N N . CYS D 4 243 ? 155.798 175.201 132.930 1.00 52.80 233 CYS B N 1
ATOM 5404 C CA . CYS D 4 243 ? 155.486 173.804 132.647 1.00 52.80 233 CYS B CA 1
ATOM 5405 C C . CYS D 4 243 ? 154.497 173.730 131.495 1.00 52.80 233 CYS B C 1
ATOM 5406 O O . CYS D 4 243 ? 153.489 174.439 131.502 1.00 52.80 233 CYS B O 1
ATOM 5409 N N . PHE D 4 244 ? 154.783 172.868 130.521 1.00 45.77 234 PHE B N 1
ATOM 5410 C CA . PHE D 4 244 ? 153.888 172.679 129.388 1.00 45.77 234 PHE B CA 1
ATOM 5411 C C . PHE D 4 244 ? 152.624 171.920 129.768 1.00 45.77 234 PHE B C 1
ATOM 5412 O O . PHE D 4 244 ? 152.624 171.054 130.645 1.00 45.77 234 PHE B O 1
ATOM 5420 N N . PHE D 4 245 ? 151.542 172.256 129.076 1.00 45.63 235 PHE B N 1
ATOM 5421 C CA . PHE D 4 245 ? 150.363 171.414 129.050 1.00 45.63 235 PHE B CA 1
ATOM 5422 C C . PHE D 4 245 ? 150.721 170.078 128.403 1.00 45.63 235 PHE B C 1
ATOM 5423 O O . PHE D 4 245 ? 151.544 170.032 127.484 1.00 45.63 235 PHE B O 1
ATOM 5431 N N . PRO D 4 246 ? 150.127 168.972 128.862 1.00 52.26 236 PRO B N 1
ATOM 5432 C CA . PRO D 4 246 ? 150.472 167.668 128.274 1.00 52.26 236 PRO B CA 1
ATOM 5433 C C . PRO D 4 246 ? 150.218 167.589 126.780 1.00 52.26 236 PRO B C 1
ATOM 5434 O O . PRO D 4 246 ? 150.907 166.833 126.085 1.00 52.26 236 PRO B O 1
ATOM 5438 N N . ASN D 4 247 ? 149.253 168.347 126.259 1.00 56.94 237 ASN B N 1
ATOM 5439 C CA . ASN D 4 247 ? 149.061 168.421 124.817 1.00 56.94 237 ASN B CA 1
ATOM 5440 C C . ASN D 4 247 ? 150.206 169.128 124.110 1.00 56.94 237 ASN B C 1
ATOM 5441 O O . ASN D 4 247 ? 150.303 169.032 122.883 1.00 56.94 237 ASN B O 1
ATOM 5443 N N . GLY D 4 248 ? 151.057 169.843 124.841 1.00 54.68 238 GLY B N 1
ATOM 5444 C CA . GLY D 4 248 ? 152.141 170.584 124.240 1.00 54.68 238 GLY B CA 1
ATOM 5445 C C . GLY D 4 248 ? 151.723 171.850 123.534 1.00 54.68 238 GLY B C 1
ATOM 5446 O O . GLY D 4 248 ? 152.573 172.513 122.930 1.00 54.68 238 GLY B O 1
ATOM 5447 N N . ASN D 4 249 ? 150.445 172.207 123.590 1.00 70.22 239 ASN B N 1
ATOM 5448 C CA . ASN D 4 249 ? 149.914 173.368 122.898 1.00 70.22 239 ASN B CA 1
ATOM 5449 C C . ASN D 4 249 ? 149.759 174.553 123.847 1.00 70.22 239 ASN B C 1
ATOM 5450 O O . ASN D 4 249 ? 149.364 175.640 123.420 1.00 70.22 239 ASN B O 1
ATOM 5455 N N . ALA D 4 250 ? 150.084 174.376 125.122 1.00 56.88 240 ALA B N 1
ATOM 5456 C CA . ALA D 4 250 ? 149.944 175.445 126.098 1.00 56.88 240 ALA B CA 1
ATOM 5457 C C . ALA D 4 250 ? 150.923 175.180 127.226 1.00 56.88 240 ALA B C 1
ATOM 5458 O O . ALA D 4 250 ? 151.489 174.092 127.337 1.00 56.88 240 ALA B O 1
ATOM 5460 N N . PHE D 4 251 ? 151.133 176.196 128.056 1.00 52.37 241 PHE B N 1
ATOM 5461 C CA . PHE D 4 251 ? 151.984 176.042 129.223 1.00 52.37 241 PHE B CA 1
ATOM 5462 C C . PHE D 4 251 ? 151.476 176.955 130.328 1.00 52.37 241 PHE B C 1
ATOM 5463 O O . PHE D 4 251 ? 150.731 177.904 130.082 1.00 52.37 241 PHE B O 1
ATOM 5471 N N . ALA D 4 252 ? 151.876 176.641 131.556 1.00 42.37 242 ALA B N 1
ATOM 5472 C CA . ALA D 4 252 ? 151.527 177.427 132.730 1.00 42.37 242 ALA B CA 1
ATOM 5473 C C . ALA D 4 252 ? 152.790 177.984 133.364 1.00 42.37 242 ALA B C 1
ATOM 5474 O O . ALA D 4 252 ? 153.784 177.271 133.514 1.00 42.37 242 ALA B O 1
ATOM 5476 N N . THR D 4 253 ? 152.741 179.257 133.751 1.00 41.97 243 THR B N 1
ATOM 5477 C CA . THR D 4 253 ? 153.887 179.962 134.316 1.00 41.97 243 THR B CA 1
ATOM 5478 C C . THR D 4 253 ? 153.526 180.447 135.713 1.00 41.97 243 THR B C 1
ATOM 5479 O O . THR D 4 253 ? 152.667 181.320 135.866 1.00 41.97 243 THR B O 1
ATOM 5481 N N . GLY D 4 254 ? 154.183 179.891 136.728 1.00 42.97 244 GLY B N 1
ATOM 5482 C CA . GLY D 4 254 ? 153.986 180.317 138.102 1.00 42.97 244 GLY B CA 1
ATOM 5483 C C . GLY D 4 254 ? 155.066 181.297 138.518 1.00 42.97 244 GLY B C 1
ATOM 5484 O O . GLY D 4 254 ? 156.256 180.986 138.459 1.00 42.97 244 GLY B O 1
ATOM 5485 N N . SER D 4 255 ? 154.637 182.476 138.952 1.00 44.48 245 SER B N 1
ATOM 5486 C CA . SER D 4 255 ? 155.539 183.583 139.237 1.00 44.48 245 SER B CA 1
ATOM 5487 C C . SER D 4 255 ? 155.570 183.882 140.730 1.00 44.48 245 SER B C 1
ATOM 5488 O O . SER D 4 255 ? 154.967 183.186 141.545 1.00 44.48 245 SER B O 1
ATOM 5490 N N . ASP D 4 256 ? 156.305 184.934 141.077 1.00 55.94 246 ASP B N 1
ATOM 5491 C CA . ASP D 4 256 ? 156.375 185.439 142.439 1.00 55.94 246 ASP B CA 1
ATOM 5492 C C . ASP D 4 256 ? 155.278 186.447 142.745 1.00 55.94 246 ASP B C 1
ATOM 5493 O O . ASP D 4 256 ? 155.218 186.953 143.869 1.00 55.94 246 ASP B O 1
ATOM 5495 N N . ASP D 4 257 ? 154.424 186.757 141.773 1.00 61.39 247 ASP B N 1
ATOM 5496 C CA . ASP D 4 257 ? 153.276 187.630 141.972 1.00 61.39 247 ASP B CA 1
ATOM 5497 C C . ASP D 4 257 ? 152.092 186.904 142.588 1.00 61.39 247 ASP B C 1
ATOM 5498 O O . ASP D 4 257 ? 150.982 187.444 142.574 1.00 61.39 247 ASP B O 1
ATOM 5500 N N . ALA D 4 258 ? 152.310 185.695 143.107 1.00 63.60 248 ALA B N 1
ATOM 5501 C CA . ALA D 4 258 ? 151.286 184.859 143.731 1.00 63.60 248 ALA B CA 1
ATOM 5502 C C . ALA D 4 258 ? 150.210 184.417 142.747 1.00 63.60 248 ALA B C 1
ATOM 5503 O O . ALA D 4 258 ? 149.139 183.963 143.160 1.00 63.60 248 ALA B O 1
ATOM 5505 N N . THR D 4 259 ? 150.469 184.531 141.446 1.00 60.74 249 THR B N 1
ATOM 5506 C CA . THR D 4 259 ? 149.529 184.097 140.422 1.00 60.74 249 THR B CA 1
ATOM 5507 C C . THR D 4 259 ? 150.239 183.192 139.430 1.00 60.74 249 THR B C 1
ATOM 5508 O O . THR D 4 259 ? 151.324 183.529 138.948 1.00 60.74 249 THR B O 1
ATOM 5512 N N . CYS D 4 260 ? 149.632 182.047 139.139 1.00 60.39 250 CYS B N 1
ATOM 5513 C CA . CYS D 4 260 ? 149.971 181.268 137.960 1.00 60.39 250 CYS B CA 1
ATOM 5514 C C . CYS D 4 260 ? 149.172 181.807 136.784 1.00 60.39 250 CYS B C 1
ATOM 5515 O O . CYS D 4 260 ? 148.135 182.448 136.961 1.00 60.39 250 CYS B O 1
ATOM 5518 N N . ARG D 4 261 ? 149.668 181.563 135.578 1.00 42.56 251 ARG B N 1
ATOM 5519 C CA . ARG D 4 261 ? 148.960 181.970 134.376 1.00 42.56 251 ARG B CA 1
ATOM 5520 C C . ARG D 4 261 ? 149.090 180.878 133.329 1.00 42.56 251 ARG B C 1
ATOM 5521 O O . ARG D 4 261 ? 150.092 180.163 133.282 1.00 42.56 251 ARG B O 1
ATOM 5529 N N . LEU D 4 262 ? 148.070 180.755 132.489 1.00 51.78 252 LEU B N 1
ATOM 5530 C CA . LEU D 4 262 ? 148.055 179.783 131.407 1.00 51.78 252 LEU B CA 1
ATOM 5531 C C . LEU D 4 262 ? 148.197 180.517 130.082 1.00 51.78 252 LEU B C 1
ATOM 5532 O O . LEU D 4 262 ? 147.463 181.472 129.816 1.00 51.78 252 LEU B O 1
ATOM 5537 N N . PHE D 4 263 ? 149.144 180.075 129.262 1.00 43.05 253 PHE B N 1
ATOM 5538 C CA . PHE D 4 263 ? 149.432 180.692 127.979 1.00 43.05 253 PHE B CA 1
ATOM 5539 C C . PHE D 4 263 ? 149.255 179.668 126.870 1.00 43.05 253 PHE B C 1
ATOM 5540 O O . PHE D 4 263 ? 149.654 178.511 127.018 1.00 43.05 253 PHE B O 1
ATOM 5548 N N . ASP D 4 264 ? 148.666 180.093 125.759 1.00 65.29 254 ASP B N 1
ATOM 5549 C CA . ASP D 4 264 ? 148.452 179.231 124.605 1.00 65.29 254 ASP B CA 1
ATOM 5550 C C . ASP D 4 264 ? 149.456 179.574 123.517 1.00 65.29 254 ASP B C 1
ATOM 5551 O O . ASP D 4 264 ? 149.706 180.752 123.245 1.00 65.29 254 ASP B O 1
ATOM 5553 N N . LEU D 4 265 ? 150.024 178.541 122.898 1.00 71.88 255 LEU B N 1
ATOM 5554 C CA . LEU D 4 265 ? 150.966 178.757 121.808 1.00 71.88 255 LEU B CA 1
ATOM 5555 C C . LEU D 4 265 ? 150.278 179.377 120.600 1.00 71.88 255 LEU B C 1
ATOM 5556 O O . LEU D 4 265 ? 150.749 180.380 120.052 1.00 71.88 255 LEU B O 1
ATOM 5561 N N . ARG D 4 266 ? 149.160 178.792 120.171 1.00 82.02 256 ARG B N 1
ATOM 5562 C CA . ARG D 4 266 ? 148.516 179.241 118.941 1.00 82.02 256 ARG B CA 1
ATOM 5563 C C . ARG D 4 266 ? 147.778 180.558 119.143 1.00 82.02 256 ARG B C 1
ATOM 5564 O O . ARG D 4 266 ? 147.793 181.424 118.262 1.00 82.02 256 ARG B O 1
ATOM 5572 N N . ALA D 4 267 ? 147.117 180.725 120.290 1.00 81.03 257 ALA B N 1
ATOM 5573 C CA . ALA D 4 267 ? 146.437 181.981 120.576 1.00 81.03 257 ALA B CA 1
ATOM 5574 C C . ALA D 4 267 ? 147.414 183.097 120.909 1.00 81.03 257 ALA B C 1
ATOM 5575 O O . ALA D 4 267 ? 147.052 184.272 120.793 1.00 81.03 257 ALA B O 1
ATOM 5577 N N . ASP D 4 268 ? 148.634 182.751 121.325 1.00 82.79 258 ASP B N 1
ATOM 5578 C CA . ASP D 4 268 ? 149.699 183.723 121.569 1.00 82.79 258 ASP B CA 1
ATOM 5579 C C . ASP D 4 268 ? 149.306 184.737 122.640 1.00 82.79 258 ASP B C 1
ATOM 5580 O O . ASP D 4 268 ? 149.634 185.921 122.550 1.00 82.79 258 ASP B O 1
ATOM 5585 N N . GLN D 4 269 ? 148.605 184.269 123.669 1.00 68.51 259 GLN B N 1
ATOM 5586 C CA . GLN D 4 269 ? 148.173 185.136 124.757 1.00 68.51 259 GLN B CA 1
ATOM 5587 C C . GLN D 4 269 ? 147.730 184.275 125.929 1.00 68.51 259 GLN B C 1
ATOM 5588 O O . GLN D 4 269 ? 147.553 183.062 125.803 1.00 68.51 259 GLN B O 1
ATOM 5594 N N . GLU D 4 270 ? 147.555 184.924 127.076 1.00 52.52 260 GLU B N 1
ATOM 5595 C CA . GLU D 4 270 ? 147.121 184.227 128.277 1.00 52.52 260 GLU B CA 1
ATOM 5596 C C . GLU D 4 270 ? 145.619 183.980 128.242 1.00 52.52 260 GLU B C 1
ATOM 5597 O O . GLU D 4 270 ? 144.843 184.828 127.796 1.00 52.52 260 GLU B O 1
ATOM 5599 N N . LEU D 4 271 ? 145.215 182.810 128.726 1.00 62.16 261 LEU B N 1
ATOM 5600 C CA . LEU D 4 271 ? 143.816 182.403 128.791 1.00 62.16 261 LEU B CA 1
ATOM 5601 C C . LEU D 4 271 ? 143.229 182.457 130.189 1.00 62.16 261 LEU B C 1
ATOM 5602 O O . LEU D 4 271 ? 142.125 182.973 130.366 1.00 62.16 261 LEU B O 1
ATOM 5607 N N . MET D 4 272 ? 143.932 181.932 131.188 1.00 46.95 262 MET B N 1
ATOM 5608 C CA . MET D 4 272 ? 143.420 181.928 132.547 1.00 46.95 262 MET B CA 1
ATOM 5609 C C . MET D 4 272 ? 144.533 182.312 133.506 1.00 46.95 262 MET B C 1
ATOM 5610 O O . MET D 4 272 ? 145.702 181.994 133.282 1.00 46.95 262 MET B O 1
ATOM 5612 N N . THR D 4 273 ? 144.152 183.000 134.577 1.00 51.75 263 THR B N 1
ATOM 5613 C CA . THR D 4 273 ? 145.056 183.335 135.666 1.00 51.75 263 THR B CA 1
ATOM 5614 C C . THR D 4 273 ? 144.573 182.629 136.922 1.00 51.75 263 THR B C 1
ATOM 5615 O O . THR D 4 273 ? 143.390 182.707 137.264 1.00 51.75 263 THR B O 1
ATOM 5619 N N . TYR D 4 274 ? 145.481 181.932 137.596 1.00 44.36 264 TYR B N 1
ATOM 5620 C CA . TYR D 4 274 ? 145.138 181.160 138.784 1.00 44.36 264 TYR B CA 1
ATOM 5621 C C . TYR D 4 274 ? 145.603 181.938 140.010 1.00 44.36 264 TYR B C 1
ATOM 5622 O O . TYR D 4 274 ? 146.678 181.714 140.561 1.00 44.36 264 TYR B O 1
ATOM 5631 N N . SER D 4 275 ? 144.755 182.868 140.441 1.00 73.21 265 SER B N 1
ATOM 5632 C CA . SER D 4 275 ? 145.059 183.767 141.543 1.00 73.21 265 SER B CA 1
ATOM 5633 C C . SER D 4 275 ? 143.929 183.748 142.559 1.00 73.21 265 SER B C 1
ATOM 5634 O O . SER D 4 275 ? 142.752 183.742 142.192 1.00 73.21 265 SER B O 1
ATOM 5637 N N . HIS D 4 276 ? 144.296 183.744 143.837 1.00 86.04 266 HIS B N 1
ATOM 5638 C CA . HIS D 4 276 ? 143.340 183.820 144.931 1.00 86.04 266 HIS B CA 1
ATOM 5639 C C . HIS D 4 276 ? 143.795 184.887 145.914 1.00 86.04 266 HIS B C 1
ATOM 5640 O O . HIS D 4 276 ? 144.990 185.017 146.192 1.00 86.04 266 HIS B O 1
ATOM 5647 N N . ASP D 4 277 ? 142.833 185.647 146.443 1.00 90.41 267 ASP B N 1
ATOM 5648 C CA . ASP D 4 277 ? 143.166 186.760 147.327 1.00 90.41 267 ASP B CA 1
ATOM 5649 C C . ASP D 4 277 ? 143.854 186.278 148.598 1.00 90.41 267 ASP B C 1
ATOM 5650 O O . ASP D 4 277 ? 144.783 186.925 149.093 1.00 90.41 267 ASP B O 1
ATOM 5655 N N . ASN D 4 278 ? 143.413 185.142 149.139 1.00 89.24 268 ASN B N 1
ATOM 5656 C CA . ASN D 4 278 ? 143.992 184.621 150.370 1.00 89.24 268 ASN B CA 1
ATOM 5657 C C . ASN D 4 278 ? 145.453 184.220 150.204 1.00 89.24 268 ASN B C 1
ATOM 5658 O O . ASN D 4 278 ? 146.154 184.056 151.208 1.00 89.24 268 ASN B O 1
ATOM 5663 N N . ILE D 4 279 ? 145.928 184.064 148.971 1.00 81.97 269 ILE B N 1
ATOM 5664 C CA . ILE D 4 279 ? 147.298 183.644 148.699 1.00 81.97 269 ILE B CA 1
ATOM 5665 C C . ILE D 4 279 ? 148.131 184.870 148.359 1.00 81.97 269 ILE B C 1
ATOM 5666 O O . ILE D 4 279 ? 147.783 185.637 147.453 1.00 81.97 269 ILE B O 1
ATOM 5671 N N . ILE D 4 280 ? 149.231 185.053 149.083 1.00 78.47 270 ILE B N 1
ATOM 5672 C CA . ILE D 4 280 ? 150.135 186.168 148.840 1.00 78.47 270 ILE B CA 1
ATOM 5673 C C . ILE D 4 280 ? 151.561 185.723 148.550 1.00 78.47 270 ILE B C 1
ATOM 5674 O O . ILE D 4 280 ? 152.346 186.525 148.017 1.00 78.47 270 ILE B O 1
ATOM 5679 N N . CYS D 4 281 ? 151.934 184.490 148.875 1.00 67.68 271 CYS B N 1
ATOM 5680 C CA . CYS D 4 281 ? 153.270 183.998 148.585 1.00 67.68 271 CYS B CA 1
ATOM 5681 C C . CYS D 4 281 ? 153.415 183.692 147.100 1.00 67.68 271 CYS B C 1
ATOM 5682 O O . CYS D 4 281 ? 152.439 183.402 146.405 1.00 67.68 271 CYS B O 1
ATOM 5684 N N . GLY D 4 282 ? 154.652 183.765 146.614 1.00 57.79 272 GLY B N 1
ATOM 5685 C CA . GLY D 4 282 ? 154.916 183.449 145.229 1.00 57.79 272 GLY B CA 1
ATOM 5686 C C . GLY D 4 282 ? 155.003 181.957 144.974 1.00 57.79 272 GLY B C 1
ATOM 5687 O O . GLY D 4 282 ? 155.280 181.159 145.868 1.00 57.79 272 GLY B O 1
ATOM 5688 N N . ILE D 4 283 ? 154.762 181.581 143.722 1.00 50.95 273 ILE B N 1
ATOM 5689 C CA . ILE D 4 283 ? 154.819 180.182 143.315 1.00 50.95 273 ILE B CA 1
ATOM 5690 C C . ILE D 4 283 ? 156.266 179.791 143.061 1.00 50.95 273 ILE B C 1
ATOM 5691 O O . ILE D 4 283 ? 156.996 180.492 142.352 1.00 50.95 273 ILE B O 1
ATOM 5696 N N . THR D 4 284 ? 156.684 178.670 143.640 1.00 54.08 274 THR B N 1
ATOM 5697 C CA . THR D 4 284 ? 158.017 178.137 143.406 1.00 54.08 274 THR B CA 1
ATOM 5698 C C . THR D 4 284 ? 158.052 177.063 142.333 1.00 54.08 274 THR B C 1
ATOM 5699 O O . THR D 4 284 ? 159.062 176.936 141.637 1.00 54.08 274 THR B O 1
ATOM 5703 N N . SER D 4 285 ? 156.981 176.289 142.180 1.00 52.53 275 SER B N 1
ATOM 5704 C CA . SER D 4 285 ? 156.957 175.189 141.229 1.00 52.53 275 SER B CA 1
ATOM 5705 C C . SER D 4 285 ? 155.548 175.015 140.688 1.00 52.53 275 SER B C 1
ATOM 5706 O O . SER D 4 285 ? 154.571 175.170 141.422 1.00 52.53 275 SER B O 1
ATOM 5709 N N . VAL D 4 286 ? 155.454 174.688 139.403 1.00 46.78 276 VAL B N 1
ATOM 5710 C CA . VAL D 4 286 ? 154.185 174.431 138.737 1.00 46.78 276 VAL B CA 1
ATOM 5711 C C . VAL D 4 286 ? 154.289 173.092 138.024 1.00 46.78 276 VAL B C 1
ATOM 5712 O O . VAL D 4 286 ? 155.352 172.739 137.502 1.00 46.78 276 VAL B O 1
ATOM 5714 N N . SER D 4 287 ? 153.193 172.339 138.018 1.00 44.18 277 SER B N 1
ATOM 5715 C CA . SER D 4 287 ? 153.147 171.079 137.292 1.00 44.18 277 SER B CA 1
ATOM 5716 C C . SER D 4 287 ? 151.697 170.730 137.000 1.00 44.18 277 SER B C 1
ATOM 5717 O O . SER D 4 287 ? 150.820 170.961 137.832 1.00 44.18 277 SER B O 1
ATOM 5720 N N . PHE D 4 288 ? 151.456 170.179 135.817 1.00 46.48 278 PHE B N 1
ATOM 5721 C CA . PHE D 4 288 ? 150.120 169.767 135.416 1.00 46.48 278 PHE B CA 1
ATOM 5722 C C . PHE D 4 288 ? 149.866 168.340 135.887 1.00 46.48 278 PHE B C 1
ATOM 5723 O O . PHE D 4 288 ? 150.662 167.748 136.619 1.00 46.48 278 PHE B O 1
ATOM 5731 N N . SER D 4 289 ? 148.741 167.773 135.472 1.00 59.48 279 SER B N 1
ATOM 5732 C CA . SER D 4 289 ? 148.451 166.365 135.667 1.00 59.48 279 SER B CA 1
ATOM 5733 C C . SER D 4 289 ? 148.659 165.632 134.346 1.00 59.48 279 SER B C 1
ATOM 5734 O O . SER D 4 289 ? 149.036 166.224 133.334 1.00 59.48 279 SER B O 1
ATOM 5737 N N . LYS D 4 290 ? 148.415 164.321 134.352 1.00 56.93 280 LYS B N 1
ATOM 5738 C CA . LYS D 4 290 ? 148.549 163.560 133.115 1.00 56.93 280 LYS B CA 1
ATOM 5739 C C . LYS D 4 290 ? 147.516 164.000 132.086 1.00 56.93 280 LYS B C 1
ATOM 5740 O O . LYS D 4 290 ? 147.804 164.037 130.886 1.00 56.93 280 LYS B O 1
ATOM 5746 N N . SER D 4 291 ? 146.309 164.329 132.535 1.00 59.70 281 SER B N 1
ATOM 5747 C CA . SER D 4 291 ? 145.255 164.788 131.645 1.00 59.70 281 SER B CA 1
ATOM 5748 C C . SER D 4 291 ? 145.242 166.297 131.457 1.00 59.70 281 SER B C 1
ATOM 5749 O O . SER D 4 291 ? 144.506 166.789 130.596 1.00 59.70 281 SER B O 1
ATOM 5752 N N . GLY D 4 292 ? 146.032 167.040 132.229 1.00 59.79 282 GLY B N 1
ATOM 5753 C CA . GLY D 4 292 ? 146.024 168.484 132.165 1.00 59.79 282 GLY B CA 1
ATOM 5754 C C . GLY D 4 292 ? 144.862 169.148 132.868 1.00 59.79 282 GLY B C 1
ATOM 5755 O O . GLY D 4 292 ? 144.722 170.373 132.772 1.00 59.79 282 GLY B O 1
ATOM 5756 N N . ARG D 4 293 ? 144.017 168.381 133.559 1.00 45.88 283 ARG B N 1
ATOM 5757 C CA . ARG D 4 293 ? 142.863 168.945 134.251 1.00 45.88 283 ARG B CA 1
ATOM 5758 C C . ARG D 4 293 ? 143.248 169.623 135.555 1.00 45.88 283 ARG B C 1
ATOM 5759 O O . ARG D 4 293 ? 142.583 170.575 135.973 1.00 45.88 283 ARG B O 1
ATOM 5767 N N . LEU D 4 294 ? 144.303 169.157 136.210 1.00 43.61 284 LEU B N 1
ATOM 5768 C CA . LEU D 4 294 ? 144.768 169.740 137.456 1.00 43.61 284 LEU B CA 1
ATOM 5769 C C . LEU D 4 294 ? 146.106 170.429 137.236 1.00 43.61 284 LEU B C 1
ATOM 5770 O O . LEU D 4 294 ? 146.983 169.896 136.552 1.00 43.61 284 LEU B O 1
ATOM 5775 N N . LEU D 4 295 ? 146.255 171.613 137.817 1.00 44.98 285 LEU B N 1
ATOM 5776 C CA . LEU D 4 295 ? 147.516 172.348 137.820 1.00 44.98 285 LEU B CA 1
ATOM 5777 C C . LEU D 4 295 ? 147.969 172.465 139.270 1.00 44.98 285 LEU B C 1
ATOM 5778 O O . LEU D 4 295 ? 147.516 173.349 140.001 1.00 44.98 285 LEU B O 1
ATOM 5783 N N . LEU D 4 296 ? 148.856 171.571 139.687 1.00 43.75 286 LEU B N 1
ATOM 5784 C CA . LEU D 4 296 ? 149.378 171.570 141.046 1.00 43.75 286 LEU B CA 1
ATOM 5785 C C . LEU D 4 296 ? 150.545 172.544 141.128 1.00 43.75 286 LEU B C 1
ATOM 5786 O O . LEU D 4 296 ? 151.567 172.351 140.463 1.00 43.75 286 LEU B O 1
ATOM 5788 N N . ALA D 4 297 ? 150.398 173.583 141.944 1.00 43.22 287 ALA B N 1
ATOM 5789 C CA . ALA D 4 297 ? 151.398 174.635 142.070 1.00 43.22 287 ALA B CA 1
ATOM 5790 C C . ALA D 4 297 ? 151.914 174.690 143.498 1.00 43.22 287 ALA B C 1
ATOM 5791 O O . ALA D 4 297 ? 151.126 174.690 144.447 1.00 43.22 287 ALA B O 1
ATOM 5793 N N . GLY D 4 298 ? 153.233 174.739 143.646 1.00 54.56 288 GLY B N 1
ATOM 5794 C CA . GLY D 4 298 ? 153.843 174.917 144.947 1.00 54.56 288 GLY B CA 1
ATOM 5795 C C . GLY D 4 298 ? 153.987 176.387 145.294 1.00 54.56 288 GLY B C 1
ATOM 5796 O O . GLY D 4 298 ? 154.159 177.230 144.425 1.00 54.56 288 GLY B O 1
ATOM 5797 N N . TYR D 4 299 ? 153.918 176.690 146.587 1.00 55.87 289 TYR B N 1
ATOM 5798 C CA . TYR D 4 299 ? 153.937 178.066 147.056 1.00 55.87 289 TYR B CA 1
ATOM 5799 C C . TYR D 4 299 ? 154.975 178.235 148.153 1.00 55.87 289 TYR B C 1
ATOM 5800 O O . TYR D 4 299 ? 155.353 177.282 148.834 1.00 55.87 289 TYR B O 1
ATOM 5809 N N . ASP D 4 300 ? 155.429 179.477 148.318 1.00 59.55 290 ASP B N 1
ATOM 5810 C CA . ASP D 4 300 ? 156.279 179.825 149.448 1.00 59.55 290 ASP B CA 1
ATOM 5811 C C . ASP D 4 300 ? 155.514 179.843 150.764 1.00 59.55 290 ASP B C 1
ATOM 5812 O O . ASP D 4 300 ? 156.140 179.940 151.824 1.00 59.55 290 ASP B O 1
ATOM 5814 N N . ASP D 4 301 ? 154.185 179.740 150.720 1.00 65.54 291 ASP B N 1
ATOM 5815 C CA . ASP D 4 301 ? 153.331 179.713 151.899 1.00 65.54 291 ASP B CA 1
ATOM 5816 C C . ASP D 4 301 ? 153.325 178.361 152.592 1.00 65.54 291 ASP B C 1
ATOM 5817 O O . ASP D 4 301 ? 152.428 178.101 153.402 1.00 65.54 291 ASP B O 1
ATOM 5819 N N . PHE D 4 302 ? 154.286 177.500 152.265 1.00 59.48 292 PHE B N 1
ATOM 5820 C CA . PHE D 4 302 ? 154.558 176.185 152.845 1.00 59.48 292 PHE B CA 1
ATOM 5821 C C . PHE D 4 302 ? 153.602 175.111 152.341 1.00 59.48 292 PHE B C 1
ATOM 5822 O O . PHE D 4 302 ? 153.712 173.966 152.786 1.00 59.48 292 PHE B O 1
ATOM 5830 N N . ASN D 4 303 ? 152.681 175.423 151.434 1.00 66.67 293 ASN B N 1
ATOM 5831 C CA . ASN D 4 303 ? 151.716 174.445 150.959 1.00 66.67 293 ASN B CA 1
ATOM 5832 C C . ASN D 4 303 ? 151.607 174.508 149.443 1.00 66.67 293 ASN B C 1
ATOM 5833 O O . ASN D 4 303 ? 151.910 175.524 148.815 1.00 66.67 293 ASN B O 1
ATOM 5838 N N . CYS D 4 304 ? 151.171 173.396 148.865 1.00 65.07 294 CYS B N 1
ATOM 5839 C CA . CYS D 4 304 ? 150.916 173.283 147.438 1.00 65.07 294 CYS B CA 1
ATOM 5840 C C . CYS D 4 304 ? 149.414 173.250 147.206 1.00 65.07 294 CYS B C 1
ATOM 5841 O O . CYS D 4 304 ? 148.704 172.460 147.834 1.00 65.07 294 CYS B O 1
ATOM 5844 N N . ASN D 4 305 ? 148.933 174.105 146.314 1.00 53.95 295 ASN B N 1
ATOM 5845 C CA . ASN D 4 305 ? 147.516 174.188 146.001 1.00 53.95 295 ASN B CA 1
ATOM 5846 C C . ASN D 4 305 ? 147.241 173.490 144.679 1.00 53.95 295 ASN B C 1
ATOM 5847 O O . ASN D 4 305 ? 147.981 173.665 143.709 1.00 53.95 295 ASN B O 1
ATOM 5852 N N . VAL D 4 306 ? 146.182 172.697 144.645 1.00 48.55 296 VAL B N 1
ATOM 5853 C CA . VAL D 4 306 ? 145.743 172.049 143.418 1.00 48.55 296 VAL B CA 1
ATOM 5854 C C . VAL D 4 306 ? 144.719 172.950 142.749 1.00 48.55 296 VAL B C 1
ATOM 5855 O O . VAL D 4 306 ? 143.757 173.391 143.387 1.00 48.55 296 VAL B O 1
ATOM 5859 N N . TRP D 4 307 ? 144.926 173.233 141.468 1.00 41.68 297 TRP B N 1
ATOM 5860 C CA . TRP D 4 307 ? 144.078 174.144 140.718 1.00 41.68 297 TRP B CA 1
ATOM 5861 C C . TRP D 4 307 ? 143.339 173.392 139.625 1.00 41.68 297 TRP B C 1
ATOM 5862 O O . TRP D 4 307 ? 143.910 172.523 138.964 1.00 41.68 297 TRP B O 1
ATOM 5873 N N . ASP D 4 308 ? 142.069 173.728 139.438 1.00 50.10 298 ASP B N 1
ATOM 5874 C CA . ASP D 4 308 ? 141.307 173.242 138.293 1.00 50.10 298 ASP B CA 1
ATOM 5875 C C . ASP D 4 308 ? 141.757 174.037 137.078 1.00 50.10 298 ASP B C 1
ATOM 5876 O O . ASP D 4 308 ? 141.369 175.192 136.901 1.00 50.10 298 ASP B O 1
ATOM 5881 N N . ALA D 4 309 ? 142.572 173.417 136.224 1.00 48.00 299 ALA B N 1
ATOM 5882 C CA . ALA D 4 309 ? 143.208 174.152 135.136 1.00 48.00 299 ALA B CA 1
ATOM 5883 C C . ALA D 4 309 ? 142.212 174.690 134.121 1.00 48.00 299 ALA B C 1
ATOM 5884 O O . ALA D 4 309 ? 142.570 175.564 133.326 1.00 48.00 299 ALA B O 1
ATOM 5886 N N . LEU D 4 310 ? 140.978 174.193 134.118 1.00 60.58 300 LEU B N 1
ATOM 5887 C CA . LEU D 4 310 ? 139.973 174.684 133.186 1.00 60.58 300 LEU B CA 1
ATOM 5888 C C . LEU D 4 310 ? 138.975 175.636 133.821 1.00 60.58 300 LEU B C 1
ATOM 5889 O O . LEU D 4 310 ? 138.480 176.537 133.139 1.00 60.58 300 LEU B O 1
ATOM 5894 N N . LYS D 4 311 ? 138.661 175.464 135.100 1.00 59.51 301 LYS B N 1
ATOM 5895 C CA . LYS D 4 311 ? 137.729 176.347 135.781 1.00 59.51 301 LYS B CA 1
ATOM 5896 C C . LYS D 4 311 ? 138.424 177.361 136.677 1.00 59.51 301 LYS B C 1
ATOM 5897 O O . LYS D 4 311 ? 137.746 178.188 137.291 1.00 59.51 301 LYS B O 1
ATOM 5903 N N . ALA D 4 312 ? 139.754 177.316 136.759 1.00 60.19 302 ALA B N 1
ATOM 5904 C CA . ALA D 4 312 ? 140.548 178.306 137.485 1.00 60.19 302 ALA B CA 1
ATOM 5905 C C . ALA D 4 312 ? 140.122 178.423 138.941 1.00 60.19 302 ALA B C 1
ATOM 5906 O O . ALA D 4 312 ? 140.133 179.514 139.513 1.00 60.19 302 ALA B O 1
ATOM 5908 N N . ASP D 4 313 ? 139.752 177.301 139.552 1.00 53.42 303 ASP B N 1
ATOM 5909 C CA . ASP D 4 313 ? 139.324 177.261 140.939 1.00 53.42 303 ASP B CA 1
ATOM 5910 C C . ASP D 4 313 ? 140.111 176.182 141.663 1.00 53.42 303 ASP B C 1
ATOM 5911 O O . ASP D 4 313 ? 140.463 175.160 141.075 1.00 53.42 303 ASP B O 1
ATOM 5916 N N . ARG D 4 314 ? 140.397 176.418 142.939 1.00 62.82 304 ARG B N 1
ATOM 5917 C CA . ARG D 4 314 ? 141.172 175.454 143.707 1.00 62.82 304 ARG B CA 1
ATOM 5918 C C . ARG D 4 314 ? 140.389 174.165 143.907 1.00 62.82 304 ARG B C 1
ATOM 5919 O O . ARG D 4 314 ? 139.215 174.189 144.288 1.00 62.82 304 ARG B O 1
ATOM 5927 N N . ALA D 4 315 ? 141.046 173.038 143.658 1.00 57.73 305 ALA B N 1
ATOM 5928 C CA . ALA D 4 315 ? 140.451 171.729 143.866 1.00 57.73 305 ALA B CA 1
ATOM 5929 C C . ALA D 4 315 ? 140.932 171.061 145.144 1.00 57.73 305 ALA B C 1
ATOM 5930 O O . ALA D 4 315 ? 140.486 169.954 145.452 1.00 57.73 305 ALA B O 1
ATOM 5932 N N . GLY D 4 316 ? 141.818 171.700 145.889 1.00 63.00 306 GLY B N 1
ATOM 5933 C CA . GLY D 4 316 ? 142.365 171.105 147.090 1.00 63.00 306 GLY B CA 1
ATOM 5934 C C . GLY D 4 316 ? 143.722 171.687 147.400 1.00 63.00 306 GLY B C 1
ATOM 5935 O O . GLY D 4 316 ? 144.332 172.377 146.587 1.00 63.00 306 GLY B O 1
ATOM 5936 N N . VAL D 4 317 ? 144.192 171.392 148.607 1.00 58.48 307 VAL B N 1
ATOM 5937 C CA . VAL D 4 317 ? 145.456 171.912 149.110 1.00 58.48 307 VAL B CA 1
ATOM 5938 C C . VAL D 4 317 ? 146.320 170.742 149.554 1.00 58.48 307 VAL B C 1
ATOM 5939 O O . VAL D 4 317 ? 145.839 169.841 150.249 1.00 58.48 307 VAL B O 1
ATOM 5943 N N . LEU D 4 318 ? 147.585 170.749 149.148 1.00 59.40 308 LEU B N 1
ATOM 5944 C CA . LEU D 4 318 ? 148.543 169.729 149.574 1.00 59.40 308 LEU B CA 1
ATOM 5945 C C . LEU D 4 318 ? 149.357 170.189 150.780 1.00 59.40 308 LEU B C 1
ATOM 5946 O O . LEU D 4 318 ? 150.586 170.197 150.758 1.00 59.40 308 LEU B O 1
ATOM 5951 N N . ALA D 4 319 ? 148.668 170.583 151.847 1.00 67.99 309 ALA B N 1
ATOM 5952 C CA . ALA D 4 319 ? 149.345 171.008 153.064 1.00 67.99 309 ALA B CA 1
ATOM 5953 C C . ALA D 4 319 ? 149.947 169.812 153.792 1.00 67.99 309 ALA B C 1
ATOM 5954 O O . ALA D 4 319 ? 149.418 168.700 153.751 1.00 67.99 309 ALA B O 1
ATOM 5956 N N . GLY D 4 320 ? 151.049 170.060 154.495 1.00 73.29 310 GLY B N 1
ATOM 5957 C CA . GLY D 4 320 ? 151.770 168.985 155.144 1.00 73.29 310 GLY B CA 1
ATOM 5958 C C . GLY D 4 320 ? 153.270 169.180 155.187 1.00 73.29 310 GLY B C 1
ATOM 5959 O O . GLY D 4 320 ? 153.986 168.376 155.790 1.00 73.29 310 GLY B O 1
ATOM 5960 N N . HIS D 4 321 ? 153.763 170.232 154.544 1.00 59.83 311 HIS B N 1
ATOM 5961 C CA . HIS D 4 321 ? 155.180 170.566 154.564 1.00 59.83 311 HIS B CA 1
ATOM 5962 C C . HIS D 4 321 ? 155.430 171.666 155.585 1.00 59.83 311 HIS B C 1
ATOM 5963 O O . HIS D 4 321 ? 154.678 172.643 155.650 1.00 59.83 311 HIS B O 1
ATOM 5970 N N . ASP D 4 322 ? 156.488 171.503 156.381 1.00 66.68 312 ASP B N 1
ATOM 5971 C CA . ASP D 4 322 ? 156.800 172.445 157.447 1.00 66.68 312 ASP B CA 1
ATOM 5972 C C . ASP D 4 322 ? 157.585 173.657 156.967 1.00 66.68 312 ASP B C 1
ATOM 5973 O O . ASP D 4 322 ? 157.868 174.546 157.777 1.00 66.68 312 ASP B O 1
ATOM 5975 N N . ASN D 4 323 ? 157.947 173.717 155.689 1.00 61.40 313 ASN B N 1
ATOM 5976 C CA . ASN D 4 323 ? 158.650 174.864 155.133 1.00 61.40 313 ASN B CA 1
ATOM 5977 C C . ASN D 4 323 ? 158.182 175.057 153.696 1.00 61.40 313 ASN B C 1
ATOM 5978 O O . ASN D 4 323 ? 157.276 174.369 153.220 1.00 61.40 313 ASN B O 1
ATOM 5983 N N . ARG D 4 324 ? 158.802 176.006 153.000 1.00 63.43 314 ARG B N 1
ATOM 5984 C CA . ARG D 4 324 ? 158.413 176.307 151.630 1.00 63.43 314 ARG B CA 1
ATOM 5985 C C . ARG D 4 324 ? 158.689 175.117 150.723 1.00 63.43 314 ARG B C 1
ATOM 5986 O O . ARG D 4 324 ? 159.746 174.488 150.806 1.00 63.43 314 ARG B O 1
ATOM 5988 N N . VAL D 4 325 ? 157.729 174.803 149.859 1.00 61.28 315 VAL B N 1
ATOM 5989 C CA . VAL D 4 325 ? 157.913 173.736 148.882 1.00 61.28 315 VAL B CA 1
ATOM 5990 C C . VAL D 4 325 ? 158.652 174.305 147.677 1.00 61.28 315 VAL B C 1
ATOM 5991 O O . VAL D 4 325 ? 158.251 175.325 147.110 1.00 61.28 315 VAL B O 1
ATOM 5995 N N . SER D 4 326 ? 159.751 173.656 147.300 1.00 58.58 316 SER B N 1
ATOM 5996 C CA . SER D 4 326 ? 160.621 174.181 146.262 1.00 58.58 316 SER B CA 1
ATOM 5997 C C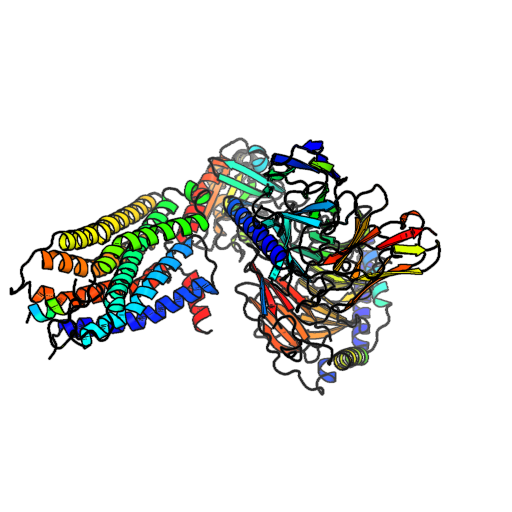 . SER D 4 326 ? 160.456 173.490 144.918 1.00 58.58 316 SER B C 1
ATOM 5998 O O . SER D 4 326 ? 160.886 174.045 143.902 1.00 58.58 316 SER B O 1
ATOM 6000 N N . CYS D 4 327 ? 159.846 172.310 144.879 1.00 41.95 317 CYS B N 1
ATOM 6001 C CA . CYS D 4 327 ? 159.738 171.567 143.634 1.00 41.95 317 CYS B CA 1
ATOM 6002 C C . CYS D 4 327 ? 158.519 170.660 143.673 1.00 41.95 317 CYS B C 1
ATOM 6003 O O . CYS D 4 327 ? 158.222 170.051 144.701 1.00 41.95 317 CYS B O 1
ATOM 6006 N N . LEU D 4 328 ? 157.820 170.583 142.544 1.00 45.17 318 LEU B N 1
ATOM 6007 C CA . LEU D 4 328 ? 156.679 169.698 142.373 1.00 45.17 318 LEU B CA 1
ATOM 6008 C C . LEU D 4 328 ? 156.819 168.984 141.039 1.00 45.17 318 LEU B C 1
ATOM 6009 O O . LEU D 4 328 ? 157.412 169.515 140.097 1.00 45.17 318 LEU B O 1
ATOM 6011 N N . GLY D 4 329 ? 156.283 167.770 140.969 1.00 47.51 319 GLY B N 1
ATOM 6012 C CA . GLY D 4 329 ? 156.300 167.030 139.724 1.00 47.51 319 GLY B CA 1
ATOM 6013 C C . GLY D 4 329 ? 155.451 165.779 139.751 1.00 47.51 319 GLY B C 1
ATOM 6014 O O . GLY D 4 329 ? 155.560 164.976 140.679 1.00 47.51 319 GLY B O 1
ATOM 6015 N N . VAL D 4 330 ? 154.612 165.597 138.745 1.00 54.01 320 VAL B N 1
ATOM 6016 C CA . VAL D 4 330 ? 153.778 164.406 138.651 1.00 54.01 320 VAL B CA 1
ATOM 6017 C C . VAL D 4 330 ? 154.479 163.390 137.764 1.00 54.01 320 VAL B C 1
ATOM 6018 O O . VAL D 4 330 ? 155.280 163.739 136.892 1.00 54.01 320 VAL B O 1
ATOM 6022 N N . THR D 4 331 ? 154.176 162.116 137.989 1.00 58.20 321 THR B N 1
ATOM 6023 C CA . THR D 4 331 ? 154.801 161.056 137.221 1.00 58.20 321 THR B CA 1
ATOM 6024 C C . THR D 4 331 ? 154.278 161.061 135.787 1.00 58.20 321 THR B C 1
ATOM 6025 O O . THR D 4 331 ? 153.312 161.749 135.447 1.00 58.20 321 THR B O 1
ATOM 6029 N N . ASP D 4 332 ? 154.945 160.284 134.931 1.00 72.39 322 ASP B N 1
ATOM 6030 C CA . ASP D 4 332 ? 154.516 160.184 133.540 1.00 72.39 322 ASP B CA 1
ATOM 6031 C C . ASP D 4 332 ? 153.121 159.584 133.432 1.00 72.39 322 ASP B C 1
ATOM 6032 O O . ASP D 4 332 ? 152.311 160.021 132.607 1.00 72.39 322 ASP B O 1
ATOM 6037 N N . ASP D 4 333 ? 152.822 158.579 134.250 1.00 71.66 323 ASP B N 1
ATOM 6038 C CA . ASP D 4 333 ? 151.498 157.979 134.276 1.00 71.66 323 ASP B CA 1
ATOM 6039 C C . ASP D 4 333 ? 150.534 158.725 135.188 1.00 71.66 323 ASP B C 1
ATOM 6040 O O . ASP D 4 333 ? 149.381 158.306 135.321 1.00 71.66 323 ASP B O 1
ATOM 6045 N N . GLY D 4 334 ? 150.978 159.811 135.817 1.00 65.52 324 GLY B N 1
ATOM 6046 C CA . GLY D 4 334 ? 150.096 160.618 136.633 1.00 65.52 324 GLY B CA 1
ATOM 6047 C C . GLY D 4 334 ? 149.627 159.952 137.899 1.00 65.52 324 GLY B C 1
ATOM 6048 O O . GLY D 4 334 ? 148.609 160.356 138.459 1.00 65.52 324 GLY B O 1
ATOM 6049 N N . MET D 4 335 ? 150.344 158.939 138.372 1.00 69.82 325 MET B N 1
ATOM 6050 C CA . MET D 4 335 ? 149.903 158.182 139.533 1.00 69.82 325 MET B CA 1
ATOM 6051 C C . MET D 4 335 ? 150.241 158.859 140.852 1.00 69.82 325 MET B C 1
ATOM 6052 O O . MET D 4 335 ? 149.689 158.470 141.885 1.00 69.82 325 MET B O 1
ATOM 6057 N N . ALA D 4 336 ? 151.124 159.855 140.853 1.00 59.89 326 ALA B N 1
ATOM 6058 C CA . ALA D 4 336 ? 151.578 160.435 142.109 1.00 59.89 326 ALA B CA 1
ATOM 6059 C C . ALA D 4 336 ? 152.101 161.842 141.870 1.00 59.89 326 ALA B C 1
ATOM 6060 O O . ALA D 4 336 ? 152.363 162.252 140.739 1.00 59.89 326 ALA B O 1
ATOM 6062 N N . VAL D 4 337 ? 152.244 162.576 142.969 1.00 58.05 327 VAL B N 1
ATOM 6063 C CA . VAL D 4 337 ? 152.849 163.900 142.993 1.00 58.05 327 VAL B CA 1
ATOM 6064 C C . VAL D 4 337 ? 153.963 163.879 144.025 1.00 58.05 327 VAL B C 1
ATOM 6065 O O . VAL D 4 337 ? 153.745 163.460 145.165 1.00 58.05 327 VAL B O 1
ATOM 6069 N N . ALA D 4 338 ? 155.149 164.323 143.634 1.00 32.40 328 ALA B N 1
ATOM 6070 C CA . ALA D 4 338 ? 156.261 164.477 144.559 1.00 32.40 328 ALA B CA 1
ATOM 6071 C C . ALA D 4 338 ? 156.488 165.960 144.794 1.00 32.40 328 ALA B C 1
ATOM 6072 O O . ALA D 4 338 ? 156.576 166.735 143.839 1.00 32.40 328 ALA B O 1
ATOM 6074 N N . THR D 4 339 ? 156.559 166.354 146.063 1.00 46.79 329 THR B N 1
ATOM 6075 C CA . THR D 4 339 ? 156.702 167.757 146.444 1.00 46.79 329 THR B CA 1
ATOM 6076 C C . THR D 4 339 ? 157.855 167.872 147.433 1.00 46.79 329 THR B C 1
ATOM 6077 O O . THR D 4 339 ? 157.669 167.665 148.634 1.00 46.79 329 THR B O 1
ATOM 6081 N N . GLY D 4 340 ? 159.042 168.194 146.933 1.00 41.95 330 GLY B N 1
ATOM 6082 C CA . GLY D 4 340 ? 160.146 168.501 147.813 1.00 41.95 330 GLY B CA 1
ATOM 6083 C C . GLY D 4 340 ? 159.999 169.884 148.416 1.00 41.95 330 GLY B C 1
ATOM 6084 O O . GLY D 4 340 ? 159.330 170.757 147.871 1.00 41.95 330 GLY B O 1
ATOM 6085 N N . SER D 4 341 ? 160.631 170.083 149.567 1.00 60.75 331 SER B N 1
ATOM 6086 C CA . SER D 4 341 ? 160.493 171.344 150.277 1.00 60.75 331 SER B CA 1
ATOM 6087 C C . SER D 4 341 ? 161.764 171.633 151.058 1.00 60.75 331 SER B C 1
ATOM 6088 O O . SER D 4 341 ? 162.675 170.808 151.138 1.00 60.75 331 SER B O 1
ATOM 6091 N N . TRP D 4 342 ? 161.810 172.830 151.642 1.00 64.58 332 TRP B N 1
ATOM 6092 C CA . TRP D 4 342 ? 162.969 173.258 152.412 1.00 64.58 332 TRP B CA 1
ATOM 6093 C C . TRP D 4 342 ? 163.050 172.588 153.774 1.00 64.58 332 TRP B C 1
ATOM 6094 O O . TRP D 4 342 ? 164.036 172.799 154.487 1.00 64.58 332 TRP B O 1
ATOM 6105 N N . ASP D 4 343 ? 162.044 171.812 154.162 1.00 58.45 333 ASP B N 1
ATOM 6106 C CA . ASP D 4 343 ? 162.097 171.051 155.401 1.00 58.45 333 ASP B CA 1
ATOM 6107 C C . ASP D 4 343 ? 162.858 169.739 155.255 1.00 58.45 333 ASP B C 1
ATOM 6108 O O . ASP D 4 343 ? 162.779 168.895 156.151 1.00 58.45 333 ASP B O 1
ATOM 6113 N N . SER D 4 344 ? 163.576 169.557 154.145 1.00 57.92 334 SER B N 1
ATOM 6114 C CA . SER D 4 344 ? 164.415 168.393 153.873 1.00 57.92 334 SER B CA 1
ATOM 6115 C C . SER D 4 344 ? 163.621 167.101 153.735 1.00 57.92 334 SER B C 1
ATOM 6116 O O . SER D 4 344 ? 164.168 166.017 153.952 1.00 57.92 334 SER B O 1
ATOM 6119 N N . PHE D 4 345 ? 162.345 167.185 153.369 1.00 54.64 335 PHE B N 1
ATOM 6120 C CA . PHE D 4 345 ? 161.517 166.009 153.145 1.00 54.64 335 PHE B CA 1
ATOM 6121 C C . PHE D 4 345 ? 160.835 166.115 151.792 1.00 54.64 335 PHE B C 1
ATOM 6122 O O . PHE D 4 345 ? 160.384 167.193 151.398 1.00 54.64 335 PHE B O 1
ATOM 6130 N N . LEU D 4 346 ? 160.767 164.992 151.087 1.00 57.20 336 LEU B N 1
ATOM 6131 C CA . LEU D 4 346 ? 160.021 164.876 149.842 1.00 57.20 336 LEU B CA 1
ATOM 6132 C C . LEU D 4 346 ? 158.840 163.953 150.095 1.00 57.20 336 LEU B C 1
ATOM 6133 O O . LEU D 4 346 ? 159.024 162.820 150.549 1.00 57.20 336 LEU B O 1
ATOM 6135 N N . LYS D 4 347 ? 157.638 164.433 149.803 1.00 39.45 337 LYS B N 1
ATOM 6136 C CA . LYS D 4 347 ? 156.411 163.714 150.111 1.00 39.45 337 LYS B CA 1
ATOM 6137 C C . LYS D 4 347 ? 155.706 163.317 148.825 1.00 39.45 337 LYS B C 1
ATOM 6138 O O . LYS D 4 347 ? 155.498 164.154 147.942 1.00 39.45 337 LYS B O 1
ATOM 6140 N N . ILE D 4 348 ? 155.338 162.047 148.727 1.00 45.88 338 ILE B N 1
ATOM 6141 C CA . ILE D 4 348 ? 154.585 161.531 147.592 1.00 45.88 338 ILE B CA 1
ATOM 6142 C C . ILE D 4 348 ? 153.105 161.608 147.928 1.00 45.88 338 ILE B C 1
ATOM 6143 O O . ILE D 4 348 ? 152.675 161.139 148.986 1.00 45.88 338 ILE B O 1
ATOM 6148 N N . TRP D 4 349 ? 152.322 162.193 147.035 1.00 58.44 339 TRP B N 1
ATOM 6149 C CA . TRP D 4 349 ? 150.900 162.397 147.262 1.00 58.44 339 TRP B CA 1
ATOM 6150 C C . TRP D 4 349 ? 150.101 161.630 146.222 1.00 58.44 339 TRP B C 1
ATOM 6151 O O . TRP D 4 349 ? 150.563 161.430 145.097 1.00 58.44 339 TRP B O 1
ATOM 6162 N N . ASN D 4 350 ? 148.905 161.201 146.603 1.00 66.74 340 ASN B N 1
ATOM 6163 C CA . ASN D 4 350 ? 148.075 160.397 145.719 1.00 66.74 340 ASN B CA 1
ATOM 6164 C C . ASN D 4 350 ? 146.609 160.440 146.130 1.00 66.74 340 ASN B C 1
ATOM 6165 O O . ASN D 4 350 ? 145.714 160.456 145.287 1.00 66.74 340 ASN B O 1
ATOM 6171 N N . ALA E 5 7 ? 177.014 201.407 118.530 1.00 127.38 7 ALA G N 1
ATOM 6172 C CA . ALA E 5 7 ? 177.102 200.407 119.588 1.00 127.38 7 ALA G CA 1
ATOM 6173 C C . ALA E 5 7 ? 175.736 199.786 119.866 1.00 127.38 7 ALA G C 1
ATOM 6174 O O . ALA E 5 7 ? 175.536 198.589 119.662 1.00 127.38 7 ALA G O 1
ATOM 6176 N N . SER E 5 8 ? 174.799 200.610 120.337 1.00 121.99 8 SER G N 1
ATOM 6177 C CA . SER E 5 8 ? 173.446 200.148 120.617 1.00 121.99 8 SER G CA 1
ATOM 6178 C C . SER E 5 8 ? 172.579 200.059 119.369 1.00 121.99 8 SER G C 1
ATOM 6179 O O . SER E 5 8 ? 171.458 199.545 119.451 1.00 121.99 8 SER G O 1
ATOM 6181 N N . ILE E 5 9 ? 173.063 200.551 118.226 1.00 117.36 9 ILE G N 1
ATOM 6182 C CA . ILE E 5 9 ? 172.298 200.451 116.987 1.00 117.36 9 ILE G CA 1
ATOM 6183 C C . ILE E 5 9 ? 172.092 198.991 116.608 1.00 117.36 9 ILE G C 1
ATOM 6184 O O . ILE E 5 9 ? 171.010 198.597 116.155 1.00 117.36 9 ILE G O 1
ATOM 6186 N N . ALA E 5 10 ? 173.127 198.166 116.785 1.00 121.12 10 ALA G N 1
ATOM 6187 C CA . ALA E 5 10 ? 172.990 196.741 116.508 1.00 121.12 10 ALA G CA 1
ATOM 6188 C C . ALA E 5 10 ? 171.958 196.096 117.425 1.00 121.12 10 ALA G C 1
ATOM 6189 O O . ALA E 5 10 ? 171.152 195.271 116.980 1.00 121.12 10 ALA G O 1
ATOM 6191 N N . GLN E 5 11 ? 171.969 196.457 118.711 1.00 119.43 11 GLN G N 1
ATOM 6192 C CA . GLN E 5 11 ? 170.993 195.897 119.642 1.00 119.43 11 GLN G CA 1
ATOM 6193 C C . GLN E 5 11 ? 169.575 196.312 119.272 1.00 119.43 11 GLN G C 1
ATOM 6194 O O . GLN E 5 11 ? 168.644 195.499 119.332 1.00 119.43 11 GLN G O 1
ATOM 6196 N N . ALA E 5 12 ? 169.391 197.577 118.889 1.00 112.89 12 ALA G N 1
ATOM 6197 C CA . ALA E 5 12 ? 168.070 198.042 118.481 1.00 112.89 12 ALA G CA 1
ATOM 6198 C C . ALA E 5 12 ? 167.600 197.331 117.219 1.00 112.89 12 ALA G C 1
ATOM 6199 O O . ALA E 5 12 ? 166.424 196.963 117.106 1.00 112.89 12 ALA G O 1
ATOM 6201 N N . ARG E 5 13 ? 168.504 197.130 116.257 1.00 111.03 13 ARG G N 1
ATOM 6202 C CA . ARG E 5 13 ? 168.142 196.408 115.043 1.00 111.03 13 ARG G CA 1
ATOM 6203 C C . ARG E 5 13 ? 167.779 194.961 115.351 1.00 111.03 13 ARG G C 1
ATOM 6204 O O . ARG E 5 13 ? 166.838 194.411 114.766 1.00 111.03 13 ARG G O 1
ATOM 6206 N N . LYS E 5 14 ? 168.516 194.329 116.268 1.00 112.04 14 LYS G N 1
ATOM 6207 C CA . LYS E 5 14 ? 168.189 192.965 116.670 1.00 112.04 14 LYS G CA 1
ATOM 6208 C C . LYS E 5 14 ? 166.819 192.900 117.331 1.00 112.04 14 LYS G C 1
ATOM 6209 O O . LYS E 5 14 ? 166.034 191.982 117.063 1.00 112.04 14 LYS G O 1
ATOM 6211 N N . LEU E 5 15 ? 166.512 193.868 118.198 1.00 106.04 15 LEU G N 1
ATOM 6212 C CA . LEU E 5 15 ? 165.199 193.900 118.836 1.00 106.04 15 LEU G CA 1
ATOM 6213 C C . LEU E 5 15 ? 164.090 194.090 117.809 1.00 106.04 15 LEU G C 1
ATOM 6214 O O . LEU E 5 15 ? 163.043 193.438 117.888 1.00 106.04 15 LEU G O 1
ATOM 6216 N N . VAL E 5 16 ? 164.301 194.980 116.838 1.00 105.39 16 VAL G N 1
ATOM 6217 C CA . VAL E 5 16 ? 163.288 195.213 115.811 1.00 105.39 16 VAL G CA 1
ATOM 6218 C C . VAL E 5 16 ? 163.075 193.957 114.974 1.00 105.39 16 VAL G C 1
ATOM 6219 O O . VAL E 5 16 ? 161.937 193.592 114.653 1.00 105.39 16 VAL G O 1
ATOM 6221 N N . GLU E 5 17 ? 164.164 193.279 114.602 1.00 105.01 17 GLU G N 1
ATOM 6222 C CA . GLU E 5 17 ? 164.038 192.053 113.818 1.00 105.01 17 GLU G CA 1
ATOM 6223 C C . GLU E 5 17 ? 163.319 190.964 114.604 1.00 105.01 17 GLU G C 1
ATOM 6224 O O . GLU E 5 17 ? 162.479 190.240 114.054 1.00 105.01 17 GLU G O 1
ATOM 6226 N N . GLN E 5 18 ? 163.634 190.831 115.895 1.00 101.26 18 GLN G N 1
ATOM 6227 C CA . GLN E 5 18 ? 162.963 189.831 116.718 1.00 101.26 18 GLN G CA 1
ATOM 6228 C C . GLN E 5 18 ? 161.478 190.141 116.861 1.00 101.26 18 GLN G C 1
ATOM 6229 O O . GLN E 5 18 ? 160.639 189.232 116.821 1.00 101.26 18 GLN G O 1
ATOM 6235 N N . LEU E 5 19 ? 161.133 191.419 117.032 1.00 103.85 19 LEU G N 1
ATOM 6236 C CA . LEU E 5 19 ? 159.727 191.798 117.118 1.00 103.85 19 LEU G CA 1
ATOM 6237 C C . LEU E 5 19 ? 158.999 191.512 115.813 1.00 103.85 19 LEU G C 1
ATOM 6238 O O . LEU E 5 19 ? 157.857 191.044 115.823 1.00 103.85 19 LEU G O 1
ATOM 6243 N N . LYS E 5 20 ? 159.643 191.786 114.676 1.00 105.49 20 LYS G N 1
ATOM 6244 C CA . LYS E 5 20 ? 159.025 191.469 113.392 1.00 105.49 20 LYS G CA 1
ATOM 6245 C C . LYS E 5 20 ? 158.809 189.968 113.242 1.00 105.49 20 LYS G C 1
ATOM 6246 O O . LYS E 5 20 ? 157.748 189.526 112.780 1.00 105.49 20 LYS G O 1
ATOM 6248 N N . MET E 5 21 ? 159.803 189.167 113.635 1.00 99.72 21 MET G N 1
ATOM 6249 C CA . MET E 5 21 ? 159.670 187.718 113.533 1.00 99.72 21 MET G CA 1
ATOM 6250 C C . MET E 5 21 ? 158.548 187.199 114.422 1.00 99.72 21 MET G C 1
ATOM 6251 O O . MET E 5 21 ? 157.777 186.324 114.011 1.00 99.72 21 MET G O 1
ATOM 6253 N N . GLU E 5 22 ? 158.438 187.723 115.645 1.00 98.63 22 GLU G N 1
ATOM 6254 C CA . GLU E 5 22 ? 157.366 187.298 116.539 1.00 98.63 22 GLU G CA 1
ATOM 6255 C C . GLU E 5 22 ? 156.003 187.820 116.100 1.00 98.63 22 GLU G C 1
ATOM 6256 O O . GLU E 5 22 ? 154.983 187.216 116.447 1.00 98.63 22 GLU G O 1
ATOM 6258 N N . ALA E 5 23 ? 155.960 188.928 115.358 1.00 100.26 23 ALA G N 1
ATOM 6259 C CA . ALA E 5 23 ? 154.702 189.438 114.829 1.00 100.26 23 ALA G CA 1
ATOM 6260 C C . ALA E 5 23 ? 154.292 188.766 113.527 1.00 100.26 23 ALA G C 1
ATOM 6261 O O . ALA E 5 23 ? 153.134 188.897 113.118 1.00 100.26 23 ALA G O 1
ATOM 6263 N N . ASN E 5 24 ? 155.206 188.059 112.869 1.00 97.91 24 ASN G N 1
ATOM 6264 C CA . ASN E 5 24 ? 154.900 187.396 111.608 1.00 97.91 24 ASN G CA 1
ATOM 6265 C C . ASN E 5 24 ? 154.238 186.035 111.790 1.00 97.91 24 ASN G C 1
ATOM 6266 O O . ASN E 5 24 ? 153.925 185.379 110.792 1.00 97.91 24 ASN G O 1
ATOM 6268 N N . ILE E 5 25 ? 154.021 185.594 113.031 1.00 92.27 25 ILE G N 1
ATOM 6269 C CA . ILE E 5 25 ? 153.412 184.287 113.259 1.00 92.27 25 ILE G CA 1
ATOM 6270 C C . ILE E 5 25 ? 151.918 184.338 112.953 1.00 92.27 25 ILE G C 1
ATOM 6271 O O . ILE E 5 25 ? 151.318 185.404 112.774 1.00 92.27 25 ILE G O 1
ATOM 6273 N N . ASP E 5 26 ? 151.311 183.155 112.887 1.00 93.97 26 ASP G N 1
ATOM 6274 C CA . ASP E 5 26 ? 149.882 183.021 112.635 1.00 93.97 26 ASP G CA 1
ATOM 6275 C C . ASP E 5 26 ? 149.151 182.729 113.940 1.00 93.97 26 ASP G C 1
ATOM 6276 O O . ASP E 5 26 ? 149.564 181.854 114.707 1.00 93.97 26 ASP G O 1
ATOM 6278 N N . ARG E 5 27 ? 148.064 183.457 114.184 1.00 89.19 27 ARG G N 1
ATOM 6279 C CA . ARG E 5 27 ? 147.314 183.364 115.428 1.00 89.19 27 ARG G CA 1
ATOM 6280 C C . ARG E 5 27 ? 145.926 182.797 115.168 1.00 89.19 27 ARG G C 1
ATOM 6281 O O . ARG E 5 27 ? 145.292 183.115 114.157 1.00 89.19 27 ARG G O 1
ATOM 6289 N N . ILE E 5 28 ? 145.464 181.958 116.086 1.00 83.99 28 ILE G N 1
ATOM 6290 C CA . ILE E 5 28 ? 144.132 181.396 116.029 1.00 83.99 28 ILE G CA 1
ATOM 6291 C C . ILE E 5 28 ? 143.261 182.092 117.067 1.00 83.99 28 ILE G C 1
ATOM 6292 O O . ILE E 5 28 ? 143.748 182.796 117.948 1.00 83.99 28 ILE G O 1
ATOM 6297 N N . LYS E 5 29 ? 141.950 181.893 116.967 1.00 69.58 29 LYS G N 1
ATOM 6298 C CA . LYS E 5 29 ? 141.038 182.454 117.953 1.00 69.58 29 LYS G CA 1
ATOM 6299 C C . LYS E 5 29 ? 141.216 181.754 119.294 1.00 69.58 29 LYS G C 1
ATOM 6300 O O . LYS E 5 29 ? 141.507 180.558 119.353 1.00 69.58 29 LYS G O 1
ATOM 6302 N N . VAL E 5 30 ? 141.051 182.514 120.380 1.00 74.99 30 VAL G N 1
ATOM 6303 C CA . VAL E 5 30 ? 141.200 181.944 121.717 1.00 74.99 30 VAL G CA 1
ATOM 6304 C C . VAL E 5 30 ? 140.122 180.905 121.983 1.00 74.99 30 VAL G C 1
ATOM 6305 O O . VAL E 5 30 ? 140.337 179.957 122.747 1.00 74.99 30 VAL G O 1
ATOM 6309 N N . SER E 5 31 ? 138.952 181.057 121.358 1.00 71.06 31 SER G N 1
ATOM 6310 C CA . SER E 5 31 ? 137.888 180.076 121.535 1.00 71.06 31 SER G CA 1
ATOM 6311 C C . SER E 5 31 ? 138.322 178.697 121.059 1.00 71.06 31 SER G C 1
ATOM 6312 O O . SER E 5 31 ? 138.070 177.694 121.734 1.00 71.06 31 SER G O 1
ATOM 6315 N N . LYS E 5 32 ? 138.983 178.627 119.902 1.00 75.65 32 LYS G N 1
ATOM 6316 C CA . LYS E 5 32 ? 139.434 177.339 119.384 1.00 75.65 32 LYS G CA 1
ATOM 6317 C C . LYS E 5 32 ? 140.485 176.713 120.290 1.00 75.65 32 LYS G C 1
ATOM 6318 O O . LYS E 5 32 ? 140.450 175.506 120.548 1.00 75.65 32 LYS G O 1
ATOM 6320 N N . ALA E 5 33 ? 141.432 177.515 120.781 1.00 72.48 33 ALA G N 1
ATOM 6321 C CA . ALA E 5 33 ? 142.465 176.979 121.662 1.00 72.48 33 ALA G CA 1
ATOM 6322 C C . ALA E 5 33 ? 141.874 176.487 122.976 1.00 72.48 33 ALA G C 1
ATOM 6323 O O . ALA E 5 33 ? 142.262 175.426 123.483 1.00 72.48 33 ALA G O 1
ATOM 6325 N N . ALA E 5 34 ? 140.934 177.246 123.544 1.00 73.98 34 ALA G N 1
ATOM 6326 C CA . ALA E 5 34 ? 140.288 176.824 124.781 1.00 73.98 34 ALA G CA 1
ATOM 6327 C C . ALA E 5 34 ? 139.469 175.559 124.571 1.00 73.98 34 ALA G C 1
ATOM 6328 O O . ALA E 5 34 ? 139.475 174.659 125.419 1.00 73.98 34 ALA G O 1
ATOM 6330 N N . ALA E 5 35 ? 138.757 175.469 123.445 1.00 71.53 35 ALA G N 1
ATOM 6331 C CA . ALA E 5 35 ? 138.003 174.260 123.142 1.00 71.53 35 ALA G CA 1
ATOM 6332 C C . ALA E 5 35 ? 138.928 173.064 122.966 1.00 71.53 35 ALA G C 1
ATOM 6333 O O . ALA E 5 35 ? 138.598 171.950 123.383 1.00 71.53 35 ALA G O 1
ATOM 6335 N N . ASP E 5 36 ? 140.088 173.273 122.341 1.00 74.51 36 ASP G N 1
ATOM 6336 C CA . ASP E 5 36 ? 141.046 172.185 122.175 1.00 74.51 36 ASP G CA 1
ATOM 6337 C C . ASP E 5 36 ? 141.591 171.721 123.520 1.00 74.51 36 ASP G C 1
ATOM 6338 O O . ASP E 5 36 ? 141.735 170.516 123.758 1.00 74.51 36 ASP G O 1
ATOM 6343 N N . LEU E 5 37 ? 141.892 172.662 124.418 1.00 65.55 37 LEU G N 1
ATOM 6344 C CA . LEU E 5 37 ? 142.340 172.285 125.757 1.00 65.55 37 LEU G CA 1
ATOM 6345 C C . LEU E 5 37 ? 141.257 171.520 126.508 1.00 65.55 37 LEU G C 1
ATOM 6346 O O . LEU E 5 37 ? 141.541 170.516 127.174 1.00 65.55 37 LEU G O 1
ATOM 6351 N N . MET E 5 38 ? 140.008 171.981 126.410 1.00 74.46 38 MET G N 1
ATOM 6352 C CA . MET E 5 38 ? 138.905 171.295 127.076 1.00 74.46 38 MET G CA 1
ATOM 6353 C C . MET E 5 38 ? 138.712 169.888 126.523 1.00 74.46 38 MET G C 1
ATOM 6354 O O . MET E 5 38 ? 138.503 168.935 127.283 1.00 74.46 38 MET G O 1
ATOM 6359 N N . ALA E 5 39 ? 138.781 169.740 125.199 1.00 65.11 39 ALA G N 1
ATOM 6360 C CA . ALA E 5 39 ? 138.632 168.426 124.587 1.00 65.11 39 ALA G CA 1
ATOM 6361 C C . ALA E 5 39 ? 139.764 167.497 124.994 1.00 65.11 39 ALA G C 1
ATOM 6362 O O . ALA E 5 39 ? 139.540 166.306 125.231 1.00 65.11 39 ALA G O 1
ATOM 6364 N N . TYR E 5 40 ? 140.991 168.016 125.068 1.00 60.90 40 TYR G N 1
ATOM 6365 C CA . TYR E 5 40 ? 142.104 167.188 125.518 1.00 60.90 40 TYR G CA 1
ATOM 6366 C C . TYR E 5 40 ? 141.909 166.741 126.958 1.00 60.90 40 TYR G C 1
ATOM 6367 O O . TYR E 5 40 ? 142.196 165.589 127.301 1.00 60.90 40 TYR G O 1
ATOM 6376 N N . CYS E 5 41 ? 141.440 167.642 127.822 1.00 74.31 41 CYS G N 1
ATOM 6377 C CA . CYS E 5 41 ? 141.208 167.262 129.212 1.00 74.31 41 CYS G CA 1
ATOM 6378 C C . CYS E 5 41 ? 140.118 166.206 129.317 1.00 74.31 41 CYS G C 1
ATOM 6379 O O . CYS E 5 41 ? 140.231 165.265 130.110 1.00 74.31 41 CYS G O 1
ATOM 6382 N N . GLU E 5 42 ? 139.052 166.342 128.523 1.00 75.19 42 GLU G N 1
ATOM 6383 C CA . GLU E 5 42 ? 137.954 165.383 128.601 1.00 75.19 42 GLU G CA 1
ATOM 6384 C C . GLU E 5 42 ? 138.355 164.024 128.040 1.00 75.19 42 GLU G C 1
ATOM 6385 O O . GLU E 5 42 ? 137.985 162.985 128.597 1.00 75.19 42 GLU G O 1
ATOM 6391 N N . ALA E 5 43 ? 139.106 164.011 126.937 1.00 68.23 43 ALA G N 1
ATOM 6392 C CA . ALA E 5 43 ? 139.481 162.748 126.310 1.00 68.23 43 ALA G CA 1
ATOM 6393 C C . ALA E 5 43 ? 140.377 161.920 127.219 1.00 68.23 43 ALA G C 1
ATOM 6394 O O . ALA E 5 43 ? 140.241 160.694 127.286 1.00 68.23 43 ALA G O 1
ATOM 6396 N N . HIS E 5 44 ? 141.298 162.568 127.924 1.00 62.52 44 HIS G N 1
ATOM 6397 C CA . HIS E 5 44 ? 142.248 161.881 128.785 1.00 62.52 44 HIS G CA 1
ATOM 6398 C C . HIS E 5 44 ? 141.837 161.908 130.247 1.00 62.52 44 HIS G C 1
ATOM 6399 O O . HIS E 5 44 ? 142.657 161.596 131.114 1.00 62.52 44 HIS G O 1
ATOM 6406 N N . ALA E 5 45 ? 140.590 162.287 130.539 1.00 69.12 45 ALA G N 1
ATOM 6407 C CA . ALA E 5 45 ? 140.134 162.345 131.923 1.00 69.12 45 ALA G CA 1
ATOM 6408 C C . ALA E 5 45 ? 140.144 160.967 132.570 1.00 69.12 45 ALA G C 1
ATOM 6409 O O . ALA E 5 45 ? 140.520 160.824 133.739 1.00 69.12 45 ALA G O 1
ATOM 6411 N N . LYS E 5 46 ? 139.733 159.938 131.827 1.00 67.72 46 LYS G N 1
ATOM 6412 C CA . LYS E 5 46 ? 139.699 158.589 132.378 1.00 67.72 46 LYS G CA 1
ATOM 6413 C C . LYS E 5 46 ? 141.088 158.048 132.685 1.00 67.72 46 LYS G C 1
ATOM 6414 O O . LYS E 5 46 ? 141.214 157.134 133.506 1.00 67.72 46 LYS G O 1
ATOM 6416 N N . GLU E 5 47 ? 142.129 158.591 132.059 1.00 74.18 47 GLU G N 1
ATOM 6417 C CA . GLU E 5 47 ? 143.494 158.124 132.253 1.00 74.18 47 GLU G CA 1
ATOM 6418 C C . GLU E 5 47 ? 144.258 158.947 133.282 1.00 74.18 47 GLU G C 1
ATOM 6419 O O . GLU E 5 47 ? 145.484 158.832 133.366 1.00 74.18 47 GLU G O 1
ATOM 6425 N N . ASP E 5 48 ? 143.565 159.776 134.061 1.00 68.99 48 ASP G N 1
ATOM 6426 C CA . ASP E 5 48 ? 144.210 160.590 135.079 1.00 68.99 48 ASP G CA 1
ATOM 6427 C C . ASP E 5 48 ? 143.929 159.995 136.449 1.00 68.99 48 ASP G C 1
ATOM 6428 O O . ASP E 5 48 ? 142.796 160.107 136.940 1.00 68.99 48 ASP G O 1
ATOM 6433 N N . PRO E 5 49 ? 144.904 159.362 137.100 1.00 68.03 49 PRO G N 1
ATOM 6434 C CA . PRO E 5 49 ? 144.675 158.783 138.428 1.00 68.03 49 PRO G CA 1
ATOM 6435 C C . PRO E 5 49 ? 144.717 159.783 139.572 1.00 68.03 49 PRO G C 1
ATOM 6436 O O . PRO E 5 49 ? 144.757 159.360 140.730 1.00 68.03 49 PRO G O 1
ATOM 6440 N N . LEU E 5 50 ? 144.722 161.083 139.288 1.00 64.61 50 LEU G N 1
ATOM 6441 C CA . LEU E 5 50 ? 144.783 162.108 140.320 1.00 64.61 50 LEU G CA 1
ATOM 6442 C C . LEU E 5 50 ? 143.440 162.771 140.579 1.00 64.61 50 LEU G C 1
ATOM 6443 O O . LEU E 5 50 ? 143.104 163.044 141.734 1.00 64.61 50 LEU G O 1
ATOM 6448 N N . LEU E 5 51 ? 142.662 163.044 139.534 1.00 71.32 51 LEU G N 1
ATOM 6449 C CA . LEU E 5 51 ? 141.367 163.682 139.725 1.00 71.32 51 LEU G CA 1
ATOM 6450 C C . LEU E 5 51 ? 140.301 162.718 140.233 1.00 71.32 51 LEU G C 1
ATOM 6451 O O . LEU E 5 51 ? 139.302 163.169 140.802 1.00 71.32 51 LEU G O 1
ATOM 6456 N N . THR E 5 52 ? 140.490 161.414 140.054 1.00 86.61 52 THR G N 1
ATOM 6457 C CA . THR E 5 52 ? 139.660 160.402 140.700 1.00 86.61 52 THR G CA 1
ATOM 6458 C C . THR E 5 52 ? 140.565 159.489 141.513 1.00 86.61 52 THR G C 1
ATOM 6459 O O . THR E 5 52 ? 141.496 158.891 140.946 1.00 86.61 52 THR G O 1
ATOM 6463 N N . PRO E 5 53 ? 140.347 159.346 142.819 1.00 101.95 53 PRO G N 1
ATOM 6464 C CA . PRO E 5 53 ? 141.234 158.497 143.629 1.00 101.95 53 PRO G CA 1
ATOM 6465 C C . PRO E 5 53 ? 141.220 157.060 143.136 1.00 101.95 53 PRO G C 1
ATOM 6466 O O . PRO E 5 53 ? 140.205 156.365 143.212 1.00 101.95 53 PRO G O 1
ATOM 6470 N N . VAL E 5 54 ? 142.364 156.622 142.618 1.00 103.15 54 VAL G N 1
ATOM 6471 C CA . VAL E 5 54 ? 142.476 155.260 142.088 1.00 103.15 54 VAL G CA 1
ATOM 6472 C C . VAL E 5 54 ? 142.289 154.267 143.229 1.00 103.15 54 VAL G C 1
ATOM 6473 O O . VAL E 5 54 ? 142.772 154.519 144.353 1.00 103.15 54 VAL G O 1
ATOM 6477 N N . PRO E 5 55 ? 141.573 153.160 143.030 1.00 102.65 55 PRO G N 1
ATOM 6478 C CA . PRO E 5 55 ? 141.355 152.220 144.134 1.00 102.65 55 PRO G CA 1
ATOM 6479 C C . PRO E 5 55 ? 142.664 151.654 144.656 1.00 102.65 55 PRO G C 1
ATOM 6480 O O . PRO E 5 55 ? 143.637 151.494 143.917 1.00 102.65 55 PRO G O 1
ATOM 6484 N N . ALA E 5 56 ? 142.676 151.354 145.958 1.00 102.36 56 ALA G N 1
ATOM 6485 C CA . ALA E 5 56 ? 143.876 150.831 146.599 1.00 102.36 56 ALA G CA 1
ATOM 6486 C C . ALA E 5 56 ? 144.332 149.515 145.987 1.00 102.36 56 ALA G C 1
ATOM 6487 O O . ALA E 5 56 ? 145.509 149.160 146.115 1.00 102.36 56 ALA G O 1
ATOM 6489 N N . SER E 5 57 ? 143.430 148.781 145.333 1.00 103.37 57 SER G N 1
ATOM 6490 C CA . SER E 5 57 ? 143.830 147.556 144.649 1.00 103.37 57 SER G CA 1
ATOM 6491 C C . SER E 5 57 ? 144.818 147.848 143.527 1.00 103.37 57 SER G C 1
ATOM 6492 O O . SER E 5 57 ? 145.825 147.147 143.379 1.00 103.37 57 SER G O 1
ATOM 6495 N N . GLU E 5 58 ? 144.548 148.878 142.729 1.00 94.13 58 GLU G N 1
ATOM 6496 C CA . GLU E 5 58 ? 145.409 149.252 141.616 1.00 94.13 58 GLU G CA 1
ATOM 6497 C C . GLU E 5 58 ? 146.405 150.348 141.972 1.00 94.13 58 GLU G C 1
ATOM 6498 O O . GLU E 5 58 ? 147.196 150.747 141.112 1.00 94.13 58 GLU G O 1
ATOM 6500 N N . ASN E 5 59 ? 146.385 150.841 143.203 1.00 84.68 59 ASN G N 1
ATOM 6501 C CA . ASN E 5 59 ? 147.304 151.895 143.613 1.00 84.68 59 ASN G CA 1
ATOM 6502 C C . ASN E 5 59 ? 148.670 151.299 143.929 1.00 84.68 59 ASN G C 1
ATOM 6503 O O . ASN E 5 59 ? 148.763 150.415 144.788 1.00 84.68 59 ASN G O 1
ATOM 6508 N N . PRO E 5 60 ? 149.744 151.743 143.271 1.00 67.79 60 PRO G N 1
ATOM 6509 C CA . PRO E 5 60 ? 151.081 151.258 143.633 1.00 67.79 60 PRO G CA 1
ATOM 6510 C C . PRO E 5 60 ? 151.644 151.893 144.889 1.00 67.79 60 PRO G C 1
ATOM 6511 O O . PRO E 5 60 ? 152.700 151.453 145.360 1.00 67.79 60 PRO G O 1
ATOM 6515 N N . PHE E 5 61 ? 150.980 152.905 145.443 1.00 64.66 61 PHE G N 1
ATOM 6516 C CA . PHE E 5 61 ? 151.448 153.595 146.637 1.00 64.66 61 PHE G CA 1
ATOM 6517 C C . PHE E 5 61 ? 150.568 153.337 147.852 1.00 64.66 61 PHE G C 1
ATOM 6518 O O . PHE E 5 61 ? 150.782 153.954 148.900 1.00 64.66 61 PHE G O 1
ATOM 6526 N N . ARG E 5 62 ? 149.591 152.444 147.743 1.00 78.31 62 ARG G N 1
ATOM 6527 C CA . ARG E 5 62 ? 148.684 152.161 148.851 1.00 78.31 62 ARG G CA 1
ATOM 6528 C C . ARG E 5 62 ? 149.424 151.548 150.035 1.00 78.31 62 ARG G C 1
ATOM 6529 O O . ARG E 5 62 ? 149.297 150.355 150.307 1.00 78.31 62 ARG G O 1
ATOM 6531 N N . ASP F 6 1 ? 189.699 146.618 132.087 1.00 72.26 1 ASP H N 1
ATOM 6532 C CA . ASP F 6 1 ? 188.834 147.345 133.007 1.00 72.26 1 ASP H CA 1
ATOM 6533 C C . ASP F 6 1 ? 188.491 146.495 134.223 1.00 72.26 1 ASP H C 1
ATOM 6534 O O . ASP F 6 1 ? 189.363 146.160 135.022 1.00 72.26 1 ASP H O 1
ATOM 6536 N N . VAL F 6 2 ? 187.210 146.153 134.357 1.00 70.96 2 VAL H N 1
ATOM 6537 C CA . VAL F 6 2 ? 186.759 145.341 135.480 1.00 70.96 2 VAL H CA 1
ATOM 6538 C C . VAL F 6 2 ? 187.357 143.945 135.372 1.00 70.96 2 VAL H C 1
ATOM 6539 O O . VAL F 6 2 ? 187.359 143.331 134.298 1.00 70.96 2 VAL H O 1
ATOM 6543 N N . GLN F 6 3 ? 187.891 143.447 136.483 1.00 66.84 3 GLN H N 1
ATOM 6544 C CA . GLN F 6 3 ? 188.584 142.170 136.482 1.00 66.84 3 GLN H CA 1
ATOM 6545 C C . GLN F 6 3 ? 188.460 141.523 137.850 1.00 66.84 3 GLN H C 1
ATOM 6546 O O . GLN F 6 3 ? 188.567 142.199 138.875 1.00 66.84 3 GLN H O 1
ATOM 6552 N N . LEU F 6 4 ? 188.233 140.211 137.854 1.00 57.62 4 LEU H N 1
ATOM 6553 C CA . LEU F 6 4 ? 188.164 139.401 139.070 1.00 57.62 4 LEU H CA 1
ATOM 6554 C C . LEU F 6 4 ? 189.144 138.249 138.891 1.00 57.62 4 LEU H C 1
ATOM 6555 O O . LEU F 6 4 ? 188.783 137.197 138.361 1.00 57.62 4 LEU H O 1
ATOM 6560 N N . VAL F 6 5 ? 190.382 138.449 139.326 1.00 67.55 5 VAL H N 1
ATOM 6561 C CA . VAL F 6 5 ? 191.411 137.419 139.265 1.00 67.55 5 VAL H CA 1
ATOM 6562 C C . VAL F 6 5 ? 191.512 136.765 140.634 1.00 67.55 5 VAL H C 1
ATOM 6563 O O . VAL F 6 5 ? 191.554 137.453 141.660 1.00 67.55 5 VAL H O 1
ATOM 6567 N N . GLU F 6 6 ? 191.529 135.436 140.652 1.00 67.77 6 GLU H N 1
ATOM 6568 C CA . GLU F 6 6 ? 191.432 134.678 141.887 1.00 67.77 6 GLU H CA 1
ATOM 6569 C C . GLU F 6 6 ? 192.346 133.466 141.836 1.00 67.77 6 GLU H C 1
ATOM 6570 O O . GLU F 6 6 ? 192.518 132.838 140.789 1.00 67.77 6 GLU H O 1
ATOM 6576 N N . SER F 6 7 ? 192.927 133.143 142.988 1.00 82.74 7 SER H N 1
ATOM 6577 C CA . SER F 6 7 ? 193.871 132.046 143.128 1.00 82.74 7 SER H CA 1
ATOM 6578 C C . SER F 6 7 ? 193.561 131.282 144.406 1.00 82.74 7 SER H C 1
ATOM 6579 O O . SER F 6 7 ? 192.632 131.614 145.146 1.00 82.74 7 SER H O 1
ATOM 6582 N N . GLY F 6 8 ? 194.355 130.248 144.663 1.00 82.02 8 GLY H N 1
ATOM 6583 C CA . GLY F 6 8 ? 194.144 129.401 145.817 1.00 82.02 8 GLY H CA 1
ATOM 6584 C C . GLY F 6 8 ? 193.731 127.999 145.426 1.00 82.02 8 GLY H C 1
ATOM 6585 O O . GLY F 6 8 ? 193.140 127.273 146.227 1.00 82.02 8 GLY H O 1
ATOM 6586 N N . GLY F 6 9 ? 194.019 127.614 144.187 1.00 96.10 9 GLY H N 1
ATOM 6587 C CA . GLY F 6 9 ? 193.640 126.307 143.707 1.00 96.10 9 GLY H CA 1
ATOM 6588 C C . GLY F 6 9 ? 194.802 125.339 143.634 1.00 96.10 9 GLY H C 1
ATOM 6589 O O . GLY F 6 9 ? 195.960 125.729 143.514 1.00 96.10 9 GLY H O 1
ATOM 6590 N N . GLY F 6 10 ? 194.476 124.061 143.707 1.00 88.87 10 GLY H N 1
ATOM 6591 C CA . GLY F 6 10 ? 195.470 123.015 143.620 1.00 88.87 10 GLY H CA 1
ATOM 6592 C C . GLY F 6 10 ? 195.015 121.792 144.387 1.00 88.87 10 GLY H C 1
ATOM 6593 O O . GLY F 6 10 ? 193.917 121.750 144.931 1.00 88.87 10 GLY H O 1
ATOM 6594 N N . LEU F 6 11 ? 195.899 120.800 144.432 1.00 89.53 11 LEU H N 1
ATOM 6595 C CA . LEU F 6 11 ? 195.607 119.530 145.080 1.00 89.53 11 LEU H CA 1
ATOM 6596 C C . LEU F 6 11 ? 195.630 119.702 146.592 1.00 89.53 11 LEU H C 1
ATOM 6597 O O . LEU F 6 11 ? 196.580 120.262 147.147 1.00 89.53 11 LEU H O 1
ATOM 6602 N N . VAL F 6 12 ? 194.576 119.228 147.250 1.00 87.96 12 VAL H N 1
ATOM 6603 C CA . VAL F 6 12 ? 194.471 119.233 148.703 1.00 87.96 12 VAL H CA 1
ATOM 6604 C C . VAL F 6 12 ? 194.100 117.829 149.151 1.00 87.96 12 VAL H C 1
ATOM 6605 O O . VAL F 6 12 ? 193.237 117.189 148.541 1.00 87.96 12 VAL H O 1
ATOM 6609 N N . GLN F 6 13 ? 194.756 117.345 150.200 1.00 90.12 13 GLN H N 1
ATOM 6610 C CA . GLN F 6 13 ? 194.384 116.064 150.770 1.00 90.12 13 GLN H CA 1
ATOM 6611 C C . GLN F 6 13 ? 193.012 116.168 151.436 1.00 90.12 13 GLN H C 1
ATOM 6612 O O . GLN F 6 13 ? 192.619 117.242 151.897 1.00 90.12 13 GLN H O 1
ATOM 6614 N N . PRO F 6 14 ? 192.259 115.071 151.482 1.00 93.44 14 PRO H N 1
ATOM 6615 C CA . PRO F 6 14 ? 190.953 115.105 152.148 1.00 93.44 14 PRO H CA 1
ATOM 6616 C C . PRO F 6 14 ? 191.090 115.469 153.618 1.00 93.44 14 PRO H C 1
ATOM 6617 O O . PRO F 6 14 ? 192.060 115.100 154.282 1.00 93.44 14 PRO H O 1
ATOM 6621 N N . GLY F 6 15 ? 190.104 116.206 154.122 1.00 97.06 15 GLY H N 1
ATOM 6622 C CA . GLY F 6 15 ? 190.123 116.667 155.491 1.00 97.06 15 GLY H CA 1
ATOM 6623 C C . GLY F 6 15 ? 190.946 117.911 155.730 1.00 97.06 15 GLY H C 1
ATOM 6624 O O . GLY F 6 15 ? 190.992 118.394 156.869 1.00 97.06 15 GLY H O 1
ATOM 6625 N N . GLY F 6 16 ? 191.591 118.451 154.699 1.00 90.06 16 GLY H N 1
ATOM 6626 C CA . GLY F 6 16 ? 192.420 119.626 154.836 1.00 90.06 16 GLY H CA 1
ATOM 6627 C C . GLY F 6 16 ? 191.620 120.909 154.736 1.00 90.06 16 GLY H C 1
ATOM 6628 O O . GLY F 6 16 ? 190.388 120.915 154.704 1.00 90.06 16 GLY H O 1
ATOM 6629 N N . SER F 6 17 ? 192.351 122.018 154.688 1.00 89.89 17 SER H N 1
ATOM 6630 C CA . SER F 6 17 ? 191.757 123.341 154.587 1.00 89.89 17 SER H CA 1
ATOM 6631 C C . SER F 6 17 ? 192.528 124.154 153.559 1.00 89.89 17 SER H C 1
ATOM 6632 O O . SER F 6 17 ? 193.695 123.879 153.270 1.00 89.89 17 SER H O 1
ATOM 6635 N N . ARG F 6 18 ? 191.858 125.160 153.003 1.00 85.06 18 ARG H N 1
ATOM 6636 C CA . ARG F 6 18 ? 192.487 126.047 152.037 1.00 85.06 18 ARG H CA 1
ATOM 6637 C C . ARG F 6 18 ? 191.645 127.306 151.914 1.00 85.06 18 ARG H C 1
ATOM 6638 O O . ARG F 6 18 ? 190.417 127.234 151.887 1.00 85.06 18 ARG H O 1
ATOM 6646 N N . LYS F 6 19 ? 192.311 128.452 151.842 1.00 85.18 19 LYS H N 1
ATOM 6647 C CA . LYS F 6 19 ? 191.647 129.749 151.757 1.00 85.18 19 LYS H CA 1
ATOM 6648 C C . LYS F 6 19 ? 191.811 130.279 150.337 1.00 85.18 19 LYS H C 1
ATOM 6649 O O . LYS F 6 19 ? 192.912 130.660 149.930 1.00 85.18 19 LYS H O 1
ATOM 6655 N N . LEU F 6 20 ? 190.714 130.299 149.586 1.00 75.83 20 LEU H N 1
ATOM 6656 C CA . LEU F 6 20 ? 190.735 130.833 148.235 1.00 75.83 20 LEU H CA 1
ATOM 6657 C C . LEU F 6 20 ? 190.577 132.346 148.270 1.00 75.83 20 LEU H C 1
ATOM 6658 O O . LEU F 6 20 ? 189.699 132.878 148.953 1.00 75.83 20 LEU H O 1
ATOM 6660 N N . SER F 6 21 ? 191.439 133.039 147.533 1.00 72.98 21 SER H N 1
ATOM 6661 C CA . SER F 6 21 ? 191.451 134.492 147.494 1.00 72.98 21 SER H CA 1
ATOM 6662 C C . SER F 6 21 ? 190.989 134.971 146.128 1.00 72.98 21 SER H C 1
ATOM 6663 O O . SER F 6 21 ? 191.426 134.451 145.098 1.00 72.98 21 SER H O 1
ATOM 6666 N N . CYS F 6 22 ? 190.103 135.962 146.126 1.00 70.17 22 CYS H N 1
ATOM 6667 C CA . CYS F 6 22 ? 189.612 136.587 144.906 1.00 70.17 22 CYS H CA 1
ATOM 6668 C C . CYS F 6 22 ? 189.987 138.060 144.940 1.00 70.17 22 CYS H C 1
ATOM 6669 O O . CYS F 6 22 ? 189.525 138.799 145.815 1.00 70.17 22 CYS H O 1
ATOM 6672 N N . SER F 6 23 ? 190.820 138.481 143.997 1.00 71.52 23 SER H N 1
ATOM 6673 C CA . SER F 6 23 ? 191.295 139.855 143.923 1.00 71.52 23 SER H CA 1
ATOM 6674 C C . SER F 6 23 ? 190.484 140.602 142.875 1.00 71.52 23 SER H C 1
ATOM 6675 O O . SER F 6 23 ? 190.442 140.193 141.710 1.00 71.52 23 SER H O 1
ATOM 6678 N N . ALA F 6 24 ? 189.851 141.695 143.284 1.00 61.49 24 ALA H N 1
ATOM 6679 C CA . ALA F 6 24 ? 188.966 142.458 142.420 1.00 61.49 24 ALA H CA 1
ATOM 6680 C C . ALA F 6 24 ? 189.588 143.806 142.093 1.00 61.49 24 ALA H C 1
ATOM 6681 O O . ALA F 6 24 ? 190.213 144.437 142.950 1.00 61.49 24 ALA H O 1
ATOM 6683 N N . SER F 6 25 ? 189.416 144.241 140.849 1.00 69.10 25 SER H N 1
ATOM 6684 C CA . SER F 6 25 ? 189.951 145.516 140.403 1.00 69.10 25 SER H CA 1
ATOM 6685 C C . SER F 6 25 ? 189.093 146.040 139.263 1.00 69.10 25 SER H C 1
ATOM 6686 O O . SER F 6 25 ? 188.356 145.291 138.619 1.00 69.10 25 SER H O 1
ATOM 6689 N N . GLY F 6 26 ? 189.199 147.342 139.021 1.00 68.93 26 GLY H N 1
ATOM 6690 C CA . GLY F 6 26 ? 188.463 147.967 137.946 1.00 68.93 26 GLY H CA 1
ATOM 6691 C C . GLY F 6 26 ? 187.035 148.337 138.269 1.00 68.93 26 GLY H C 1
ATOM 6692 O O . GLY F 6 26 ? 186.322 148.810 137.378 1.00 68.93 26 GLY H O 1
ATOM 6693 N N . PHE F 6 27 ? 186.592 148.141 139.506 1.00 60.31 27 PHE H N 1
ATOM 6694 C CA . PHE F 6 27 ? 185.236 148.505 139.890 1.00 60.31 27 PHE H CA 1
ATOM 6695 C C . PHE F 6 27 ? 185.206 148.756 141.390 1.00 60.31 27 PHE H C 1
ATOM 6696 O O . PHE F 6 27 ? 186.132 148.397 142.120 1.00 60.31 27 PHE H O 1
ATOM 6704 N N . ALA F 6 28 ? 184.126 149.397 141.840 1.00 68.24 28 ALA H N 1
ATOM 6705 C CA . ALA F 6 28 ? 183.951 149.741 143.251 1.00 68.24 28 ALA H CA 1
ATOM 6706 C C . ALA F 6 28 ? 183.569 148.478 144.016 1.00 68.24 28 ALA H C 1
ATOM 6707 O O . ALA F 6 28 ? 182.400 148.204 144.293 1.00 68.24 28 ALA H O 1
ATOM 6709 N N . PHE F 6 29 ? 184.593 147.701 144.373 1.00 59.20 29 PHE H N 1
ATOM 6710 C CA . PHE F 6 29 ? 184.362 146.421 145.033 1.00 59.20 29 PHE H CA 1
ATOM 6711 C C . PHE F 6 29 ? 183.670 146.595 146.375 1.00 59.20 29 PHE H C 1
ATOM 6712 O O . PHE F 6 29 ? 182.968 145.688 146.833 1.00 59.20 29 PHE H O 1
ATOM 6720 N N . SER F 6 30 ? 183.850 147.748 147.019 1.00 63.27 30 SER H N 1
ATOM 6721 C CA . SER F 6 30 ? 183.246 147.971 148.326 1.00 63.27 30 SER H CA 1
ATOM 6722 C C . SER F 6 30 ? 181.726 147.970 148.268 1.00 63.27 30 SER H C 1
ATOM 6723 O O . SER F 6 30 ? 181.078 147.700 149.284 1.00 63.27 30 SER H O 1
ATOM 6726 N N . SER F 6 31 ? 181.144 148.257 147.106 1.00 58.66 31 SER H N 1
ATOM 6727 C CA . SER F 6 31 ? 179.700 148.365 146.956 1.00 58.66 31 SER H CA 1
ATOM 6728 C C . SER F 6 31 ? 179.127 147.256 146.081 1.00 58.66 31 SER H C 1
ATOM 6729 O O . SER F 6 31 ? 178.151 147.473 145.363 1.00 58.66 31 SER H O 1
ATOM 6732 N N . PHE F 6 32 ? 179.733 146.071 146.111 1.00 58.10 32 PHE H N 1
ATOM 6733 C CA . PHE F 6 32 ? 179.244 144.925 145.358 1.00 58.10 32 PHE H CA 1
ATOM 6734 C C . PHE F 6 32 ? 179.152 143.725 146.282 1.00 58.10 32 PHE H C 1
ATOM 6735 O O . PHE F 6 32 ? 180.122 143.397 146.969 1.00 58.10 32 PHE H O 1
ATOM 6743 N N . GLY F 6 33 ? 177.996 143.065 146.292 1.00 54.19 33 GLY H N 1
ATOM 6744 C CA . GLY F 6 33 ? 177.866 141.810 147.011 1.00 54.19 33 GLY H CA 1
ATOM 6745 C C . GLY F 6 33 ? 178.534 140.704 146.222 1.00 54.19 33 GLY H C 1
ATOM 6746 O O . GLY F 6 33 ? 178.249 140.514 145.037 1.00 54.19 33 GLY H O 1
ATOM 6747 N N . MET F 6 34 ? 179.430 139.973 146.873 1.00 50.59 34 MET H N 1
ATOM 6748 C CA . MET F 6 34 ? 180.284 139.010 146.194 1.00 50.59 34 MET H CA 1
ATOM 6749 C C . MET F 6 34 ? 179.778 137.597 146.432 1.00 50.59 34 MET H C 1
ATOM 6750 O O . MET F 6 34 ? 179.511 137.211 147.572 1.00 50.59 34 MET H O 1
ATOM 6752 N N . HIS F 6 35 ? 179.649 136.832 145.355 1.00 34.09 35 HIS H N 1
ATOM 6753 C CA . HIS F 6 35 ? 179.221 135.445 145.409 1.00 34.09 35 HIS H CA 1
ATOM 6754 C C . HIS F 6 35 ? 180.403 134.530 145.131 1.00 34.09 35 HIS H C 1
ATOM 6755 O O . HIS F 6 35 ? 181.470 134.965 144.699 1.00 34.09 35 HIS H O 1
ATOM 6762 N N . TRP F 6 36 ? 180.196 133.245 145.390 1.00 46.98 36 TRP H N 1
ATOM 6763 C CA . TRP F 6 36 ? 181.136 132.199 145.011 1.00 46.98 36 TRP H CA 1
ATOM 6764 C C . TRP F 6 36 ? 180.330 131.068 144.397 1.00 46.98 36 TRP H C 1
ATOM 6765 O O . TRP F 6 36 ? 179.395 130.562 145.025 1.00 46.98 36 TRP H O 1
ATOM 6776 N N . VAL F 6 37 ? 180.671 130.687 143.172 1.00 49.91 37 VAL H N 1
ATOM 6777 C CA . VAL F 6 37 ? 179.978 129.630 142.450 1.00 49.91 37 VAL H CA 1
ATOM 6778 C C . VAL F 6 37 ? 181.016 128.637 141.954 1.00 49.91 37 VAL H C 1
ATOM 6779 O O . VAL F 6 37 ? 182.090 129.033 141.493 1.00 49.91 37 VAL H O 1
ATOM 6783 N N . ARG F 6 38 ? 180.705 127.349 142.058 1.00 50.70 38 ARG H N 1
ATOM 6784 C CA . ARG F 6 38 ? 181.651 126.306 141.698 1.00 50.70 38 ARG H CA 1
ATOM 6785 C C . ARG F 6 38 ? 181.041 125.363 140.673 1.00 50.70 38 ARG H C 1
ATOM 6786 O O . ARG F 6 38 ? 179.832 125.123 140.666 1.00 50.70 38 ARG H O 1
ATOM 6794 N N . GLN F 6 39 ? 181.894 124.852 139.789 1.00 53.69 39 GLN H N 1
ATOM 6795 C CA . GLN F 6 39 ? 181.539 123.796 138.850 1.00 53.69 39 GLN H CA 1
ATOM 6796 C C . GLN F 6 39 ? 182.384 122.574 139.156 1.00 53.69 39 GLN H C 1
ATOM 6797 O O . GLN F 6 39 ? 183.615 122.646 139.106 1.00 53.69 39 GLN H O 1
ATOM 6803 N N . ALA F 6 40 ? 181.732 121.450 139.437 1.00 65.43 40 ALA H N 1
ATOM 6804 C CA . ALA F 6 40 ? 182.453 120.197 139.508 1.00 65.43 40 ALA H CA 1
ATOM 6805 C C . ALA F 6 40 ? 183.012 119.871 138.123 1.00 65.43 40 ALA H C 1
ATOM 6806 O O . ALA F 6 40 ? 182.500 120.358 137.113 1.00 65.43 40 ALA H O 1
ATOM 6808 N N . PRO F 6 41 ? 184.073 119.062 138.050 1.00 74.18 41 PRO H N 1
ATOM 6809 C CA . PRO F 6 41 ? 184.743 118.851 136.756 1.00 74.18 41 PRO H CA 1
ATOM 6810 C C . PRO F 6 41 ? 183.829 118.345 135.652 1.00 74.18 41 PRO H C 1
ATOM 6811 O O . PRO F 6 41 ? 184.134 118.564 134.474 1.00 74.18 41 PRO H O 1
ATOM 6815 N N . GLU F 6 42 ? 182.723 117.680 135.985 1.00 68.70 42 GLU H N 1
ATOM 6816 C CA . GLU F 6 42 ? 181.758 117.250 134.987 1.00 68.70 42 GLU H CA 1
ATOM 6817 C C . GLU F 6 42 ? 180.351 117.783 135.215 1.00 68.70 42 GLU H C 1
ATOM 6818 O O . GLU F 6 42 ? 179.577 117.846 134.255 1.00 68.70 42 GLU H O 1
ATOM 6820 N N . LYS F 6 43 ? 180.003 118.170 136.438 1.00 56.87 43 LYS H N 1
ATOM 6821 C CA . LYS F 6 43 ? 178.666 118.649 136.750 1.00 56.87 43 LYS H CA 1
ATOM 6822 C C . LYS F 6 43 ? 178.548 120.127 136.377 1.00 56.87 43 LYS H C 1
ATOM 6823 O O . LYS F 6 43 ? 179.451 120.713 135.776 1.00 56.87 43 LYS H O 1
ATOM 6825 N N . GLY F 6 44 ? 177.419 120.744 136.726 1.00 56.36 44 GLY H N 1
ATOM 6826 C CA . GLY F 6 44 ? 177.163 122.131 136.411 1.00 56.36 44 GLY H CA 1
ATOM 6827 C C . GLY F 6 44 ? 177.415 123.053 137.590 1.00 56.36 44 GLY H C 1
ATOM 6828 O O . GLY F 6 44 ? 177.891 122.647 138.651 1.00 56.36 44 GLY H O 1
ATOM 6829 N N . LEU F 6 45 ? 177.071 124.323 137.390 1.00 51.81 45 LEU H N 1
ATOM 6830 C CA . LEU F 6 45 ? 177.327 125.342 138.397 1.00 51.81 45 LEU H CA 1
ATOM 6831 C C . LEU F 6 45 ? 176.564 125.040 139.679 1.00 51.81 45 LEU H C 1
ATOM 6832 O O . LEU F 6 45 ? 175.467 124.479 139.659 1.00 51.81 45 LEU H O 1
ATOM 6837 N N . GLU F 6 46 ? 177.163 125.412 140.808 1.00 49.10 46 GLU H N 1
ATOM 6838 C CA . GLU F 6 46 ? 176.548 125.222 142.114 1.00 49.10 46 GLU H CA 1
ATOM 6839 C C . GLU F 6 46 ? 176.872 126.417 142.993 1.00 49.10 46 GLU H C 1
ATOM 6840 O O . GLU F 6 46 ? 178.035 126.812 143.102 1.00 49.10 46 GLU H O 1
ATOM 6842 N N . TRP F 6 47 ? 175.846 126.990 143.610 1.00 55.09 47 TRP H N 1
ATOM 6843 C CA . TRP F 6 47 ? 176.038 128.127 144.496 1.00 55.09 47 TRP H CA 1
ATOM 6844 C C . TRP F 6 47 ? 176.755 127.695 145.769 1.00 55.09 47 TRP H C 1
ATOM 6845 O O . TRP F 6 47 ? 176.459 126.642 146.339 1.00 55.09 47 TRP H O 1
ATOM 6856 N N . VAL F 6 48 ? 177.703 128.517 146.219 1.00 58.48 48 VAL H N 1
ATOM 6857 C CA . VAL F 6 48 ? 178.572 128.146 147.332 1.00 58.48 48 VAL H CA 1
ATOM 6858 C C . VAL F 6 48 ? 178.389 129.088 148.514 1.00 58.48 48 VAL H C 1
ATOM 6859 O O . VAL F 6 48 ? 178.096 128.645 149.630 1.00 58.48 48 VAL H O 1
ATOM 6863 N N . ALA F 6 49 ? 178.573 130.386 148.292 1.00 46.66 49 ALA H N 1
ATOM 6864 C CA . ALA F 6 49 ? 178.465 131.347 149.380 1.00 46.66 49 ALA H CA 1
ATOM 6865 C C . ALA F 6 49 ? 178.186 132.728 148.810 1.00 46.66 49 ALA H C 1
ATOM 6866 O O . ALA F 6 49 ? 178.500 133.018 147.654 1.00 46.66 49 ALA H O 1
ATOM 6868 N N . TYR F 6 50 ? 177.599 133.579 149.646 1.00 59.75 50 TYR H N 1
ATOM 6869 C CA . TYR F 6 50 ? 177.278 134.951 149.280 1.00 59.75 50 TYR H CA 1
ATOM 6870 C C . TYR F 6 50 ? 177.611 135.867 150.443 1.00 59.75 50 TYR H C 1
ATOM 6871 O O . TYR F 6 50 ? 177.250 135.572 151.584 1.00 59.75 50 TYR H O 1
ATOM 6880 N N . ILE F 6 51 ? 178.296 136.972 150.159 1.00 57.47 51 ILE H N 1
ATOM 6881 C CA . ILE F 6 51 ? 178.619 137.973 151.168 1.00 57.47 51 ILE H CA 1
ATOM 6882 C C . ILE F 6 51 ? 178.136 139.327 150.669 1.00 57.47 51 ILE H C 1
ATOM 6883 O O . ILE F 6 51 ? 178.407 139.708 149.526 1.00 57.47 51 ILE H O 1
ATOM 6888 N N . SER F 6 52 ? 177.407 140.042 151.518 1.00 64.65 52 SER H N 1
ATOM 6889 C CA . SER F 6 52 ? 176.768 141.281 151.115 1.00 64.65 52 SER H CA 1
ATOM 6890 C C . SER F 6 52 ? 177.746 142.449 151.188 1.00 64.65 52 SER H C 1
ATOM 6891 O O . SER F 6 52 ? 178.891 142.314 151.621 1.00 64.65 52 SER H O 1
ATOM 6894 N N . SER F 6 53 ? 177.278 143.610 150.741 1.00 70.02 53 SER H N 1
ATOM 6895 C CA . SER F 6 53 ? 178.062 144.829 150.873 1.00 70.02 53 SER H CA 1
ATOM 6896 C C . SER F 6 53 ? 178.139 145.232 152.338 1.00 70.02 53 SER H C 1
ATOM 6897 O O . SER F 6 53 ? 177.117 145.310 153.026 1.00 70.02 53 SER H O 1
ATOM 6900 N N . GLY F 6 54 ? 179.350 145.492 152.815 1.00 76.60 54 GLY H N 1
ATOM 6901 C CA . GLY F 6 54 ? 179.542 145.761 154.222 1.00 76.60 54 GLY H CA 1
ATOM 6902 C C . GLY F 6 54 ? 179.500 144.540 155.109 1.00 76.60 54 GLY H C 1
ATOM 6903 O O . GLY F 6 54 ? 179.431 144.689 156.333 1.00 76.60 54 GLY H O 1
ATOM 6904 N N . SER F 6 55 ? 179.522 143.339 154.530 1.00 70.58 55 SER H N 1
ATOM 6905 C CA . SER F 6 55 ? 179.526 142.077 155.266 1.00 70.58 55 SER H CA 1
ATOM 6906 C C . SER F 6 55 ? 178.321 141.940 156.188 1.00 70.58 55 SER H C 1
ATOM 6907 O O . SER F 6 55 ? 178.373 141.195 157.171 1.00 70.58 55 SER H O 1
ATOM 6910 N N . GLY F 6 56 ? 177.233 142.649 155.887 1.00 76.13 56 GLY H N 1
ATOM 6911 C CA . GLY F 6 56 ? 176.075 142.613 156.765 1.00 76.13 56 GLY H CA 1
ATOM 6912 C C . GLY F 6 56 ? 175.428 141.243 156.834 1.00 76.13 56 GLY H C 1
ATOM 6913 O O . GLY F 6 56 ? 175.114 140.747 157.919 1.00 76.13 56 GLY H O 1
ATOM 6914 N N . THR F 6 57 ? 175.221 140.614 155.680 1.00 69.02 57 THR H N 1
ATOM 6915 C CA . THR F 6 57 ? 174.566 139.317 155.604 1.00 69.02 57 THR H CA 1
ATOM 6916 C C . THR F 6 57 ? 175.427 138.358 154.800 1.00 69.02 57 THR H C 1
ATOM 6917 O O . THR F 6 57 ? 175.984 138.730 153.764 1.00 69.02 57 THR H O 1
ATOM 6921 N N . ILE F 6 58 ? 175.540 137.127 155.289 1.00 66.24 58 ILE H N 1
ATOM 6922 C CA . ILE F 6 58 ? 176.269 136.064 154.610 1.00 66.24 58 ILE H CA 1
ATOM 6923 C C . ILE F 6 58 ? 175.379 134.832 154.567 1.00 66.24 58 ILE H C 1
ATOM 6924 O O . ILE F 6 58 ? 174.815 134.436 155.592 1.00 66.24 58 ILE H O 1
ATOM 6929 N N . TYR F 6 59 ? 175.251 134.234 153.388 1.00 64.33 59 TYR H N 1
ATOM 6930 C CA . TYR F 6 59 ? 174.476 133.020 153.200 1.00 64.33 59 TYR H CA 1
ATOM 6931 C C . TYR F 6 59 ? 175.389 131.913 152.692 1.00 64.33 59 TYR H C 1
ATOM 6932 O O . TYR F 6 59 ? 176.367 132.172 151.987 1.00 64.33 59 TYR H O 1
ATOM 6941 N N . TYR F 6 60 ? 175.063 130.677 153.055 1.00 65.43 60 TYR H N 1
ATOM 6942 C CA . TYR F 6 60 ? 175.830 129.515 152.637 1.00 65.43 60 TYR H CA 1
ATOM 6943 C C . TYR F 6 60 ? 174.890 128.446 152.106 1.00 65.43 60 TYR H C 1
ATOM 6944 O O . TYR F 6 60 ? 173.679 128.486 152.328 1.00 65.43 60 TYR H O 1
ATOM 6953 N N . ALA F 6 61 ? 175.466 127.490 151.387 1.00 72.39 61 ALA H N 1
ATOM 6954 C CA . ALA F 6 61 ? 174.693 126.396 150.829 1.00 72.39 61 ALA H CA 1
ATOM 6955 C C . ALA F 6 61 ? 174.448 125.323 151.886 1.00 72.39 61 ALA H C 1
ATOM 6956 O O . ALA F 6 61 ? 174.990 125.361 152.992 1.00 72.39 61 ALA H O 1
ATOM 6958 N N . ASP F 6 62 ? 173.594 124.359 151.537 1.00 82.32 62 ASP H N 1
ATOM 6959 C CA . ASP F 6 62 ? 173.309 123.265 152.457 1.00 82.32 62 ASP H CA 1
ATOM 6960 C C . ASP F 6 62 ? 174.546 122.412 152.697 1.00 82.32 62 ASP H C 1
ATOM 6961 O O . ASP F 6 62 ? 174.835 122.030 153.837 1.00 82.32 62 ASP H O 1
ATOM 6963 N N . THR F 6 63 ? 175.295 122.113 151.640 1.00 81.59 63 THR H N 1
ATOM 6964 C CA . THR F 6 63 ? 176.495 121.295 151.748 1.00 81.59 63 THR H CA 1
ATOM 6965 C C . THR F 6 63 ? 177.721 122.103 152.147 1.00 81.59 63 THR H C 1
ATOM 6966 O O . THR F 6 63 ? 178.822 121.546 152.208 1.00 81.59 63 THR H O 1
ATOM 6970 N N . VAL F 6 64 ? 177.554 123.393 152.422 1.00 79.72 64 VAL H N 1
ATOM 6971 C CA . VAL F 6 64 ? 178.667 124.309 152.621 1.00 79.72 64 VAL H CA 1
ATOM 6972 C C . VAL F 6 64 ? 178.593 124.912 154.016 1.00 79.72 64 VAL H C 1
ATOM 6973 O O . VAL F 6 64 ? 179.620 125.269 154.603 1.00 79.72 64 VAL H O 1
ATOM 6977 N N . LYS F 6 65 ? 177.381 125.006 154.562 1.00 74.05 65 LYS H N 1
ATOM 6978 C CA . LYS F 6 65 ? 177.172 125.722 155.814 1.00 74.05 65 LYS H CA 1
ATOM 6979 C C . LYS F 6 65 ? 178.012 125.119 156.929 1.00 74.05 65 LYS H C 1
ATOM 6980 O O . LYS F 6 65 ? 178.043 123.899 157.113 1.00 74.05 65 LYS H O 1
ATOM 6982 N N . GLY F 6 66 ? 178.693 125.975 157.665 1.00 82.46 66 GLY H N 1
ATOM 6983 C CA . GLY F 6 66 ? 179.590 125.535 158.724 1.00 82.46 66 GLY H CA 1
ATOM 6984 C C . GLY F 6 66 ? 181.010 125.268 158.283 1.00 82.46 66 GLY H C 1
ATOM 6985 O O . GLY F 6 66 ? 181.956 125.708 158.934 1.00 82.46 66 GLY H O 1
ATOM 6986 N N . ARG F 6 67 ? 181.177 124.544 157.175 1.00 80.14 67 ARG H N 1
ATOM 6987 C CA . ARG F 6 67 ? 182.519 124.204 156.719 1.00 80.14 67 ARG H CA 1
ATOM 6988 C C . ARG F 6 67 ? 183.238 125.416 156.139 1.00 80.14 67 ARG H C 1
ATOM 6989 O O . ARG F 6 67 ? 184.413 125.646 156.441 1.00 80.14 67 ARG H O 1
ATOM 6991 N N . PHE F 6 68 ? 182.556 126.199 155.307 1.00 79.96 68 PHE H N 1
ATOM 6992 C CA . PHE F 6 68 ? 183.170 127.335 154.634 1.00 79.96 68 PHE H CA 1
ATOM 6993 C C . PHE F 6 68 ? 182.725 128.636 155.286 1.00 79.96 68 PHE H C 1
ATOM 6994 O O . PHE F 6 68 ? 181.606 128.747 155.789 1.00 79.96 68 PHE H O 1
ATOM 7002 N N . THR F 6 69 ? 183.615 129.626 155.272 1.00 73.21 69 THR H N 1
ATOM 7003 C CA . THR F 6 69 ? 183.276 130.977 155.698 1.00 73.21 69 THR H CA 1
ATOM 7004 C C . THR F 6 69 ? 183.748 131.960 154.639 1.00 73.21 69 THR H C 1
ATOM 7005 O O . THR F 6 69 ? 184.881 131.863 154.159 1.00 73.21 69 THR H O 1
ATOM 7009 N N . ILE F 6 70 ? 182.882 132.899 154.276 1.00 74.58 70 ILE H N 1
ATOM 7010 C CA . ILE F 6 70 ? 183.187 133.915 153.277 1.00 74.58 70 ILE H CA 1
ATOM 7011 C C . ILE F 6 70 ? 183.430 135.237 153.986 1.00 74.58 70 ILE H C 1
ATOM 7012 O O . ILE F 6 70 ? 182.624 135.665 154.820 1.00 74.58 70 ILE H O 1
ATOM 7014 N N . SER F 6 71 ? 184.541 135.887 153.653 1.00 76.28 71 SER H N 1
ATOM 7015 C CA . SER F 6 71 ? 184.890 137.170 154.243 1.00 76.28 71 SER H CA 1
ATOM 7016 C C . SER F 6 71 ? 185.379 138.097 153.139 1.00 76.28 71 SER H C 1
ATOM 7017 O O . SER F 6 71 ? 185.354 137.753 151.955 1.00 76.28 71 SER H O 1
ATOM 7020 N N . LYS F 6 76 ? 193.143 145.680 150.581 1.00 80.48 76 LYS H N 1
ATOM 7021 C CA . LYS F 6 76 ? 191.720 145.869 150.331 1.00 80.48 76 LYS H CA 1
ATOM 7022 C C . LYS F 6 76 ? 191.338 145.339 148.955 1.00 80.48 76 LYS H C 1
ATOM 7023 O O . LYS F 6 76 ? 192.198 144.885 148.199 1.00 80.48 76 LYS H O 1
ATOM 7025 N N . ASN F 6 77 ? 190.042 145.405 148.642 1.00 73.28 77 ASN H N 1
ATOM 7026 C CA . ASN F 6 77 ? 189.502 144.928 147.368 1.00 73.28 77 ASN H CA 1
ATOM 7027 C C . ASN F 6 77 ? 189.831 143.455 147.139 1.00 73.28 77 ASN H C 1
ATOM 7028 O O . ASN F 6 77 ? 190.238 143.047 146.051 1.00 73.28 77 ASN H O 1
ATOM 7033 N N . THR F 6 78 ? 189.649 142.649 148.184 1.00 76.98 78 THR H N 1
ATOM 7034 C CA . THR F 6 78 ? 189.931 141.222 148.121 1.00 76.98 78 THR H CA 1
ATOM 7035 C C . THR F 6 78 ? 188.799 140.452 148.778 1.00 76.98 78 THR H C 1
ATOM 7036 O O . THR F 6 78 ? 188.346 140.822 149.864 1.00 76.98 78 THR H O 1
ATOM 7040 N N . LEU F 6 79 ? 188.351 139.386 148.123 1.00 74.13 79 LEU H N 1
ATOM 7041 C CA . LEU F 6 79 ? 187.301 138.518 148.640 1.00 74.13 79 LEU H CA 1
ATOM 7042 C C . LEU F 6 79 ? 187.909 137.179 149.029 1.00 74.13 79 LEU H C 1
ATOM 7043 O O . LEU F 6 79 ? 188.630 136.566 148.236 1.00 74.13 79 LEU H O 1
ATOM 7045 N N . PHE F 6 80 ? 187.620 136.733 150.247 1.00 71.26 80 PHE H N 1
ATOM 7046 C CA . PHE F 6 80 ? 188.183 135.512 150.799 1.00 71.26 80 PHE H CA 1
ATOM 7047 C C . PHE F 6 80 ? 187.081 134.491 151.026 1.00 71.26 80 PHE H C 1
ATOM 7048 O O . PHE F 6 80 ? 185.960 134.847 151.398 1.00 71.26 80 PHE H O 1
ATOM 7056 N N . LEU F 6 81 ? 187.406 133.220 150.799 1.00 65.87 81 LEU H N 1
ATOM 7057 C CA . LEU F 6 81 ? 186.508 132.103 151.084 1.00 65.87 81 LEU H CA 1
ATOM 7058 C C . LEU F 6 81 ? 187.301 131.103 151.912 1.00 65.87 81 LEU H C 1
ATOM 7059 O O . LEU F 6 81 ? 187.955 130.213 151.364 1.00 65.87 81 LEU H O 1
ATOM 7064 N N . GLN F 6 82 ? 187.257 131.257 153.231 1.00 82.70 82 GLN H N 1
ATOM 7065 C CA . GLN F 6 82 ? 187.932 130.309 154.105 1.00 82.70 82 GLN H CA 1
ATOM 7066 C C . GLN F 6 82 ? 187.199 128.978 154.054 1.00 82.70 82 GLN H C 1
ATOM 7067 O O . GLN F 6 82 ? 186.014 128.894 154.392 1.00 82.70 82 GLN H O 1
ATOM 7073 N N . MET F 6 83 ? 187.908 127.941 153.630 1.00 86.46 83 MET H N 1
ATOM 7074 C CA . MET F 6 83 ? 187.316 126.663 153.261 1.00 86.46 83 MET H CA 1
ATOM 7075 C C . MET F 6 83 ? 188.045 125.571 154.030 1.00 86.46 83 MET H C 1
ATOM 7076 O O . MET F 6 83 ? 189.246 125.362 153.832 1.00 86.46 83 MET H O 1
ATOM 7081 N N . THR F 6 84 ? 187.328 124.894 154.923 1.00 83.98 84 THR H N 1
ATOM 7082 C CA . THR F 6 84 ? 187.928 123.948 155.849 1.00 83.98 84 THR H CA 1
ATOM 7083 C C . THR F 6 84 ? 187.180 122.625 155.805 1.00 83.98 84 THR H C 1
ATOM 7084 O O . THR F 6 84 ? 186.050 122.541 155.318 1.00 83.98 84 THR H O 1
ATOM 7088 N N . SER F 6 85 ? 187.833 121.590 156.335 1.00 86.67 85 SER H N 1
ATOM 7089 C CA . SER F 6 85 ? 187.292 120.233 156.374 1.00 86.67 85 SER H CA 1
ATOM 7090 C C . SER F 6 85 ? 186.888 119.775 154.973 1.00 86.67 85 SER H C 1
ATOM 7091 O O . SER F 6 85 ? 185.740 119.423 154.703 1.00 86.67 85 SER H O 1
ATOM 7094 N N . LEU F 6 86 ? 187.870 119.791 154.078 1.00 91.99 86 LEU H N 1
ATOM 7095 C CA . LEU F 6 86 ? 187.612 119.501 152.676 1.00 91.99 86 LEU H CA 1
ATOM 7096 C C . LEU F 6 86 ? 187.283 118.028 152.479 1.00 91.99 86 LEU H C 1
ATOM 7097 O O . LEU F 6 86 ? 188.003 117.148 152.957 1.00 91.99 86 LEU H O 1
ATOM 7102 N N . ARG F 6 87 ? 186.194 117.767 151.768 1.00 91.31 87 ARG H N 1
ATOM 7103 C CA . ARG F 6 87 ? 185.781 116.423 151.404 1.00 91.31 87 ARG H CA 1
ATOM 7104 C C . ARG F 6 87 ? 185.938 116.235 149.901 1.00 91.31 87 ARG H C 1
ATOM 7105 O O . ARG F 6 87 ? 186.099 117.194 149.144 1.00 91.31 87 ARG H O 1
ATOM 7113 N N . SER F 6 88 ? 185.878 114.974 149.470 1.00 87.13 88 SER H N 1
ATOM 7114 C CA . SER F 6 88 ? 186.088 114.663 148.061 1.00 87.13 88 SER H CA 1
ATOM 7115 C C . SER F 6 88 ? 185.013 115.265 147.164 1.00 87.13 88 SER H C 1
ATOM 7116 O O . SER F 6 88 ? 185.204 115.330 145.945 1.00 87.13 88 SER H O 1
ATOM 7118 N N . GLU F 6 89 ? 183.891 115.700 147.732 1.00 85.65 89 GLU H N 1
ATOM 7119 C CA . GLU F 6 89 ? 182.819 116.309 146.959 1.00 85.65 89 GLU H CA 1
ATOM 7120 C C . GLU F 6 89 ? 182.987 117.810 146.783 1.00 85.65 89 GLU H C 1
ATOM 7121 O O . GLU F 6 89 ? 182.199 118.423 146.056 1.00 85.65 89 GLU H O 1
ATOM 7123 N N . ASP F 6 90 ? 183.985 118.415 147.427 1.00 77.20 90 ASP H N 1
ATOM 7124 C CA . ASP F 6 90 ? 184.207 119.850 147.312 1.00 77.20 90 ASP H CA 1
ATOM 7125 C C . ASP F 6 90 ? 185.042 120.231 146.097 1.00 77.20 90 ASP H C 1
ATOM 7126 O O . ASP F 6 90 ? 185.130 121.422 145.782 1.00 77.20 90 ASP H O 1
ATOM 7131 N N . THR F 6 91 ? 185.651 119.262 145.416 1.00 73.70 91 THR H N 1
ATOM 7132 C CA . THR F 6 91 ? 186.489 119.565 144.265 1.00 73.70 91 THR H CA 1
ATOM 7133 C C . THR F 6 91 ? 185.671 120.213 143.156 1.00 73.70 91 THR H C 1
ATOM 7134 O O . THR F 6 91 ? 184.581 119.745 142.815 1.00 73.70 91 THR H O 1
ATOM 7138 N N . ALA F 6 92 ? 186.202 121.303 142.600 1.00 60.10 92 ALA H N 1
ATOM 7139 C CA . ALA F 6 92 ? 185.468 122.116 141.639 1.00 60.10 92 ALA H CA 1
ATOM 7140 C C . ALA F 6 92 ? 186.336 123.235 141.085 1.00 60.10 92 ALA H C 1
ATOM 7141 O O . ALA F 6 92 ? 187.509 123.355 141.448 1.00 60.10 92 ALA H O 1
ATOM 7143 N N . MET F 6 93 ? 185.773 124.056 140.205 1.00 49.25 93 MET H N 1
ATOM 7144 C CA . MET F 6 93 ? 186.418 125.271 139.709 1.00 49.25 93 MET H CA 1
ATOM 7145 C C . MET F 6 93 ? 185.615 126.451 140.245 1.00 49.25 93 MET H C 1
ATOM 7146 O O . MET F 6 93 ? 184.647 126.890 139.628 1.00 49.25 93 MET H O 1
ATOM 7148 N N . TYR F 6 94 ? 186.028 126.964 141.400 1.00 52.19 94 TYR H N 1
ATOM 7149 C CA . TYR F 6 94 ? 185.255 127.989 142.087 1.00 52.19 94 TYR H CA 1
ATOM 7150 C C . TYR F 6 94 ? 185.377 129.322 141.362 1.00 52.19 94 TYR H C 1
ATOM 7151 O O . TYR F 6 94 ? 186.482 129.769 141.046 1.00 52.19 94 TYR H O 1
ATOM 7160 N N . TYR F 6 95 ? 184.241 129.960 141.107 1.00 55.74 95 TYR H N 1
ATOM 7161 C CA . TYR F 6 95 ? 184.186 131.242 140.425 1.00 55.74 95 TYR H CA 1
ATOM 7162 C C . TYR F 6 95 ? 183.897 132.362 141.415 1.00 55.74 95 TYR H C 1
ATOM 7163 O O . TYR F 6 95 ? 183.353 132.143 142.498 1.00 55.74 95 TYR H O 1
ATOM 7172 N N . CYS F 6 96 ? 184.280 133.573 141.029 1.00 49.90 96 CYS H N 1
ATOM 7173 C CA . CYS F 6 96 ? 184.032 134.783 141.800 1.00 49.90 96 CYS H CA 1
ATOM 7174 C C . CYS F 6 96 ? 183.001 135.601 141.040 1.00 49.90 96 CYS H C 1
ATOM 7175 O O . CYS F 6 96 ? 183.225 135.954 139.879 1.00 49.90 96 CYS H O 1
ATOM 7178 N N . VAL F 6 97 ? 181.874 135.887 141.680 1.00 43.12 97 VAL H N 1
ATOM 7179 C CA . VAL F 6 97 ? 180.752 136.548 141.028 1.00 43.12 97 VAL H CA 1
ATOM 7180 C C . VAL F 6 97 ? 180.433 137.826 141.782 1.00 43.12 97 VAL H C 1
ATOM 7181 O O . VAL F 6 97 ? 180.246 137.801 143.003 1.00 43.12 97 VAL H O 1
ATOM 7185 N N . ARG F 6 98 ? 180.362 138.935 141.060 1.00 49.06 98 ARG H N 1
ATOM 7186 C CA . ARG F 6 98 ? 179.957 140.205 141.635 1.00 49.06 98 ARG H CA 1
ATOM 7187 C C . ARG F 6 98 ? 178.481 140.441 141.349 1.00 49.06 98 ARG H C 1
ATOM 7188 O O . ARG F 6 98 ? 177.957 140.030 140.311 1.00 49.06 98 ARG H O 1
ATOM 7196 N N . SER F 6 99 ? 177.802 141.080 142.296 1.00 52.37 99 SER H N 1
ATOM 7197 C CA . SER F 6 99 ? 176.375 141.338 142.142 1.00 52.37 99 SER H CA 1
ATOM 7198 C C . SER F 6 99 ? 175.965 142.435 143.105 1.00 52.37 99 SER H C 1
ATOM 7199 O O . SER F 6 99 ? 176.041 142.244 144.322 1.00 52.37 99 SER H O 1
ATOM 7202 N N . ILE F 6 100 ? 175.519 143.568 142.574 1.00 50.70 100 ILE H N 1
ATOM 7203 C CA . ILE F 6 100 ? 174.973 144.655 143.376 1.00 50.70 100 ILE H CA 1
ATOM 7204 C C . ILE F 6 100 ? 173.469 144.694 143.164 1.00 50.70 100 ILE H C 1
ATOM 7205 O O . ILE F 6 100 ? 172.992 144.597 142.028 1.00 50.70 100 ILE H O 1
ATOM 7210 N N . TYR F 6 101 ? 172.722 144.802 144.258 1.00 52.90 101 TYR H N 1
ATOM 7211 C CA . TYR F 6 101 ? 171.267 144.733 144.229 1.00 52.90 101 TYR H CA 1
ATOM 7212 C C . TYR F 6 101 ? 170.694 146.101 144.564 1.00 52.90 101 TYR H C 1
ATOM 7213 O O . TYR F 6 101 ? 170.731 146.531 145.720 1.00 52.90 101 TYR H O 1
ATOM 7222 N N . TYR F 6 102 ? 170.170 146.778 143.549 1.00 61.47 102 TYR H N 1
ATOM 7223 C CA . TYR F 6 102 ? 169.307 147.931 143.737 1.00 61.47 102 TYR H CA 1
ATOM 7224 C C . TYR F 6 102 ? 168.221 147.850 142.676 1.00 61.47 102 TYR H C 1
ATOM 7225 O O . TYR F 6 102 ? 168.202 146.929 141.857 1.00 61.47 102 TYR H O 1
ATOM 7234 N N . TYR F 6 103 ? 167.298 148.807 142.700 1.00 53.31 103 TYR H N 1
ATOM 7235 C CA . TYR F 6 103 ? 166.202 148.751 141.744 1.00 53.31 103 TYR H CA 1
ATOM 7236 C C . TYR F 6 103 ? 166.725 148.863 140.319 1.00 53.31 103 TYR H C 1
ATOM 7237 O O . TYR F 6 103 ? 167.303 149.885 139.940 1.00 53.31 103 TYR H O 1
ATOM 7246 N N . GLY F 6 104 ? 166.521 147.818 139.525 1.00 59.74 104 GLY H N 1
ATOM 7247 C CA . GLY F 6 104 ? 166.980 147.803 138.155 1.00 59.74 104 GLY H CA 1
ATOM 7248 C C . GLY F 6 104 ? 168.414 147.375 137.962 1.00 59.74 104 GLY H C 1
ATOM 7249 O O . GLY F 6 104 ? 168.945 147.529 136.856 1.00 59.74 104 GLY H O 1
ATOM 7250 N N . SER F 6 105 ? 169.057 146.842 138.995 1.00 57.18 105 SER H N 1
ATOM 7251 C CA . SER F 6 105 ? 170.442 146.423 138.881 1.00 57.18 105 SER H CA 1
ATOM 7252 C C . SER F 6 105 ? 170.544 145.126 138.086 1.00 57.18 105 SER H C 1
ATOM 7253 O O . SER F 6 105 ? 169.545 144.499 137.727 1.00 57.18 105 SER H O 1
ATOM 7256 N N . SER F 6 106 ? 171.781 144.718 137.820 1.00 60.29 106 SER H N 1
ATOM 7257 C CA . SER F 6 106 ? 172.074 143.520 137.037 1.00 60.29 106 SER H CA 1
ATOM 7258 C C . SER F 6 106 ? 173.003 142.632 137.850 1.00 60.29 106 SER H C 1
ATOM 7259 O O . SER F 6 106 ? 174.224 142.639 137.649 1.00 60.29 106 SER H O 1
ATOM 7262 N N . PRO F 6 107 ? 172.461 141.861 138.787 1.00 56.89 107 PRO H N 1
ATOM 7263 C CA . PRO F 6 107 ? 173.301 140.966 139.586 1.00 56.89 107 PRO H CA 1
ATOM 7264 C C . PRO F 6 107 ? 173.910 139.864 138.736 1.00 56.89 107 PRO H C 1
ATOM 7265 O O . PRO F 6 107 ? 173.414 139.522 137.661 1.00 56.89 107 PRO H O 1
ATOM 7269 N N . PHE F 6 108 ? 175.021 139.322 139.236 1.00 51.06 108 PHE H N 1
ATOM 7270 C CA . PHE F 6 108 ? 175.756 138.229 138.602 1.00 51.06 108 PHE H CA 1
ATOM 7271 C C . PHE F 6 108 ? 176.321 138.619 137.243 1.00 51.06 108 PHE H C 1
ATOM 7272 O O . PHE F 6 108 ? 176.572 137.751 136.404 1.00 51.06 108 PHE H O 1
ATOM 7280 N N . ASP F 6 109 ? 176.541 139.913 137.005 1.00 53.48 109 ASP H N 1
ATOM 7281 C CA . ASP F 6 109 ? 176.897 140.359 135.661 1.00 53.48 109 ASP H CA 1
ATOM 7282 C C . ASP F 6 109 ? 178.320 139.963 135.288 1.00 53.48 109 ASP H C 1
ATOM 7283 O O . ASP F 6 109 ? 178.586 139.618 134.130 1.00 53.48 109 ASP H O 1
ATOM 7288 N N . PHE F 6 110 ? 179.249 140.003 136.238 1.00 53.40 110 PHE H N 1
ATOM 7289 C CA . PHE F 6 110 ? 180.636 139.662 135.959 1.00 53.40 110 PHE H CA 1
ATOM 7290 C C . PHE F 6 110 ? 181.058 138.435 136.750 1.00 53.40 110 PHE H C 1
ATOM 7291 O O . PHE F 6 110 ? 180.763 138.317 137.941 1.00 53.40 110 PHE H O 1
ATOM 7299 N N . TRP F 6 111 ? 181.761 137.532 136.076 1.00 55.70 111 TRP H N 1
ATOM 7300 C CA . TRP F 6 111 ? 182.285 136.313 136.668 1.00 55.70 111 TRP H CA 1
ATOM 7301 C C . TRP F 6 111 ? 183.797 136.294 136.519 1.00 55.70 111 TRP H C 1
ATOM 7302 O O . TRP F 6 111 ? 184.327 136.653 135.464 1.00 55.70 111 TRP H O 1
ATOM 7313 N N . GLY F 6 112 ? 184.488 135.870 137.564 1.00 58.92 112 GLY H N 1
ATOM 7314 C CA . GLY F 6 112 ? 185.917 135.687 137.462 1.00 58.92 112 GLY H CA 1
ATOM 7315 C C . GLY F 6 112 ? 186.257 134.502 136.582 1.00 58.92 112 GLY H C 1
ATOM 7316 O O . GLY F 6 112 ? 185.399 133.725 136.165 1.00 58.92 112 GLY H O 1
ATOM 7317 N N . GLN F 6 113 ? 187.547 134.364 136.279 1.00 68.08 113 GLN H N 1
ATOM 7318 C CA . GLN F 6 113 ? 187.967 133.254 135.436 1.00 68.08 113 GLN H CA 1
ATOM 7319 C C . GLN F 6 113 ? 187.914 131.914 136.154 1.00 68.08 113 GLN H C 1
ATOM 7320 O O . GLN F 6 113 ? 187.957 130.875 135.488 1.00 68.08 113 GLN H O 1
ATOM 7326 N N . GLY F 6 114 ? 187.823 131.908 137.480 1.00 64.41 114 GLY H N 1
ATOM 7327 C CA . GLY F 6 114 ? 187.652 130.672 138.214 1.00 64.41 114 GLY H CA 1
ATOM 7328 C C . GLY F 6 114 ? 188.939 129.912 138.444 1.00 64.41 114 GLY H C 1
ATOM 7329 O O . GLY F 6 114 ? 189.776 129.818 137.544 1.00 64.41 114 GLY H O 1
ATOM 7330 N N . THR F 6 115 ? 189.105 129.357 139.640 1.00 71.99 115 THR H N 1
ATOM 7331 C CA . THR F 6 115 ? 190.284 128.575 139.979 1.00 71.99 115 THR H CA 1
ATOM 7332 C C . THR F 6 115 ? 189.864 127.175 140.399 1.00 71.99 115 THR H C 1
ATOM 7333 O O . THR F 6 115 ? 188.829 126.994 141.046 1.00 71.99 115 THR H O 1
ATOM 7337 N N . THR F 6 116 ? 190.671 126.186 140.028 1.00 70.54 116 THR H N 1
ATOM 7338 C CA . THR F 6 116 ? 190.320 124.780 140.185 1.00 70.54 116 THR H CA 1
ATOM 7339 C C . THR F 6 116 ? 190.952 124.225 141.454 1.00 70.54 116 THR H C 1
ATOM 7340 O O . THR F 6 116 ? 192.175 124.265 141.611 1.00 70.54 116 THR H O 1
ATOM 7344 N N . LEU F 6 117 ? 190.119 123.700 142.344 1.00 72.54 117 LEU H N 1
ATOM 7345 C CA . LEU F 6 117 ? 190.560 123.045 143.566 1.00 72.54 117 LEU H CA 1
ATOM 7346 C C . LEU F 6 117 ? 190.215 121.567 143.486 1.00 72.54 117 LEU H C 1
ATOM 7347 O O . LEU F 6 117 ? 189.051 121.211 143.286 1.00 72.54 117 LEU H O 1
ATOM 7352 N N . THR F 6 118 ? 191.218 120.711 143.647 1.00 82.16 118 THR H N 1
ATOM 7353 C CA . THR F 6 118 ? 191.037 119.269 143.555 1.00 82.16 118 THR H CA 1
ATOM 7354 C C . THR F 6 118 ? 191.343 118.633 144.901 1.00 82.16 118 THR H C 1
ATOM 7355 O O . THR F 6 118 ? 192.361 118.948 145.523 1.00 82.16 118 THR H O 1
ATOM 7359 N N . VAL F 6 119 ? 190.461 117.745 145.348 1.00 87.74 119 VAL H N 1
ATOM 7360 C CA . VAL F 6 119 ? 190.620 117.030 146.609 1.00 87.74 119 VAL H CA 1
ATOM 7361 C C . VAL F 6 119 ? 190.636 115.541 146.301 1.00 87.74 119 VAL H C 1
ATOM 7362 O O . VAL F 6 119 ? 189.623 114.984 145.859 1.00 87.74 119 VAL H O 1
ATOM 7366 N N . SER F 6 120 ? 191.772 114.898 146.543 1.00 96.41 120 SER H N 1
ATOM 7367 C CA . SER F 6 120 ? 191.917 113.480 146.242 1.00 96.41 120 SER H CA 1
ATOM 7368 C C . SER F 6 120 ? 191.659 112.623 147.475 1.00 96.41 120 SER H C 1
ATOM 7369 O O . SER F 6 120 ? 190.703 111.849 147.516 1.00 96.41 120 SER H O 1
ATOM 7372 N N . GLY F 6 135 ? 165.131 120.009 149.586 1.00 102.90 135 GLY H N 1
ATOM 7373 C CA . GLY F 6 135 ? 163.870 120.059 150.302 1.00 102.90 135 GLY H CA 1
ATOM 7374 C C . GLY F 6 135 ? 163.047 121.284 149.961 1.00 102.90 135 GLY H C 1
ATOM 7375 O O . GLY F 6 135 ? 162.134 121.221 149.138 1.00 102.90 135 GLY H O 1
ATOM 7376 N N . SER F 6 136 ? 163.372 122.406 150.597 1.00 101.97 136 SER H N 1
ATOM 7377 C CA . SER F 6 136 ? 162.697 123.669 150.335 1.00 101.97 136 SER H CA 1
ATOM 7378 C C . SER F 6 136 ? 163.307 124.433 149.168 1.00 101.97 136 SER H C 1
ATOM 7379 O O . SER F 6 136 ? 162.802 125.504 148.815 1.00 101.97 136 SER H O 1
ATOM 7381 N N . ASP F 6 137 ? 164.372 123.912 148.566 1.00 88.71 137 ASP H N 1
ATOM 7382 C CA . ASP F 6 137 ? 165.037 124.605 147.473 1.00 88.71 137 ASP H CA 1
ATOM 7383 C C . ASP F 6 137 ? 164.182 124.577 146.213 1.00 88.71 137 ASP H C 1
ATOM 7384 O O . ASP F 6 137 ? 163.485 123.598 145.936 1.00 88.71 137 ASP H O 1
ATOM 7389 N N . ILE F 6 138 ? 164.242 125.662 145.444 1.00 77.01 138 ILE H N 1
ATOM 7390 C CA . ILE F 6 138 ? 163.515 125.755 144.185 1.00 77.01 138 ILE H CA 1
ATOM 7391 C C . ILE F 6 138 ? 164.338 125.079 143.099 1.00 77.01 138 ILE H C 1
ATOM 7392 O O . ILE F 6 138 ? 165.160 125.721 142.437 1.00 77.01 138 ILE H O 1
ATOM 7397 N N . VAL F 6 139 ? 164.125 123.777 142.909 1.00 78.56 139 VAL H N 1
ATOM 7398 C CA . VAL F 6 139 ? 164.907 123.025 141.937 1.00 78.56 139 VAL H CA 1
ATOM 7399 C C . VAL F 6 139 ? 164.513 123.446 140.528 1.00 78.56 139 VAL H C 1
ATOM 7400 O O . VAL F 6 139 ? 163.325 123.565 140.203 1.00 78.56 139 VAL H O 1
ATOM 7404 N N . MET F 6 140 ? 165.514 123.700 139.691 1.00 74.02 140 MET H N 1
ATOM 7405 C CA . MET F 6 140 ? 165.315 124.072 138.297 1.00 74.02 140 MET H CA 1
ATOM 7406 C C . MET F 6 140 ? 165.799 122.929 137.418 1.00 74.02 140 MET H C 1
ATOM 7407 O O . MET F 6 140 ? 166.976 122.559 137.470 1.00 74.02 140 MET H O 1
ATOM 7412 N N . THR F 6 141 ? 164.902 122.380 136.607 1.00 82.82 141 THR H N 1
ATOM 7413 C CA . THR F 6 141 ? 165.208 121.235 135.763 1.00 82.82 141 THR H CA 1
ATOM 7414 C C . THR F 6 141 ? 165.137 121.639 134.299 1.00 82.82 141 THR H C 1
ATOM 7415 O O . THR F 6 141 ? 164.127 122.192 133.851 1.00 82.82 141 THR H O 1
ATOM 7419 N N . GLN F 6 142 ? 166.206 121.360 133.559 1.00 92.49 142 GLN H N 1
ATOM 7420 C CA . GLN F 6 142 ? 166.260 121.612 132.124 1.00 92.49 142 GLN H CA 1
ATOM 7421 C C . GLN F 6 142 ? 166.116 120.273 131.413 1.00 92.49 142 GLN H C 1
ATOM 7422 O O . GLN F 6 142 ? 167.016 119.430 131.476 1.00 92.49 142 GLN H O 1
ATOM 7428 N N . ALA F 6 143 ? 164.979 120.081 130.738 1.00 107.25 143 ALA H N 1
ATOM 7429 C CA . ALA F 6 143 ? 164.667 118.779 130.157 1.00 107.25 143 ALA H CA 1
ATOM 7430 C C . ALA F 6 143 ? 165.679 118.384 129.089 1.00 107.25 143 ALA H C 1
ATOM 7431 O O . ALA F 6 143 ? 166.118 117.230 129.037 1.00 107.25 143 ALA H O 1
ATOM 7433 N N . THR F 6 144 ? 166.062 119.324 128.229 1.00 110.82 144 THR H N 1
ATOM 7434 C CA . THR F 6 144 ? 167.013 119.048 127.155 1.00 110.82 144 THR H CA 1
ATOM 7435 C C . THR F 6 144 ? 168.421 119.198 127.713 1.00 110.82 144 THR H C 1
ATOM 7436 O O . THR F 6 144 ? 168.939 120.310 127.837 1.00 110.82 144 THR H O 1
ATOM 7440 N N . SER F 6 145 ? 169.044 118.069 128.057 1.00 105.62 145 SER H N 1
ATOM 7441 C CA . SER F 6 145 ? 170.420 118.103 128.539 1.00 105.62 145 SER H CA 1
ATOM 7442 C C . SER F 6 145 ? 171.372 118.589 127.453 1.00 105.62 145 SER H C 1
ATOM 7443 O O . SER F 6 145 ? 172.328 119.317 127.740 1.00 105.62 145 SER H O 1
ATOM 7446 N N . SER F 6 146 ? 171.131 118.195 126.205 1.00 106.24 146 SER H N 1
ATOM 7447 C CA . SER F 6 146 ? 171.946 118.634 125.083 1.00 106.24 146 SER H CA 1
ATOM 7448 C C . SER F 6 146 ? 171.050 118.914 123.887 1.00 106.24 146 SER H C 1
ATOM 7449 O O . SER F 6 146 ? 169.980 118.318 123.743 1.00 106.24 146 SER H O 1
ATOM 7452 N N . VAL F 6 147 ? 171.494 119.831 123.032 1.00 109.28 147 VAL H N 1
ATOM 7453 C CA . VAL F 6 147 ? 170.743 120.202 121.835 1.00 109.28 147 VAL H CA 1
ATOM 7454 C C . VAL F 6 147 ? 171.697 120.338 120.653 1.00 109.28 147 VAL H C 1
ATOM 7455 O O . VAL F 6 147 ? 172.598 121.188 120.680 1.00 109.28 147 VAL H O 1
ATOM 7459 N N . PRO F 6 148 ? 171.551 119.522 119.608 1.00 113.40 148 PRO H N 1
ATOM 7460 C CA . PRO F 6 148 ? 172.328 119.744 118.380 1.00 113.40 148 PRO H CA 1
ATOM 7461 C C . PRO F 6 148 ? 171.694 120.853 117.550 1.00 113.40 148 PRO H C 1
ATOM 7462 O O . PRO F 6 148 ? 170.477 120.878 117.353 1.00 113.40 148 PRO H O 1
ATOM 7466 N N . VAL F 6 149 ? 172.525 121.775 117.065 1.00 114.28 149 VAL H N 1
ATOM 7467 C CA . VAL F 6 149 ? 172.032 122.960 116.374 1.00 114.28 149 VAL H CA 1
ATOM 7468 C C . VAL F 6 149 ? 173.073 123.416 115.361 1.00 114.28 149 VAL H C 1
ATOM 7469 O O . VAL F 6 149 ? 174.279 123.249 115.562 1.00 114.28 149 VAL H O 1
ATOM 7473 N N . THR F 6 150 ? 172.591 123.991 114.250 1.00 118.14 150 THR H N 1
ATOM 7474 C CA . THR F 6 150 ? 173.396 124.567 113.185 1.00 118.14 150 THR H CA 1
ATOM 7475 C C . THR F 6 150 ? 173.267 126.088 113.184 1.00 118.14 150 THR H C 1
ATOM 7476 O O . THR F 6 150 ? 172.227 126.627 113.575 1.00 118.14 150 THR H O 1
ATOM 7480 N N . PRO F 6 151 ? 174.299 126.809 112.750 1.00 122.05 151 PRO H N 1
ATOM 7481 C CA . PRO F 6 151 ? 174.242 128.275 112.791 1.00 122.05 151 PRO H CA 1
ATOM 7482 C C . PRO F 6 151 ? 173.220 128.839 111.818 1.00 122.05 151 PRO H C 1
ATOM 7483 O O . PRO F 6 151 ? 172.877 128.222 110.807 1.00 122.05 151 PRO H O 1
ATOM 7487 N N . GLY F 6 152 ? 172.733 130.037 112.141 1.00 118.11 152 GLY H N 1
ATOM 7488 C CA . GLY F 6 152 ? 171.823 130.761 111.281 1.00 118.11 152 GLY H CA 1
ATOM 7489 C C . GLY F 6 152 ? 170.350 130.527 111.538 1.00 118.11 152 GLY H C 1
ATOM 7490 O O . GLY F 6 152 ? 169.518 131.216 110.934 1.00 118.11 152 GLY H O 1
ATOM 7491 N N . GLU F 6 153 ? 169.996 129.592 112.411 1.00 113.24 153 GLU H N 1
ATOM 7492 C CA . GLU F 6 153 ? 168.608 129.291 112.727 1.00 113.24 153 GLU H CA 1
ATOM 7493 C C . GLU F 6 153 ? 168.265 129.828 114.113 1.00 113.24 153 GLU H C 1
ATOM 7494 O O . GLU F 6 153 ? 169.062 130.515 114.758 1.00 113.24 153 GLU H O 1
ATOM 7496 N N . SER F 6 154 ? 167.056 129.516 114.566 1.00 107.22 154 SER H N 1
ATOM 7497 C CA . SER F 6 154 ? 166.588 129.913 115.887 1.00 107.22 154 SER H CA 1
ATOM 7498 C C . SER F 6 154 ? 166.524 128.693 116.796 1.00 107.22 154 SER H C 1
ATOM 7499 O O . SER F 6 154 ? 165.887 127.691 116.455 1.00 107.22 154 SER H O 1
ATOM 7502 N N . VAL F 6 155 ? 167.177 128.785 117.951 1.00 91.86 155 VAL H N 1
ATOM 7503 C CA . VAL F 6 155 ? 167.212 127.703 118.922 1.00 91.86 155 VAL H CA 1
ATOM 7504 C C . VAL F 6 155 ? 166.461 128.147 120.169 1.00 91.86 155 VAL H C 1
ATOM 7505 O O . VAL F 6 155 ? 166.167 129.328 120.361 1.00 91.86 155 VAL H O 1
ATOM 7507 N N . SER F 6 156 ? 166.140 127.174 121.017 1.00 86.27 156 SER H N 1
ATOM 7508 C CA . SER F 6 156 ? 165.388 127.429 122.235 1.00 86.27 156 SER H CA 1
ATOM 7509 C C . SER F 6 156 ? 165.883 126.524 123.350 1.00 86.27 156 SER H C 1
ATOM 7510 O O . SER F 6 156 ? 166.131 125.335 123.132 1.00 86.27 156 SER H O 1
ATOM 7513 N N . ILE F 6 157 ? 166.019 127.093 124.545 1.00 86.92 157 ILE H N 1
ATOM 7514 C CA . ILE F 6 157 ? 166.421 126.363 125.741 1.00 86.92 157 ILE H CA 1
ATOM 7515 C C . ILE F 6 157 ? 165.360 126.592 126.806 1.00 86.92 157 ILE H C 1
ATOM 7516 O O . ILE F 6 157 ? 164.936 127.731 127.029 1.00 86.92 157 ILE H O 1
ATOM 7518 N N . SER F 6 158 ? 164.931 125.517 127.455 1.00 88.68 158 SER H N 1
ATOM 7519 C CA . SER F 6 158 ? 163.839 125.566 128.411 1.00 88.68 158 SER H CA 1
ATOM 7520 C C . SER F 6 158 ? 164.338 125.291 129.823 1.00 88.68 158 SER H C 1
ATOM 7521 O O . SER F 6 158 ? 165.338 124.601 130.034 1.00 88.68 158 SER H O 1
ATOM 7524 N N . CYS F 6 159 ? 163.616 125.846 130.793 1.00 84.91 159 CYS H N 1
ATOM 7525 C CA . CYS F 6 159 ? 163.921 125.664 132.204 1.00 84.91 159 CYS H CA 1
ATOM 7526 C C . CYS F 6 159 ? 162.615 125.668 132.980 1.00 84.91 159 CYS H C 1
ATOM 7527 O O . CYS F 6 159 ? 161.690 126.420 132.662 1.00 84.91 159 CYS H O 1
ATOM 7530 N N . ARG F 6 160 ? 162.544 124.817 133.999 1.00 91.34 160 ARG H N 1
ATOM 7531 C CA . ARG F 6 160 ? 161.375 124.709 134.860 1.00 91.34 160 ARG H CA 1
ATOM 7532 C C . ARG F 6 160 ? 161.782 125.055 136.285 1.00 91.34 160 ARG H C 1
ATOM 7533 O O . ARG F 6 160 ? 162.943 125.357 136.563 1.00 91.34 160 ARG H O 1
ATOM 7541 N N . SER F 6 161 ? 160.817 125.014 137.198 1.00 80.24 161 SER H N 1
ATOM 7542 C CA . SER F 6 161 ? 161.100 125.327 138.589 1.00 80.24 161 SER H CA 1
ATOM 7543 C C . SER F 6 161 ? 160.108 124.606 139.487 1.00 80.24 161 SER H C 1
ATOM 7544 O O . SER F 6 161 ? 159.002 124.261 139.066 1.00 80.24 161 SER H O 1
ATOM 7547 N N . SER F 6 162 ? 160.522 124.377 140.734 1.00 75.96 162 SER H N 1
ATOM 7548 C CA . SER F 6 162 ? 159.638 123.769 141.719 1.00 75.96 162 SER H CA 1
ATOM 7549 C C . SER F 6 162 ? 158.586 124.748 142.219 1.00 75.96 162 SER H C 1
ATOM 7550 O O . SER F 6 162 ? 157.443 124.350 142.468 1.00 75.96 162 SER H O 1
ATOM 7553 N N . LYS F 6 163 ? 158.947 126.019 142.364 1.00 71.32 163 LYS H N 1
ATOM 7554 C CA . LYS F 6 163 ? 158.030 127.054 142.810 1.00 71.32 163 LYS H CA 1
ATOM 7555 C C . LYS F 6 163 ? 157.868 128.088 141.710 1.00 71.32 163 LYS H C 1
ATOM 7556 O O . LYS F 6 163 ? 158.653 128.146 140.762 1.00 71.32 163 LYS H O 1
ATOM 7562 N N . SER F 6 164 ? 156.828 128.902 141.838 1.00 72.23 164 SER H N 1
ATOM 7563 C CA . SER F 6 164 ? 156.672 130.039 140.945 1.00 72.23 164 SER H CA 1
ATOM 7564 C C . SER F 6 164 ? 157.663 131.125 141.332 1.00 72.23 164 SER H C 1
ATOM 7565 O O . SER F 6 164 ? 157.777 131.485 142.507 1.00 72.23 164 SER H O 1
ATOM 7568 N N . LEU F 6 165 ? 158.386 131.641 140.345 1.00 72.37 165 LEU H N 1
ATOM 7569 C CA . LEU F 6 165 ? 159.395 132.663 140.582 1.00 72.37 165 LEU H CA 1
ATOM 7570 C C . LEU F 6 165 ? 158.846 134.078 140.457 1.00 72.37 165 LEU H C 1
ATOM 7571 O O . LEU F 6 165 ? 159.592 135.036 140.676 1.00 72.37 165 LEU H O 1
ATOM 7576 N N . LEU F 6 166 ? 157.568 134.232 140.122 1.00 80.87 166 LEU H N 1
ATOM 7577 C CA . LEU F 6 166 ? 156.950 135.551 140.016 1.00 80.87 166 LEU H CA 1
ATOM 7578 C C . LEU F 6 166 ? 156.578 136.018 141.416 1.00 80.87 166 LEU H C 1
ATOM 7579 O O . LEU F 6 166 ? 155.622 135.524 142.016 1.00 80.87 166 LEU H O 1
ATOM 7581 N N . HIS F 6 167 ? 157.342 136.968 141.943 1.00 83.42 167 HIS H N 1
ATOM 7582 C CA . HIS F 6 167 ? 157.055 137.506 143.260 1.00 83.42 167 HIS H CA 1
ATOM 7583 C C . HIS F 6 167 ? 155.852 138.443 143.198 1.00 83.42 167 HIS H C 1
ATOM 7584 O O . HIS F 6 167 ? 155.408 138.865 142.128 1.00 83.42 167 HIS H O 1
ATOM 7591 N N . SER F 6 168 ? 155.321 138.767 144.379 1.00 88.19 168 SER H N 1
ATOM 7592 C CA . SER F 6 168 ? 154.159 139.642 144.467 1.00 88.19 168 SER H CA 1
ATOM 7593 C C . SER F 6 168 ? 154.442 141.041 143.936 1.00 88.19 168 SER H C 1
ATOM 7594 O O . SER F 6 168 ? 153.497 141.777 143.634 1.00 88.19 168 SER H O 1
ATOM 7597 N N . ASN F 6 169 ? 155.709 141.427 143.814 1.00 83.97 169 ASN H N 1
ATOM 7598 C CA . ASN F 6 169 ? 156.064 142.732 143.275 1.00 83.97 169 ASN H CA 1
ATOM 7599 C C . ASN F 6 169 ? 156.201 142.725 141.758 1.00 83.97 169 ASN H C 1
ATOM 7600 O O . ASN F 6 169 ? 156.574 143.751 141.180 1.00 83.97 169 ASN H O 1
ATOM 7605 N N . GLY F 6 170 ? 155.916 141.603 141.106 1.00 77.72 170 GLY H N 1
ATOM 7606 C CA . GLY F 6 170 ? 155.883 141.541 139.662 1.00 77.72 170 GLY H CA 1
ATOM 7607 C C . GLY F 6 170 ? 157.162 141.111 138.983 1.00 77.72 170 GLY H C 1
ATOM 7608 O O . GLY F 6 170 ? 157.221 141.138 137.749 1.00 77.72 170 GLY H O 1
ATOM 7609 N N . ASN F 6 171 ? 158.179 140.711 139.736 1.00 77.92 171 ASN H N 1
ATOM 7610 C CA . ASN F 6 171 ? 159.463 140.316 139.176 1.00 77.92 171 ASN H CA 1
ATOM 7611 C C . ASN F 6 171 ? 159.600 138.801 139.206 1.00 77.92 171 ASN H C 1
ATOM 7612 O O . ASN F 6 171 ? 159.381 138.175 140.247 1.00 77.92 171 ASN H O 1
ATOM 7617 N N . THR F 6 172 ? 159.953 138.219 138.065 1.00 72.73 172 THR H N 1
ATOM 7618 C CA . THR F 6 172 ? 160.448 136.853 138.031 1.00 72.73 172 THR H CA 1
ATOM 7619 C C . THR F 6 172 ? 161.963 136.881 138.155 1.00 72.73 172 THR H C 1
ATOM 7620 O O . THR F 6 172 ? 162.624 137.797 137.667 1.00 72.73 172 THR H O 1
ATOM 7624 N N . TYR F 6 173 ? 162.509 135.872 138.819 1.00 68.42 173 TYR H N 1
ATOM 7625 C CA . TYR F 6 173 ? 163.912 135.870 139.204 1.00 68.42 173 TYR H CA 1
ATOM 7626 C C . TYR F 6 173 ? 164.682 134.751 138.519 1.00 68.42 173 TYR H C 1
ATOM 7627 O O . TYR F 6 173 ? 165.484 134.058 139.144 1.00 68.42 173 TYR H O 1
ATOM 7636 N N . LEU F 6 174 ? 164.456 134.558 137.226 1.00 59.86 174 LEU H N 1
ATOM 7637 C CA . LEU F 6 174 ? 165.222 133.585 136.460 1.00 59.86 174 LEU H CA 1
ATOM 7638 C C . LEU F 6 174 ? 166.386 134.289 135.777 1.00 59.86 174 LEU H C 1
ATOM 7639 O O . LEU F 6 174 ? 166.197 135.308 135.109 1.00 59.86 174 LEU H O 1
ATOM 7641 N N . TYR F 6 175 ? 167.587 133.746 135.953 1.00 57.28 175 TYR H N 1
ATOM 7642 C CA . TYR F 6 175 ? 168.805 134.296 135.375 1.00 57.28 175 TYR H CA 1
ATOM 7643 C C . TYR F 6 175 ? 169.385 133.290 134.394 1.00 57.28 175 TYR H C 1
ATOM 7644 O O . TYR F 6 175 ? 169.514 132.107 134.720 1.00 57.28 175 TYR H O 1
ATOM 7653 N N . TRP F 6 176 ? 169.744 133.760 133.205 1.00 55.16 176 TRP H N 1
ATOM 7654 C CA . TRP F 6 176 ? 170.321 132.917 132.169 1.00 55.16 176 TRP H CA 1
ATOM 7655 C C . TRP F 6 176 ? 171.804 133.222 132.031 1.00 55.16 176 TRP H C 1
ATOM 7656 O O . TRP F 6 176 ? 172.192 134.383 131.879 1.00 55.16 176 TRP H O 1
ATOM 7667 N N . PHE F 6 177 ? 172.626 132.178 132.082 1.00 57.35 177 PHE H N 1
ATOM 7668 C CA . PHE F 6 177 ? 174.072 132.297 131.982 1.00 57.35 177 PHE H CA 1
ATOM 7669 C C . PHE F 6 177 ? 174.567 131.467 130.811 1.00 57.35 177 PHE H C 1
ATOM 7670 O O . PHE F 6 177 ? 174.039 130.387 130.537 1.00 57.35 177 PHE H O 1
ATOM 7678 N N . LEU F 6 178 ? 175.580 131.974 130.124 1.00 64.30 178 LEU H N 1
ATOM 7679 C CA . LEU F 6 178 ? 176.186 131.293 128.990 1.00 64.30 178 LEU H CA 1
ATOM 7680 C C . LEU F 6 178 ? 177.642 131.014 129.327 1.00 64.30 178 LEU H C 1
ATOM 7681 O O . LEU F 6 178 ? 178.417 131.949 129.551 1.00 64.30 178 LEU H O 1
ATOM 7686 N N . GLN F 6 179 ? 178.015 129.741 129.352 1.00 72.68 179 GLN H N 1
ATOM 7687 C CA . GLN F 6 179 ? 179.397 129.337 129.582 1.00 72.68 179 GLN H CA 1
ATOM 7688 C C . GLN F 6 179 ? 179.954 128.783 128.278 1.00 72.68 179 GLN H C 1
ATOM 7689 O O . GLN F 6 179 ? 179.615 127.666 127.876 1.00 72.68 179 GLN H O 1
ATOM 7695 N N . ARG F 6 180 ? 180.794 129.569 127.615 1.00 72.68 180 ARG H N 1
ATOM 7696 C CA . ARG F 6 180 ? 181.469 129.083 126.429 1.00 72.68 180 ARG H CA 1
ATOM 7697 C C . ARG F 6 180 ? 182.503 128.033 126.825 1.00 72.68 180 ARG H C 1
ATOM 7698 O O . ARG F 6 180 ? 183.049 128.079 127.929 1.00 72.68 180 ARG H O 1
ATOM 7706 N N . PRO F 6 181 ? 182.778 127.065 125.951 1.00 76.29 181 PRO H N 1
ATOM 7707 C CA . PRO F 6 181 ? 183.722 125.996 126.311 1.00 76.29 181 PRO H CA 1
ATOM 7708 C C . PRO F 6 181 ? 185.096 126.563 126.632 1.00 76.29 181 PRO H C 1
ATOM 7709 O O . PRO F 6 181 ? 185.705 127.265 125.821 1.00 76.29 181 PRO H O 1
ATOM 7713 N N . GLY F 6 182 ? 185.578 126.256 127.834 1.00 78.65 182 GLY H N 1
ATOM 7714 C CA . GLY F 6 182 ? 186.848 126.784 128.287 1.00 78.65 182 GLY H CA 1
ATOM 7715 C C . GLY F 6 182 ? 186.821 128.231 128.716 1.00 78.65 182 GLY H C 1
ATOM 7716 O O . GLY F 6 182 ? 187.866 128.887 128.699 1.00 78.65 182 GLY H O 1
ATOM 7717 N N . GLN F 6 183 ? 185.658 128.754 129.100 1.00 65.60 183 GLN H N 1
ATOM 7718 C CA . GLN F 6 183 ? 185.532 130.150 129.486 1.00 65.60 183 GLN H CA 1
ATOM 7719 C C . GLN F 6 183 ? 184.587 130.266 130.671 1.00 65.60 183 GLN H C 1
ATOM 7720 O O . GLN F 6 183 ? 183.836 129.342 130.990 1.00 65.60 183 GLN H O 1
ATOM 7722 N N . SER F 6 184 ? 184.645 131.420 131.327 1.00 60.54 184 SER H N 1
ATOM 7723 C CA . SER F 6 184 ? 183.813 131.675 132.489 1.00 60.54 184 SER H CA 1
ATOM 7724 C C . SER F 6 184 ? 182.383 132.016 132.060 1.00 60.54 184 SER H C 1
ATOM 7725 O O . SER F 6 184 ? 182.164 132.524 130.958 1.00 60.54 184 SER H O 1
ATOM 7728 N N . PRO F 6 185 ? 181.391 131.730 132.907 1.00 53.12 185 PRO H N 1
ATOM 7729 C CA . PRO F 6 185 ? 180.010 132.083 132.563 1.00 53.12 185 PRO H CA 1
ATOM 7730 C C . PRO F 6 185 ? 179.832 133.584 132.410 1.00 53.12 185 PRO H C 1
ATOM 7731 O O . PRO F 6 185 ? 180.487 134.383 133.079 1.00 53.12 185 PRO H O 1
ATOM 7735 N N . GLN F 6 186 ? 178.929 133.959 131.509 1.00 62.46 186 GLN H N 1
ATOM 7736 C CA . GLN F 6 186 ? 178.585 135.353 131.269 1.00 62.46 186 GLN H CA 1
ATOM 7737 C C . GLN F 6 186 ? 177.084 135.510 131.416 1.00 62.46 186 GLN H C 1
ATOM 7738 O O . GLN F 6 186 ? 176.321 134.717 130.857 1.00 62.46 186 GLN H O 1
ATOM 7740 N N . LEU F 6 187 ? 176.660 136.520 132.170 1.00 57.85 187 LEU H N 1
ATOM 7741 C CA . LEU F 6 187 ? 175.237 136.791 132.299 1.00 57.85 187 LEU H CA 1
ATOM 7742 C C . LEU F 6 187 ? 174.659 137.164 130.944 1.00 57.85 187 LEU H C 1
ATOM 7743 O O . LEU F 6 187 ? 175.227 137.982 130.216 1.00 57.85 187 LEU H O 1
ATOM 7748 N N . LEU F 6 188 ? 173.530 136.552 130.601 1.00 63.58 188 LEU H N 1
ATOM 7749 C CA . LEU F 6 188 ? 172.817 136.860 129.371 1.00 63.58 188 LEU H CA 1
ATOM 7750 C C . LEU F 6 188 ? 171.481 137.535 129.633 1.00 63.58 188 LEU H C 1
ATOM 7751 O O . LEU F 6 188 ? 171.196 138.587 129.059 1.00 63.58 188 LEU H O 1
ATOM 7753 N N . ILE F 6 189 ? 170.655 136.957 130.497 1.00 57.05 189 ILE H N 1
ATOM 7754 C CA . ILE F 6 189 ? 169.341 137.503 130.810 1.00 57.05 189 ILE H CA 1
ATOM 7755 C C . ILE F 6 189 ? 169.146 137.459 132.316 1.00 57.05 189 ILE H C 1
ATOM 7756 O O . ILE F 6 189 ? 169.245 136.391 132.926 1.00 57.05 189 ILE H O 1
ATOM 7761 N N . TYR F 6 190 ? 168.858 138.610 132.913 1.00 58.39 190 TYR H N 1
ATOM 7762 C CA . TYR F 6 190 ? 168.602 138.700 134.341 1.00 58.39 190 TYR H CA 1
ATOM 7763 C C . TYR F 6 190 ? 167.132 139.015 134.578 1.00 58.39 190 TYR H C 1
ATOM 7764 O O . TYR F 6 190 ? 166.534 139.822 133.860 1.00 58.39 190 TYR H O 1
ATOM 7773 N N . ARG F 6 191 ? 166.555 138.349 135.578 1.00 59.15 191 ARG H N 1
ATOM 7774 C CA . ARG F 6 191 ? 165.135 138.458 135.915 1.00 59.15 191 ARG H CA 1
ATOM 7775 C C . ARG F 6 191 ? 164.233 138.026 134.759 1.00 59.15 191 ARG H C 1
ATOM 7776 O O . ARG F 6 191 ? 163.140 138.563 134.576 1.00 59.15 191 ARG H O 1
ATOM 7784 N N . MET F 6 192 ? 164.708 137.069 133.962 1.00 66.28 192 MET H N 1
ATOM 7785 C CA . MET F 6 192 ? 163.902 136.303 133.014 1.00 66.28 192 MET H CA 1
ATOM 7786 C C . MET F 6 192 ? 163.381 137.120 131.839 1.00 66.28 192 MET H C 1
ATOM 7787 O O . MET F 6 192 ? 162.775 136.562 130.920 1.00 66.28 192 MET H O 1
ATOM 7789 N N . SER F 6 193 ? 163.602 138.430 131.848 1.00 61.56 193 SER H N 1
ATOM 7790 C CA . SER F 6 193 ? 163.172 139.269 130.734 1.00 61.56 193 SER H CA 1
ATOM 7791 C C . SER F 6 193 ? 164.199 140.294 130.288 1.00 61.56 193 SER H C 1
ATOM 7792 O O . SER F 6 193 ? 164.133 140.735 129.136 1.00 61.56 193 SER H O 1
ATOM 7795 N N . ASN F 6 194 ? 165.145 140.683 131.133 1.00 64.26 194 ASN H N 1
ATOM 7796 C CA . ASN F 6 194 ? 166.038 141.797 130.859 1.00 64.26 194 ASN H CA 1
ATOM 7797 C C . ASN F 6 194 ? 167.366 141.287 130.322 1.00 64.26 194 ASN H C 1
ATOM 7798 O O . ASN F 6 194 ? 167.893 140.279 130.795 1.00 64.26 194 ASN H O 1
ATOM 7803 N N . LEU F 6 195 ? 167.906 141.999 129.340 1.00 68.97 195 LEU H N 1
ATOM 7804 C CA . LEU F 6 195 ? 169.137 141.610 128.668 1.00 68.97 195 LEU H CA 1
ATOM 7805 C C . LEU F 6 195 ? 170.316 142.340 129.295 1.00 68.97 195 LEU H C 1
ATOM 7806 O O . LEU F 6 195 ? 170.244 143.547 129.542 1.00 68.97 195 LEU H O 1
ATOM 7811 N N . ALA F 6 196 ? 171.396 141.608 129.551 1.00 69.94 196 ALA H N 1
ATOM 7812 C CA . ALA F 6 196 ? 172.581 142.209 130.139 1.00 69.94 196 ALA H CA 1
ATOM 7813 C C . ALA F 6 196 ? 173.284 143.112 129.132 1.00 69.94 196 ALA H C 1
ATOM 7814 O O . ALA F 6 196 ? 173.097 143.002 127.918 1.00 69.94 196 ALA H O 1
ATOM 7816 N N . SER F 6 197 ? 174.099 144.023 129.657 1.00 76.72 197 SER H N 1
ATOM 7817 C CA . SER F 6 197 ? 174.829 144.954 128.807 1.00 76.72 197 SER H CA 1
ATOM 7818 C C . SER F 6 197 ? 175.930 144.227 128.046 1.00 76.72 197 SER H C 1
ATOM 7819 O O . SER F 6 197 ? 176.683 143.437 128.622 1.00 76.72 197 SER H O 1
ATOM 7822 N N . GLY F 6 198 ? 176.027 144.505 126.749 1.00 72.91 198 GLY H N 1
ATOM 7823 C CA . GLY F 6 198 ? 176.975 143.845 125.885 1.00 72.91 198 GLY H CA 1
ATOM 7824 C C . GLY F 6 198 ? 176.461 142.579 125.237 1.00 72.91 198 GLY H C 1
ATOM 7825 O O . GLY F 6 198 ? 177.050 142.120 124.253 1.00 72.91 198 GLY H O 1
ATOM 7826 N N . VAL F 6 199 ? 175.384 142.009 125.755 1.00 76.65 199 VAL H N 1
ATOM 7827 C CA . VAL F 6 199 ? 174.775 140.828 125.142 1.00 76.65 199 VAL H CA 1
ATOM 7828 C C . VAL F 6 199 ? 173.991 141.269 123.910 1.00 76.65 199 VAL H C 1
ATOM 7829 O O . VAL F 6 199 ? 173.167 142.190 124.010 1.00 76.65 199 VAL H O 1
ATOM 7833 N N . PRO F 6 200 ? 174.219 140.657 122.750 1.00 78.48 200 PRO H N 1
ATOM 7834 C CA . PRO F 6 200 ? 173.526 141.096 121.535 1.00 78.48 200 PRO H CA 1
ATOM 7835 C C . PRO F 6 200 ? 172.024 140.882 121.636 1.00 78.48 200 PRO H C 1
ATOM 7836 O O . PRO F 6 200 ? 171.535 140.027 122.376 1.00 78.48 200 PRO H O 1
ATOM 7840 N N . ASP F 6 201 ? 171.287 141.683 120.866 1.00 78.37 201 ASP H N 1
ATOM 7841 C CA . ASP F 6 201 ? 169.831 141.626 120.882 1.00 78.37 201 ASP H CA 1
ATOM 7842 C C . ASP F 6 201 ? 169.289 140.315 120.333 1.00 78.37 201 ASP H C 1
ATOM 7843 O O . ASP F 6 201 ? 168.087 140.059 120.465 1.00 78.37 201 ASP H O 1
ATOM 7845 N N . ARG F 6 202 ? 170.137 139.488 119.718 1.00 79.82 202 ARG H N 1
ATOM 7846 C CA . ARG F 6 202 ? 169.698 138.190 119.225 1.00 79.82 202 ARG H CA 1
ATOM 7847 C C . ARG F 6 202 ? 169.187 137.290 120.341 1.00 79.82 202 ARG H C 1
ATOM 7848 O O . ARG F 6 202 ? 168.459 136.332 120.064 1.00 79.82 202 ARG H O 1
ATOM 7850 N N . PHE F 6 203 ? 169.547 137.573 121.589 1.00 76.57 203 PHE H N 1
ATOM 7851 C CA . PHE F 6 203 ? 169.076 136.801 122.729 1.00 76.57 203 PHE H CA 1
ATOM 7852 C C . PHE F 6 203 ? 167.784 137.402 123.263 1.00 76.57 203 PHE H C 1
ATOM 7853 O O . PHE F 6 203 ? 167.645 138.627 123.339 1.00 76.57 203 PHE H O 1
ATOM 7861 N N . SER F 6 204 ? 166.841 136.537 123.622 1.00 80.65 204 SER H N 1
ATOM 7862 C CA . SER F 6 204 ? 165.592 136.955 124.234 1.00 80.65 204 SER H CA 1
ATOM 7863 C C . SER F 6 204 ? 165.164 135.902 125.241 1.00 80.65 204 SER H C 1
ATOM 7864 O O . SER F 6 204 ? 165.443 134.713 125.072 1.00 80.65 204 SER H O 1
ATOM 7866 N N . GLY F 6 205 ? 164.486 136.347 126.286 1.00 72.01 205 GLY H N 1
ATOM 7867 C CA . GLY F 6 205 ? 164.015 135.445 127.320 1.00 72.01 205 GLY H CA 1
ATOM 7868 C C . GLY F 6 205 ? 162.575 135.743 127.665 1.00 72.01 205 GLY H C 1
ATOM 7869 O O . GLY F 6 205 ? 162.129 136.892 127.630 1.00 72.01 205 GLY H O 1
ATOM 7870 N N . SER F 6 206 ? 161.842 134.686 127.999 1.00 79.62 206 SER H N 1
ATOM 7871 C CA . SER F 6 206 ? 160.429 134.824 128.313 1.00 79.62 206 SER H CA 1
ATOM 7872 C C . SER F 6 206 ? 160.007 133.669 129.205 1.00 79.62 206 SER H C 1
ATOM 7873 O O . SER F 6 206 ? 160.717 132.669 129.339 1.00 79.62 206 SER H O 1
ATOM 7876 N N . GLY F 6 207 ? 158.846 133.826 129.817 1.00 84.36 207 GLY H N 1
ATOM 7877 C CA . GLY F 6 207 ? 158.315 132.806 130.694 1.00 84.36 207 GLY H CA 1
ATOM 7878 C C . GLY F 6 207 ? 157.290 133.395 131.636 1.00 84.36 207 GLY H C 1
ATOM 7879 O O . GLY F 6 207 ? 156.974 134.584 131.588 1.00 84.36 207 GLY H O 1
ATOM 7880 N N . SER F 6 208 ? 156.770 132.525 132.500 1.00 84.46 208 SER H N 1
ATOM 7881 C CA . SER F 6 208 ? 155.790 132.952 133.494 1.00 84.46 208 SER H CA 1
ATOM 7882 C C . SER F 6 208 ? 155.754 131.921 134.613 1.00 84.46 208 SER H C 1
ATOM 7883 O O . SER F 6 208 ? 155.324 130.785 134.394 1.00 84.46 208 SER H O 1
ATOM 7886 N N . GLY F 6 209 ? 156.214 132.313 135.797 1.00 83.36 209 GLY H N 1
ATOM 7887 C CA . GLY F 6 209 ? 156.025 131.507 136.986 1.00 83.36 209 GLY H CA 1
ATOM 7888 C C . GLY F 6 209 ? 156.895 130.273 137.062 1.00 83.36 209 GLY H C 1
ATOM 7889 O O . GLY F 6 209 ? 157.788 130.190 137.909 1.00 83.36 209 GLY H O 1
ATOM 7890 N N . THR F 6 210 ? 156.646 129.307 136.187 1.00 88.79 210 THR H N 1
ATOM 7891 C CA . THR F 6 210 ? 157.343 128.027 136.223 1.00 88.79 210 THR H CA 1
ATOM 7892 C C . THR F 6 210 ? 157.988 127.649 134.900 1.00 88.79 210 THR H C 1
ATOM 7893 O O . THR F 6 210 ? 159.064 127.048 134.896 1.00 88.79 210 THR H O 1
ATOM 7897 N N . ALA F 6 211 ? 157.370 127.987 133.775 1.00 89.92 211 ALA H N 1
ATOM 7898 C CA . ALA F 6 211 ? 157.904 127.658 132.461 1.00 89.92 211 ALA H CA 1
ATOM 7899 C C . ALA F 6 211 ? 158.734 128.828 131.953 1.00 89.92 211 ALA H C 1
ATOM 7900 O O . ALA F 6 211 ? 158.200 129.919 131.731 1.00 89.92 211 ALA H O 1
ATOM 7902 N N . PHE F 6 212 ? 160.032 128.599 131.765 1.00 83.77 212 PHE H N 1
ATOM 7903 C CA . PHE F 6 212 ? 160.952 129.608 131.260 1.00 83.77 212 PHE H CA 1
ATOM 7904 C C . PHE F 6 212 ? 161.622 129.097 129.995 1.00 83.77 212 PHE H C 1
ATOM 7905 O O . PHE F 6 212 ? 162.019 127.930 129.920 1.00 83.77 212 PHE H O 1
ATOM 7913 N N . THR F 6 213 ? 161.750 129.977 129.006 1.00 89.96 213 THR H N 1
ATOM 7914 C CA . THR F 6 213 ? 162.294 129.607 127.705 1.00 89.96 213 THR H CA 1
ATOM 7915 C C . THR F 6 213 ? 163.241 130.695 127.227 1.00 89.96 213 THR H C 1
ATOM 7916 O O . THR F 6 213 ? 162.836 131.851 127.077 1.00 89.96 213 THR H O 1
ATOM 7920 N N . LEU F 6 214 ? 164.494 130.323 126.980 1.00 84.86 214 LEU H N 1
ATOM 7921 C CA . LEU F 6 214 ? 165.485 131.227 126.414 1.00 84.86 214 LEU H CA 1
ATOM 7922 C C . LEU F 6 214 ? 165.530 131.004 124.910 1.00 84.86 214 LEU H C 1
ATOM 7923 O O . LEU F 6 214 ? 165.795 129.887 124.453 1.00 84.86 214 LEU H O 1
ATOM 7925 N N . THR F 6 215 ? 165.265 132.059 124.147 1.00 81.88 215 THR H N 1
ATOM 7926 C CA . THR F 6 215 ? 165.209 131.988 122.695 1.00 81.88 215 THR H CA 1
ATOM 7927 C C . THR F 6 215 ? 166.405 132.716 122.103 1.00 81.88 215 THR H C 1
ATOM 7928 O O . THR F 6 215 ? 166.698 133.853 122.486 1.00 81.88 215 THR H O 1
ATOM 7932 N N . ILE F 6 216 ? 167.091 132.058 121.175 1.00 85.90 216 ILE H N 1
ATOM 7933 C CA . ILE F 6 216 ? 168.259 132.611 120.503 1.00 85.90 216 ILE H CA 1
ATOM 7934 C C . ILE F 6 216 ? 167.949 132.675 119.017 1.00 85.90 216 ILE H C 1
ATOM 7935 O O . ILE F 6 216 ? 167.664 131.646 118.394 1.00 85.90 216 ILE H O 1
ATOM 7940 N N . SER F 6 217 ? 168.015 133.874 118.448 1.00 99.73 217 SER H N 1
ATOM 7941 C CA . SER F 6 217 ? 167.743 134.094 117.036 1.00 99.73 217 SER H CA 1
ATOM 7942 C C . SER F 6 217 ? 169.049 134.352 116.300 1.00 99.73 217 SER H C 1
ATOM 7943 O O . SER F 6 217 ? 169.919 135.071 116.799 1.00 99.73 217 SER H O 1
ATOM 7946 N N . ARG F 6 218 ? 169.184 133.755 115.114 1.00 104.67 218 ARG H N 1
ATOM 7947 C CA . ARG F 6 218 ? 170.385 133.886 114.290 1.00 104.67 218 ARG H CA 1
ATOM 7948 C C . ARG F 6 218 ? 171.629 133.478 115.086 1.00 104.67 218 ARG H C 1
ATOM 7949 O O . ARG F 6 218 ? 172.513 134.283 115.385 1.00 104.67 218 ARG H O 1
ATOM 7951 N N . LEU F 6 219 ? 171.654 132.194 115.433 1.00 102.79 219 LEU H N 1
ATOM 7952 C CA . LEU F 6 219 ? 172.737 131.645 116.238 1.00 102.79 219 LEU H CA 1
ATOM 7953 C C . LEU F 6 219 ? 174.086 131.877 115.568 1.00 102.79 219 LEU H C 1
ATOM 7954 O O . LEU F 6 219 ? 174.231 131.727 114.352 1.00 102.79 219 LEU H O 1
ATOM 7959 N N . GLU F 6 220 ? 175.076 132.249 116.371 1.00 94.44 220 GLU H N 1
ATOM 7960 C CA . GLU F 6 220 ? 176.428 132.505 115.901 1.00 94.44 220 GLU H CA 1
ATOM 7961 C C . GLU F 6 220 ? 177.383 131.453 116.451 1.00 94.44 220 GLU H C 1
ATOM 7962 O O . GLU F 6 220 ? 177.042 130.666 117.337 1.00 94.44 220 GLU H O 1
ATOM 7964 N N . ALA F 6 221 ? 178.599 131.449 115.903 1.00 100.81 221 ALA H N 1
ATOM 7965 C CA . ALA F 6 221 ? 179.594 130.466 116.318 1.00 100.81 221 ALA H CA 1
ATOM 7966 C C . ALA F 6 221 ? 179.983 130.647 117.780 1.00 100.81 221 ALA H C 1
ATOM 7967 O O . ALA F 6 221 ? 180.148 129.664 118.512 1.00 100.81 221 ALA H O 1
ATOM 7969 N N . GLU F 6 222 ? 180.139 131.897 118.222 1.00 94.93 222 GLU H N 1
ATOM 7970 C CA . GLU F 6 222 ? 180.543 132.146 119.602 1.00 94.93 222 GLU H CA 1
ATOM 7971 C C . GLU F 6 222 ? 179.433 131.807 120.588 1.00 94.93 222 GLU H C 1
ATOM 7972 O O . GLU F 6 222 ? 179.715 131.486 121.747 1.00 94.93 222 GLU H O 1
ATOM 7974 N N . ASP F 6 223 ? 178.173 131.865 120.151 1.00 91.49 223 ASP H N 1
ATOM 7975 C CA . ASP F 6 223 ? 177.047 131.572 121.031 1.00 91.49 223 ASP H CA 1
ATOM 7976 C C . ASP F 6 223 ? 176.976 130.105 121.437 1.00 91.49 223 ASP H C 1
ATOM 7977 O O . ASP F 6 223 ? 176.199 129.768 122.337 1.00 91.49 223 ASP H O 1
ATOM 7979 N N . VAL F 6 224 ? 177.754 129.233 120.798 1.00 98.29 224 VAL H N 1
ATOM 7980 C CA . VAL F 6 224 ? 177.772 127.824 121.162 1.00 98.29 224 VAL H CA 1
ATOM 7981 C C . VAL F 6 224 ? 178.360 127.672 122.557 1.00 98.29 224 VAL H C 1
ATOM 7982 O O . VAL F 6 224 ? 179.378 128.291 122.891 1.00 98.29 224 VAL H O 1
ATOM 7986 N N . GLY F 6 225 ? 177.719 126.848 123.378 1.00 82.09 225 GLY H N 1
ATOM 7987 C CA . GLY F 6 225 ? 178.194 126.636 124.736 1.00 82.09 225 GLY H CA 1
ATOM 7988 C C . GLY F 6 225 ? 177.189 125.836 125.530 1.00 82.09 225 GLY H C 1
ATOM 7989 O O . GLY F 6 225 ? 176.424 125.043 124.972 1.00 82.09 225 GLY H O 1
ATOM 7990 N N . VAL F 6 226 ? 177.204 126.048 126.841 1.00 71.29 226 VAL H N 1
ATOM 7991 C CA . VAL F 6 226 ? 176.246 125.435 127.752 1.00 71.29 226 VAL H CA 1
ATOM 7992 C C . VAL F 6 226 ? 175.514 126.548 128.492 1.00 71.29 226 VAL H C 1
ATOM 7993 O O . VAL F 6 226 ? 176.145 127.476 129.011 1.00 71.29 226 VAL H O 1
ATOM 7997 N N . TYR F 6 227 ? 174.186 126.472 128.512 1.00 65.73 227 TYR H N 1
ATOM 7998 C CA . TYR F 6 227 ? 173.339 127.511 129.081 1.00 65.73 227 TYR H CA 1
ATOM 7999 C C . TYR F 6 227 ? 172.802 127.058 130.429 1.00 65.73 227 TYR H C 1
ATOM 8000 O O . TYR F 6 227 ? 172.267 125.951 130.549 1.00 65.73 227 TYR H O 1
ATOM 8009 N N . TYR F 6 228 ? 172.930 127.919 131.434 1.00 56.97 228 TYR H N 1
ATOM 8010 C CA . TYR F 6 228 ? 172.581 127.584 132.806 1.00 56.97 228 TYR H CA 1
ATOM 8011 C C . TYR F 6 228 ? 171.451 128.477 133.290 1.00 56.97 228 TYR H C 1
ATOM 8012 O O . TYR F 6 228 ? 171.492 129.696 133.103 1.00 56.97 228 TYR H O 1
ATOM 8021 N N . CYS F 6 229 ? 170.455 127.866 133.918 1.00 66.05 229 CYS H N 1
ATOM 8022 C CA . CYS F 6 229 ? 169.278 128.557 134.422 1.00 66.05 229 CYS H CA 1
ATOM 8023 C C . CYS F 6 229 ? 169.373 128.664 135.936 1.00 66.05 229 CYS H C 1
ATOM 8024 O O . CYS F 6 229 ? 169.514 127.648 136.623 1.00 66.05 229 CYS H O 1
ATOM 8027 N N . MET F 6 230 ? 169.304 129.886 136.453 1.00 54.33 230 MET H N 1
ATOM 8028 C CA . MET F 6 230 ? 169.407 130.118 137.885 1.00 54.33 230 MET H CA 1
ATOM 8029 C C . MET F 6 230 ? 168.220 130.930 138.369 1.00 54.33 230 MET H C 1
ATOM 8030 O O . MET F 6 230 ? 167.771 131.853 137.688 1.00 54.33 230 MET H O 1
ATOM 8035 N N . GLN F 6 231 ? 167.729 130.589 139.551 1.00 69.52 231 GLN H N 1
ATOM 8036 C CA . GLN F 6 231 ? 166.698 131.350 140.234 1.00 69.52 231 GLN H CA 1
ATOM 8037 C C . GLN F 6 231 ? 167.327 132.258 141.282 1.00 69.52 231 GLN H C 1
ATOM 8038 O O . GLN F 6 231 ? 168.410 131.988 141.804 1.00 69.52 231 GLN H O 1
ATOM 8044 N N . HIS F 6 232 ? 166.632 133.352 141.584 1.00 68.36 232 HIS H N 1
ATOM 8045 C CA . HIS F 6 232 ? 167.067 134.269 142.631 1.00 68.36 232 HIS H CA 1
ATOM 8046 C C . HIS F 6 232 ? 165.922 134.639 143.564 1.00 68.36 232 HIS H C 1
ATOM 8047 O O . HIS F 6 232 ? 166.009 135.643 144.276 1.00 68.36 232 HIS H O 1
ATOM 8054 N N . LEU F 6 233 ? 164.849 133.849 143.572 1.00 71.02 233 LEU H N 1
ATOM 8055 C CA . LEU F 6 233 ? 163.719 134.148 144.442 1.00 71.02 233 LEU H CA 1
ATOM 8056 C C . LEU F 6 233 ? 164.067 133.945 145.910 1.00 71.02 233 LEU H C 1
ATOM 8057 O O . LEU F 6 233 ? 163.562 134.673 146.771 1.00 71.02 233 LEU H O 1
ATOM 8062 N N . GLU F 6 234 ? 164.908 132.965 146.223 1.00 69.51 234 GLU H N 1
ATOM 8063 C CA . GLU F 6 234 ? 165.250 132.703 147.612 1.00 69.51 234 GLU H CA 1
ATOM 8064 C C . GLU F 6 234 ? 166.551 131.921 147.669 1.00 69.51 234 GLU H C 1
ATOM 8065 O O . GLU F 6 234 ? 166.826 131.102 146.792 1.00 69.51 234 GLU H O 1
ATOM 8067 N N . TYR F 6 235 ? 167.341 132.183 148.699 1.00 61.55 235 TYR H N 1
ATOM 8068 C CA . TYR F 6 235 ? 168.568 131.429 148.901 1.00 61.55 235 TYR H CA 1
ATOM 8069 C C . TYR F 6 235 ? 168.247 130.058 149.493 1.00 61.55 235 TYR H C 1
ATOM 8070 O O . TYR F 6 235 ? 167.322 129.933 150.298 1.00 61.55 235 TYR H O 1
ATOM 8079 N N . PRO F 6 236 ? 168.989 129.008 149.113 1.00 61.52 236 PRO H N 1
ATOM 8080 C CA . PRO F 6 236 ? 170.150 128.985 148.210 1.00 61.52 236 PRO H CA 1
ATOM 8081 C C . PRO F 6 236 ? 169.773 129.224 146.755 1.00 61.52 236 PRO H C 1
ATOM 8082 O O . PRO F 6 236 ? 168.636 129.019 146.353 1.00 61.52 236 PRO H O 1
ATOM 8086 N N . LEU F 6 237 ? 170.727 129.667 145.944 1.00 58.73 237 LEU H N 1
ATOM 8087 C CA . LEU F 6 237 ? 170.462 130.023 144.554 1.00 58.73 237 LEU H CA 1
ATOM 8088 C C . LEU F 6 237 ? 170.692 128.779 143.708 1.00 58.73 237 LEU H C 1
ATOM 8089 O O . LEU F 6 237 ? 171.783 128.546 143.191 1.00 58.73 237 LEU H O 1
ATOM 8094 N N . THR F 6 238 ? 169.649 127.966 143.574 1.00 54.88 238 THR H N 1
ATOM 8095 C CA . THR F 6 238 ? 169.759 126.721 142.830 1.00 54.88 238 THR H CA 1
ATOM 8096 C C . THR F 6 238 ? 169.939 126.994 141.342 1.00 54.88 238 THR H C 1
ATOM 8097 O O . THR F 6 238 ? 169.301 127.883 140.773 1.00 54.88 238 THR H O 1
ATOM 8101 N N . PHE F 6 239 ? 170.822 126.225 140.716 1.00 57.66 239 PHE H N 1
ATOM 8102 C CA . PHE F 6 239 ? 171.137 126.348 139.302 1.00 57.66 239 PHE H CA 1
ATOM 8103 C C . PHE F 6 239 ? 170.425 125.268 138.497 1.00 57.66 239 PHE H C 1
ATOM 8104 O O . PHE F 6 239 ? 170.001 124.239 139.027 1.00 57.66 239 PHE H O 1
ATOM 8112 N N . GLY F 6 240 ? 170.297 125.518 137.197 1.00 72.07 240 GLY H N 1
ATOM 8113 C CA . GLY F 6 240 ? 169.774 124.515 136.297 1.00 72.07 240 GLY H CA 1
ATOM 8114 C C . GLY F 6 240 ? 170.808 123.464 135.952 1.00 72.07 240 GLY H C 1
ATOM 8115 O O . GLY F 6 240 ? 172.004 123.618 136.195 1.00 72.07 240 GLY H O 1
ATOM 8116 N N . ALA F 6 241 ? 170.327 122.363 135.374 1.00 75.40 241 ALA H N 1
ATOM 8117 C CA . ALA F 6 241 ? 171.220 121.272 135.006 1.00 75.40 241 ALA H CA 1
ATOM 8118 C C . ALA F 6 241 ? 172.130 121.636 133.844 1.00 75.40 241 ALA H C 1
ATOM 8119 O O . ALA F 6 241 ? 173.168 120.993 133.662 1.00 75.40 241 ALA H O 1
ATOM 8121 N N . GLY F 6 242 ? 171.768 122.644 133.058 1.00 76.58 242 GLY H N 1
ATOM 8122 C CA . GLY F 6 242 ? 172.588 123.059 131.940 1.00 76.58 242 GLY H CA 1
ATOM 8123 C C . GLY F 6 242 ? 172.197 122.396 130.639 1.00 76.58 242 GLY H C 1
ATOM 8124 O O . GLY F 6 242 ? 172.004 121.178 130.590 1.00 76.58 242 GLY H O 1
ATOM 8125 N N . THR F 6 243 ? 172.080 123.186 129.576 1.00 83.75 243 THR H N 1
ATOM 8126 C CA . THR F 6 243 ? 171.728 122.692 128.250 1.00 83.75 243 THR H CA 1
ATOM 8127 C C . THR F 6 243 ? 172.914 122.922 127.325 1.00 83.75 243 THR H C 1
ATOM 8128 O O . THR F 6 243 ? 173.269 124.068 127.035 1.00 83.75 243 THR H O 1
ATOM 8132 N N . LYS F 6 244 ? 173.520 121.835 126.857 1.00 94.65 244 LYS H N 1
ATOM 8133 C CA . LYS F 6 244 ? 174.691 121.916 125.988 1.00 94.65 244 LYS H CA 1
ATOM 8134 C C . LYS F 6 244 ? 174.215 122.148 124.563 1.00 94.65 244 LYS H C 1
ATOM 8135 O O . LYS F 6 244 ? 173.899 121.212 123.828 1.00 94.65 244 LYS H O 1
ATOM 8137 N N . LEU F 6 245 ? 174.165 123.418 124.161 1.00 97.74 245 LEU H N 1
ATOM 8138 C CA . LEU F 6 245 ? 173.756 123.786 122.806 1.00 97.74 245 LEU H CA 1
ATOM 8139 C C . LEU F 6 245 ? 174.912 123.498 121.848 1.00 97.74 245 LEU H C 1
ATOM 8140 O O . LEU F 6 245 ? 175.501 124.388 121.232 1.00 97.74 245 LEU H O 1
ATOM 8142 N N . GLU F 6 246 ? 175.230 122.211 121.731 1.00 112.67 246 GLU H N 1
ATOM 8143 C CA . GLU F 6 246 ? 176.381 121.785 120.949 1.00 112.67 246 GLU H CA 1
ATOM 8144 C C . GLU F 6 246 ? 176.150 122.027 119.464 1.00 112.67 246 GLU H C 1
ATOM 8145 O O . GLU F 6 246 ? 175.033 121.887 118.959 1.00 112.67 246 GLU H O 1
ATOM 8151 N N . LEU F 6 247 ? 177.219 122.397 118.766 1.00 116.49 247 LEU H N 1
ATOM 8152 C CA . LEU F 6 247 ? 177.123 122.663 117.339 1.00 116.49 247 LEU H CA 1
ATOM 8153 C C . LEU F 6 247 ? 176.969 121.362 116.562 1.00 116.49 247 LEU H C 1
ATOM 8154 O O . LEU F 6 247 ? 177.605 120.352 116.876 1.00 116.49 247 LEU H O 1
ATOM 8159 N N . LYS F 6 248 ? 176.116 121.390 115.544 1.00 127.56 248 LYS H N 1
ATOM 8160 C CA . LYS F 6 248 ? 175.889 120.220 114.706 1.00 127.56 248 LYS H CA 1
ATOM 8161 C C . LYS F 6 248 ? 175.937 120.592 113.228 1.00 127.56 248 LYS H C 1
ATOM 8162 O O . LYS F 6 248 ? 175.267 119.974 112.402 1.00 127.56 248 LYS H O 1
#

Radius of gyration: 36.49 Å; Cα contacts (8 Å, |Δi|>4): 2476; chains: 6; bounding box: 70×105×106 Å

Foldseek 3Di:
DVVVCVVPDDPVD/DDDPLLVVLLVLLVVLLVLLLVLLVLLLCCCVPVHDLWLQCVLVNLLSVLLNQLSVLSVVVSVCSVVVHQDPDDFQCLQPSQLSNQLSLLLNLVSLLVNLVVLLCCQPPVPCCVPPRGSVVSVVVSVVSSVVSNVLSVQSNVQWGFPQVDPGTDTDGVDPVLVVSLVVCCCSRPVVSLVSLCVSLVSVLVSCVPDPNPVHNVVSNVLSVVLSVLQCVQQVLQSVLSVVCVVDDDDDDVNVVSVSCNSVSVSSSSSSSSVVCCSRVVVDPVSVVSSVVVVVD/DVCVVVVVVVVVVVVVVVVVVVVVVVQAAEEEEDEDVVLCPVLLLPLVPALAWGWGWDDDPNHIYIYTYGVNPPDDCVVCVLVCLPHQAYEYGGELLPVVGLVVLLCQQPPPSNLQHAYEYEHEQLVSNQVSLVVPFPCPVPVVPPDDRHSVVVVVVVVCSSQVSHDRPNYYYHYDYYHSPDPCPSVSVVVVSVVSVVSVVCVVVVND/DVVVVVVVVVVVVVVVVVLLVVLPDDFLQVVCVPPDDPAADDKDFPDKQQDFDFWWQEKEAAQVLAKIWIQGLVQWTWIAGNVVSDTPAIDGHPHSAWREKEAANVRQWIWTWWQVQWIWIWGCPDPVRHIDGLAIQHDGPFTWQYKYYPHPFWIWTFGQVQKIFIAGRVVSDGPEIAHDGPGGFNEKEAAPNRQKIKTFGFVQKIWIAGPVVRYTDAIEHDGPGGFQEKYAQNVRQKIWTWFQQQKIWIGGNVSRYTRDIQHDPVTGGTWQYWEAALNRQWIWTFTQVQKIWIARRSNSHTNYIRHDGPGGWRYWYAHNNRPWIWTGGRSSMITIID/DCVVVVVVVVVVVVVVVPDDDDDVVVVVVVVVVVCVVCVVVDCPVPPDDPVPDPVD/DWAWAKDFADEDEAQFWTKIKIATDDDDLLQWKKWKWWAAPPFDIDGAKIAHRVRPDIDGAPVHPPQWDWDVRMTMITGGRHHQVPWTFMKMFIAHDDVPGDGRADIHFTHTHGYCPPDWAKEWPAQEAEDAFFAKDKTKIFTPWFQQDPVGFRAKWKWFAAVSGDIHTAAGRQAHGHPPHDPQWGKDDGGTIIMIMGHRDDPRSFGKMKIWGDSDPPTHIYRIYRHHYD

GO terms:
  GO:0007193 adenylate cyclase-inhibiting G protein-coupled receptor signaling pathway (P, IDA)
  GO:0005886 plasma membrane (C, IDA)
  GO:0009898 cytoplasmic side of plasma membrane (C, IDA)
  GO:0003925 G protein activity (F, IDA)
  GO:0005834 heterotrimeric G-protein complex (C, IDA)
  GO:0007198 adenylate cyclase-inhibiting serotonin receptor signaling pathway (P, IDA)
  GO:0005515 protein binding (F, IPI)
  GO:0003924 GTPase activity (F, TAS)
  GO:0006936 muscle contraction (P, TAS)
  GO:0005886 plasma membrane (C, TAS)

Sequence (1126 aa):
RRRHFHHALPPARLFQPQDIASMVILGLTCLLGLLGNGLVLWVAGVKMKTTVNTVWFLHLTLADFLCCLSLPFSLAHLILQGHWPYGLFLCKLIPSIIILNMFASVFLLTAISLDRCLIVHKPIWCQNHRNVRTAFAICGCVWVVAFVMCVPVFVYRDLFIMDNRSICRYVPTPLMAITITRLVVGFLVPFFIMVICYSLIVFRMRKTNFTKSRNKTFRVAVAVVTVFFICWTPYHLVGVLLLITDPESSLGEAVMSWDHMSIALASANSCFNPFLYALLGKDFRKKARQSIKGSAEERAALERSKAIEKNLKEDGISAAKDVKLLLLGADNSGKSTIVKQMKITGIVETHFTFKNLHFRLFDVGGQRSERKKWIHCFEDVTAIIFCVDLSDHESLMLFDSICNNKFFIDTSIILFLNKKDLFGEKIKKSPLTICFPEYTGPNTYEDAAAYIQAQFESKNRSPNKEIYCHMTCATDTNNAQVIFDAVTDIIIANNLRGCGLYELDQLRQEAEQLKNQIRDARKACADATLSQITNNIDPVGRIQMRTRRTLRGHLAKIYAMHWGTDSRLLVSASQDGKLIIWDSYTTNKVHAIPLRSSWVMTCAYAPSGNYVACGGLDNICSIYNLKTREGNVRVSRELAGHTGYLSCCRFLDDNQIVTSSGDTTCALWDIETGQQTTTFTGHTGDVMSLSLAPDTRLFVSGACDASAKLWDVREGMCRQTFTGHESDINAICFFPNGNAFATGSDDATCRLFDLRADQELMTYSHDNIICGITSVSFSKSGRLLLAGYDDFNCNVWDALKADRAGVLAGHDNRVSCLGVTDDGMAVATGSWDSFLKIWNASIAQARKLVEQLKMEANIDRIKVSKAAADLMAYCEAHAKEDPLLTPVPASENPFRDVQLVESGGGLVQPGGSRKLSCSASGFAFSSFGMHWVRQAPEKGLEWVAYISSGSGTIYYADTVKGRFTISKNTLFLQMTSLRSEDTAMYYCVRSIYYYGSSPFDFWGQGTTLTVSGSDIVMTQATSSVPVTPGESVSISCRSSKSLLHSNGNTYLYWFLQRPGQSPQLLIYRMSNLASGVPDRFSGSGSGTAFTLTISRLEAEDVGVYYCMQHLEYPLTFGAGTKLELK

B-factor: mean 82.25, std 27.81, range [19.88, 162.33]

Organism: Homo sapiens (NCBI:txid9606)

Solvent-accessible surface area: 45559 Å² total; per-residue (Å²): 99,12,41,134,72,41,73,18,35,4,8,1,22,196,71,81,102,35,15,88,42,0,41,81,51,4,15,112,4,12,138,59,0,45,72,13,0,24,67,1,46,129,0,10,55,101,42,53,91,62,59,34,21,29,0,20,21,36,26,0,0,66,0,0,51,61,5,1,92,9,2,49,70,3,35,44,20,14,79,95,116,13,104,34,97,86,42,86,128,59,1,37,56,9,3,10,69,2,3,41,2,3,2,0,4,1,18,0,2,13,6,4,0,88,10,3,16,71,0,3,57,31,20,52,120,5,35,22,99,24,19,45,144,49,3,82,63,78,0,30,73,20,47,100,68,0,46,68,26,2,75,35,6,64,91,126,8,48,29,103,92,99,72,110,29,24,37,19,90,67,128,75,97,62,59,75,52,25,24,73,51,16,37,55,48,0,19,70,65,2,35,122,51,0,55,101,5,6,63,69,0,30,110,84,0,166,101,90,84,21,88,100,0,69,107,73,0,100,52,16,3,64,41,4,25,75,34,2,83,100,3,5,37,36,7,9,102,10,13,39,56,34,42,86,49,115,54,132,50,102,57,4,50,49,16,5,18,149,2,14,5,1,4,0,50,2,1,10,1,6,16,91,1,0,131,41,1,3,38,31,14,114,77,18,131,64,21,10,71,78,25,81,98,103,72,3,14,41,114,14,16,92,35,33,3,138,43,30,33,151,90,12,46,45,70,20,32,59,61,55,76,9,0,45,0,0,0,8,9,23,102,99,2,1,21,70,57,2,23,73,80,26,60,135,125,14,24,88,67,4,80,25,95,49,119,111,0,66,0,52,1,0,25,5,48,27,12,105,26,36,68,129,34,2,2,27,2,0,68,94,6,28,0,4,0,0,0,7,21,9,32,80,73,109,8,27,70,40,0,48,49,3,4,64,26,154,39,0,95,50,16,10,4,0,0,0,0,0,36,10,73,76,3,22,124,55,15,91,90,42,64,7,56,129,44,15,99,111,22,140,38,71,84,58,90,79,60,2,12,56,44,17,71,56,51,9,66,63,36,34,168,26,112,46,5,55,17,43,34,43,56,7,38,59,96,52,102,73,10,14,58,23,0,17,75,4,0,20,24,12,10,21,25,47,21,0,68,36,6,2,0,47,118,78,82,64,23,63,64,52,25,55,60,22,48,105,56,37,61,64,42,16,67,89,12,55,76,28,67,0,60,123,44,0,111,99,39,75,94,41,49,81,10,121,18,138,61,84,47,36,9,170,11,8,101,29,34,1,22,14,22,49,17,1,48,76,6,44,21,10,0,2,0,0,18,35,8,28,0,1,1,13,5,5,60,67,48,17,29,7,11,31,5,95,25,200,21,29,18,4,30,5,1,0,16,0,69,62,13,40,46,0,0,3,0,0,0,32,7,55,1,10,0,7,39,9,122,27,120,36,15,73,34,53,55,51,77,48,2,59,52,11,92,6,0,1,7,11,0,66,17,18,60,46,70,66,0,0,0,0,0,4,31,41,28,0,0,7,2,38,11,62,95,16,121,66,77,30,73,2,90,42,9,117,14,8,0,20,8,5,14,29,6,86,101,55,50,43,0,0,0,0,0,28,44,21,14,0,22,0,4,23,11,99,119,20,42,11,87,7,59,5,101,38,14,147,38,6,1,31,9,11,25,14,1,41,40,15,26,0,0,0,0,0,0,43,29,11,18,0,32,1,2,1,22,96,0,17,32,42,16,6,65,0,61,81,141,124,18,156,21,15,0,40,9,10,10,5,4,70,0,0,15,3,0,5,0,0,0,43,56,95,33,1,2,0,6,4,0,2,42,25,84,94,5,20,63,1,62,69,16,66,51,8,1,18,10,18,12,28,3,94,46,0,36,0,0,8,1,0,0,47,13,1,59,7,8,10,12,6,142,75,77,75,66,30,61,62,48,31,65,59,45,59,61,7,37,86,30,97,50,47,44,5,37,52,3,0,44,62,4,42,57,50,1,96,71,66,30,100,93,2,19,8,33,79,113,33,89,75,116,65,15,41,1,79,128,14,76,4,93,19,78,21,36,27,126,15,69,81,58,24,66,87,90,2,40,0,52,4,57,44,16,29,39,94,40,9,2,7,0,1,0,25,18,35,112,105,64,20,9,40,14,0,0,3,15,11,27,74,72,56,50,63,61,61,9,95,78,0,66,72,20,1,69,4,68,138,65,44,2,70,0,51,0,49,68,3,76,64,72,0,27,1,23,2,16,2,0,6,0,15,7,42,79,44,3,28,0,0,28,43,12,1,129,23,20,75,2,56,10,105,121,98,58,6,78,5,60,11,96,56,80,55,31,96,16,71,79,62,50,84,15,65,6,43,2,134,6,74,111,58,0,53,55,116,74,66,55,28,3,0,0,3,0,5,24,88,109,91,42,20,4,39,6,5,3,32,24,5,83,62,62,10,93,83,31,80,95,36,20,55,16,67,45,86,12,50,64,3,47,5,49,5,51,72,8,56,81,65,8,28,10,30,4,12,0,0,0,0,20,34,43,36,1,35,16,5,75,6,1,34,7,84,97,79

InterPro domains:
  IPR001019 Guanine nucleotide binding protein, alpha subunit [PF00503] (14-343)
  IPR001019 Guanine nucleotide binding protein, alpha subunit [PR00318] (35-50)
  IPR001019 Guanine nucleotide binding protein, alpha subunit [PR00318] (168-190)
  IPR001019 Guanine nucleotide binding protein, alpha subunit [PR00318] (197-214)
  IPR001019 Guanine nucleotide binding protein, alpha subunit [PR00318] (219-247)
  IPR001019 Guanine nucleotide binding protein, alpha subunit [PR00318] (265-274)
  IPR001019 Guanine nucleotide binding protein, alpha subunit [PS51882] (32-354)
  IPR001019 Guanine nucleotide binding protein, alpha subunit [PTHR10218] (8-351)
  IPR001019 Guanine nucleotide binding protein, alpha subunit [SM00275] (13-353)
  IPR001019 Guanine nucleotide binding protein, alpha subunit [cd00066] (34-348)
  IPR001408 G-protein alpha subunit, group I [PR00441] (79-88)
  IPR001408 G-protein alpha subunit, group I [PR00441] (186-196)
  IPR001408 G-protein alpha subunit, group I [PR00441] (279-291)
  IPR001408 G-protein alpha subunit, group I [PR00441] (297-308)
  IPR001408 G-protein alpha subunit, group I [PR00441] (343-354)
  IPR011025 G protein alpha subunit, helical insertion [G3DSA:1.10.400.10] (62-181)
  IPR011025 G protein alpha subunit, helical insertion [SSF47895] (61-182)
  IPR027417 P-loop containing nucleoside triphosphate hydrolase [G3DSA:3.40.50.300] (35-343)
  IPR027417 P-loop containing nucleoside triphosphate hydrolase [SSF52540] (32-352)

Secondary structure (DSSP, 8-state):
--SHHHHHHHHHHHHHHHHHHHHHHHTSEEEEEEESTTSSHHHHHHHT-----EEEEEEETTEEEEEEE-TT--S-GGGTGGGGTT-SEEEEEEETT--HHHHHHHHHHS-TTSSSSEEEEEEE-HHHHHHHHHHS-TTTT-TT--S---HHHHHHHHHHHHHTT---TT--EEEEE--SS-S-HHHHHHHHHHHHHHHHHHHHTT--/-HHHHHHHHHHHHHHHHHHHHHT-SS-HHHHTTSSPP-------EEEEE----S-EEEEEE-TTSSEEEEEETTSEEEEEETTTTEEEEEEE-S-S-EEEEEE-TTSSEEEEEETTSEEEEEETT-TTSS-EEEEEEE--SS-EEEEEESSSSEEEEEETTS-EEEEETTTTEEEEEE---SS-EEEEEE-TTSSEEEEEETTSEEEEEETTT--EEEEEE--SS-EEEEEE-TTSSEEEEEESSS-EEEEETTTTEEEEEE--TT--SPEEEEEE-SSSSEEEEEETTS-EEEEETTTTEEEEEE---SS-EEEEEE-TTS--EEEEETTS-EEEE-/-HHHHHHT--TT-/---HHHHHHHHHHHHHHHHHHHHHHHHHHIIIIIS---HHHHHHHHHHHHHHHHHHHHHHHHHHHHHTS---S-TTHHHHHHHHHHHHHHHHHHHHHHHHHHHHHHHH-TTHHHHS--HHHHHHHHHHHHHHHHHHHHHHHHT-----SSSS-------HHHHHHHHHHHIIIIIHHHHHHHHHHHHHHHHHTSSS-SSSSSHHHHHHHHHHHHHHHHHHHHHHHHHHHHHS-SSSHHHHHHHHHHHHHHHHHHHHHHHHIIIIITTSHHHHHHHHHHTT-/-HHHHHHHHHHHHHHHHTS----HHHHHHHHHHHHHHTGGG-TTTTT--TTT-TT-/--EEEEE--SEE-TT--EEEEEEEESS-GGGSEEEEEEE-SSS-EEEEEEE-GGG--EEE-TTTTTTEEE---EEEEEE-S--TT--EEEEEEEE--STT--TT-EE---EEEEE---S-----S-SB--B-TTS-EEEEE--SS--B-TTS-B-EEEEEE-TTS-EEEEEETTTEEPTT--TTEEEEEETTEEEEEESS--STT-EEEEEEE-SSSS-PBP--EEE-B-